Protein 6SQX (pdb70)

Organism: Photobacterium damsela subsp. piscicida (NCBI:txid38294)

Radius of gyration: 27.77 Å; Cα contacts (8 Å, |Δi|>4): 2227; chains: 2; bounding box: 77×62×69 Å

Secondary structure (DSSP, 8-state):
--EEE----S-S-GGGGS-GGGTTSBSS-HHHHHHHHHHHHHHHTGGGSTT--SSEEESSTT-GGGEEEHHHHHHHHHHHHHT---B-TTSPBPPTTHHHHHHHHH-GGG-S-S--GGGTTEEEE-S-EEEESSS-S---B--TTSTT-STT--TTEEEEE-TT-EEEEEEE-TTSSEEEEEETTEEEEEEGGGEEE--HHHHHHHTTSEEEEESSSEEEPP--TT-SS--EEETT--EEEETTEEEEEEE-TTSBEEEEE---TT--EEESSPP-BHHHHHHHHHHHTTPBP-GGGGGG----HHHHHHHHHTT----SSHHHHHHHSS-EEE-TTS-HHHHHHHHHH--SSS---TTSEEEEEESSSS--SEEEEEEEEEEETTEEEEEEEE---EEEEEETTS-EEEEE--B-EEEESSTTGGGHHHHHTTTEEE--GGG-SEEEEEESSS--/-EEE----S-S-GGGGS-GGGTTSBSS-HHHHHHHHHHHHHHHTGGGSTT--SSEEESSTT-GGGEEEHHHHHHHHHHHHHT---B-TTSPBPPTTHHHHHHHHH-GGG-S-S--GGGTTEEEE-S-EEEESSS-S---B--TTSTT-STT--TTEEEEE-TT-EEEEEEE-TTSSEEEEEETTEEEEEEGGGEEE--HHHHHHHTTSEEEEESSSEEEPP--TT--S--EEETT--EEEETTEEEEEEE-TTSBEEEEEE--TT--EEESSPP-BHHHHHHHHHHHTTPBP-GGGGGG----HHHHHHHHTTT----SSHHHHHHHSSEEEE-TTS-HHHHHIIIII--SSS---TTSEEEEEESSSS--SEEEEEEEEEEETTEEEEEEEE---EEEEE-TTS-EEEEE--B-EEEESSTTGGGHHHHHTTT-EE--GGG-SEEEEEETTS---

Sequence (912 aa):
GNNIITIPIEITQDAFHYISSHKDLDKNIIDKYTIRQMNEYFNTQYYFQWSDDANQNDFYYVPNNTQTKNNILKLENDTIRYYKERSSGYDKNYLPHTSNWVNSSISSEENMNLKSFPNIPCDNHSCRGIVVNNAQVRSLPTSSDAFYNNFTIPGEGYPFDYIIQLSALWTGTPIMLIIHMSTDKKWTLIKGQGTLGWVPTSSSIANVDESSFITQWKRYRLVTPTVRKQDLPIIEKYDINNKIILEAGSILPEHKGKLKIPVVKDKNGTATTLLTVNSSKNLKFTTTWPMTPSYKNFAHQINNYIGMPYGWGGMMDFNNDSGLLKRLFSTFGIWLPRSSSFYQANYAGQIYSMYDQSEEQRKELLVEQEGSIQLIIPFMTLVVSFGNNSKTSTSHIGLYMGTTEYNHNKVAIMFNAPWGVKLVNGNNEQQGRALVGQTLITPIGIGDAFTEGLSSNQDWALQSLLWNAVGFNTTLLTETPNNIITIPIEITQDAFHYISSHKDLDKNIIDKYTIRQMNEEYFNNTQYYFQWSDDANQNDFYYVPNNTQTKNNILKKLENDTIRYYKERSSGYDKNYLPHTSNWVNSSISSEENMNLKSFPNIPCDNHSCRGIVVNNAQVRSLPTSSDAFYNNFTIPGEGYPFDYIIQLSALWTGTPIMLIIHMMSTDKKWTLIKGQGTLGWVPTSSSIANVDESSFITQWKRYRLVTPTVRKQDLPIEKYDINNKILEAGSILPEHKGKLKIPVKDKNGTTATTLLTVNSKNLKFTTTWPMTPSYKNFAHQINNYIGMPYGWGGMMDFNNDSGLLKRLFSTFGIWLPRSSSFYQANYAGQIYSMYDQSEEQRKELLVEQEGSIQLIPFMTLVVSFGNNSKTSTSHIGLYMGTTEYNHNKVAIMFNAPWGVKLVNGNNEQQGRALVGQTLITPIGIGDAFTEGLSSNQDWALQSLLWNAVGFNTTLLTETPK

Foldseek 3Di:
DFAAADDAFDDFFLVQLPDPVQQFPFQDDPVLLVLQLVLLVCAQCVLVDPPDDQQWAALGPPPCVRIDGPLVLLVVVLVVVLPDWFAKPVRHTDDNCNSVVQVLQQPSVCWQVDDQVLHQQKKWFQAWWFFFATPDPMFGWHRCVAAPTDPPPRVRTAAIHHFGGIKGWIHATPVRQWTWIDGLSDTGITGLQRMFTEHPVRVVVQVVFFKKFFLAAWDWFDDDPPRPDIGIHGGLHIFGDDPRWTWTWHQDPVRHTDTDTTPPPPGGIDTPLDGRGSNSLRSLLSNFFFQFARVNCRVVGHHCNVVQRSCSSNSRHARSDDLRRQPPLAPKDKCLVPALVVVCCCQQVVPDPDGDRAQFKKKFFAQAARDTDFIFGWHGWDQGPNDIFTKTWHHDAFFWKAFPVRRIHTHGDGGTGIATQQHCPVCQVVCVVVRIHTDTRSHGSIIIMGGNSDGD/DAAADDAFDDFFLVVQDDPVQQFPFLDDPVLLVVQLVLLVCAQQVLVDPPDDQQWAALGPPPVVRIDGPLVLLVVVLVVVLPDWFAKPVRHTDDNPPSVVQVLQQVSVCWQVDDQPLHQQKKWFQAWWFFFATPDPMFGWHNQVAAPIDPPPRVRTAAIDFFGGIKGWIHATPVRQWTWIDGLSDTGITGLQRMFTEHPVRVVVQVVFFKKFFLAAWDWFDDDDPRPDIGIHGGLHIFGDDPRWTWGWHQDPVRHTDIDTGDCPPGGIDGPLDRRGSNSLRSLLSRFFFQFAHVNCRVNGHHCNVVQRSCSSNSRHARSDPLRRQQFLFAKDWCLVPALVVVFCCQQVQDDDDGARAQFKKKFFAQAARDTDFIWGWHGWDQGPNDIFTKTFHADAFFWKAFPVRGIYTHGDGGTGIATQQHCPVCQVVCVVVRIHTDTRSHGSIIMMGGSSHGYD

Structure (mmCIF, N/CA/C/O backbone):
data_6SQX
#
_entry.id   6SQX
#
_cell.length_a   76.578
_cell.length_b   109.966
_cell.length_c   130.936
_cell.angle_alpha   90.000
_cell.angle_beta   90.000
_cell.angle_gamma   90.000
#
_symmetry.space_group_name_H-M   'P 21 21 21'
#
loop_
_entity.id
_entity.type
_entity.pdbx_description
1 polymer 'Peptide-binding protein'
2 non-polymer 'CHLORIDE ION'
3 non-polymer 1,2-ETHANEDIOL
4 non-polymer DI(HYDROXYETHYL)ETHER
5 non-polymer 'BICARBONATE ION'
6 water water
#
loop_
_atom_site.group_PDB
_atom_site.id
_atom_site.type_symbol
_atom_site.label_atom_id
_atom_site.label_alt_id
_atom_site.label_comp_id
_atom_site.label_asym_id
_atom_site.label_entity_id
_atom_site.label_seq_id
_atom_site.pdbx_PDB_ins_code
_atom_site.Cartn_x
_atom_site.Cartn_y
_atom_site.Cartn_z
_atom_site.occupancy
_atom_site.B_iso_or_equiv
_atom_site.auth_seq_id
_atom_site.auth_comp_id
_atom_site.auth_asym_id
_atom_site.auth_atom_id
_atom_site.pdbx_PDB_model_num
ATOM 1 N N . GLY A 1 21 ? 26.318 85.847 -1.085 1.00 30.08 21 GLY A N 1
ATOM 2 C CA . GLY A 1 21 ? 26.060 86.678 0.079 1.00 30.07 21 GLY A CA 1
ATOM 3 C C . GLY A 1 21 ? 24.730 86.459 0.796 1.00 30.13 21 GLY A C 1
ATOM 4 O O . GLY A 1 21 ? 24.446 85.266 1.094 1.00 30.25 21 GLY A O 1
ATOM 5 N N . ASN A 1 22 ? 24.003 87.588 1.080 1.00 30.10 22 ASN A N 1
ATOM 6 C CA . ASN A 1 22 ? 22.693 87.832 1.726 1.00 30.02 22 ASN A CA 1
ATOM 7 C C . ASN A 1 22 ? 22.657 89.089 2.604 1.00 29.84 22 ASN A C 1
ATOM 8 O O . ASN A 1 22 ? 21.795 89.951 2.450 1.00 29.90 22 ASN A O 1
ATOM 13 N N . ASN A 1 23 ? 23.584 89.178 3.553 1.00 27.15 23 ASN A N 1
ATOM 14 C CA . ASN A 1 23 ? 23.895 90.401 4.271 1.00 24.80 23 ASN A CA 1
ATOM 15 C C . ASN A 1 23 ? 25.245 90.839 3.735 1.00 22.11 23 ASN A C 1
ATOM 16 O O . ASN A 1 23 ? 26.244 90.150 3.954 1.00 25.64 23 ASN A O 1
ATOM 21 N N A ILE A 1 24 ? 25.293 92.019 3.112 0.63 19.44 24 ILE A N 1
ATOM 22 N N B ILE A 1 24 ? 25.250 91.923 3.002 0.37 21.26 24 ILE A N 1
ATOM 23 C CA A ILE A 1 24 ? 26.466 92.522 2.375 0.63 19.28 24 ILE A CA 1
ATOM 24 C CA B ILE A 1 24 ? 26.460 92.529 2.471 0.37 21.38 24 ILE A CA 1
ATOM 25 C C A ILE A 1 24 ? 26.802 93.900 2.932 0.63 17.33 24 ILE A C 1
ATOM 26 C C B ILE A 1 24 ? 26.772 93.706 3.366 0.37 19.92 24 ILE A C 1
ATOM 27 O O A ILE A 1 24 ? 25.959 94.807 2.901 0.63 17.84 24 ILE A O 1
ATOM 28 O O B ILE A 1 24 ? 25.892 94.256 4.035 0.37 21.01 24 ILE A O 1
ATOM 37 N N . THR A 1 25 ? 28.036 94.078 3.419 1.00 18.20 25 THR A N 1
ATOM 38 C CA . THR A 1 25 ? 28.410 95.369 3.996 1.00 17.92 25 THR A CA 1
ATOM 39 C C . THR A 1 25 ? 28.557 96.414 2.890 1.00 19.01 25 THR A C 1
ATOM 40 O O . THR A 1 25 ? 28.861 96.084 1.739 1.00 19.68 25 THR A O 1
ATOM 44 N N . ILE A 1 26 ? 28.300 97.673 3.232 1.00 17.45 26 ILE A N 1
ATOM 45 C CA . ILE A 1 26 ? 28.623 98.774 2.327 1.00 17.57 26 ILE A CA 1
ATOM 46 C C . ILE A 1 26 ? 29.519 99.785 3.034 1.00 18.58 26 ILE A C 1
ATOM 47 O O . ILE A 1 26 ? 29.430 99.958 4.261 1.00 18.62 26 ILE A O 1
ATOM 52 N N . PRO A 1 27 ? 30.354 100.492 2.280 1.00 17.90 27 PRO A N 1
ATOM 53 C CA . PRO A 1 27 ? 31.258 101.480 2.883 1.00 17.53 27 PRO A CA 1
ATOM 54 C C . PRO A 1 27 ? 30.499 102.662 3.468 1.00 17.70 27 PRO A C 1
ATOM 55 O O . PRO A 1 27 ? 29.372 102.970 3.056 1.00 18.66 27 PRO A O 1
ATOM 59 N N . ILE A 1 28 ? 31.153 103.348 4.416 1.00 18.65 28 ILE A N 1
ATOM 60 C CA . ILE A 1 28 ? 30.732 104.683 4.829 1.00 18.85 28 ILE A CA 1
ATOM 61 C C . ILE A 1 28 ? 30.928 105.630 3.654 1.00 19.43 28 ILE A C 1
ATOM 62 O O . ILE A 1 28 ? 31.934 105.550 2.935 1.00 21.75 28 ILE A O 1
ATOM 67 N N . GLU A 1 29 ? 29.964 106.522 3.415 1.00 19.57 29 GLU A N 1
ATOM 68 C CA . GLU A 1 29 ? 29.959 107.311 2.181 1.00 19.08 29 GLU A CA 1
ATOM 69 C C . GLU A 1 29 ? 30.499 108.720 2.342 1.00 19.73 29 GLU A C 1
ATOM 70 O O . GLU A 1 29 ? 31.311 109.170 1.523 1.00 22.47 29 GLU A O 1
ATOM 76 N N . ILE A 1 30 ? 30.077 109.441 3.368 1.00 20.32 30 ILE A N 1
ATOM 77 C CA . ILE A 1 30 ? 30.408 110.852 3.508 1.00 20.51 30 ILE A CA 1
ATOM 78 C C . ILE A 1 30 ? 31.139 111.118 4.830 1.00 19.64 30 ILE A C 1
ATOM 79 O O . ILE A 1 30 ? 31.273 110.247 5.689 1.00 19.94 30 ILE A O 1
ATOM 84 N N . THR A 1 31 ? 31.623 112.349 4.970 1.00 19.81 31 THR A N 1
ATOM 85 C CA . THR A 1 31 ? 32.474 112.682 6.109 1.00 20.11 31 THR A CA 1
ATOM 86 C C . THR A 1 31 ? 31.700 112.582 7.421 1.00 19.47 31 THR A C 1
ATOM 87 O O . THR A 1 31 ? 30.625 113.178 7.558 1.00 21.01 31 THR A O 1
ATOM 91 N N . GLN A 1 32 ? 32.278 111.880 8.399 1.00 18.92 32 GLN A N 1
ATOM 92 C CA . GLN A 1 32 ? 31.624 111.662 9.704 1.00 18.66 32 GLN A CA 1
ATOM 93 C C . GLN A 1 32 ? 32.036 112.759 10.695 1.00 18.40 32 GLN A C 1
ATOM 94 O O . GLN A 1 32 ? 32.749 112.535 11.691 1.00 20.44 32 GLN A O 1
ATOM 100 N N . ASP A 1 33 ? 31.554 113.976 10.422 1.00 18.01 33 ASP A N 1
ATOM 101 C CA . ASP A 1 33 ? 31.799 115.101 11.319 1.00 19.11 33 ASP A CA 1
ATOM 102 C C . ASP A 1 33 ? 30.705 116.123 11.039 1.00 19.47 33 ASP A C 1
ATOM 103 O O . ASP A 1 33 ? 30.640 116.664 9.933 1.00 20.52 33 ASP A O 1
ATOM 108 N N . ALA A 1 34 ? 29.829 116.357 12.020 1.00 19.16 34 ALA A N 1
ATOM 109 C CA . ALA A 1 34 ? 28.712 117.253 11.795 1.00 19.51 34 ALA A CA 1
ATOM 110 C C . ALA A 1 34 ? 29.186 118.646 11.413 1.00 20.55 34 ALA A C 1
ATOM 111 O O . ALA A 1 34 ? 28.453 119.388 10.749 1.00 21.26 34 ALA A O 1
ATOM 113 N N . PHE A 1 35 ? 30.407 119.029 11.793 1.00 21.17 35 PHE A N 1
ATOM 114 C CA . PHE A 1 35 ? 30.840 120.382 11.470 1.00 21.04 35 PHE A CA 1
ATOM 115 C C . PHE A 1 35 ? 31.109 120.561 9.983 1.00 22.19 35 PHE A C 1
ATOM 116 O O . PHE A 1 35 ? 31.200 121.706 9.526 1.00 22.85 35 PHE A O 1
ATOM 124 N N . HIS A 1 36 ? 31.255 119.456 9.234 1.00 22.02 36 HIS A N 1
ATOM 125 C CA . HIS A 1 36 ? 31.432 119.539 7.782 1.00 22.87 36 HIS A CA 1
ATOM 126 C C . HIS A 1 36 ? 30.183 120.083 7.095 1.00 22.43 36 HIS A C 1
ATOM 127 O O . HIS A 1 36 ? 30.253 120.560 5.948 1.00 25.04 36 HIS A O 1
ATOM 134 N N . TYR A 1 37 ? 29.052 120.052 7.795 1.00 21.96 37 TYR A N 1
ATOM 135 C CA . TYR A 1 37 ? 27.758 120.435 7.248 1.00 22.98 37 TYR A CA 1
ATOM 136 C C . TYR A 1 37 ? 27.229 121.694 7.909 1.00 23.47 37 TYR A C 1
ATOM 137 O O . TYR A 1 37 ? 26.029 121.980 7.815 1.00 25.36 37 TYR A O 1
ATOM 146 N N . ILE A 1 38 ? 28.088 122.469 8.565 1.00 23.88 38 ILE A N 1
ATOM 147 C CA . ILE A 1 38 ? 27.682 123.716 9.214 1.00 23.71 38 ILE A CA 1
ATOM 148 C C . ILE A 1 38 ? 28.526 124.842 8.643 1.00 25.88 38 ILE A C 1
ATOM 149 O O . ILE A 1 38 ? 29.765 124.767 8.664 1.00 27.58 38 ILE A O 1
ATOM 154 N N A SER A 1 39 ? 27.867 125.880 8.122 0.56 25.97 39 SER A N 1
ATOM 155 N N B SER A 1 39 ? 27.865 125.879 8.123 0.44 26.65 39 SER A N 1
ATOM 156 C CA A SER A 1 39 ? 28.612 126.991 7.549 0.56 28.03 39 SER A CA 1
ATOM 157 C CA B SER A 1 39 ? 28.590 127.006 7.551 0.44 29.06 39 SER A CA 1
ATOM 158 C C A SER A 1 39 ? 29.333 127.752 8.651 0.56 30.55 39 SER A C 1
ATOM 159 C C B SER A 1 39 ? 29.317 127.770 8.650 0.44 31.34 39 SER A C 1
ATOM 160 O O A SER A 1 39 ? 28.933 127.728 9.818 0.56 30.00 39 SER A O 1
ATOM 161 O O B SER A 1 39 ? 28.910 127.762 9.814 0.44 30.94 39 SER A O 1
ATOM 166 N N . HIS A 1 40 ? 30.418 128.429 8.276 1.00 35.29 40 HIS A N 1
ATOM 167 C CA . HIS A 1 40 ? 31.210 129.116 9.290 1.00 42.72 40 HIS A CA 1
ATOM 168 C C . HIS A 1 40 ? 30.396 130.206 9.976 1.00 43.21 40 HIS A C 1
ATOM 169 O O . HIS A 1 40 ? 30.450 130.350 11.202 1.00 42.66 40 HIS A O 1
ATOM 176 N N . LYS A 1 41 ? 29.574 130.925 9.213 1.00 44.96 41 LYS A N 1
ATOM 177 C CA . LYS A 1 41 ? 28.776 131.994 9.801 1.00 47.39 41 LYS A CA 1
ATOM 178 C C . LYS A 1 41 ? 27.712 131.472 10.757 1.00 45.22 41 LYS A C 1
ATOM 179 O O . LYS A 1 41 ? 27.258 132.227 11.619 1.00 44.88 41 LYS A O 1
ATOM 185 N N . ASP A 1 42 ? 27.314 130.198 10.642 1.00 42.33 42 ASP A N 1
ATOM 186 C CA . ASP A 1 42 ? 26.336 129.647 11.566 1.00 40.30 42 ASP A CA 1
ATOM 187 C C . ASP A 1 42 ? 26.972 129.070 12.821 1.00 38.83 42 ASP A C 1
ATOM 188 O O . ASP A 1 42 ? 26.248 128.778 13.778 1.00 36.85 42 ASP A O 1
ATOM 193 N N . LEU A 1 43 ? 28.299 128.883 12.829 1.00 39.75 43 LEU A N 1
ATOM 194 C CA . LEU A 1 43 ? 28.955 128.225 13.956 1.00 44.05 43 LEU A CA 1
ATOM 195 C C . LEU A 1 43 ? 28.473 128.773 15.289 1.00 48.12 43 LEU A C 1
ATOM 196 O O . LEU A 1 43 ? 28.088 128.016 16.192 1.00 50.75 43 LEU A O 1
ATOM 201 N N . ASP A 1 44 ? 28.458 130.100 15.412 1.00 48.54 44 ASP A N 1
ATOM 202 C CA . ASP A 1 44 ? 28.162 130.780 16.660 1.00 51.46 44 ASP A CA 1
ATOM 203 C C . ASP A 1 44 ? 26.672 131.006 16.895 1.00 47.26 44 ASP A C 1
ATOM 204 O O . ASP A 1 44 ? 26.320 131.673 17.867 1.00 50.10 44 ASP A O 1
ATOM 209 N N . LYS A 1 45 ? 25.795 130.487 16.040 1.00 39.86 45 LYS A N 1
ATOM 210 C CA . LYS A 1 45 ? 24.367 130.748 16.177 1.00 35.76 45 LYS A CA 1
ATOM 211 C C . LYS A 1 45 ? 23.647 129.609 16.895 1.00 34.37 45 LYS A C 1
ATOM 212 O O . LYS A 1 45 ? 24.138 128.477 16.991 1.00 35.11 45 LYS A O 1
ATOM 218 N N . ASN A 1 46 ? 22.455 129.932 17.393 1.00 31.95 46 ASN A N 1
ATOM 219 C CA . ASN A 1 46 ? 21.526 128.926 17.882 1.00 31.81 46 ASN A CA 1
ATOM 220 C C . ASN A 1 46 ? 20.574 128.515 16.767 1.00 30.36 46 ASN A C 1
ATOM 221 O O . ASN A 1 46 ? 20.188 129.325 15.919 1.00 31.24 46 ASN A O 1
ATOM 226 N N . ILE A 1 47 ? 20.185 127.240 16.788 1.00 28.64 47 ILE A N 1
ATOM 227 C CA . ILE A 1 47 ? 19.351 126.694 15.717 1.00 26.85 47 ILE A CA 1
ATOM 228 C C . ILE A 1 47 ? 17.923 127.225 15.812 1.00 28.87 47 ILE A C 1
ATOM 229 O O . ILE A 1 47 ? 17.263 127.452 14.791 1.00 30.80 47 ILE A O 1
ATOM 234 N N . ILE A 1 48 ? 17.409 127.411 17.028 1.00 30.72 48 ILE A N 1
ATOM 235 C CA . ILE A 1 48 ? 16.110 128.046 17.197 1.00 34.29 48 ILE A CA 1
ATOM 236 C C . ILE A 1 48 ? 16.246 129.124 18.259 1.00 34.48 48 ILE A C 1
ATOM 237 O O . ILE A 1 48 ? 17.162 129.102 19.085 1.00 34.77 48 ILE A O 1
ATOM 242 N N . ASP A 1 49 ? 15.316 130.072 18.231 1.00 36.06 49 ASP A N 1
ATOM 243 C CA . ASP A 1 49 ? 15.425 131.265 19.054 1.00 37.85 49 ASP A CA 1
ATOM 244 C C . ASP A 1 49 ? 14.952 131.009 20.487 1.00 37.11 49 ASP A C 1
ATOM 245 O O . ASP A 1 49 ? 14.472 129.923 20.840 1.00 35.75 49 ASP A O 1
ATOM 250 N N . LYS A 1 50 ? 15.091 132.047 21.319 1.00 37.46 50 LYS A N 1
ATOM 251 C CA . LYS A 1 50 ? 14.825 131.912 22.748 1.00 38.02 50 LYS A CA 1
ATOM 252 C C . LYS A 1 50 ? 13.366 131.581 23.008 1.00 36.72 50 LYS A C 1
ATOM 253 O O . LYS A 1 50 ? 13.056 130.736 23.857 1.00 37.06 50 LYS A O 1
ATOM 259 N N . TYR A 1 51 ? 12.456 132.233 22.283 1.00 36.44 51 TYR A N 1
ATOM 260 C CA . TYR A 1 51 ? 11.035 131.961 22.464 1.00 36.23 51 TYR A CA 1
ATOM 261 C C . TYR A 1 51 ? 10.713 130.513 22.145 1.00 35.09 51 TYR A C 1
ATOM 262 O O . TYR A 1 51 ? 9.999 129.836 22.894 1.00 35.93 51 TYR A O 1
ATOM 271 N N . THR A 1 52 ? 11.251 130.014 21.033 1.00 32.27 52 THR A N 1
ATOM 272 C CA . THR A 1 52 ? 10.901 128.677 20.584 1.00 30.62 52 THR A CA 1
ATOM 273 C C . THR A 1 52 ? 11.462 127.623 21.527 1.00 27.27 52 THR A C 1
ATOM 274 O O . THR A 1 52 ? 10.773 126.651 21.860 1.00 27.97 52 THR A O 1
ATOM 278 N N . ILE A 1 53 ? 12.722 127.774 21.947 1.00 27.36 53 ILE A N 1
ATOM 279 C CA . ILE A 1 53 ? 13.296 126.764 22.839 1.00 26.19 53 ILE A CA 1
ATOM 280 C C . ILE A 1 53 ? 12.584 126.770 24.194 1.00 26.47 53 ILE A C 1
ATOM 281 O O . ILE A 1 53 ? 12.422 125.707 24.812 1.00 25.25 53 ILE A O 1
ATOM 286 N N . ARG A 1 54 ? 12.136 127.943 24.666 1.00 27.50 54 ARG A N 1
ATOM 287 C CA . ARG A 1 54 ? 11.373 127.988 25.906 1.00 29.51 54 ARG A CA 1
ATOM 288 C C . ARG A 1 54 ? 10.082 127.179 25.778 1.00 28.41 54 ARG A C 1
ATOM 289 O O . ARG A 1 54 ? 9.739 126.399 26.671 1.00 28.89 54 ARG A O 1
ATOM 297 N N . GLN A 1 55 ? 9.358 127.334 24.660 1.00 26.58 55 GLN A N 1
ATOM 298 C CA . GLN A 1 55 ? 8.143 126.549 24.473 1.00 26.35 55 GLN A CA 1
ATOM 299 C C . GLN A 1 55 ? 8.461 125.062 24.397 1.00 24.14 55 GLN A C 1
ATOM 300 O O . GLN A 1 55 ? 7.747 124.228 24.980 1.00 25.54 55 GLN A O 1
ATOM 306 N N . MET A 1 56 ? 9.549 124.700 23.697 1.00 22.71 56 MET A N 1
ATOM 307 C CA . MET A 1 56 ? 9.932 123.295 23.617 1.00 22.56 56 MET A CA 1
ATOM 308 C C . MET A 1 56 ? 10.309 122.749 24.993 1.00 21.86 56 MET A C 1
ATOM 309 O O . MET A 1 56 ? 9.987 121.599 25.328 1.00 21.61 56 MET A O 1
ATOM 314 N N . ASN A 1 57 ? 11.027 123.553 25.791 1.00 21.30 57 ASN A N 1
ATOM 315 C CA . ASN A 1 57 ? 11.456 123.078 27.106 1.00 22.26 57 ASN A CA 1
ATOM 316 C C . ASN A 1 57 ? 10.255 122.911 28.043 1.00 23.21 57 ASN A C 1
ATOM 317 O O . ASN A 1 57 ? 10.220 121.971 28.840 1.00 24.42 57 ASN A O 1
ATOM 322 N N . GLU A 1 58 ? 9.260 123.812 27.959 1.00 22.88 58 GLU A N 1
ATOM 323 C CA . GLU A 1 58 ? 8.050 123.638 28.764 1.00 23.16 58 GLU A CA 1
ATOM 324 C C . GLU A 1 58 ? 7.321 122.358 28.374 1.00 22.68 58 GLU A C 1
ATOM 325 O O . GLU A 1 58 ? 6.860 121.593 29.239 1.00 23.68 58 GLU A O 1
ATOM 331 N N . TYR A 1 59 ? 7.217 122.093 27.072 1.00 21.03 59 TYR A N 1
ATOM 332 C CA . TYR A 1 59 ? 6.587 120.853 26.642 1.00 20.35 59 TYR A CA 1
ATOM 333 C C . TYR A 1 59 ? 7.367 119.655 27.157 1.00 21.00 59 TYR A C 1
ATOM 334 O O . TYR A 1 59 ? 6.783 118.713 27.695 1.00 21.66 59 TYR A O 1
ATOM 343 N N . PHE A 1 60 ? 8.711 119.690 27.026 1.00 19.87 60 PHE A N 1
ATOM 344 C CA . PHE A 1 60 ? 9.536 118.611 27.562 1.00 19.26 60 PHE A CA 1
ATOM 345 C C . PHE A 1 60 ? 9.223 118.340 29.036 1.00 21.11 60 PHE A C 1
ATOM 346 O O . PHE A 1 60 ? 9.061 117.183 29.443 1.00 21.11 60 PHE A O 1
ATOM 354 N N . ASN A 1 61 ? 9.200 119.387 29.860 1.00 21.45 61 ASN A N 1
ATOM 355 C CA . ASN A 1 61 ? 8.965 119.156 31.285 1.00 23.49 61 ASN A CA 1
ATOM 356 C C . ASN A 1 61 ? 7.592 118.532 31.532 1.00 21.84 61 ASN A C 1
ATOM 357 O O . ASN A 1 61 ? 7.458 117.617 32.351 1.00 21.87 61 ASN A O 1
ATOM 362 N N . THR A 1 62 ? 6.568 118.961 30.781 1.00 20.29 62 THR A N 1
ATOM 363 C CA . THR A 1 62 ? 5.249 118.363 30.962 1.00 21.64 62 THR A CA 1
ATOM 364 C C . THR A 1 62 ? 5.266 116.887 30.615 1.00 20.22 62 THR A C 1
ATOM 365 O O . THR A 1 62 ? 4.737 116.055 31.365 1.00 21.45 62 THR A O 1
ATOM 369 N N . GLN A 1 63 ? 5.911 116.531 29.494 1.00 19.36 63 GLN A N 1
ATOM 370 C CA . GLN A 1 63 ? 5.878 115.141 29.065 1.00 20.00 63 GLN A CA 1
ATOM 371 C C . GLN A 1 63 ? 6.791 114.281 29.925 1.00 19.17 63 GLN A C 1
ATOM 372 O O . GLN A 1 63 ? 6.452 113.132 30.266 1.00 19.93 63 GLN A O 1
ATOM 378 N N . TYR A 1 64 ? 7.978 114.820 30.234 1.00 19.50 64 TYR A N 1
ATOM 379 C CA . TYR A 1 64 ? 8.996 114.047 30.945 1.00 19.10 64 TYR A CA 1
ATOM 380 C C . TYR A 1 64 ? 8.573 113.744 32.382 1.00 19.68 64 TYR A C 1
ATOM 381 O O . TYR A 1 64 ? 8.848 112.647 32.898 1.00 19.60 64 TYR A O 1
ATOM 390 N N . TYR A 1 65 ? 7.894 114.692 33.034 1.00 19.84 65 TYR A N 1
ATOM 391 C CA . TYR A 1 65 ? 7.419 114.505 34.409 1.00 20.75 65 TYR A CA 1
ATOM 392 C C . TYR A 1 65 ? 5.970 114.041 34.497 1.00 20.98 65 TYR A C 1
ATOM 393 O O . TYR A 1 65 ? 5.408 114.025 35.600 1.00 21.35 65 TYR A O 1
ATOM 402 N N . PHE A 1 66 ? 5.387 113.602 33.382 1.00 20.62 66 PHE A N 1
ATOM 403 C CA . PHE A 1 66 ? 3.970 113.241 33.386 1.00 20.70 66 PHE A CA 1
ATOM 404 C C . PHE A 1 66 ? 3.673 112.151 34.401 1.00 20.51 66 PHE A C 1
ATOM 405 O O . PHE A 1 66 ? 2.600 112.159 35.028 1.00 21.62 66 PHE A O 1
ATOM 413 N N . GLN A 1 67 ? 4.586 111.195 34.594 1.00 20.24 67 GLN A N 1
ATOM 414 C CA . GLN A 1 67 ? 4.285 110.112 35.538 1.00 19.27 67 GLN A CA 1
ATOM 415 C C . GLN A 1 67 ? 4.257 110.585 36.983 1.00 19.64 67 GLN A C 1
ATOM 416 O O . GLN A 1 67 ? 3.816 109.834 37.853 1.00 21.38 67 GLN A O 1
ATOM 422 N N . TRP A 1 68 ? 4.776 111.777 37.265 1.00 20.30 68 TRP A N 1
ATOM 423 C CA . TRP A 1 68 ? 4.730 112.344 38.602 1.00 20.40 68 TRP A CA 1
ATOM 424 C C . TRP A 1 68 ? 3.571 113.302 38.749 1.00 21.82 68 TRP A C 1
ATOM 425 O O . TRP A 1 68 ? 3.403 113.912 39.812 1.00 22.95 68 TRP A O 1
ATOM 436 N N . SER A 1 69 ? 2.721 113.389 37.724 1.00 22.91 69 SER A N 1
ATOM 437 C CA . SER A 1 69 ? 1.639 114.365 37.721 1.00 23.96 69 SER A CA 1
ATOM 438 C C . SER A 1 69 ? 0.333 113.767 38.228 1.00 24.41 69 SER A C 1
ATOM 439 O O . SER A 1 69 ? 0.136 112.559 38.259 1.00 24.67 69 SER A O 1
ATOM 442 N N . ASP A 1 70 ? -0.568 114.650 38.628 1.00 25.15 70 ASP A N 1
ATOM 443 C CA . ASP A 1 70 ? -1.842 114.164 39.120 1.00 28.58 70 ASP A CA 1
ATOM 444 C C . ASP A 1 70 ? -2.676 113.548 38.006 1.00 30.73 70 ASP A C 1
ATOM 445 O O . ASP A 1 70 ? -3.630 112.822 38.306 1.00 33.66 70 ASP A O 1
ATOM 450 N N . ASP A 1 71 ? -2.334 113.826 36.738 1.00 31.22 71 ASP A N 1
ATOM 451 C CA . ASP A 1 71 ? -3.088 113.356 35.575 1.00 33.14 71 ASP A CA 1
ATOM 452 C C . ASP A 1 71 ? -2.849 111.877 35.269 1.00 29.33 71 ASP A C 1
ATOM 453 O O . ASP A 1 71 ? -3.703 111.230 34.650 1.00 32.53 71 ASP A O 1
ATOM 458 N N . ALA A 1 72 ? -1.710 111.334 35.660 1.00 25.24 72 ALA A N 1
ATOM 459 C CA . ALA A 1 72 ? -1.330 109.983 35.292 1.00 24.01 72 ALA A CA 1
ATOM 460 C C . ALA A 1 72 ? -1.952 108.963 36.249 1.00 25.12 72 ALA A C 1
ATOM 461 O O . ALA A 1 72 ? -2.220 109.259 37.424 1.00 26.53 72 ALA A O 1
ATOM 463 N N . ASN A 1 73 ? -2.173 107.755 35.739 1.00 24.79 73 ASN A N 1
ATOM 464 C CA . ASN A 1 73 ? -2.732 106.684 36.556 1.00 23.48 73 ASN A CA 1
ATOM 465 C C . ASN A 1 73 ? -2.144 105.348 36.121 1.00 22.85 73 ASN A C 1
ATOM 466 O O . ASN A 1 73 ? -1.455 105.252 35.096 1.00 23.00 73 ASN A O 1
ATOM 471 N N . GLN A 1 74 ? -2.420 104.302 36.908 1.00 24.52 74 GLN A N 1
ATOM 472 C CA . GLN A 1 74 ? -1.791 103.007 36.675 1.00 23.86 74 GLN A CA 1
ATOM 473 C C . GLN A 1 74 ? -2.468 102.182 35.587 1.00 23.80 74 GLN A C 1
ATOM 474 O O . GLN A 1 74 ? -1.940 101.119 35.221 1.00 25.27 74 GLN A O 1
ATOM 480 N N . ASN A 1 75 ? -3.606 102.641 35.042 1.00 24.43 75 ASN A N 1
ATOM 481 C CA . ASN A 1 75 ? -4.395 101.850 34.097 1.00 24.10 75 ASN A CA 1
ATOM 482 C C . ASN A 1 75 ? -4.212 102.262 32.641 1.00 23.91 75 ASN A C 1
ATOM 483 O O . ASN A 1 75 ? -4.473 101.446 31.736 1.00 24.19 75 ASN A O 1
ATOM 488 N N . ASP A 1 76 ? -3.823 103.508 32.406 1.00 23.19 76 ASP A N 1
ATOM 489 C CA . ASP A 1 76 ? -3.802 104.118 31.084 1.00 23.00 76 ASP A CA 1
ATOM 490 C C . ASP A 1 76 ? -2.365 104.475 30.734 1.00 22.17 76 ASP A C 1
ATOM 491 O O . ASP A 1 76 ? -1.635 105.018 31.571 1.00 23.27 76 ASP A O 1
ATOM 496 N N . PHE A 1 77 ? -1.983 104.210 29.485 1.00 22.20 77 PHE A N 1
ATOM 497 C CA . PHE A 1 77 ? -0.645 104.520 28.991 1.00 21.29 77 PHE A CA 1
ATOM 498 C C . PHE A 1 77 ? -0.747 105.310 27.692 1.00 21.72 77 PHE A C 1
ATOM 499 O O . PHE A 1 77 ? -1.471 104.910 26.774 1.00 22.12 77 PHE A O 1
ATOM 507 N N . TYR A 1 78 ? -0.015 106.418 27.609 1.00 21.26 78 TYR A N 1
ATOM 508 C CA . TYR A 1 78 ? 0.007 107.291 26.436 1.00 20.86 78 TYR A CA 1
ATOM 509 C C . TYR A 1 78 ? 1.366 107.213 25.750 1.00 20.57 78 TYR A C 1
ATOM 510 O O . TYR A 1 78 ? 2.375 107.480 26.389 1.00 20.91 78 TYR A O 1
ATOM 519 N N . TYR A 1 79 ? 1.397 106.952 24.439 1.00 19.80 79 TYR A N 1
ATOM 520 C CA . TYR A 1 79 ? 2.673 107.175 23.739 1.00 19.74 79 TYR A CA 1
ATOM 521 C C . TYR A 1 79 ? 3.051 108.644 23.729 1.00 19.33 79 TYR A C 1
ATOM 522 O O . TYR A 1 79 ? 4.247 108.970 23.666 1.00 20.66 79 TYR A O 1
ATOM 531 N N . VAL A 1 80 ? 2.079 109.550 23.742 1.00 20.12 80 VAL A N 1
ATOM 532 C CA . VAL A 1 80 ? 2.309 110.988 23.822 1.00 19.93 80 VAL A CA 1
ATOM 533 C C . VAL A 1 80 ? 1.441 111.505 24.967 1.00 19.71 80 VAL A C 1
ATOM 534 O O . VAL A 1 80 ? 0.206 111.593 24.812 1.00 20.78 80 VAL A O 1
ATOM 538 N N . PRO A 1 81 ? 1.998 111.783 26.144 1.00 20.59 81 PRO A N 1
ATOM 539 C CA . PRO A 1 81 ? 1.171 112.181 27.299 1.00 21.54 81 PRO A CA 1
ATOM 540 C C . PRO A 1 81 ? 0.207 113.289 26.922 1.00 23.62 81 PRO A C 1
ATOM 541 O O . PRO A 1 81 ? 0.540 114.224 26.193 1.00 24.40 81 PRO A O 1
ATOM 545 N N . ASN A 1 82 ? -1.032 113.138 27.385 1.00 25.23 82 ASN A N 1
ATOM 546 C CA . ASN A 1 82 ? -2.134 114.090 27.219 1.00 28.65 82 ASN A CA 1
ATOM 547 C C . ASN A 1 82 ? -2.710 114.133 25.818 1.00 27.75 82 ASN A C 1
ATOM 548 O O . ASN A 1 82 ? -3.698 114.862 25.603 1.00 32.64 82 ASN A O 1
ATOM 553 N N . ASN A 1 83 ? -2.204 113.354 24.871 1.00 25.50 83 ASN A N 1
ATOM 554 C CA . ASN A 1 83 ? -2.826 113.274 23.560 1.00 23.85 83 ASN A CA 1
ATOM 555 C C . ASN A 1 83 ? -3.639 111.984 23.541 1.00 25.35 83 ASN A C 1
ATOM 556 O O . ASN A 1 83 ? -3.085 110.892 23.456 1.00 25.50 83 ASN A O 1
ATOM 561 N N . THR A 1 84 ? -4.978 112.107 23.634 1.00 26.86 84 THR A N 1
ATOM 562 C CA . THR A 1 84 ? -5.806 110.900 23.717 1.00 27.77 84 THR A CA 1
ATOM 563 C C . THR A 1 84 ? -5.851 110.084 22.430 1.00 27.20 84 THR A C 1
ATOM 564 O O . THR A 1 84 ? -6.336 108.952 22.466 1.00 28.19 84 THR A O 1
ATOM 568 N N . GLN A 1 85 ? -5.315 110.597 21.315 1.00 25.75 85 GLN A N 1
ATOM 569 C CA . GLN A 1 85 ? -5.127 109.763 20.140 1.00 26.82 85 GLN A CA 1
ATOM 570 C C . GLN A 1 85 ? -4.119 108.649 20.372 1.00 26.72 85 GLN A C 1
ATOM 571 O O . GLN A 1 85 ? -4.016 107.737 19.538 1.00 29.27 85 GLN A O 1
ATOM 577 N N . THR A 1 86 ? -3.358 108.721 21.467 1.00 24.08 86 THR A N 1
ATOM 578 C CA . THR A 1 86 ? -2.282 107.767 21.746 1.00 23.76 86 THR A CA 1
ATOM 579 C C . THR A 1 86 ? -2.531 106.973 23.027 1.00 25.03 86 THR A C 1
ATOM 580 O O . THR A 1 86 ? -1.604 106.330 23.554 1.00 25.31 86 THR A O 1
ATOM 584 N N . LYS A 1 87 ? -3.766 107.002 23.534 1.00 25.68 87 LYS A N 1
ATOM 585 C CA . LYS A 1 87 ? -4.111 106.390 24.814 1.00 26.78 87 LYS A CA 1
ATOM 586 C C . LYS A 1 87 ? -4.388 104.907 24.644 1.00 26.28 87 LYS A C 1
ATOM 587 O O . LYS A 1 87 ? -5.078 104.501 23.708 1.00 28.69 87 LYS A O 1
ATOM 593 N N . ASN A 1 88 ? -3.900 104.105 25.588 1.00 24.56 88 ASN A N 1
ATOM 594 C CA . ASN A 1 88 ? -4.015 102.658 25.559 1.00 25.34 88 ASN A CA 1
ATOM 595 C C . ASN A 1 88 ? -4.373 102.135 26.941 1.00 24.10 88 ASN A C 1
ATOM 596 O O . ASN A 1 88 ? -3.909 102.666 27.951 1.00 24.54 88 ASN A O 1
ATOM 601 N N . ASN A 1 89 ? -5.156 101.056 26.991 1.00 25.28 89 ASN A N 1
ATOM 602 C CA . ASN A 1 89 ? -5.380 100.342 28.248 1.00 25.32 89 ASN A CA 1
ATOM 603 C C . ASN A 1 89 ? -4.227 99.372 28.525 1.00 25.08 89 ASN A C 1
ATOM 604 O O . ASN A 1 89 ? -3.928 98.499 27.698 1.00 26.85 89 ASN A O 1
ATOM 609 N N . ILE A 1 90 ? -3.579 99.531 29.692 1.00 23.35 90 ILE A N 1
ATOM 610 C CA . ILE A 1 90 ? -2.353 98.778 29.989 1.00 22.55 90 ILE A CA 1
ATOM 611 C C . ILE A 1 90 ? -2.638 97.291 30.085 1.00 22.65 90 ILE A C 1
ATOM 612 O O . ILE A 1 90 ? -1.906 96.470 29.514 1.00 23.09 90 ILE A O 1
ATOM 617 N N . LEU A 1 91 ? -3.733 96.914 30.772 1.00 24.34 91 LEU A N 1
ATOM 618 C CA . LEU A 1 91 ? -4.023 95.492 30.923 1.00 25.10 91 LEU A CA 1
ATOM 619 C C . LEU A 1 91 ? -4.293 94.841 29.565 1.00 26.51 91 LEU A C 1
ATOM 620 O O . LEU A 1 91 ? -3.826 93.721 29.295 1.00 27.24 91 LEU A O 1
ATOM 625 N N . LYS A 1 92 ? -4.998 95.548 28.676 1.00 25.88 92 LYS A N 1
ATOM 626 C CA . LYS A 1 92 ? -5.211 95.026 27.320 1.00 27.13 92 LYS A CA 1
ATOM 627 C C . LYS A 1 92 ? -3.878 94.812 26.605 1.00 27.15 92 LYS A C 1
ATOM 628 O O . LYS A 1 92 ? -3.656 93.767 25.978 1.00 28.50 92 LYS A O 1
ATOM 634 N N . LEU A 1 93 ? -2.978 95.806 26.677 1.00 25.34 93 LEU A N 1
ATOM 635 C CA . LEU A 1 93 ? -1.674 95.663 26.018 1.00 23.80 93 LEU A CA 1
ATOM 636 C C . LEU A 1 93 ? -0.901 94.474 26.575 1.00 23.97 93 LEU A C 1
ATOM 637 O O . LEU A 1 93 ? -0.219 93.766 25.827 1.00 24.31 93 LEU A O 1
ATOM 642 N N . GLU A 1 94 ? -0.954 94.267 27.892 1.00 23.54 94 GLU A N 1
ATOM 643 C CA . GLU A 1 94 ? -0.263 93.132 28.487 1.00 24.97 94 GLU A CA 1
ATOM 644 C C . GLU A 1 94 ? -0.827 91.820 27.986 1.00 26.13 94 GLU A C 1
ATOM 645 O O . GLU A 1 94 ? -0.078 90.914 27.597 1.00 26.73 94 GLU A O 1
ATOM 651 N N . ASN A 1 95 ? -2.148 91.704 27.979 1.00 28.21 95 ASN A N 1
ATOM 652 C CA . ASN A 1 95 ? -2.774 90.480 27.472 1.00 28.62 95 ASN A CA 1
ATOM 653 C C . ASN A 1 95 ? -2.484 90.272 25.988 1.00 29.68 95 ASN A C 1
ATOM 654 O O . ASN A 1 95 ? -2.246 89.138 25.550 1.00 29.93 95 ASN A O 1
ATOM 659 N N . ASP A 1 96 ? -2.499 91.359 25.201 1.00 28.66 96 ASP A N 1
ATOM 660 C CA . ASP A 1 96 ? -2.151 91.271 23.785 1.00 29.05 96 ASP A CA 1
ATOM 661 C C . ASP A 1 96 ? -0.729 90.761 23.590 1.00 28.25 96 ASP A C 1
ATOM 662 O O . ASP A 1 96 ? -0.465 90.003 22.650 1.00 30.38 96 ASP A O 1
ATOM 667 N N . THR A 1 97 ? 0.204 91.188 24.449 1.00 26.51 97 THR A N 1
ATOM 668 C CA . THR A 1 97 ? 1.597 90.773 24.286 1.00 25.68 97 THR A CA 1
ATOM 669 C C . THR A 1 97 ? 1.760 89.292 24.588 1.00 26.84 97 THR A C 1
ATOM 670 O O . THR A 1 97 ? 2.429 88.566 23.837 1.00 26.25 97 THR A O 1
ATOM 674 N N . ILE A 1 98 ? 1.123 88.816 25.664 1.00 28.31 98 ILE A N 1
ATOM 675 C CA . ILE A 1 98 ? 1.149 87.390 25.964 1.00 28.75 98 ILE A CA 1
ATOM 676 C C . ILE A 1 98 ? 0.613 86.600 24.778 1.00 29.86 98 ILE A C 1
ATOM 677 O O . ILE A 1 98 ? 1.229 85.628 24.330 1.00 31.58 98 ILE A O 1
ATOM 682 N N . ARG A 1 99 ? -0.574 86.987 24.284 1.00 30.65 99 ARG A N 1
ATOM 683 C CA . ARG A 1 99 ? -1.189 86.276 23.167 1.00 33.37 99 ARG A CA 1
ATOM 684 C C . ARG A 1 99 ? -0.284 86.267 21.941 1.00 32.24 99 ARG A C 1
ATOM 685 O O . ARG A 1 99 ? -0.205 85.258 21.217 1.00 33.12 99 ARG A O 1
ATOM 693 N N . TYR A 1 100 ? 0.382 87.390 21.677 1.00 29.60 100 TYR A N 1
ATOM 694 C CA . TYR A 1 100 ? 1.218 87.495 20.488 1.00 29.14 100 TYR A CA 1
ATOM 695 C C . TYR A 1 100 ? 2.321 86.445 20.501 1.00 29.85 100 TYR A C 1
ATOM 696 O O . TYR A 1 100 ? 2.596 85.810 19.475 1.00 30.84 100 TYR A O 1
ATOM 705 N N . TYR A 1 101 ? 2.975 86.250 21.654 1.00 29.31 101 TYR A N 1
ATOM 706 C CA . TYR A 1 101 ? 4.077 85.292 21.718 1.00 28.49 101 TYR A CA 1
ATOM 707 C C . TYR A 1 101 ? 3.627 83.860 21.969 1.00 30.48 101 TYR A C 1
ATOM 708 O O . TYR A 1 101 ? 4.327 82.922 21.558 1.00 30.88 101 TYR A O 1
ATOM 717 N N . LYS A 1 102 ? 2.456 83.658 22.588 1.00 32.16 102 LYS A N 1
ATOM 718 C CA . LYS A 1 102 ? 1.937 82.303 22.716 1.00 35.33 102 LYS A CA 1
ATOM 719 C C . LYS A 1 102 ? 1.688 81.689 21.345 1.00 37.56 102 LYS A C 1
ATOM 720 O O . LYS A 1 102 ? 1.899 80.493 21.155 1.00 41.68 102 LYS A O 1
ATOM 726 N N . GLU A 1 103 ? 1.302 82.512 20.375 1.00 38.73 103 GLU A N 1
ATOM 727 C CA . GLU A 1 103 ? 0.915 82.092 19.036 1.00 41.53 103 GLU A CA 1
ATOM 728 C C . GLU A 1 103 ? 2.091 81.918 18.084 1.00 41.23 103 GLU A C 1
ATOM 729 O O . GLU A 1 103 ? 1.864 81.612 16.907 1.00 41.85 103 GLU A O 1
ATOM 735 N N . ARG A 1 104 ? 3.333 82.114 18.537 1.00 39.86 104 ARG A N 1
ATOM 736 C CA . ARG A 1 104 ? 4.468 82.124 17.625 1.00 39.02 104 ARG A CA 1
ATOM 737 C C . ARG A 1 104 ? 5.576 81.188 18.076 1.00 38.30 104 ARG A C 1
ATOM 738 O O . ARG A 1 104 ? 5.694 80.835 19.250 1.00 42.40 104 ARG A O 1
ATOM 746 N N A SER A 1 105 ? 6.390 80.780 17.109 0.46 35.79 105 SER A N 1
ATOM 747 N N B SER A 1 105 ? 6.370 80.773 17.090 0.54 34.38 105 SER A N 1
ATOM 748 C CA A SER A 1 105 ? 7.606 80.034 17.375 0.46 35.84 105 SER A CA 1
ATOM 749 C CA B SER A 1 105 ? 7.609 80.045 17.277 0.54 33.76 105 SER A CA 1
ATOM 750 C C A SER A 1 105 ? 8.796 80.825 16.856 0.46 34.49 105 SER A C 1
ATOM 751 C C B SER A 1 105 ? 8.764 80.968 16.919 0.54 33.56 105 SER A C 1
ATOM 752 O O A SER A 1 105 ? 8.739 81.432 15.780 0.46 35.92 105 SER A O 1
ATOM 753 O O B SER A 1 105 ? 8.657 81.819 16.027 0.54 34.30 105 SER A O 1
ATOM 758 N N . GLY A 1 106 ? 9.864 80.795 17.623 1.00 31.04 106 GLY A N 1
ATOM 759 C CA . GLY A 1 106 ? 11.018 81.624 17.381 1.00 29.21 106 GLY A CA 1
ATOM 760 C C . GLY A 1 106 ? 12.193 81.030 18.102 1.00 26.51 106 GLY A C 1
ATOM 761 O O . GLY A 1 106 ? 12.206 79.838 18.423 1.00 27.22 106 GLY A O 1
ATOM 762 N N . TYR A 1 107 ? 13.180 81.880 18.357 1.00 22.78 107 TYR A N 1
ATOM 763 C CA . TYR A 1 107 ? 14.471 81.436 18.871 1.00 21.17 107 TYR A CA 1
ATOM 764 C C . TYR A 1 107 ? 14.837 82.261 20.083 1.00 21.83 107 TYR A C 1
ATOM 765 O O . TYR A 1 107 ? 14.475 83.437 20.172 1.00 22.23 107 TYR A O 1
ATOM 774 N N . ASP A 1 108 ? 15.586 81.638 21.002 1.00 21.77 108 ASP A N 1
ATOM 775 C CA . ASP A 1 108 ? 15.905 82.261 22.279 1.00 21.85 108 ASP A CA 1
ATOM 776 C C . ASP A 1 108 ? 17.239 83.016 22.235 1.00 21.01 108 ASP A C 1
ATOM 777 O O . ASP A 1 108 ? 17.835 83.227 21.175 1.00 20.95 108 ASP A O 1
ATOM 782 N N . LYS A 1 109 ? 17.730 83.408 23.419 1.00 21.40 109 LYS A N 1
ATOM 783 C CA . LYS A 1 109 ? 18.915 84.261 23.524 1.00 22.06 109 LYS A CA 1
ATOM 784 C C . LYS A 1 109 ? 20.185 83.550 23.067 1.00 20.99 109 LYS A C 1
ATOM 785 O O . LYS A 1 109 ? 21.188 84.215 22.752 1.00 23.02 109 LYS A O 1
ATOM 791 N N . ASN A 1 110 ? 20.155 82.227 23.016 1.00 21.42 110 ASN A N 1
ATOM 792 C CA . ASN A 1 110 ? 21.273 81.417 22.538 1.00 22.97 110 ASN A CA 1
ATOM 793 C C . ASN A 1 110 ? 21.007 80.843 21.158 1.00 21.77 110 ASN A C 1
ATOM 794 O O . ASN A 1 110 ? 21.713 79.928 20.728 1.00 23.17 110 ASN A O 1
ATOM 799 N N . TYR A 1 111 ? 20.017 81.386 20.443 1.00 19.89 111 TYR A N 1
ATOM 800 C CA . TYR A 1 111 ? 19.663 80.999 19.077 1.00 19.09 111 TYR A CA 1
ATOM 801 C C . TYR A 1 111 ? 19.062 79.599 19.007 1.00 19.57 111 TYR A C 1
ATOM 802 O O . TYR A 1 111 ? 19.055 78.954 17.939 1.00 21.71 111 TYR A O 1
ATOM 811 N N . LEU A 1 112 ? 18.549 79.047 20.211 1.00 21.31 112 LEU A N 1
ATOM 812 C CA . LEU A 1 112 ? 17.882 77.747 20.214 1.00 23.47 112 LEU A CA 1
ATOM 813 C C . LEU A 1 112 ? 16.380 77.944 20.066 1.00 24.38 112 LEU A C 1
ATOM 814 O O . LEU A 1 112 ? 15.835 78.959 20.511 1.00 24.70 112 LEU A O 1
ATOM 819 N N . PRO A 1 113 ? 15.709 77.023 19.394 1.00 26.05 113 PRO A N 1
ATOM 820 C CA . PRO A 1 113 ? 14.253 77.140 19.282 1.00 27.81 113 PRO A CA 1
ATOM 821 C C . PRO A 1 113 ? 13.626 77.226 20.664 1.00 27.99 113 PRO A C 1
ATOM 822 O O . PRO A 1 113 ? 14.023 76.520 21.598 1.00 29.00 113 PRO A O 1
ATOM 826 N N . HIS A 1 114 ? 12.639 78.105 20.789 1.00 27.66 114 HIS A N 1
ATOM 827 C CA . HIS A 1 114 ? 11.849 78.141 22.010 1.00 29.95 114 HIS A CA 1
ATOM 828 C C . HIS A 1 114 ? 11.038 76.860 22.169 1.00 34.46 114 HIS A C 1
ATOM 829 O O . HIS A 1 114 ? 10.507 76.301 21.203 1.00 34.67 114 HIS A O 1
ATOM 836 N N . THR A 1 115 ? 10.937 76.402 23.410 1.00 37.81 115 THR A N 1
ATOM 837 C CA . THR A 1 115 ? 9.983 75.355 23.738 1.00 42.30 115 THR A CA 1
ATOM 838 C C . THR A 1 115 ? 8.565 75.833 23.432 1.00 44.53 115 THR A C 1
ATOM 839 O O . THR A 1 115 ? 8.270 77.032 23.446 1.00 44.78 115 THR A O 1
ATOM 843 N N . SER A 1 116 ? 7.682 74.871 23.141 1.00 47.14 116 SER A N 1
ATOM 844 C CA . SER A 1 116 ? 6.325 75.191 22.708 1.00 50.09 116 SER A CA 1
ATOM 845 C C . SER A 1 116 ? 5.517 75.933 23.771 1.00 49.91 116 SER A C 1
ATOM 846 O O . SER A 1 116 ? 4.575 76.657 23.423 1.00 52.47 116 SER A O 1
ATOM 849 N N . ASN A 1 117 ? 5.866 75.782 25.049 1.00 47.72 117 ASN A N 1
ATOM 850 C CA . ASN A 1 117 ? 5.099 76.358 26.143 1.00 48.40 117 ASN A CA 1
ATOM 851 C C . ASN A 1 117 ? 5.847 77.472 26.876 1.00 45.01 117 ASN A C 1
ATOM 852 O O . ASN A 1 117 ? 5.502 77.786 28.018 1.00 43.95 117 ASN A O 1
ATOM 857 N N . TRP A 1 118 ? 6.869 78.071 26.257 1.00 43.44 118 TRP A N 1
ATOM 858 C CA . TRP A 1 118 ? 7.779 78.916 27.028 1.00 40.78 118 TRP A CA 1
ATOM 859 C C . TRP A 1 118 ? 7.114 80.179 27.573 1.00 39.00 118 TRP A C 1
ATOM 860 O O . TRP A 1 118 ? 7.571 80.708 28.588 1.00 39.82 118 TRP A O 1
ATOM 871 N N . VAL A 1 119 ? 6.036 80.660 26.946 1.00 36.34 119 VAL A N 1
ATOM 872 C CA . VAL A 1 119 ? 5.336 81.835 27.461 1.00 34.28 119 VAL A CA 1
ATOM 873 C C . VAL A 1 119 ? 4.559 81.516 28.736 1.00 33.43 119 VAL A C 1
ATOM 874 O O . VAL A 1 119 ? 4.287 82.420 29.539 1.00 32.63 119 VAL A O 1
ATOM 878 N N . ASN A 1 120 ? 4.197 80.246 28.949 1.00 32.90 120 ASN A N 1
ATOM 879 C CA . ASN A 1 120 ? 3.329 79.915 30.077 1.00 32.96 120 ASN A CA 1
ATOM 880 C C . ASN A 1 120 ? 3.945 80.346 31.403 1.00 33.31 120 ASN A C 1
ATOM 881 O O . ASN A 1 120 ? 3.269 80.950 32.244 1.00 33.26 120 ASN A O 1
ATOM 886 N N . SER A 1 121 ? 5.234 80.057 31.603 1.00 33.03 121 SER A N 1
ATOM 887 C CA A SER A 1 121 ? 5.871 80.419 32.866 0.60 33.46 121 SER A CA 1
ATOM 888 C CA B SER A 1 121 ? 5.871 80.419 32.865 0.40 33.05 121 SER A CA 1
ATOM 889 C C . SER A 1 121 ? 5.926 81.931 33.028 1.00 33.20 121 SER A C 1
ATOM 890 O O . SER A 1 121 ? 5.774 82.454 34.140 1.00 33.93 121 SER A O 1
ATOM 895 N N . ILE A 1 122 ? 6.131 82.644 31.928 1.00 31.48 122 ILE A N 1
ATOM 896 C CA . ILE A 1 122 ? 6.155 84.099 31.967 1.00 30.07 122 ILE A CA 1
ATOM 897 C C . ILE A 1 122 ? 4.774 84.654 32.300 1.00 30.00 122 ILE A C 1
ATOM 898 O O . ILE A 1 122 ? 4.639 85.561 33.130 1.00 31.57 122 ILE A O 1
ATOM 903 N N . SER A 1 123 ? 3.735 84.148 31.629 1.00 30.54 123 SER A N 1
ATOM 904 C CA A SER A 1 123 ? 2.373 84.601 31.902 0.55 31.13 123 SER A CA 1
ATOM 905 C CA B SER A 1 123 ? 2.388 84.627 31.909 0.45 31.30 123 SER A CA 1
ATOM 906 C C . SER A 1 123 ? 2.002 84.369 33.361 1.00 31.04 123 SER A C 1
ATOM 907 O O . SER A 1 123 ? 1.383 85.232 34.004 1.00 33.17 123 SER A O 1
ATOM 912 N N A GLU A 1 124 ? 2.393 83.216 33.912 0.49 30.86 124 GLU A N 1
ATOM 913 N N B GLU A 1 124 ? 2.363 83.198 33.898 0.51 30.86 124 GLU A N 1
ATOM 914 C CA A GLU A 1 124 ? 2.120 82.941 35.322 0.49 33.08 124 GLU A CA 1
ATOM 915 C CA B GLU A 1 124 ? 2.135 82.936 35.320 0.51 33.08 124 GLU A CA 1
ATOM 916 C C A GLU A 1 124 ? 2.806 83.955 36.226 0.49 31.07 124 GLU A C 1
ATOM 917 C C B GLU A 1 124 ? 2.781 84.014 36.175 0.51 31.07 124 GLU A C 1
ATOM 918 O O A GLU A 1 124 ? 2.210 84.429 37.201 0.49 32.43 124 GLU A O 1
ATOM 919 O O B GLU A 1 124 ? 2.141 84.588 37.066 0.51 32.43 124 GLU A O 1
ATOM 930 N N . ASN A 1 125 ? 4.063 84.290 35.924 1.00 29.97 125 ASN A N 1
ATOM 931 C CA . ASN A 1 125 ? 4.814 85.241 36.741 1.00 29.57 125 ASN A CA 1
ATOM 932 C C . ASN A 1 125 ? 4.262 86.658 36.617 1.00 29.01 125 ASN A C 1
ATOM 933 O O . ASN A 1 125 ? 4.397 87.463 37.551 1.00 30.54 125 ASN A O 1
ATOM 938 N N . MET A 1 126 ? 3.669 86.996 35.464 1.00 28.56 126 MET A N 1
ATOM 939 C CA . MET A 1 126 ? 3.056 88.312 35.302 1.00 29.58 126 MET A CA 1
ATOM 940 C C . MET A 1 126 ? 1.866 88.501 36.230 1.00 29.30 126 MET A C 1
ATOM 941 O O . MET A 1 126 ? 1.560 89.637 36.607 1.00 30.12 126 MET A O 1
ATOM 946 N N . ASN A 1 127 ? 1.173 87.416 36.576 1.00 30.11 127 ASN A N 1
ATOM 947 C CA . ASN A 1 127 ? 0.081 87.438 37.560 1.00 32.61 127 ASN A CA 1
ATOM 948 C C . ASN A 1 127 ? -0.906 88.578 37.299 1.00 31.31 127 ASN A C 1
ATOM 949 O O . ASN A 1 127 ? -1.187 89.406 38.172 1.00 31.26 127 ASN A O 1
ATOM 954 N N . LEU A 1 128 ? -1.431 88.632 36.070 1.00 31.10 128 LEU A N 1
ATOM 955 C CA . LEU A 1 128 ? -2.333 89.719 35.678 1.00 30.64 128 LEU A CA 1
ATOM 956 C C . LEU A 1 128 ? -3.694 89.669 36.354 1.00 32.08 128 LEU A C 1
ATOM 957 O O . LEU A 1 128 ? -4.412 90.680 36.322 1.00 31.55 128 LEU A O 1
ATOM 962 N N . LYS A 1 129 ? -4.054 88.551 36.973 1.00 32.33 129 LYS A N 1
ATOM 963 C CA . LYS A 1 129 ? -5.322 88.531 37.689 1.00 33.14 129 LYS A CA 1
ATOM 964 C C . LYS A 1 129 ? -5.346 89.553 38.825 1.00 32.68 129 LYS A C 1
ATOM 965 O O . LYS A 1 129 ? -6.431 89.985 39.242 1.00 34.84 129 LYS A O 1
ATOM 971 N N . SER A 1 130 ? -4.187 89.949 39.336 1.00 32.58 130 SER A N 1
ATOM 972 C CA . SER A 1 130 ? -4.100 90.925 40.415 1.00 32.96 130 SER A CA 1
ATOM 973 C C . SER A 1 130 ? -3.798 92.343 39.921 1.00 32.20 130 SER A C 1
ATOM 974 O O . SER A 1 130 ? -3.519 93.223 40.734 1.00 32.68 130 SER A O 1
ATOM 977 N N . PHE A 1 131 ? -3.885 92.587 38.621 1.00 30.47 131 PHE A N 1
ATOM 978 C CA . PHE A 1 131 ? -3.465 93.862 38.055 1.00 28.63 131 PHE A CA 1
ATOM 979 C C . PHE A 1 131 ? -4.393 94.997 38.486 1.00 28.27 131 PHE A C 1
ATOM 980 O O . PHE A 1 131 ? -5.623 94.845 38.446 1.00 29.97 131 PHE A O 1
ATOM 988 N N . PRO A 1 132 ? -3.845 96.172 38.851 1.00 27.82 132 PRO A N 1
ATOM 989 C CA . PRO A 1 132 ? -2.423 96.457 39.071 1.00 27.54 132 PRO A CA 1
ATOM 990 C C . PRO A 1 132 ? -2.109 96.194 40.546 1.00 28.61 132 PRO A C 1
ATOM 991 O O . PRO A 1 132 ? -2.863 96.667 41.415 1.00 31.40 132 PRO A O 1
ATOM 995 N N . ASN A 1 133 ? -1.059 95.430 40.856 1.00 28.54 133 ASN A N 1
ATOM 996 C CA . ASN A 1 133 ? -0.881 94.968 42.230 1.00 28.32 133 ASN A CA 1
ATOM 997 C C . ASN A 1 133 ? 0.052 95.826 43.070 1.00 28.30 133 ASN A C 1
ATOM 998 O O . ASN A 1 133 ? 0.309 95.471 44.230 1.00 29.45 133 ASN A O 1
ATOM 1003 N N . ILE A 1 134 ? 0.533 96.950 42.552 1.00 26.90 134 ILE A N 1
ATOM 1004 C CA . ILE A 1 134 ? 1.328 97.894 43.340 1.00 25.46 134 ILE A CA 1
ATOM 1005 C C . ILE A 1 134 ? 0.391 98.982 43.855 1.00 26.36 134 ILE A C 1
ATOM 1006 O O . ILE A 1 134 ? -0.193 99.708 43.045 1.00 26.61 134 ILE A O 1
ATOM 1011 N N . PRO A 1 135 ? 0.197 99.114 45.166 1.00 27.77 135 PRO A N 1
ATOM 1012 C CA . PRO A 1 135 ? -0.746 100.128 45.654 1.00 28.37 135 PRO A CA 1
ATOM 1013 C C . PRO A 1 135 ? -0.279 101.526 45.284 1.00 28.36 135 PRO A C 1
ATOM 1014 O O . PRO A 1 135 ? 0.915 101.773 45.100 1.00 28.08 135 PRO A O 1
ATOM 1018 N N . CYS A 1 136 ? -1.225 102.458 45.174 1.00 29.67 136 CYS A N 1
ATOM 1019 C CA . CYS A 1 136 ? -0.831 103.816 44.812 1.00 31.25 136 CYS A CA 1
ATOM 1020 C C . CYS A 1 136 ? -1.499 104.875 45.684 1.00 32.59 136 CYS A C 1
ATOM 1021 O O . CYS A 1 136 ? -1.734 105.996 45.228 1.00 32.96 136 CYS A O 1
ATOM 1024 N N . ASP A 1 137 ? -1.790 104.546 46.939 1.00 33.72 137 ASP A N 1
ATOM 1025 C CA . ASP A 1 137 ? -2.352 105.552 47.842 1.00 35.92 137 ASP A CA 1
ATOM 1026 C C . ASP A 1 137 ? -1.360 106.700 48.054 1.00 33.98 137 ASP A C 1
ATOM 1027 O O . ASP A 1 137 ? -0.142 106.495 48.113 1.00 33.58 137 ASP A O 1
ATOM 1032 N N . ASN A 1 138 ? -1.878 107.930 48.114 1.00 34.90 138 ASN A N 1
ATOM 1033 C CA . ASN A 1 138 ? -1.027 109.133 48.233 1.00 35.16 138 ASN A CA 1
ATOM 1034 C C . ASN A 1 138 ? 0.063 109.181 47.159 1.00 31.41 138 ASN A C 1
ATOM 1035 O O . ASN A 1 138 ? 1.187 109.625 47.403 1.00 32.29 138 ASN A O 1
ATOM 1040 N N . HIS A 1 139 ? -0.269 108.712 45.959 1.00 29.28 139 HIS A N 1
ATOM 1041 C CA . HIS A 1 139 ? 0.666 108.708 44.830 1.00 28.65 139 HIS A CA 1
ATOM 1042 C C . HIS A 1 139 ? 1.952 107.941 45.129 1.00 26.15 139 HIS A C 1
ATOM 1043 O O . HIS A 1 139 ? 3.009 108.238 44.559 1.00 24.72 139 HIS A O 1
ATOM 1050 N N . SER A 1 140 ? 1.879 106.896 45.942 1.00 26.03 140 SER A N 1
ATOM 1051 C CA . SER A 1 140 ? 3.085 106.162 46.321 1.00 25.60 140 SER A CA 1
ATOM 1052 C C . SER A 1 140 ? 3.705 105.364 45.181 1.00 24.89 140 SER A C 1
ATOM 1053 O O . SER A 1 140 ? 4.840 104.897 45.329 1.00 25.71 140 SER A O 1
ATOM 1056 N N . CYS A 1 141 ? 3.013 105.196 44.067 1.00 24.71 141 CYS A N 1
ATOM 1057 C CA . CYS A 1 141 ? 3.558 104.445 42.939 1.00 23.94 141 CYS A CA 1
ATOM 1058 C C . CYS A 1 141 ? 4.399 105.315 42.013 1.00 22.64 141 CYS A C 1
ATOM 1059 O O . CYS A 1 141 ? 4.936 104.796 41.030 1.00 22.07 141 CYS A O 1
ATOM 1062 N N . ARG A 1 142 ? 4.497 106.617 42.273 1.00 21.17 142 ARG A N 1
ATOM 1063 C CA . ARG A 1 142 ? 5.491 107.407 41.555 1.00 20.32 142 ARG A CA 1
ATOM 1064 C C . ARG A 1 142 ? 6.874 106.879 41.873 1.00 21.71 142 ARG A C 1
ATOM 1065 O O . ARG A 1 142 ? 7.152 106.471 43.002 1.00 21.57 142 ARG A O 1
ATOM 1073 N N . GLY A 1 143 ? 7.740 106.880 40.855 1.00 20.22 143 GLY A N 1
ATOM 1074 C CA . GLY A 1 143 ? 9.055 106.302 41.041 1.00 20.27 143 GLY A CA 1
ATOM 1075 C C . GLY A 1 143 ? 10.123 106.878 40.141 1.00 19.12 143 GLY A C 1
ATOM 1076 O O . GLY A 1 143 ? 9.913 107.877 39.438 1.00 19.96 143 GLY A O 1
ATOM 1077 N N . ILE A 1 144 ? 11.295 106.245 40.173 1.00 18.31 144 ILE A N 1
ATOM 1078 C CA . ILE A 1 144 ? 12.448 106.715 39.413 1.00 18.38 144 ILE A CA 1
ATOM 1079 C C . ILE A 1 144 ? 13.318 105.519 39.050 1.00 18.79 144 ILE A C 1
ATOM 1080 O O . ILE A 1 144 ? 13.403 104.539 39.798 1.00 19.64 144 ILE A O 1
ATOM 1085 N N . VAL A 1 145 ? 13.984 105.611 37.893 1.00 19.53 145 VAL A N 1
ATOM 1086 C CA . VAL A 1 145 ? 14.974 104.609 37.496 1.00 18.53 145 VAL A CA 1
ATOM 1087 C C . VAL A 1 145 ? 16.268 104.851 38.266 1.00 19.45 145 VAL A C 1
ATOM 1088 O O . VAL A 1 145 ? 16.783 105.980 38.279 1.00 20.18 145 VAL A O 1
ATOM 1092 N N . VAL A 1 146 ? 16.776 103.799 38.929 1.00 18.68 146 VAL A N 1
ATOM 1093 C CA . VAL A 1 146 ? 18.038 103.886 39.660 1.00 20.57 146 VAL A CA 1
ATOM 1094 C C . VAL A 1 146 ? 19.204 103.206 38.945 1.00 20.80 146 VAL A C 1
ATOM 1095 O O . VAL A 1 146 ? 20.356 103.532 39.240 1.00 23.79 146 VAL A O 1
ATOM 1099 N N . ASN A 1 147 ? 18.956 102.261 38.054 1.00 19.05 147 ASN A N 1
ATOM 1100 C CA . ASN A 1 147 ? 20.008 101.709 37.203 1.00 19.88 147 ASN A CA 1
ATOM 1101 C C . ASN A 1 147 ? 19.533 101.731 35.757 1.00 17.73 147 ASN A C 1
ATOM 1102 O O . ASN A 1 147 ? 18.357 101.475 35.489 1.00 18.09 147 ASN A O 1
ATOM 1107 N N . ASN A 1 148 ? 20.424 102.074 34.820 1.00 17.61 148 ASN A N 1
ATOM 1108 C CA . ASN A 1 148 ? 20.015 102.095 33.412 1.00 17.17 148 ASN A CA 1
ATOM 1109 C C . ASN A 1 148 ? 19.339 100.768 33.104 1.00 18.54 148 ASN A C 1
ATOM 1110 O O . ASN A 1 148 ? 19.824 99.702 33.494 1.00 19.49 148 ASN A O 1
ATOM 1115 N N . ALA A 1 149 ? 18.198 100.818 32.413 1.00 18.96 149 ALA A N 1
ATOM 1116 C CA . ALA A 1 149 ? 17.367 99.631 32.295 1.00 18.66 149 ALA A CA 1
ATOM 1117 C C . ALA A 1 149 ? 16.968 99.344 30.848 1.00 17.72 149 ALA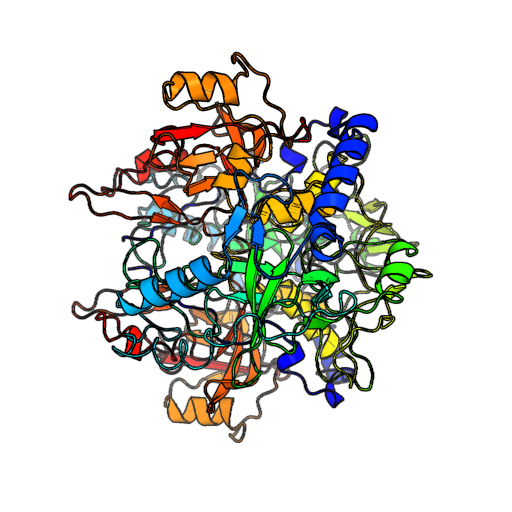 A C 1
ATOM 1118 O O . ALA A 1 149 ? 16.580 100.260 30.106 1.00 18.39 149 ALA A O 1
ATOM 1120 N N . GLN A 1 150 ? 17.032 98.067 30.468 1.00 17.54 150 GLN A N 1
ATOM 1121 C CA . GLN A 1 150 ? 16.442 97.616 29.211 1.00 18.20 150 GLN A CA 1
ATOM 1122 C C . GLN A 1 150 ? 14.991 97.232 29.457 1.00 19.15 150 GLN A C 1
ATOM 1123 O O . GLN A 1 150 ? 14.717 96.262 30.176 1.00 20.68 150 GLN A O 1
ATOM 1129 N N . VAL A 1 151 ? 14.067 98.021 28.892 1.00 18.40 151 VAL A N 1
ATOM 1130 C CA . VAL A 1 151 ? 12.641 97.782 29.094 1.00 18.47 151 VAL A CA 1
ATOM 1131 C C . VAL A 1 151 ? 12.233 96.659 28.160 1.00 17.52 151 VAL A C 1
ATOM 1132 O O . VAL A 1 151 ? 12.556 96.669 26.949 1.00 17.89 151 VAL A O 1
ATOM 1136 N N . ARG A 1 152 ? 11.506 95.698 28.716 1.00 18.78 152 ARG A N 1
ATOM 1137 C CA . ARG A 1 152 ? 11.155 94.454 28.041 1.00 19.06 152 ARG A CA 1
ATOM 1138 C C . ARG A 1 152 ? 9.629 94.338 27.913 1.00 19.40 152 ARG A C 1
ATOM 1139 O O . ARG A 1 152 ? 8.889 94.737 28.821 1.00 20.29 152 ARG A O 1
ATOM 1147 N N . SER A 1 153 ? 9.155 93.746 26.815 1.00 18.93 153 SER A N 1
ATOM 1148 C CA . SER A 1 153 ? 7.705 93.652 26.666 1.00 20.13 153 SER A CA 1
ATOM 1149 C C . SER A 1 153 ? 7.090 92.595 27.571 1.00 20.64 153 SER A C 1
ATOM 1150 O O . SER A 1 153 ? 5.877 92.645 27.818 1.00 20.85 153 SER A O 1
ATOM 1153 N N . LEU A 1 154 ? 7.862 91.612 28.020 1.00 21.17 154 LEU A N 1
ATOM 1154 C CA . LEU A 1 154 ? 7.490 90.567 28.961 1.00 22.21 154 LEU A CA 1
ATOM 1155 C C . LEU A 1 154 ? 8.596 90.505 29.999 1.00 21.99 154 LEU A C 1
ATOM 1156 O O . LEU A 1 154 ? 9.739 90.865 29.696 1.00 21.60 154 LEU A O 1
ATOM 1161 N N . PRO A 1 155 ? 8.304 90.043 31.206 1.00 21.92 155 PRO A N 1
ATOM 1162 C CA . PRO A 1 155 ? 9.348 90.042 32.268 1.00 21.51 155 PRO A CA 1
ATOM 1163 C C . PRO A 1 155 ? 10.315 88.880 32.108 1.00 22.11 155 PRO A C 1
ATOM 1164 O O . PRO A 1 155 ? 10.242 87.853 32.801 1.00 24.11 155 PRO A O 1
ATOM 1168 N N . THR A 1 156 ? 11.247 89.057 31.167 1.00 21.36 156 THR A N 1
ATOM 1169 C CA . THR A 1 156 ? 12.246 88.035 30.887 1.00 21.58 156 THR A CA 1
ATOM 1170 C C . THR A 1 156 ? 13.418 88.690 30.185 1.00 21.50 156 THR A C 1
ATOM 1171 O O . THR A 1 156 ? 13.239 89.639 29.408 1.00 22.08 156 THR A O 1
ATOM 1175 N N . SER A 1 157 ? 14.611 88.194 30.507 1.00 21.21 157 SER A N 1
ATOM 1176 C CA A SER A 1 157 ? 15.814 88.570 29.784 0.56 22.59 157 SER A CA 1
ATOM 1177 C CA B SER A 1 157 ? 15.816 88.566 29.784 0.44 22.04 157 SER A CA 1
ATOM 1178 C C . SER A 1 157 ? 16.044 87.693 28.565 1.00 22.48 157 SER A C 1
ATOM 1179 O O . SER A 1 157 ? 16.958 87.975 27.775 1.00 24.64 157 SER A O 1
ATOM 1184 N N . ASP A 1 158 ? 15.245 86.649 28.398 1.00 21.92 158 ASP A N 1
ATOM 1185 C CA . ASP A 1 158 ? 15.386 85.789 27.236 1.00 20.49 158 ASP A CA 1
ATOM 1186 C C . ASP A 1 158 ? 14.836 86.524 26.028 1.00 20.97 158 ASP A C 1
ATOM 1187 O O . ASP A 1 158 ? 14.005 87.430 26.165 1.00 21.35 158 ASP A O 1
ATOM 1192 N N . ALA A 1 159 ? 15.371 86.186 24.852 1.00 20.22 159 ALA A N 1
ATOM 1193 C CA . ALA A 1 159 ? 15.047 86.866 23.605 1.00 20.07 159 ALA A CA 1
ATOM 1194 C C . ALA A 1 159 ? 13.926 86.151 22.877 1.00 20.97 159 ALA A C 1
ATOM 1195 O O . ALA A 1 159 ? 13.661 84.959 23.108 1.00 22.69 159 ALA A O 1
ATOM 1197 N N . PHE A 1 160 ? 13.294 86.889 21.949 1.00 20.54 160 PHE A N 1
ATOM 1198 C CA . PHE A 1 160 ? 12.502 86.277 20.872 1.00 20.88 160 PHE A CA 1
ATOM 1199 C C . PHE A 1 160 ? 13.075 86.793 19.560 1.00 20.54 160 PHE A C 1
ATOM 1200 O O . PHE A 1 160 ? 12.851 87.961 19.207 1.00 22.16 160 PHE A O 1
ATOM 1208 N N . TYR A 1 161 ? 13.822 85.928 18.871 1.00 18.94 161 TYR A N 1
ATOM 1209 C CA . TYR A 1 161 ? 14.335 86.185 17.534 1.00 18.75 161 TYR A CA 1
ATOM 1210 C C . TYR A 1 161 ? 13.546 85.377 16.519 1.00 20.42 161 TYR A C 1
ATOM 1211 O O . TYR A 1 161 ? 13.102 84.259 16.800 1.00 20.39 161 TYR A O 1
ATOM 1220 N N . ASN A 1 162 ? 13.385 85.945 15.327 1.00 20.22 162 ASN A N 1
ATOM 1221 C CA . ASN A 1 162 ? 13.059 85.106 14.180 1.00 20.25 162 ASN A CA 1
ATOM 1222 C C . ASN A 1 162 ? 14.339 84.390 13.715 1.00 20.03 162 ASN A C 1
ATOM 1223 O O . ASN A 1 162 ? 15.429 84.644 14.235 1.00 20.63 162 ASN A O 1
ATOM 1228 N N . ASN A 1 163 ? 14.210 83.475 12.757 1.00 21.20 163 ASN A N 1
ATOM 1229 C CA . ASN A 1 163 ? 15.352 82.720 12.253 1.00 20.34 163 ASN A CA 1
ATOM 1230 C C . ASN A 1 163 ? 16.498 83.664 11.887 1.00 19.81 163 ASN A C 1
ATOM 1231 O O . ASN A 1 163 ? 16.357 84.541 11.029 1.00 21.58 163 ASN A O 1
ATOM 1236 N N . PHE A 1 164 ? 17.628 83.502 12.570 1.00 19.97 164 PHE A N 1
ATOM 1237 C CA . PHE A 1 164 ? 18.763 84.418 12.489 1.00 19.97 164 PHE A CA 1
ATOM 1238 C C . PHE A 1 164 ? 19.512 84.313 11.163 1.00 20.32 164 PHE A C 1
ATOM 1239 O O . PHE A 1 164 ? 20.390 85.148 10.921 1.00 21.57 164 PHE A O 1
ATOM 1247 N N . THR A 1 165 ? 19.166 83.358 10.283 1.00 19.84 165 THR A N 1
ATOM 1248 C CA . THR A 1 165 ? 19.732 83.342 8.941 1.00 20.77 165 THR A CA 1
ATOM 1249 C C . THR A 1 165 ? 18.952 84.207 7.958 1.00 21.44 165 THR A C 1
ATOM 1250 O O . THR A 1 165 ? 19.372 84.344 6.809 1.00 24.75 165 THR A O 1
ATOM 1254 N N . ILE A 1 166 ? 17.839 84.798 8.372 1.00 20.95 166 ILE A N 1
ATOM 1255 C CA . ILE A 1 166 ? 17.019 85.656 7.515 1.00 21.05 166 ILE A CA 1
ATOM 1256 C C . ILE A 1 166 ? 17.572 87.073 7.616 1.00 20.75 166 ILE A C 1
ATOM 1257 O O . ILE A 1 166 ? 17.759 87.567 8.739 1.00 21.19 166 ILE A O 1
ATOM 1262 N N . PRO A 1 167 ? 17.841 87.759 6.507 1.00 21.49 167 PRO A N 1
ATOM 1263 C CA . PRO A 1 167 ? 18.326 89.145 6.594 1.00 20.71 167 PRO A CA 1
ATOM 1264 C C . PRO A 1 167 ? 17.337 90.001 7.365 1.00 19.33 167 PRO A C 1
ATOM 1265 O O . PRO A 1 167 ? 16.117 89.881 7.177 1.00 22.10 167 PRO A O 1
ATOM 1269 N N . GLY A 1 168 ? 17.865 90.846 8.253 1.00 20.57 168 GLY A N 1
ATOM 1270 C CA . GLY A 1 168 ? 17.028 91.641 9.141 1.00 20.19 168 GLY A CA 1
ATOM 1271 C C . GLY A 1 168 ? 16.542 90.941 10.384 1.00 20.08 168 GLY A C 1
ATOM 1272 O O . GLY A 1 168 ? 15.718 91.529 11.109 1.00 20.78 168 GLY A O 1
ATOM 1273 N N . GLU A 1 169 ? 17.023 89.724 10.669 1.00 19.64 169 GLU A N 1
ATOM 1274 C CA . GLU A 1 169 ? 16.609 88.950 11.841 1.00 19.21 169 GLU A CA 1
ATOM 1275 C C . GLU A 1 169 ? 17.853 88.467 12.597 1.00 18.66 169 GLU A C 1
ATOM 1276 O O . GLU A 1 169 ? 18.988 88.647 12.154 1.00 19.58 169 GLU A O 1
ATOM 1282 N N . GLY A 1 170 ? 17.646 87.831 13.752 1.00 18.08 170 GLY A N 1
ATOM 1283 C CA . GLY A 1 170 ? 18.761 87.585 14.664 1.00 18.40 170 GLY A CA 1
ATOM 1284 C C . GLY A 1 170 ? 19.146 88.895 15.338 1.00 17.54 170 GLY A C 1
ATOM 1285 O O . GLY A 1 170 ? 18.485 89.934 15.199 1.00 17.41 170 GLY A O 1
ATOM 1286 N N . TYR A 1 171 ? 20.268 88.840 16.065 1.00 17.31 171 TYR A N 1
ATOM 1287 C CA . TYR A 1 171 ? 20.706 89.988 16.843 1.00 17.12 171 TYR A CA 1
ATOM 1288 C C . TYR A 1 171 ? 20.930 91.180 15.911 1.00 16.36 171 TYR A C 1
ATOM 1289 O O . TYR A 1 171 ? 21.473 91.014 14.809 1.00 17.90 171 TYR A O 1
ATOM 1298 N N . PRO A 1 172 ? 20.512 92.399 16.294 1.00 16.58 172 PRO A N 1
ATOM 1299 C CA . PRO A 1 172 ? 19.982 92.797 17.613 1.00 16.26 172 PRO A CA 1
ATOM 1300 C C . PRO A 1 172 ? 18.440 92.752 17.693 1.00 16.81 172 PRO A C 1
ATOM 1301 O O . PRO A 1 172 ? 17.873 93.339 18.634 1.00 17.27 172 PRO A O 1
ATOM 1305 N N . PHE A 1 173 ? 17.787 92.099 16.726 1.00 16.40 173 PHE A N 1
ATOM 1306 C CA . PHE A 1 173 ? 16.323 92.137 16.613 1.00 16.22 173 PHE A CA 1
ATOM 1307 C C . PHE A 1 173 ? 15.645 91.118 17.538 1.00 17.33 173 PHE A C 1
ATOM 1308 O O . PHE A 1 173 ? 14.935 90.199 17.100 1.00 18.49 173 PHE A O 1
ATOM 1316 N N . ASP A 1 174 ? 15.863 91.323 18.843 1.00 18.33 174 ASP A N 1
ATOM 1317 C CA . ASP A 1 174 ? 15.108 90.634 19.892 1.00 17.64 174 ASP A CA 1
ATOM 1318 C C . ASP A 1 174 ? 13.821 91.414 20.095 1.00 18.59 174 ASP A C 1
ATOM 1319 O O . ASP A 1 174 ? 13.849 92.524 20.608 1.00 19.42 174 ASP A O 1
ATOM 1324 N N . TYR A 1 175 ? 12.688 90.829 19.692 1.00 17.68 175 TYR A N 1
ATOM 1325 C CA . TYR A 1 175 ? 11.466 91.624 19.683 1.00 19.07 175 TYR A CA 1
ATOM 1326 C C . TYR A 1 175 ? 10.918 91.907 21.071 1.00 18.64 175 TYR A C 1
ATOM 1327 O O . TYR A 1 175 ? 10.037 92.774 21.190 1.00 19.79 175 TYR A O 1
ATOM 1336 N N . ILE A 1 176 ? 11.436 91.239 22.112 1.00 18.60 176 ILE A N 1
ATOM 1337 C CA A ILE A 1 176 ? 11.072 91.575 23.493 0.59 18.67 176 ILE A CA 1
ATOM 1338 C CA B ILE A 1 176 ? 11.034 91.594 23.469 0.41 18.20 176 ILE A CA 1
ATOM 1339 C C . ILE A 1 176 ? 11.684 92.898 23.921 1.00 18.20 176 ILE A C 1
ATOM 1340 O O . ILE A 1 176 ? 11.204 93.532 24.872 1.00 20.38 176 ILE A O 1
ATOM 1349 N N . GLN A 1 177 ? 12.749 93.343 23.247 1.00 17.36 177 GLN A N 1
ATOM 1350 C CA . GLN A 1 177 ? 13.473 94.533 23.662 1.00 18.06 177 GLN A CA 1
ATOM 1351 C C . GLN A 1 177 ? 12.758 95.802 23.189 1.00 18.93 177 GLN A C 1
ATOM 1352 O O . GLN A 1 177 ? 12.538 95.982 21.980 1.00 19.65 177 GLN A O 1
ATOM 1358 N N . LEU A 1 178 ? 12.398 96.699 24.122 1.00 18.08 178 LEU A N 1
ATOM 1359 C CA . LEU A 1 178 ? 11.608 97.867 23.735 1.00 17.42 178 LEU A CA 1
ATOM 1360 C C . LEU A 1 178 ? 12.349 99.197 23.796 1.00 17.65 178 LEU A C 1
ATOM 1361 O O . LEU A 1 178 ? 12.274 99.997 22.842 1.00 18.77 178 LEU A O 1
ATOM 1366 N N . SER A 1 179 ? 13.008 99.503 24.919 1.00 17.34 179 SER A N 1
ATOM 1367 C CA . SER A 1 179 ? 13.616 100.819 25.098 1.00 17.52 179 SER A CA 1
ATOM 1368 C C . SER A 1 179 ? 14.775 100.720 26.078 1.00 18.11 179 SER A C 1
ATOM 1369 O O . SER A 1 179 ? 14.877 99.754 26.837 1.00 19.23 179 SER A O 1
ATOM 1372 N N . ALA A 1 180 ? 15.610 101.765 26.101 1.00 17.27 180 ALA A N 1
ATOM 1373 C CA . ALA A 1 180 ? 16.659 101.891 27.109 1.00 18.31 180 ALA A CA 1
ATOM 1374 C C . ALA A 1 180 ? 16.376 103.157 27.906 1.00 20.36 180 ALA A C 1
ATOM 1375 O O . ALA A 1 180 ? 16.408 104.259 27.339 1.00 22.84 180 ALA A O 1
ATOM 1377 N N . LEU A 1 181 ? 16.101 103.009 29.211 1.00 17.58 181 LEU A N 1
ATOM 1378 C CA . LEU A 1 181 ? 15.823 104.151 30.091 1.00 18.35 181 LEU A CA 1
ATOM 1379 C C . LEU A 1 181 ? 16.994 104.412 31.023 1.00 18.67 181 LEU A C 1
ATOM 1380 O O . LEU A 1 181 ? 17.540 103.481 31.621 1.00 19.85 181 LEU A O 1
ATOM 1385 N N . TRP A 1 182 ? 17.330 105.685 31.183 1.00 17.11 182 TRP A N 1
ATOM 1386 C CA . TRP A 1 182 ? 18.513 106.038 31.946 1.00 17.73 182 TRP A CA 1
ATOM 1387 C C . TRP A 1 182 ? 18.202 106.297 33.417 1.00 17.42 182 TRP A C 1
ATOM 1388 O O . TRP A 1 182 ? 17.109 106.741 33.786 1.00 18.45 182 TRP A O 1
ATOM 1399 N N . THR A 1 183 ? 19.217 106.069 34.266 1.00 17.21 183 THR A N 1
ATOM 1400 C CA . THR A 1 183 ? 19.116 106.440 35.669 1.00 17.51 183 THR A CA 1
ATOM 1401 C C . THR A 1 183 ? 18.618 107.871 35.770 1.00 18.49 183 THR A C 1
ATOM 1402 O O . THR A 1 183 ? 19.100 108.766 35.066 1.00 18.08 183 THR A O 1
ATOM 1406 N N . GLY A 1 184 ? 17.646 108.093 36.666 1.00 17.98 184 GLY A N 1
ATOM 1407 C CA . GLY A 1 184 ? 17.052 109.408 36.856 1.00 17.66 184 GLY A CA 1
ATOM 1408 C C . GLY A 1 184 ? 15.685 109.583 36.210 1.00 17.40 184 GLY A C 1
ATOM 1409 O O . GLY A 1 184 ? 15.032 110.610 36.476 1.00 17.79 184 GLY A O 1
ATOM 1410 N N . THR A 1 185 ? 15.258 108.641 35.341 1.00 17.70 185 THR A N 1
ATOM 1411 C CA . THR A 1 185 ? 14.016 108.852 34.579 1.00 18.40 185 THR A CA 1
ATOM 1412 C C . THR A 1 185 ? 12.804 108.777 35.508 1.00 18.70 185 THR A C 1
ATOM 1413 O O . THR A 1 185 ? 12.640 107.770 36.200 1.00 18.61 185 THR A O 1
ATOM 1417 N N . PRO A 1 186 ? 11.937 109.799 35.525 1.00 18.74 186 PRO A N 1
ATOM 1418 C CA . PRO A 1 186 ? 10.672 109.705 36.286 1.00 18.70 186 PRO A CA 1
ATOM 1419 C C . PRO A 1 186 ? 9.746 108.652 35.673 1.00 18.05 186 PRO A C 1
ATOM 1420 O O . PRO A 1 186 ? 9.524 108.619 34.454 1.00 19.56 186 PRO A O 1
ATOM 1424 N N . ILE A 1 187 ? 9.214 107.774 36.522 1.00 18.80 187 ILE A N 1
ATOM 1425 C CA . ILE A 1 187 ? 8.367 106.673 36.068 1.00 18.87 187 ILE A CA 1
ATOM 1426 C C . ILE A 1 187 ? 7.188 106.506 37.017 1.00 19.79 187 ILE A C 1
ATOM 1427 O O . ILE A 1 187 ? 7.101 107.135 38.069 1.00 20.74 187 ILE A O 1
ATOM 1432 N N . MET A 1 188 ? 6.287 105.622 36.630 1.00 20.07 188 MET A N 1
ATOM 1433 C CA . MET A 1 188 ? 5.264 105.139 37.531 1.00 19.79 188 MET A CA 1
ATOM 1434 C C . MET A 1 188 ? 5.383 103.629 37.608 1.00 20.48 188 MET A C 1
ATOM 1435 O O . MET A 1 188 ? 5.580 102.971 36.578 1.00 20.99 188 MET A O 1
ATOM 1440 N N . LEU A 1 189 ? 5.279 103.096 38.837 1.00 20.44 189 LEU A N 1
ATOM 1441 C CA . LEU A 1 189 ? 5.319 101.664 39.091 1.00 22.25 189 LEU A CA 1
ATOM 1442 C C . LEU A 1 189 ? 3.895 101.122 38.996 1.00 22.29 189 LEU A C 1
ATOM 1443 O O . LEU A 1 189 ? 2.973 101.674 39.620 1.00 22.24 189 LEU A O 1
ATOM 1448 N N . ILE A 1 190 ? 3.689 100.048 38.227 1.00 22.07 190 ILE A N 1
ATOM 1449 C CA A ILE A 1 190 ? 2.347 99.558 37.919 0.74 22.59 190 ILE A CA 1
ATOM 1450 C CA B ILE A 1 190 ? 2.350 99.557 37.915 0.26 22.48 190 ILE A CA 1
ATOM 1451 C C . ILE A 1 190 ? 2.051 98.231 38.607 1.00 22.95 190 ILE A C 1
ATOM 1452 O O . ILE A 1 190 ? 1.019 98.084 39.275 1.00 23.91 190 ILE A O 1
ATOM 1461 N N . HIS A 1 191 ? 2.931 97.243 38.444 1.00 23.86 191 HIS A N 1
ATOM 1462 C CA . HIS A 1 191 ? 2.588 95.868 38.778 1.00 24.63 191 HIS A CA 1
ATOM 1463 C C . HIS A 1 191 ? 3.884 95.097 38.954 1.00 24.66 191 HIS A C 1
ATOM 1464 O O . HIS A 1 191 ? 4.856 95.352 38.243 1.00 24.13 191 HIS A O 1
ATOM 1471 N N . MET A 1 192 ? 3.920 94.169 39.895 1.00 24.63 192 MET A N 1
ATOM 1472 C CA . MET A 1 192 ? 5.137 93.412 40.177 1.00 26.02 192 MET A CA 1
ATOM 1473 C C . MET A 1 192 ? 4.904 91.932 39.885 1.00 26.04 192 MET A C 1
ATOM 1474 O O . MET A 1 192 ? 3.821 91.396 40.168 1.00 26.66 192 MET A O 1
ATOM 1479 N N . SER A 1 193 ? 5.916 91.268 39.325 1.00 25.43 193 SER A N 1
ATOM 1480 C CA . SER A 1 193 ? 5.841 89.842 39.041 1.00 26.18 193 SER A CA 1
ATOM 1481 C C . SER A 1 193 ? 5.722 89.027 40.336 1.00 27.83 193 SER A C 1
ATOM 1482 O O . SER A 1 193 ? 6.046 89.494 41.434 1.00 28.69 193 SER A O 1
ATOM 1485 N N . THR A 1 194 ? 5.239 87.790 40.196 1.00 29.85 194 THR A N 1
ATOM 1486 C CA . THR A 1 194 ? 5.058 86.949 41.377 1.00 32.01 194 THR A CA 1
ATOM 1487 C C . THR A 1 194 ? 6.381 86.701 42.093 1.00 32.30 194 THR A C 1
ATOM 1488 O O . THR A 1 194 ? 6.432 86.713 43.333 1.00 32.78 194 THR A O 1
ATOM 1492 N N . ASP A 1 195 ? 7.467 86.494 41.333 1.00 31.89 195 ASP A N 1
ATOM 1493 C CA . ASP A 1 195 ? 8.770 86.273 41.950 1.00 30.76 195 ASP A CA 1
ATOM 1494 C C . ASP A 1 195 ? 9.435 87.560 42.412 1.00 30.25 195 ASP A C 1
ATOM 1495 O O . ASP A 1 195 ? 10.550 87.508 42.945 1.00 31.32 195 ASP A O 1
ATOM 1500 N N . LYS A 1 196 ? 8.784 88.706 42.208 1.00 30.19 196 LYS A N 1
ATOM 1501 C CA . LYS A 1 196 ? 9.230 90.028 42.621 1.00 30.58 196 LYS A CA 1
ATOM 1502 C C . LYS A 1 196 ? 10.450 90.517 41.867 1.00 28.83 196 LYS A C 1
ATOM 1503 O O . LYS A 1 196 ? 10.918 91.647 42.131 1.00 29.47 196 LYS A O 1
ATOM 1509 N N . LYS A 1 197 ? 10.966 89.743 40.907 1.00 26.05 197 LYS A N 1
ATOM 1510 C CA . LYS A 1 197 ? 12.193 90.156 40.238 1.00 25.06 197 LYS A CA 1
ATOM 1511 C C . LYS A 1 197 ? 11.974 91.210 39.165 1.00 24.91 197 LYS A C 1
ATOM 1512 O O . LYS A 1 197 ? 12.949 91.831 38.741 1.00 25.39 197 LYS A O 1
ATOM 1518 N N . TRP A 1 198 ? 10.742 91.387 38.685 1.00 23.07 198 TRP A N 1
ATOM 1519 C CA . TRP A 1 198 ? 10.439 92.311 37.600 1.00 22.54 198 TRP A CA 1
ATOM 1520 C C . TRP A 1 198 ? 9.298 93.235 37.997 1.00 21.98 198 TRP A C 1
ATOM 1521 O O . TRP A 1 198 ? 8.368 92.830 38.700 1.00 23.62 198 TRP A O 1
ATOM 1532 N N . THR A 1 199 ? 9.348 94.478 37.507 1.00 20.94 199 THR A N 1
ATOM 1533 C CA . THR A 1 199 ? 8.293 95.455 37.739 1.00 21.11 199 THR A CA 1
ATOM 1534 C C . THR A 1 199 ? 7.875 96.055 36.411 1.00 21.13 199 THR A C 1
ATOM 1535 O O . THR A 1 199 ? 8.727 96.409 35.594 1.00 20.63 199 THR A O 1
ATOM 1539 N N . LEU A 1 200 ? 6.561 96.132 36.181 1.00 20.84 200 LEU A N 1
ATOM 1540 C CA . LEU A 1 200 ? 6.000 96.779 35.009 1.00 19.71 200 LEU A CA 1
ATOM 1541 C C . LEU A 1 200 ? 5.915 98.266 35.313 1.00 19.62 200 LEU A C 1
ATOM 1542 O O . LEU A 1 200 ? 5.378 98.654 36.357 1.00 20.35 200 LEU A O 1
ATOM 1547 N N . ILE A 1 201 ? 6.518 99.099 34.453 1.00 19.36 201 ILE A N 1
ATOM 1548 C CA . ILE A 1 201 ? 6.620 100.541 34.666 1.00 19.37 201 ILE A CA 1
ATOM 1549 C C . ILE A 1 201 ? 6.215 101.283 33.401 1.00 19.14 201 ILE A C 1
ATOM 1550 O O . ILE A 1 201 ? 6.109 100.703 32.317 1.00 19.42 201 ILE A O 1
ATOM 1555 N N . LYS A 1 202 ? 6.024 102.591 33.534 1.00 17.58 202 LYS A N 1
ATOM 1556 C CA . LYS A 1 202 ? 5.925 103.428 32.344 1.00 18.21 202 LYS A CA 1
ATOM 1557 C C . LYS A 1 202 ? 6.636 104.745 32.596 1.00 18.06 202 LYS A C 1
ATOM 1558 O O . LYS A 1 202 ? 6.642 105.250 33.723 1.00 19.30 202 LYS A O 1
ATOM 1564 N N . GLY A 1 203 ? 7.228 105.290 31.536 1.00 18.26 203 GLY A N 1
ATOM 1565 C CA . GLY A 1 203 ? 7.897 106.578 31.624 1.00 19.05 203 GLY A CA 1
ATOM 1566 C C . GLY A 1 203 ? 8.572 106.884 30.301 1.00 18.94 203 GLY A C 1
ATOM 1567 O O . GLY A 1 203 ? 8.843 105.980 29.504 1.00 19.81 203 GLY A O 1
ATOM 1568 N N . GLN A 1 204 ? 8.817 108.183 30.077 1.00 19.14 204 GLN A N 1
ATOM 1569 C CA . GLN A 1 204 ? 9.452 108.616 28.827 1.00 18.46 204 GLN A CA 1
ATOM 1570 C C . GLN A 1 204 ? 8.716 108.113 27.572 1.00 19.37 204 GLN A C 1
ATOM 1571 O O . GLN A 1 204 ? 9.290 108.035 26.478 1.00 20.59 204 GLN A O 1
ATOM 1577 N N . GLY A 1 205 ? 7.407 107.846 27.668 1.00 19.21 205 GLY A N 1
ATOM 1578 C CA . GLY A 1 205 ? 6.689 107.382 26.489 1.00 18.66 205 GLY A CA 1
ATOM 1579 C C . GLY A 1 205 ? 6.847 105.901 26.206 1.00 18.39 205 GLY A C 1
ATOM 1580 O O . GLY A 1 205 ? 6.540 105.438 25.089 1.00 19.10 205 GLY A O 1
ATOM 1581 N N . THR A 1 206 ? 7.306 105.123 27.191 1.00 19.59 206 THR A N 1
ATOM 1582 C CA . THR A 1 206 ? 7.469 103.672 27.082 1.00 19.82 206 THR A CA 1
ATOM 1583 C C . THR A 1 206 ? 6.756 102.957 28.228 1.00 19.50 206 THR A C 1
ATOM 1584 O O . THR A 1 206 ? 6.735 103.451 29.367 1.00 20.01 206 THR A O 1
ATOM 1588 N N . LEU A 1 207 ? 6.183 101.787 27.914 1.00 19.56 207 LEU A N 1
ATOM 1589 C CA . LEU A 1 207 ? 5.566 100.891 28.881 1.00 18.80 207 LEU A CA 1
ATOM 1590 C C . LEU A 1 207 ? 6.291 99.555 28.810 1.00 18.87 207 LEU A C 1
ATOM 1591 O O . LEU A 1 207 ? 6.481 99.014 27.719 1.00 20.63 207 LEU A O 1
ATOM 1596 N N . GLY A 1 208 ? 6.676 99.000 29.952 1.00 19.50 208 GLY A N 1
ATOM 1597 C CA . GLY A 1 208 ? 7.205 97.649 29.916 1.00 19.63 208 GLY A CA 1
ATOM 1598 C C . GLY A 1 208 ? 7.893 97.263 31.211 1.00 18.44 208 GLY A C 1
ATOM 1599 O O . GLY A 1 208 ? 7.809 97.964 32.204 1.00 19.47 208 GLY A O 1
ATOM 1600 N N . TRP A 1 209 ? 8.521 96.090 31.188 1.00 19.24 209 TRP A N 1
ATOM 1601 C CA . TRP A 1 209 ? 9.045 95.462 32.390 1.00 19.24 209 TRP A CA 1
ATOM 1602 C C . TRP A 1 209 ? 10.546 95.702 32.524 1.00 19.28 209 TRP A C 1
ATOM 1603 O O . TRP A 1 209 ? 11.300 95.658 31.533 1.00 20.31 209 TRP A O 1
ATOM 1614 N N . VAL A 1 210 ? 10.990 95.910 33.761 1.00 18.96 210 VAL A N 1
ATOM 1615 C CA . VAL A 1 210 ? 12.411 96.111 34.074 1.00 19.09 210 VAL A CA 1
ATOM 1616 C C . VAL A 1 210 ? 12.711 95.341 35.347 1.00 19.30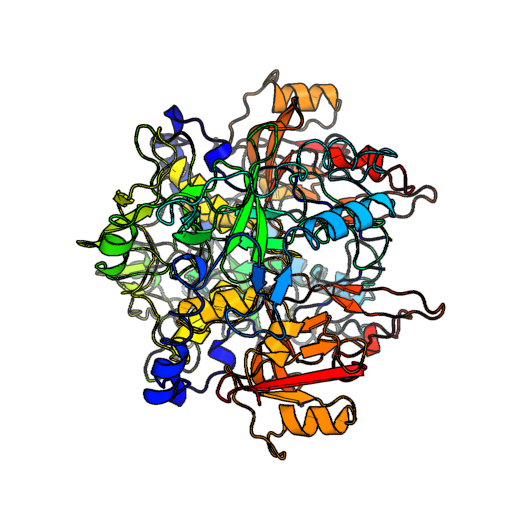 210 VAL A C 1
ATOM 1617 O O . VAL A 1 210 ? 11.803 95.034 36.124 1.00 20.70 210 VAL A O 1
ATOM 1621 N N . PRO A 1 211 ? 13.975 95.036 35.607 1.00 19.45 211 PRO A N 1
ATOM 1622 C CA . PRO A 1 211 ? 14.321 94.406 36.887 1.00 21.70 211 PRO A CA 1
ATOM 1623 C C . PRO A 1 211 ? 13.885 95.290 38.042 1.00 22.76 211 PRO A C 1
ATOM 1624 O O . PRO A 1 211 ? 14.062 96.510 38.018 1.00 22.14 211 PRO A O 1
ATOM 1628 N N . THR A 1 212 ? 13.300 94.657 39.063 1.00 21.92 212 THR A N 1
ATOM 1629 C CA . THR A 1 212 ? 12.872 95.426 40.226 1.00 22.86 212 THR A CA 1
ATOM 1630 C C . THR A 1 212 ? 14.033 96.199 40.850 1.00 22.16 212 THR A C 1
ATOM 1631 O O . THR A 1 212 ? 13.847 97.327 41.328 1.00 23.25 212 THR A O 1
ATOM 1635 N N . SER A 1 213 ? 15.240 95.639 40.817 1.00 22.10 213 SER A N 1
ATOM 1636 C CA . SER A 1 213 ? 16.386 96.335 41.388 1.00 22.37 213 SER A CA 1
ATOM 1637 C C . SER A 1 213 ? 16.749 97.609 40.634 1.00 22.09 213 SER A C 1
ATOM 1638 O O . SER A 1 213 ? 17.567 98.394 41.124 1.00 24.77 213 SER A O 1
ATOM 1641 N N . SER A 1 214 ? 16.205 97.829 39.441 1.00 20.02 214 SER A N 1
ATOM 1642 C CA A SER A 1 214 ? 16.562 99.005 38.655 0.51 20.60 214 SER A CA 1
ATOM 1643 C CA B SER A 1 214 ? 16.569 99.007 38.666 0.49 19.19 214 SER A CA 1
ATOM 1644 C C . SER A 1 214 ? 15.653 100.197 38.926 1.00 20.02 214 SER A C 1
ATOM 1645 O O . SER A 1 214 ? 15.892 101.280 38.380 1.00 20.04 214 SER A O 1
ATOM 1650 N N . ILE A 1 215 ? 14.630 100.031 39.770 1.00 19.70 215 ILE A N 1
ATOM 1651 C CA . ILE A 1 215 ? 13.679 101.095 40.036 1.00 20.68 215 ILE A CA 1
ATOM 1652 C C . ILE A 1 215 ? 13.436 101.244 41.536 1.00 21.10 215 ILE A C 1
ATOM 1653 O O . ILE A 1 215 ? 13.760 100.357 42.333 1.00 22.41 215 ILE A O 1
ATOM 1658 N N . ALA A 1 216 ? 12.888 102.401 41.910 1.00 20.52 216 ALA A N 1
ATOM 1659 C CA . ALA A 1 216 ? 12.535 102.664 43.304 1.00 20.96 216 ALA A CA 1
ATOM 1660 C C . ALA A 1 216 ? 11.366 103.635 43.311 1.00 20.85 216 ALA A C 1
ATOM 1661 O O . ALA A 1 216 ? 11.207 104.419 42.381 1.00 22.33 216 ALA A O 1
ATOM 1663 N N . ASN A 1 217 ? 10.520 103.573 44.345 1.00 21.43 217 ASN A N 1
ATOM 1664 C CA . ASN A 1 217 ? 9.483 104.593 44.407 1.00 21.69 217 ASN A CA 1
ATOM 1665 C C . ASN A 1 217 ? 10.031 105.870 45.026 1.00 21.64 217 ASN A C 1
ATOM 1666 O O . ASN A 1 217 ? 11.129 105.896 45.594 1.00 24.14 217 ASN A O 1
ATOM 1671 N N . VAL A 1 218 ? 9.300 106.966 44.846 1.00 22.09 218 VAL A N 1
ATOM 1672 C CA . VAL A 1 218 ? 9.707 108.257 45.381 1.00 24.16 218 VAL A CA 1
ATOM 1673 C C . VAL A 1 218 ? 8.562 108.804 46.212 1.00 23.55 218 VAL A C 1
ATOM 1674 O O . VAL A 1 218 ? 7.390 108.518 45.936 1.00 23.32 218 VAL A O 1
ATOM 1678 N N . ASP A 1 219 ? 8.898 109.580 47.238 1.00 25.05 219 ASP A N 1
ATOM 1679 C CA . ASP A 1 219 ? 7.877 110.223 48.059 1.00 24.81 219 ASP A CA 1
ATOM 1680 C C . ASP A 1 219 ? 7.719 111.702 47.688 1.00 24.40 219 ASP A C 1
ATOM 1681 O O . ASP A 1 219 ? 8.431 112.241 46.830 1.00 24.36 219 ASP A O 1
ATOM 1686 N N . GLU A 1 220 ? 6.731 112.350 48.302 1.00 24.91 220 GLU A N 1
ATOM 1687 C CA . GLU A 1 220 ? 6.455 113.742 47.969 1.00 26.36 220 GLU A CA 1
ATOM 1688 C C . GLU A 1 220 ? 7.673 114.620 48.221 1.00 25.31 220 GLU A C 1
ATOM 1689 O O . GLU A 1 220 ? 7.993 115.504 47.414 1.00 26.90 220 GLU A O 1
ATOM 1695 N N . SER A 1 221 ? 8.361 114.390 49.336 1.00 24.55 221 SER A N 1
ATOM 1696 C CA A SER A 1 221 ? 9.539 115.195 49.646 0.53 24.64 221 SER A CA 1
ATOM 1697 C CA B SER A 1 221 ? 9.551 115.178 49.658 0.47 24.36 221 SER A CA 1
ATOM 1698 C C . SER A 1 221 ? 10.616 115.023 48.583 1.00 23.47 221 SER A C 1
ATOM 1699 O O . SER A 1 221 ? 11.284 116.005 48.205 1.00 23.03 221 SER A O 1
ATOM 1704 N N . PHE A 1 222 ? 10.803 113.791 48.097 1.00 22.68 222 PHE A N 1
ATOM 1705 C CA . PHE A 1 222 ? 11.789 113.554 47.049 1.00 21.36 222 PHE A CA 1
ATOM 1706 C C . PHE A 1 222 ? 11.496 114.420 45.826 1.00 21.72 222 PHE A C 1
ATOM 1707 O O . PHE A 1 222 ? 12.406 115.031 45.233 1.00 23.79 222 PHE A O 1
ATOM 1715 N N . ILE A 1 223 ? 10.231 114.455 45.408 1.00 21.74 223 ILE A N 1
ATOM 1716 C CA . ILE A 1 223 ? 9.858 115.214 44.219 1.00 22.46 223 ILE A CA 1
ATOM 1717 C C . ILE A 1 223 ? 9.991 116.710 44.466 1.00 23.35 223 ILE A C 1
ATOM 1718 O O . ILE A 1 223 ? 10.512 117.441 43.618 1.00 25.32 223 ILE A O 1
ATOM 1723 N N . THR A 1 224 ? 9.537 117.187 45.630 1.00 24.53 224 THR A N 1
ATOM 1724 C CA . THR A 1 224 ? 9.699 118.597 45.983 1.00 25.77 224 THR A CA 1
ATOM 1725 C C . THR A 1 224 ? 11.166 119.015 45.924 1.00 26.21 224 THR A C 1
ATOM 1726 O O . THR A 1 224 ? 11.509 120.070 45.366 1.00 28.30 224 THR A O 1
ATOM 1730 N N . GLN A 1 225 ? 12.048 118.211 46.515 1.00 24.64 225 GLN A N 1
ATOM 1731 C CA . GLN A 1 225 ? 13.452 118.590 46.533 1.00 24.16 225 GLN A CA 1
ATOM 1732 C C . GLN A 1 225 ? 14.073 118.465 45.144 1.00 24.55 225 GLN A C 1
ATOM 1733 O O . GLN A 1 225 ? 14.907 119.295 44.760 1.00 25.40 225 GLN A O 1
ATOM 1739 N N . TRP A 1 226 ? 13.657 117.455 44.365 1.00 23.41 226 TRP A N 1
ATOM 1740 C CA . TRP A 1 226 ? 14.179 117.301 43.004 1.00 23.70 226 TRP A CA 1
ATOM 1741 C C . TRP A 1 226 ? 14.020 118.600 42.216 1.00 26.67 226 TRP A C 1
ATOM 1742 O O . TRP A 1 226 ? 14.964 119.074 41.567 1.00 26.19 226 TRP A O 1
ATOM 1753 N N . LYS A 1 227 ? 12.832 119.205 42.289 1.00 29.73 227 LYS A N 1
ATOM 1754 C CA . LYS A 1 227 ? 12.518 120.415 41.536 1.00 33.58 227 LYS A CA 1
ATOM 1755 C C . LYS A 1 227 ? 13.296 121.638 41.985 1.00 33.89 227 LYS A C 1
ATOM 1756 O O . LYS A 1 227 ? 13.268 122.653 41.283 1.00 35.60 227 LYS A O 1
ATOM 1762 N N . ARG A 1 228 ? 13.973 121.587 43.122 1.00 31.82 228 ARG A N 1
ATOM 1763 C CA . ARG A 1 228 ? 14.743 122.739 43.570 1.00 32.14 228 ARG A CA 1
ATOM 1764 C C . ARG A 1 228 ? 16.177 122.714 43.083 1.00 30.07 228 ARG A C 1
ATOM 1765 O O . ARG A 1 228 ? 16.861 123.745 43.195 1.00 31.19 228 ARG A O 1
ATOM 1773 N N . TYR A 1 229 ? 16.643 121.578 42.554 1.00 25.88 229 TYR A N 1
ATOM 1774 C CA . TYR A 1 229 ? 18.041 121.469 42.167 1.00 23.46 229 TYR A CA 1
ATOM 1775 C C . TYR A 1 229 ? 18.248 122.014 40.767 1.00 22.82 229 TYR A C 1
ATOM 1776 O O . TYR A 1 229 ? 17.382 121.892 39.893 1.00 23.56 229 TYR A O 1
ATOM 1785 N N . ARG A 1 230 ? 19.450 122.547 40.539 1.00 22.98 230 ARG A N 1
ATOM 1786 C CA . ARG A 1 230 ? 19.963 122.637 39.185 1.00 22.56 230 ARG A CA 1
ATOM 1787 C C . ARG A 1 230 ? 20.123 121.222 38.635 1.00 21.37 230 ARG A C 1
ATOM 1788 O O . ARG A 1 230 ? 20.514 120.305 39.359 1.00 22.70 230 ARG A O 1
ATOM 1796 N N . LEU A 1 231 ? 19.786 121.032 37.362 1.00 21.49 231 LEU A N 1
ATOM 1797 C CA . LEU A 1 231 ? 19.930 119.746 36.695 1.00 20.12 231 LEU A CA 1
ATOM 1798 C C . LEU A 1 231 ? 21.064 119.804 35.672 1.00 19.74 231 LEU A C 1
ATOM 1799 O O . LEU A 1 231 ? 21.320 120.854 35.052 1.00 20.46 231 LEU A O 1
ATOM 1804 N N . VAL A 1 232 ? 21.740 118.662 35.503 1.00 18.57 232 VAL A N 1
ATOM 1805 C CA . VAL A 1 232 ? 22.833 118.558 34.557 1.00 17.67 232 VAL A CA 1
ATOM 1806 C C . VAL A 1 232 ? 22.600 117.345 33.671 1.00 18.62 232 VAL A C 1
ATOM 1807 O O . VAL A 1 232 ? 21.806 116.448 33.975 1.00 19.07 232 VAL A O 1
ATOM 1811 N N . THR A 1 233 ? 23.360 117.284 32.583 1.00 18.27 233 THR A N 1
ATOM 1812 C CA . THR A 1 233 ? 23.239 116.195 31.630 1.00 18.74 233 THR A CA 1
ATOM 1813 C C . THR A 1 233 ? 24.636 115.904 31.093 1.00 17.85 233 THR A C 1
ATOM 1814 O O . THR A 1 233 ? 25.453 116.833 30.968 1.00 18.00 233 THR A O 1
ATOM 1818 N N . PRO A 1 234 ? 24.952 114.646 30.799 1.00 17.77 234 PRO A N 1
ATOM 1819 C CA . PRO A 1 234 ? 26.340 114.344 30.398 1.00 18.40 234 PRO A CA 1
ATOM 1820 C C . PRO A 1 234 ? 26.658 114.924 29.034 1.00 18.75 234 PRO A C 1
ATOM 1821 O O . PRO A 1 234 ? 25.795 115.032 28.158 1.00 21.34 234 PRO A O 1
ATOM 1825 N N . THR A 1 235 ? 27.943 115.193 28.818 1.00 19.21 235 THR A N 1
ATOM 1826 C CA . THR A 1 235 ? 28.396 115.738 27.539 1.00 20.27 235 THR A CA 1
ATOM 1827 C C . THR A 1 235 ? 29.109 114.718 26.660 1.00 19.62 235 THR A C 1
ATOM 1828 O O . THR A 1 235 ? 29.550 115.087 25.561 1.00 22.67 235 THR A O 1
ATOM 1832 N N . VAL A 1 236 ? 29.230 113.457 27.103 1.00 19.32 236 VAL A N 1
ATOM 1833 C CA . VAL A 1 236 ? 29.766 112.356 26.306 1.00 18.39 236 VAL A CA 1
ATOM 1834 C C . VAL A 1 236 ? 28.815 111.169 26.454 1.00 17.06 236 VAL A C 1
ATOM 1835 O O . VAL A 1 236 ? 27.967 111.139 27.358 1.00 17.35 236 VAL A O 1
ATOM 1839 N N . ARG A 1 237 ? 28.946 110.184 25.554 1.00 17.95 237 ARG A N 1
ATOM 1840 C CA . ARG A 1 237 ? 27.939 109.118 25.512 1.00 17.10 237 ARG A CA 1
ATOM 1841 C C . ARG A 1 237 ? 27.980 108.266 26.778 1.00 17.09 237 ARG A C 1
ATOM 1842 O O . ARG A 1 237 ? 26.942 108.003 27.397 1.00 17.69 237 ARG A O 1
ATOM 1850 N N . LYS A 1 238 ? 29.161 107.764 27.156 1.00 17.81 238 LYS A N 1
ATOM 1851 C CA . LYS A 1 238 ? 29.299 106.905 28.327 1.00 19.41 238 LYS A CA 1
ATOM 1852 C C . LYS A 1 238 ? 30.478 107.357 29.160 1.00 17.89 238 LYS A C 1
ATOM 1853 O O . LYS A 1 238 ? 31.507 107.744 28.609 1.00 20.10 238 LYS A O 1
ATOM 1859 N N . GLN A 1 239 ? 30.347 107.268 30.482 1.00 16.75 239 GLN A N 1
ATOM 1860 C CA . GLN A 1 239 ? 31.501 107.513 31.337 1.00 17.50 239 GLN A CA 1
ATOM 1861 C C . GLN A 1 239 ? 31.302 106.719 32.623 1.00 17.76 239 GLN A C 1
ATOM 1862 O O . GLN A 1 239 ? 30.179 106.357 32.979 1.00 19.72 239 GLN A O 1
ATOM 1868 N N . ASP A 1 240 ? 32.409 106.414 33.312 1.00 18.88 240 ASP A N 1
ATOM 1869 C CA . ASP A 1 240 ? 32.364 105.609 34.530 1.00 18.35 240 ASP A CA 1
ATOM 1870 C C . ASP A 1 240 ? 32.219 106.497 35.765 1.00 19.64 240 ASP A C 1
ATOM 1871 O O . ASP A 1 240 ? 32.943 107.490 35.915 1.00 22.97 240 ASP A O 1
ATOM 1876 N N . LEU A 1 241 ? 31.309 106.122 36.680 1.00 20.23 241 LEU A N 1
ATOM 1877 C CA . LEU A 1 241 ? 31.194 106.859 37.940 1.00 24.11 241 LEU A CA 1
ATOM 1878 C C . LEU A 1 241 ? 32.225 106.323 38.938 1.00 30.40 241 LEU A C 1
ATOM 1879 O O . LEU A 1 241 ? 32.633 105.162 38.833 1.00 35.10 241 LEU A O 1
ATOM 1884 N N . PRO A 1 242 ? 32.731 107.169 39.851 1.00 31.18 242 PRO A N 1
ATOM 1885 C CA . PRO A 1 242 ? 33.785 106.727 40.774 1.00 35.24 242 PRO A CA 1
ATOM 1886 C C . PRO A 1 242 ? 33.347 105.521 41.573 1.00 36.94 242 PRO A C 1
ATOM 1887 O O . PRO A 1 242 ? 32.180 105.404 41.972 1.00 39.63 242 PRO A O 1
ATOM 1891 N N . ILE A 1 243 ? 34.300 104.622 41.794 1.00 37.05 243 ILE A N 1
ATOM 1892 C CA A ILE A 1 243 ? 34.130 103.466 42.668 0.43 37.68 243 ILE A CA 1
ATOM 1893 C CA B ILE A 1 243 ? 34.101 103.475 42.671 0.57 37.48 243 ILE A CA 1
ATOM 1894 C C . ILE A 1 243 ? 34.653 103.853 44.040 1.00 40.26 243 ILE A C 1
ATOM 1895 O O . ILE A 1 243 ? 35.867 104.020 44.216 1.00 40.34 243 ILE A O 1
ATOM 1904 N N . GLU A 1 244 ? 33.746 104.000 45.003 1.00 45.62 244 GLU A N 1
ATOM 1905 C CA . GLU A 1 244 ? 34.117 104.346 46.364 1.00 51.35 244 GLU A CA 1
ATOM 1906 C C . GLU A 1 244 ? 34.560 103.098 47.120 1.00 57.68 244 GLU A C 1
ATOM 1907 O O . GLU A 1 244 ? 34.528 101.976 46.600 1.00 57.86 244 GLU A O 1
ATOM 1913 N N . LYS A 1 245 ? 34.966 103.306 48.376 1.00 63.67 245 LYS A N 1
ATOM 1914 C CA . LYS A 1 245 ? 35.592 102.239 49.151 1.00 70.46 245 LYS A CA 1
ATOM 1915 C C . LYS A 1 245 ? 34.666 101.036 49.309 1.00 75.02 245 LYS A C 1
ATOM 1916 O O . LYS A 1 245 ? 35.121 99.887 49.281 1.00 74.90 245 LYS A O 1
ATOM 1922 N N . TYR A 1 246 ? 33.363 101.274 49.455 1.00 79.64 246 TYR A N 1
ATOM 1923 C CA . TYR A 1 246 ? 32.415 100.208 49.759 1.00 83.70 246 TYR A CA 1
ATOM 1924 C C . TYR A 1 246 ? 31.460 99.895 48.608 1.00 79.36 246 TYR A C 1
ATOM 1925 O O . TYR A 1 246 ? 30.541 99.085 48.780 1.00 79.25 246 TYR A O 1
ATOM 1934 N N . ASP A 1 247 ? 31.663 100.504 47.439 1.00 74.54 247 ASP A N 1
ATOM 1935 C CA . ASP A 1 247 ? 30.868 100.166 46.268 1.00 69.82 247 ASP A CA 1
ATOM 1936 C C . ASP A 1 247 ? 31.182 98.746 45.817 1.00 68.15 247 ASP A C 1
ATOM 1937 O O . ASP A 1 247 ? 32.330 98.296 45.882 1.00 68.14 247 ASP A O 1
ATOM 1942 N N . ILE A 1 248 ? 30.154 98.039 45.348 1.00 66.23 248 ILE A N 1
ATOM 1943 C CA . ILE A 1 248 ? 30.352 96.692 44.821 1.00 64.18 248 ILE A CA 1
ATOM 1944 C C . ILE A 1 248 ? 30.551 96.665 43.307 1.00 61.50 248 ILE A C 1
ATOM 1945 O O . ILE A 1 248 ? 31.016 95.647 42.774 1.00 62.74 248 ILE A O 1
ATOM 1950 N N . ASN A 1 249 ? 30.203 97.739 42.598 1.00 57.51 249 ASN A N 1
ATOM 1951 C CA . ASN A 1 249 ? 30.257 97.741 41.140 1.00 54.78 249 ASN A CA 1
ATOM 1952 C C . ASN A 1 249 ? 30.482 99.164 40.646 1.00 47.21 249 ASN A C 1
ATOM 1953 O O . ASN A 1 249 ? 30.055 100.124 41.290 1.00 49.90 249 ASN A O 1
ATOM 1958 N N . ASN A 1 250 ? 31.176 99.286 39.506 1.00 36.74 250 ASN A N 1
ATOM 1959 C CA . ASN A 1 250 ? 31.166 100.507 38.701 1.00 28.62 250 ASN A CA 1
ATOM 1960 C C . ASN A 1 250 ? 29.763 100.759 38.167 1.00 24.66 250 ASN A C 1
ATOM 1961 O O . ASN A 1 250 ? 29.018 99.829 37.898 1.00 27.20 250 ASN A O 1
ATOM 1966 N N . LYS A 1 251 ? 29.413 102.033 38.001 1.00 21.77 251 LYS A N 1
ATOM 1967 C CA . LYS A 1 251 ? 28.153 102.426 37.361 1.00 21.55 251 LYS A CA 1
ATOM 1968 C C . LYS A 1 251 ? 28.465 103.282 36.146 1.00 20.31 251 LYS A C 1
ATOM 1969 O O . LYS A 1 251 ? 29.359 104.126 36.191 1.00 21.96 251 LYS A O 1
ATOM 1975 N N . ILE A 1 252 ? 27.723 103.087 35.056 1.00 20.57 252 ILE A N 1
ATOM 1976 C CA A ILE A 1 252 ? 27.943 103.846 33.836 0.63 19.75 252 ILE A CA 1
ATOM 1977 C CA B ILE A 1 252 ? 27.923 103.825 33.810 0.37 20.09 252 ILE A CA 1
ATOM 1978 C C . ILE A 1 252 ? 26.920 104.970 33.752 1.00 19.25 252 ILE A C 1
ATOM 1979 O O . ILE A 1 252 ? 25.705 104.749 33.894 1.00 20.74 252 ILE A O 1
ATOM 1988 N N . LEU A 1 253 ? 27.393 106.184 33.542 1.00 18.54 253 LEU A N 1
ATOM 1989 C CA . LEU A 1 253 ? 26.516 107.343 33.321 1.00 17.77 253 LEU A CA 1
ATOM 1990 C C . LEU A 1 253 ? 26.372 107.565 31.819 1.00 16.32 253 LEU A C 1
ATOM 1991 O O . LEU A 1 253 ? 27.378 107.681 31.104 1.00 17.06 253 LEU A O 1
ATOM 1996 N N . GLU A 1 254 ? 25.125 107.633 31.327 1.00 16.88 254 GLU A N 1
ATOM 1997 C CA . GLU A 1 254 ? 24.836 107.654 29.897 1.00 16.72 254 GLU A CA 1
ATOM 1998 C C . GLU A 1 254 ? 24.305 109.015 29.480 1.00 16.34 254 GLU A C 1
ATOM 1999 O O . GLU A 1 254 ? 23.497 109.645 30.198 1.00 17.18 254 GLU A O 1
ATOM 2005 N N . ALA A 1 255 ? 24.726 109.478 28.305 1.00 16.77 255 ALA A N 1
ATOM 2006 C CA . ALA A 1 255 ? 24.123 110.687 27.747 1.00 17.53 255 ALA A CA 1
ATOM 2007 C C . ALA A 1 255 ? 22.602 110.520 27.666 1.00 18.50 255 ALA A C 1
ATOM 2008 O O . ALA A 1 255 ? 22.084 109.414 27.455 1.00 19.00 255 ALA A O 1
ATOM 2010 N N . GLY A 1 256 ? 21.906 111.633 27.848 1.00 17.10 256 GLY A N 1
ATOM 2011 C CA . GLY A 1 256 ? 20.449 111.633 27.948 1.00 16.60 256 GLY A CA 1
ATOM 2012 C C . GLY A 1 256 ? 19.951 111.670 29.375 1.00 17.77 256 GLY A C 1
ATOM 2013 O O . GLY A 1 256 ? 18.810 112.069 29.610 1.00 19.18 256 GLY A O 1
ATOM 2014 N N . SER A 1 257 ? 20.785 111.278 30.343 1.00 16.59 257 SER A N 1
ATOM 2015 C CA . SER A 1 257 ? 20.396 111.364 31.741 1.00 16.77 257 SER A CA 1
ATOM 2016 C C . SER A 1 257 ? 20.275 112.823 32.163 1.00 16.99 257 SER A C 1
ATOM 2017 O O . SER A 1 257 ? 20.995 113.698 31.689 1.00 17.97 257 SER A O 1
ATOM 2020 N N . ILE A 1 258 ? 19.374 113.074 33.108 1.00 17.41 258 ILE A N 1
ATOM 2021 C CA . ILE A 1 258 ? 19.089 114.386 33.625 1.00 18.49 258 ILE A CA 1
ATOM 2022 C C . ILE A 1 258 ? 19.081 114.245 35.144 1.00 17.54 258 ILE A C 1
ATOM 2023 O O . ILE A 1 258 ? 18.228 113.550 35.712 1.00 18.53 258 ILE A O 1
ATOM 2028 N N . LEU A 1 259 ? 20.071 114.849 35.810 1.00 17.72 259 LEU A N 1
ATOM 2029 C CA . LEU A 1 259 ? 20.285 114.542 37.214 1.00 18.92 259 LEU A CA 1
ATOM 2030 C C . LEU A 1 259 ? 20.602 115.806 37.999 1.00 19.31 259 LEU A C 1
ATOM 2031 O O . LEU A 1 259 ? 21.125 116.781 37.438 1.00 19.89 259 LEU A O 1
ATOM 2036 N N . PRO A 1 260 ? 20.288 115.824 39.297 1.00 21.15 260 PRO A N 1
ATOM 2037 C CA . PRO A 1 260 ? 20.624 116.985 40.133 1.00 21.33 260 PRO A CA 1
ATOM 2038 C C . PRO A 1 260 ? 22.130 117.183 40.287 1.00 20.95 260 PRO A C 1
ATOM 2039 O O . PRO A 1 260 ? 22.926 116.241 40.214 1.00 21.04 260 PRO A O 1
ATOM 2043 N N . GLU A 1 261 ? 22.497 118.432 40.585 1.00 20.63 261 GLU A N 1
ATOM 2044 C CA . GLU A 1 261 ? 23.882 118.762 40.859 1.00 20.50 261 GLU A CA 1
ATOM 2045 C C . GLU A 1 261 ? 23.905 119.867 41.913 1.00 21.89 261 GLU A C 1
ATOM 2046 O O . GLU A 1 261 ? 23.097 120.802 41.879 1.00 22.43 261 GLU A O 1
ATOM 2052 N N . HIS A 1 262 ? 24.813 119.735 42.873 1.00 21.94 262 HIS A N 1
ATOM 2053 C CA . HIS A 1 262 ? 24.959 120.716 43.935 1.00 23.66 262 HIS A CA 1
ATOM 2054 C C . HIS A 1 262 ? 26.448 120.935 44.171 1.00 23.85 262 HIS A C 1
ATOM 2055 O O . HIS A 1 262 ? 27.191 119.962 44.344 1.00 24.19 262 HIS A O 1
ATOM 2062 N N . LYS A 1 263 ? 26.882 122.205 44.140 1.00 23.58 263 LYS A N 1
ATOM 2063 C CA . LYS A 1 263 ? 28.295 122.547 44.348 1.00 25.68 263 LYS A CA 1
ATOM 2064 C C . LYS A 1 263 ? 29.211 121.773 43.406 1.00 25.15 263 LYS A C 1
ATOM 2065 O O . LYS A 1 263 ? 30.369 121.471 43.734 1.00 26.80 263 LYS A O 1
ATOM 2071 N N . GLY A 1 264 ? 28.727 121.552 42.183 1.00 25.44 264 GLY A N 1
ATOM 2072 C CA . GLY A 1 264 ? 29.505 120.895 41.149 1.00 25.41 264 GLY A CA 1
ATOM 2073 C C . GLY A 1 264 ? 29.557 119.391 41.222 1.00 26.94 264 GLY A C 1
ATOM 2074 O O . GLY A 1 264 ? 30.246 118.768 40.386 1.00 27.63 264 GLY A O 1
ATOM 2075 N N . LYS A 1 265 ? 28.848 118.775 42.173 1.00 25.33 265 LYS A N 1
ATOM 2076 C CA . LYS A 1 265 ? 28.831 117.329 42.327 1.00 24.36 265 LYS A CA 1
ATOM 2077 C C . LYS A 1 265 ? 27.481 116.797 41.879 1.00 23.11 265 LYS A C 1
ATOM 2078 O O . LYS A 1 265 ? 26.431 117.304 42.293 1.00 23.90 265 LYS A O 1
ATOM 2084 N N . LEU A 1 266 ? 27.524 115.792 41.027 1.00 22.49 266 LEU A N 1
ATOM 2085 C CA . LEU A 1 266 ? 26.336 115.074 40.602 1.00 22.52 266 LEU A CA 1
ATOM 2086 C C . LEU A 1 266 ? 25.682 114.355 41.782 1.00 23.72 266 LEU A C 1
ATOM 2087 O O . LEU A 1 266 ? 26.351 113.849 42.682 1.00 25.03 266 LEU A O 1
ATOM 2092 N N . LYS A 1 267 ? 24.345 114.263 41.757 1.00 22.74 267 LYS A N 1
ATOM 2093 C CA . LYS A 1 267 ? 23.634 113.379 42.672 1.00 22.26 267 LYS A CA 1
ATOM 2094 C C . LYS A 1 267 ? 22.875 112.332 41.856 1.00 22.49 267 LYS A C 1
ATOM 2095 O O . LYS A 1 267 ? 22.343 112.625 40.774 1.00 24.34 267 LYS A O 1
ATOM 2101 N N . ILE A 1 268 ? 22.886 111.094 42.332 1.00 23.23 268 ILE A N 1
ATOM 2102 C CA . ILE A 1 268 ? 22.172 110.033 41.622 1.00 22.62 268 ILE A CA 1
ATOM 2103 C C . ILE A 1 268 ? 21.190 109.398 42.594 1.00 21.46 268 ILE A C 1
ATOM 2104 O O . ILE A 1 268 ? 21.498 109.252 43.795 1.00 21.98 268 ILE A O 1
ATOM 2109 N N . PRO A 1 269 ? 20.013 108.994 42.124 1.00 20.95 269 PRO A N 1
ATOM 2110 C CA . PRO A 1 269 ? 19.060 108.315 43.009 1.00 21.06 269 PRO A CA 1
ATOM 2111 C C . PRO A 1 269 ? 19.507 106.882 43.192 1.00 22.34 269 PRO A C 1
ATOM 2112 O O . PRO A 1 269 ? 19.916 106.212 42.237 1.00 23.25 269 PRO A O 1
ATOM 2116 N N . VAL A 1 270 ? 19.443 106.420 44.432 1.00 22.22 270 VAL A N 1
ATOM 2117 C CA A VAL A 1 270 ? 19.747 105.035 44.740 0.72 22.09 270 VAL A CA 1
ATOM 2118 C CA B VAL A 1 270 ? 19.790 105.056 44.808 0.28 22.40 270 VAL A CA 1
ATOM 2119 C C . VAL A 1 270 ? 18.613 104.467 45.579 1.00 23.11 270 VAL A C 1
ATOM 2120 O O . VAL A 1 270 ? 17.864 105.199 46.241 1.00 24.25 270 VAL A O 1
ATOM 2127 N N . LYS A 1 271 ? 18.454 103.137 45.511 1.00 24.12 271 LYS A N 1
ATOM 2128 C CA . LYS A 1 271 ? 17.356 102.482 46.220 1.00 23.47 271 LYS A CA 1
ATOM 2129 C C . LYS A 1 271 ? 17.763 102.217 47.665 1.00 25.47 271 LYS A C 1
ATOM 2130 O O . LYS A 1 271 ? 18.762 101.527 47.922 1.00 27.05 271 LYS A O 1
ATOM 2136 N N . ASP A 1 272 ? 16.988 102.759 48.606 1.00 27.80 272 ASP A N 1
ATOM 2137 C CA . ASP A 1 272 ? 17.249 102.558 50.026 1.00 32.99 272 ASP A CA 1
ATOM 2138 C C . ASP A 1 272 ? 16.685 101.211 50.498 1.00 35.38 272 ASP A C 1
ATOM 2139 O O . ASP A 1 272 ? 16.027 100.480 49.749 1.00 34.05 272 ASP A O 1
ATOM 2144 N N . LYS A 1 273 ? 16.927 100.880 51.774 1.00 40.41 273 LYS A N 1
ATOM 2145 C CA . LYS A 1 273 ? 16.515 99.576 52.287 1.00 46.21 273 LYS A CA 1
ATOM 2146 C C . LYS A 1 273 ? 15.001 99.391 52.289 1.00 44.79 273 LYS A C 1
ATO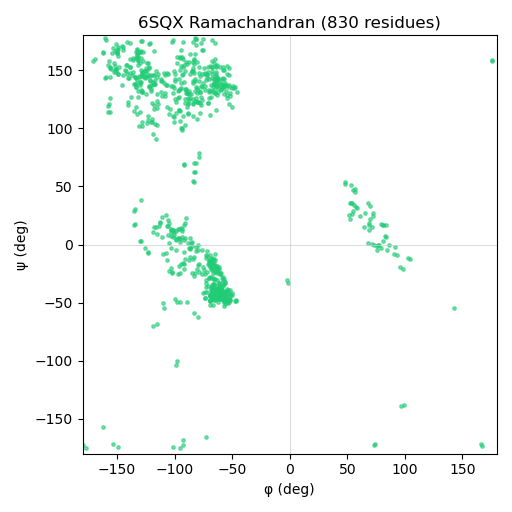M 2147 O O . LYS A 1 273 ? 14.524 98.251 52.286 1.00 45.36 273 LYS A O 1
ATOM 2153 N N . ASN A 1 274 ? 14.240 100.474 52.293 1.00 42.16 274 ASN A N 1
ATOM 2154 C CA . ASN A 1 274 ? 12.788 100.400 52.270 1.00 40.53 274 ASN A CA 1
ATOM 2155 C C . ASN A 1 274 ? 12.218 100.421 50.856 1.00 35.85 274 ASN A C 1
ATOM 2156 O O . ASN A 1 274 ? 10.991 100.455 50.695 1.00 34.94 274 ASN A O 1
ATOM 2161 N N . GLY A 1 275 ? 13.072 100.390 49.834 1.00 32.89 275 GLY A N 1
ATOM 2162 C CA . GLY A 1 275 ? 12.627 100.427 48.451 1.00 29.15 275 GLY A CA 1
ATOM 2163 C C . GLY A 1 275 ? 12.404 101.810 47.865 1.00 27.10 275 GLY A C 1
ATOM 2164 O O . GLY A 1 275 ? 12.016 101.912 46.689 1.00 25.05 275 GLY A O 1
ATOM 2165 N N . THR A 1 276 ? 12.612 102.870 48.636 1.00 27.75 276 THR A N 1
ATOM 2166 C CA . THR A 1 276 ? 12.416 104.230 48.155 1.00 26.39 276 THR A CA 1
ATOM 2167 C C . THR A 1 276 ? 13.752 104.827 47.726 1.00 24.85 276 THR A C 1
ATOM 2168 O O . THR A 1 276 ? 14.816 104.387 48.155 1.00 26.97 276 THR A O 1
ATOM 2172 N N . ALA A 1 277 ? 13.679 105.816 46.849 1.00 24.18 277 ALA A N 1
ATOM 2173 C CA . ALA A 1 277 ? 14.867 106.474 46.338 1.00 22.38 277 ALA A CA 1
ATOM 2174 C C . ALA A 1 277 ? 15.389 107.540 47.295 1.00 23.37 277 ALA A C 1
ATOM 2175 O O . ALA A 1 277 ? 14.626 108.299 47.891 1.00 24.68 277 ALA A O 1
ATOM 2177 N N . THR A 1 278 ? 16.717 107.625 47.371 1.00 23.71 278 THR A N 1
ATOM 2178 C CA A THR A 1 278 ? 17.401 108.708 48.051 0.56 23.60 278 THR A CA 1
ATOM 2179 C CA B THR A 1 278 ? 17.444 108.666 48.084 0.44 23.85 278 THR A CA 1
ATOM 2180 C C . THR A 1 278 ? 18.551 109.163 47.161 1.00 23.74 278 THR A C 1
ATOM 2181 O O . THR A 1 278 ? 19.129 108.379 46.413 1.00 25.40 278 THR A O 1
ATOM 2188 N N . LEU A 1 279 ? 18.867 110.459 47.225 1.00 24.03 279 LEU A N 1
ATOM 2189 C CA . LEU A 1 279 ? 19.963 110.976 46.424 1.00 23.76 279 LEU A CA 1
ATOM 2190 C C . LEU A 1 279 ? 21.315 110.708 47.086 1.00 26.35 279 LEU A C 1
ATOM 2191 O O . LEU A 1 279 ? 21.502 110.925 48.291 1.00 28.94 279 LEU A O 1
ATOM 2196 N N . LEU A 1 280 ? 22.265 110.254 46.276 1.00 24.38 280 LEU A N 1
ATOM 2197 C CA . LEU A 1 280 ? 23.642 110.044 46.710 1.00 24.62 280 LEU A CA 1
ATOM 2198 C C . LEU A 1 280 ? 24.552 111.004 45.963 1.00 22.72 280 LEU A C 1
ATOM 2199 O O . LEU A 1 280 ? 24.510 111.052 44.733 1.00 23.28 280 LEU A O 1
ATOM 2204 N N . THR A 1 281 ? 25.396 111.734 46.697 1.00 24.35 281 THR A N 1
ATOM 2205 C CA . THR A 1 281 ? 26.369 112.615 46.058 1.00 25.76 281 THR A CA 1
ATOM 2206 C C . THR A 1 281 ? 27.555 111.812 45.518 1.00 26.14 281 THR A C 1
ATOM 2207 O O . THR A 1 281 ? 28.136 110.985 46.231 1.00 29.11 281 THR A O 1
ATOM 2211 N N . VAL A 1 282 ? 27.922 112.067 44.265 1.00 26.28 282 VAL A N 1
ATOM 2212 C CA . VAL A 1 282 ? 29.019 111.380 43.589 1.00 27.26 282 VAL A CA 1
ATOM 2213 C C . VAL A 1 282 ? 30.233 112.297 43.541 1.00 29.36 282 VAL A C 1
ATOM 2214 O O . VAL A 1 282 ? 30.109 113.485 43.242 1.00 29.27 282 VAL A O 1
ATOM 2218 N N . ASN A 1 283 ? 31.413 111.757 43.823 1.00 34.00 283 ASN A N 1
ATOM 2219 C CA . ASN A 1 283 ? 32.638 112.538 43.589 1.00 40.67 283 ASN A CA 1
ATOM 2220 C C . ASN A 1 283 ? 32.776 112.809 42.092 1.00 41.51 283 ASN A C 1
ATOM 2221 O O . ASN A 1 283 ? 32.909 111.877 41.293 1.00 43.38 283 ASN A O 1
ATOM 2226 N N . SER A 1 284 ? 32.706 114.077 41.692 1.00 40.33 284 SER A N 1
ATOM 2227 C CA A SER A 1 284 ? 32.488 114.433 40.295 0.83 39.25 284 SER A CA 1
ATOM 2228 C CA B SER A 1 284 ? 32.499 114.405 40.284 0.17 41.54 284 SER A CA 1
ATOM 2229 C C . SER A 1 284 ? 33.688 115.099 39.631 1.00 41.44 284 SER A C 1
ATOM 2230 O O . SER A 1 284 ? 33.547 115.620 38.515 1.00 39.23 284 SER A O 1
ATOM 2235 N N . LYS A 1 285 ? 34.860 115.102 40.283 1.00 44.17 285 LYS A N 1
ATOM 2236 C CA . LYS A 1 285 ? 36.005 115.834 39.743 1.00 48.35 285 LYS A CA 1
ATOM 2237 C C . LYS A 1 285 ? 36.283 115.506 38.271 1.00 46.15 285 LYS A C 1
ATOM 2238 O O . LYS A 1 285 ? 36.563 116.408 37.470 1.00 49.16 285 LYS A O 1
ATOM 2244 N N . ASN A 1 286 ? 36.192 114.235 37.884 1.00 40.22 286 ASN A N 1
ATOM 2245 C CA . ASN A 1 286 ? 36.561 113.832 36.532 1.00 37.72 286 ASN A CA 1
ATOM 2246 C C . ASN A 1 286 ? 35.369 113.615 35.612 1.00 34.06 286 ASN A C 1
ATOM 2247 O O . ASN A 1 286 ? 35.540 113.052 34.528 1.00 35.28 286 ASN A O 1
ATOM 2252 N N . LEU A 1 287 ? 34.176 114.037 36.016 1.00 28.71 287 LEU A N 1
ATOM 2253 C CA . LEU A 1 287 ? 32.984 113.747 35.231 1.00 26.05 287 LEU A CA 1
ATOM 2254 C C . LEU A 1 287 ? 32.737 114.844 34.199 1.00 25.92 287 LEU A C 1
ATOM 2255 O O . LEU A 1 287 ? 33.153 115.994 34.371 1.00 29.31 287 LEU A O 1
ATOM 2260 N N . LYS A 1 288 ? 32.038 114.472 33.117 1.00 22.61 288 LYS A N 1
ATOM 2261 C CA . LYS A 1 288 ? 31.797 115.357 31.974 1.00 22.58 288 LYS A CA 1
ATOM 2262 C C . LYS A 1 288 ? 30.286 115.591 31.852 1.00 20.23 288 LYS A C 1
ATOM 2263 O O . LYS A 1 288 ? 29.530 114.718 31.382 1.00 19.91 288 LYS A O 1
ATOM 2269 N N . PHE A 1 289 ? 29.847 116.770 32.287 1.00 20.29 289 PHE A N 1
ATOM 2270 C CA . PHE A 1 289 ? 28.436 117.119 32.239 1.00 19.88 289 PHE A CA 1
ATOM 2271 C C . PHE A 1 289 ? 28.306 118.626 32.162 1.00 20.07 289 PHE A C 1
ATOM 2272 O O . PHE A 1 289 ? 29.283 119.361 32.351 1.00 22.31 289 PHE A O 1
ATOM 2280 N N . THR A 1 290 ? 27.089 119.082 31.881 1.00 20.19 290 THR A N 1
ATOM 2281 C CA . THR A 1 290 ? 26.815 120.502 31.755 1.00 21.70 290 THR A CA 1
ATOM 2282 C C . THR A 1 290 ? 25.389 120.789 32.212 1.00 21.21 290 THR A C 1
ATOM 2283 O O . THR A 1 290 ? 24.541 119.904 32.217 1.00 20.67 290 THR A O 1
ATOM 2287 N N A THR A 1 291 ? 25.133 122.045 32.575 0.77 21.90 291 THR A N 1
ATOM 2288 N N B THR A 1 291 ? 25.125 122.047 32.542 0.23 22.54 291 THR A N 1
ATOM 2289 C CA A THR A 1 291 ? 23.786 122.402 33.007 0.77 21.77 291 THR A CA 1
ATOM 2290 C CA B THR A 1 291 ? 23.785 122.415 32.973 0.23 23.77 291 THR A CA 1
ATOM 2291 C C A THR A 1 291 ? 22.773 122.087 31.914 0.77 21.52 291 THR A C 1
ATOM 2292 C C B THR A 1 291 ? 22.762 122.091 31.895 0.23 22.43 291 THR A C 1
ATOM 2293 O O A THR A 1 291 ? 22.985 122.393 30.735 0.77 23.16 291 THR A O 1
ATOM 2294 O O B THR A 1 291 ? 22.963 122.387 30.713 0.23 23.34 291 THR A O 1
ATOM 2301 N N . TRP A 1 292 ? 21.665 121.476 32.312 1.00 20.60 292 TRP A N 1
ATOM 2302 C CA . TRP A 1 292 ? 20.599 121.070 31.413 1.00 19.84 292 TRP A CA 1
ATOM 2303 C C . TRP A 1 292 ? 19.463 122.089 31.492 1.00 20.63 292 TRP A C 1
ATOM 2304 O O . TRP A 1 292 ? 19.197 122.623 32.571 1.00 21.96 292 TRP A O 1
ATOM 2315 N N . PRO A 1 293 ? 18.762 122.414 30.384 1.00 20.46 293 PRO A N 1
ATOM 2316 C CA . PRO A 1 293 ? 19.051 121.916 29.030 1.00 21.05 293 PRO A CA 1
ATOM 2317 C C . PRO A 1 293 ? 20.288 122.539 28.416 1.00 20.15 293 PRO A C 1
ATOM 2318 O O . PRO A 1 293 ? 20.601 123.713 28.657 1.00 22.66 293 PRO A O 1
ATOM 2322 N N . MET A 1 294 ? 20.988 121.740 27.614 1.00 19.78 294 MET A N 1
ATOM 2323 C CA . MET A 1 294 ? 22.140 122.265 26.908 1.00 20.04 294 MET A CA 1
ATOM 2324 C C . MET A 1 294 ? 21.671 123.328 25.908 1.00 21.85 294 MET A C 1
ATOM 2325 O O . MET A 1 294 ? 20.602 123.209 25.303 1.00 22.08 294 MET A O 1
ATOM 2330 N N . THR A 1 295 ? 22.485 124.355 25.710 1.00 23.56 295 THR A N 1
ATOM 2331 C CA . THR A 1 295 ? 22.108 125.415 24.793 1.00 24.79 295 THR A CA 1
ATOM 2332 C C . THR A 1 295 ? 22.020 124.874 23.367 1.00 23.83 295 THR A C 1
ATOM 2333 O O . THR A 1 295 ? 22.915 124.131 22.934 1.00 23.28 295 THR A O 1
ATOM 2337 N N . PRO A 1 296 ? 20.940 125.210 22.598 1.00 23.72 296 PRO A N 1
ATOM 2338 C CA . PRO A 1 296 ? 20.710 124.616 21.277 1.00 23.45 296 PRO A CA 1
ATOM 2339 C C . PRO A 1 296 ? 21.481 125.321 20.158 1.00 23.30 296 PRO A C 1
ATOM 2340 O O . PRO A 1 296 ? 20.908 125.776 19.165 1.00 24.59 296 PRO A O 1
ATOM 2344 N N . SER A 1 297 ? 22.800 125.427 20.333 1.00 24.15 297 SER A N 1
ATOM 2345 C CA . SER A 1 297 ? 23.655 126.041 19.340 1.00 23.35 297 SER A CA 1
ATOM 2346 C C . SER A 1 297 ? 24.007 125.016 18.263 1.00 22.90 297 SER A C 1
ATOM 2347 O O . SER A 1 297 ? 24.011 123.796 18.501 1.00 22.88 297 SER A O 1
ATOM 2350 N N . TYR A 1 298 ? 24.329 125.520 17.062 1.00 22.42 298 TYR A N 1
ATOM 2351 C CA . TYR A 1 298 ? 24.883 124.610 16.055 1.00 22.35 298 TYR A CA 1
ATOM 2352 C C . TYR A 1 298 ? 26.108 123.865 16.593 1.00 22.49 298 TYR A C 1
ATOM 2353 O O . TYR A 1 298 ? 26.248 122.658 16.372 1.00 23.50 298 TYR A O 1
ATOM 2362 N N . LYS A 1 299 ? 27.006 124.573 17.307 1.00 22.68 299 LYS A N 1
ATOM 2363 C CA . LYS A 1 299 ? 28.189 123.903 17.858 1.00 22.45 299 LYS A CA 1
ATOM 2364 C C . LYS A 1 299 ? 27.809 122.739 18.773 1.00 22.08 299 LYS A C 1
ATOM 2365 O O . LYS A 1 299 ? 28.379 121.644 18.672 1.00 22.00 299 LYS A O 1
ATOM 2371 N N . ASN A 1 300 ? 26.870 122.968 19.713 1.00 21.37 300 ASN A N 1
ATOM 2372 C CA . ASN A 1 300 ? 26.513 121.902 20.643 1.00 21.83 300 ASN A CA 1
ATOM 2373 C C . ASN A 1 300 ? 25.819 120.736 19.947 1.00 21.28 300 ASN A C 1
ATOM 2374 O O . ASN A 1 300 ? 26.057 119.563 20.293 1.00 20.70 300 ASN A O 1
ATOM 2379 N N . PHE A 1 301 ? 24.933 121.025 18.982 1.00 20.63 301 PHE A N 1
ATOM 2380 C CA . PHE A 1 301 ? 24.324 119.920 18.234 1.00 19.50 301 PHE A CA 1
ATOM 2381 C C . PHE A 1 301 ? 25.401 119.092 17.534 1.00 19.92 301 PHE A C 1
ATOM 2382 O O . PHE A 1 301 ? 25.341 117.854 17.534 1.00 21.57 301 PHE A O 1
ATOM 2390 N N . ALA A 1 302 ? 26.394 119.779 16.933 1.00 19.45 302 ALA A N 1
ATOM 2391 C CA . ALA A 1 302 ? 27.483 119.091 16.235 1.00 19.67 302 ALA A CA 1
ATOM 2392 C C . ALA A 1 302 ? 28.294 118.219 17.188 1.00 19.65 302 ALA A C 1
ATOM 2393 O O . ALA A 1 302 ? 28.621 117.069 16.862 1.00 20.00 302 ALA A O 1
ATOM 2395 N N . HIS A 1 303 ? 28.651 118.762 18.368 1.00 19.26 303 HIS A N 1
ATOM 2396 C CA . HIS A 1 303 ? 29.411 117.943 19.307 1.00 18.41 303 HIS A CA 1
ATOM 2397 C C . HIS A 1 303 ? 28.623 116.707 19.712 1.00 19.64 303 HIS A C 1
ATOM 2398 O O . HIS A 1 303 ? 29.171 115.603 19.808 1.00 20.53 303 HIS A O 1
ATOM 2405 N N . GLN A 1 304 ? 27.328 116.880 19.989 1.00 19.21 304 GLN A N 1
ATOM 2406 C CA . GLN A 1 304 ? 26.539 115.739 20.445 1.00 19.16 304 GLN A CA 1
ATOM 2407 C C . GLN A 1 304 ? 26.346 114.722 19.333 1.00 19.98 304 GLN A C 1
ATOM 2408 O O . GLN A 1 304 ? 26.490 113.511 19.560 1.00 20.62 304 GLN A O 1
ATOM 2414 N N . ILE A 1 305 ? 26.041 115.192 18.116 1.00 18.98 305 ILE A N 1
ATOM 2415 C CA . ILE A 1 305 ? 25.981 114.287 16.962 1.00 18.91 305 ILE A CA 1
ATOM 2416 C C . ILE A 1 305 ? 27.275 113.496 16.827 1.00 19.17 305 ILE A C 1
ATOM 2417 O O . ILE A 1 305 ? 27.270 112.265 16.689 1.00 19.77 305 ILE A O 1
ATOM 2422 N N . ASN A 1 306 ? 28.405 114.199 16.906 1.00 18.50 306 ASN A N 1
ATOM 2423 C CA . ASN A 1 306 ? 29.683 113.521 16.728 1.00 19.11 306 ASN A CA 1
ATOM 2424 C C . ASN A 1 306 ? 29.902 112.447 17.788 1.00 19.65 306 ASN A C 1
ATOM 2425 O O . ASN A 1 306 ? 30.566 111.435 17.516 1.00 22.37 306 ASN A O 1
ATOM 2430 N N . ASN A 1 307 ? 29.403 112.665 19.011 1.00 19.77 307 ASN A N 1
ATOM 2431 C CA . ASN A 1 307 ? 29.589 111.678 20.075 1.00 20.15 307 ASN A CA 1
ATOM 2432 C C . ASN A 1 307 ? 28.809 110.385 19.835 1.00 18.37 307 ASN A C 1
ATOM 2433 O O . ASN A 1 307 ? 29.144 109.349 20.441 1.00 22.35 307 ASN A O 1
ATOM 2438 N N . TYR A 1 308 ? 27.756 110.424 19.001 1.00 17.25 308 TYR A N 1
ATOM 2439 C CA . TYR A 1 308 ? 26.976 109.216 18.723 1.00 17.37 308 TYR A CA 1
ATOM 2440 C C . TYR A 1 308 ? 27.462 108.438 17.513 1.00 17.96 308 TYR A C 1
ATOM 2441 O O . TYR A 1 308 ? 27.128 107.248 17.386 1.00 17.88 308 TYR A O 1
ATOM 2450 N N . ILE A 1 309 ? 28.203 109.098 16.611 1.00 17.55 309 ILE A N 1
ATOM 2451 C CA . ILE A 1 309 ? 28.621 108.433 15.387 1.00 16.66 309 ILE A CA 1
ATOM 2452 C C . ILE A 1 309 ? 29.448 107.214 15.737 1.00 16.02 309 ILE A C 1
ATOM 2453 O O . ILE A 1 309 ? 30.347 107.276 16.590 1.00 18.07 309 ILE A O 1
ATOM 2458 N N . GLY A 1 310 ? 29.142 106.103 15.092 1.00 15.90 310 GLY A N 1
ATOM 2459 C CA . GLY A 1 310 ? 29.793 104.844 15.350 1.00 15.50 310 GLY A CA 1
ATOM 2460 C C . GLY A 1 310 ? 29.132 103.982 16.419 1.00 16.21 310 GLY A C 1
ATOM 2461 O O . GLY A 1 310 ? 29.534 102.808 16.585 1.00 17.37 310 GLY A O 1
ATOM 2462 N N . MET A 1 311 ? 28.116 104.501 17.151 1.00 15.11 311 MET A N 1
ATOM 2463 C CA . MET A 1 311 ? 27.401 103.638 18.083 1.00 15.50 311 MET A CA 1
ATOM 2464 C C . MET A 1 311 ? 26.697 102.518 17.320 1.00 14.83 311 MET A C 1
ATOM 2465 O O . MET A 1 311 ? 26.021 102.796 16.321 1.00 15.77 311 MET A O 1
ATOM 2470 N N . PRO A 1 312 ? 26.872 101.261 17.700 1.00 15.13 312 PRO A N 1
ATOM 2471 C CA . PRO A 1 312 ? 26.172 100.182 16.987 1.00 15.92 312 PRO A CA 1
ATOM 2472 C C . PRO A 1 312 ? 24.663 100.402 17.008 1.00 16.45 312 PRO A C 1
ATOM 2473 O O . PRO A 1 312 ? 24.102 100.982 17.946 1.00 16.41 312 PRO A O 1
ATOM 2477 N N . TYR A 1 313 ? 24.008 99.906 15.954 1.00 16.11 313 TYR A N 1
ATOM 2478 C CA . TYR A 1 313 ? 22.538 99.882 15.906 1.00 15.76 313 TYR A CA 1
ATOM 2479 C C . TYR A 1 313 ? 22.023 98.839 16.889 1.00 16.48 313 TYR A C 1
ATOM 2480 O O . TYR A 1 313 ? 22.318 97.643 16.764 1.00 18.62 313 TYR A O 1
ATOM 2489 N N . GLY A 1 314 ? 21.194 99.294 17.843 1.00 15.66 314 GLY A N 1
ATOM 2490 C CA . GLY A 1 314 ? 20.560 98.379 18.782 1.00 16.63 314 GLY A CA 1
ATOM 2491 C C . GLY A 1 314 ? 19.041 98.443 18.667 1.00 16.27 314 GLY A C 1
ATOM 2492 O O . GLY A 1 314 ? 18.445 99.423 19.139 1.00 17.72 314 GLY A O 1
ATOM 2493 N N . TRP A 1 315 ? 18.417 97.424 18.050 1.00 16.66 315 TRP A N 1
ATOM 2494 C CA . TRP A 1 315 ? 16.950 97.381 17.995 1.00 16.89 315 TRP A CA 1
ATOM 2495 C C . TRP A 1 315 ? 16.370 97.555 19.396 1.00 16.47 315 TRP A C 1
ATOM 2496 O O . TRP A 1 315 ? 16.753 96.853 20.327 1.00 17.07 315 TRP A O 1
ATOM 2507 N N . GLY A 1 316 ? 15.408 98.466 19.531 1.00 16.55 316 GLY A N 1
ATOM 2508 C CA . GLY A 1 316 ? 14.772 98.623 20.840 1.00 17.56 316 GLY A CA 1
ATOM 2509 C C . GLY A 1 316 ? 15.689 99.120 21.953 1.00 17.39 316 GLY A C 1
ATOM 2510 O O . GLY A 1 316 ? 15.346 99.018 23.128 1.00 18.28 316 GLY A O 1
ATOM 2511 N N . GLY A 1 317 ? 16.876 99.656 21.613 1.00 16.76 317 GLY A N 1
ATOM 2512 C CA . GLY A 1 317 ? 17.836 100.011 22.650 1.00 16.81 317 GLY A CA 1
ATOM 2513 C C . GLY A 1 317 ? 18.652 98.837 23.154 1.00 16.94 317 GLY A C 1
ATOM 2514 O O . GLY A 1 317 ? 19.287 98.951 24.217 1.00 17.75 317 GLY A O 1
ATOM 2515 N N A MET A 1 318 ? 18.667 97.726 22.413 0.60 15.48 318 MET A N 1
ATOM 2516 N N B MET A 1 318 ? 18.668 97.732 22.413 0.40 16.43 318 MET A N 1
ATOM 2517 C CA A MET A 1 318 ? 19.413 96.521 22.790 0.60 15.41 318 MET A CA 1
ATOM 2518 C CA B MET A 1 318 ? 19.423 96.533 22.763 0.40 16.54 318 MET A CA 1
ATOM 2519 C C A MET A 1 318 ? 20.833 96.846 23.240 0.60 16.03 318 MET A C 1
ATOM 2520 C C B MET A 1 318 ? 20.832 96.868 23.243 0.40 16.68 318 MET A C 1
ATOM 2521 O O A MET A 1 318 ? 21.615 97.475 22.513 0.60 16.86 318 MET A O 1
ATOM 2522 O O B MET A 1 318 ? 21.597 97.553 22.553 0.40 17.37 318 MET A O 1
ATOM 2531 N N . ASP A 1 319 ? 21.167 96.368 24.433 1.00 16.79 319 ASP A N 1
ATOM 2532 C CA . ASP A 1 319 ? 22.512 96.523 24.997 1.00 16.58 319 ASP A CA 1
ATOM 2533 C C . ASP A 1 319 ? 22.907 97.984 25.150 1.00 17.07 319 ASP A C 1
ATOM 2534 O O . ASP A 1 319 ? 24.117 98.302 25.218 1.00 18.19 319 ASP A O 1
ATOM 2539 N N . PHE A 1 320 ? 21.914 98.882 25.279 1.00 17.02 320 PHE A N 1
ATOM 2540 C CA . PHE A 1 320 ? 22.119 100.308 25.515 1.00 17.03 320 PHE A CA 1
ATOM 2541 C C . PHE A 1 320 ? 22.661 101.041 24.301 1.00 17.22 320 PHE A C 1
ATOM 2542 O O . PHE A 1 320 ? 23.073 102.205 24.407 1.00 18.48 320 PHE A O 1
ATOM 2550 N N . ASN A 1 321 ? 22.576 100.393 23.133 1.00 16.70 321 ASN A N 1
ATOM 2551 C CA . ASN A 1 321 ? 22.838 101.046 21.849 1.00 16.44 321 ASN A CA 1
ATOM 2552 C C . ASN A 1 321 ? 21.503 101.402 21.192 1.00 16.83 321 ASN A C 1
ATOM 2553 O O . ASN A 1 321 ? 20.584 100.576 21.178 1.00 19.02 321 ASN A O 1
ATOM 2558 N N . ASN A 1 322 ? 21.394 102.614 20.662 1.00 15.99 322 ASN A N 1
ATOM 2559 C CA . ASN A 1 322 ? 20.083 103.059 20.187 1.00 16.76 322 ASN A CA 1
ATOM 2560 C C . ASN A 1 322 ? 19.766 102.580 18.783 1.00 16.05 322 ASN A C 1
ATOM 2561 O O . ASN A 1 322 ? 20.629 102.195 17.972 1.00 16.41 322 ASN A O 1
ATOM 2566 N N . ASP A 1 323 ? 18.464 102.582 18.506 1.00 16.34 323 ASP A N 1
ATOM 2567 C CA . ASP A 1 323 ? 17.909 102.355 17.169 1.00 16.38 323 ASP A CA 1
ATOM 2568 C C . ASP A 1 323 ? 17.566 103.717 16.535 1.00 16.94 323 ASP A C 1
ATOM 2569 O O . ASP A 1 323 ? 17.893 104.809 17.033 1.00 17.55 323 ASP A O 1
ATOM 2583 N N . SER A 1 325 ? 14.796 105.625 15.914 1.00 17.98 325 SER A N 1
ATOM 2584 C CA . SER A 1 325 ? 14.032 106.648 16.602 1.00 18.19 325 SER A CA 1
ATOM 2585 C C . SER A 1 325 ? 14.590 106.954 18.002 1.00 17.24 325 SER A C 1
ATOM 2586 O O . SER A 1 325 ? 14.515 108.104 18.474 1.00 17.42 325 SER A O 1
ATOM 2589 N N . GLY A 1 326 ? 15.137 105.923 18.664 1.00 16.64 326 GLY A N 1
ATOM 2590 C CA . GLY A 1 326 ? 15.701 106.159 19.984 1.00 16.59 326 GLY A CA 1
ATOM 2591 C C . GLY A 1 326 ? 16.894 107.098 19.929 1.00 15.53 326 GLY A C 1
ATOM 2592 O O . GLY A 1 326 ? 17.100 107.902 20.838 1.00 16.93 326 GLY A O 1
ATOM 2593 N N . LEU A 1 327 ? 17.698 106.993 18.863 1.00 15.97 327 LEU A N 1
ATOM 2594 C CA . LEU A 1 327 ? 18.828 107.910 18.707 1.00 15.71 327 LEU A CA 1
ATOM 2595 C C . LEU A 1 327 ? 18.347 109.354 18.718 1.00 15.86 327 LEU A C 1
ATOM 2596 O O . LEU A 1 327 ? 18.931 110.235 19.388 1.00 16.43 327 LEU A O 1
ATOM 2601 N N . LEU A 1 328 ? 17.307 109.638 17.920 1.00 16.57 328 LEU A N 1
ATOM 2602 C CA . LEU A 1 328 ? 16.839 111.014 17.803 1.00 17.03 328 LEU A CA 1
ATOM 2603 C C . LEU A 1 328 ? 16.200 111.505 19.100 1.00 18.57 328 LEU A C 1
ATOM 2604 O O . LEU A 1 328 ? 16.452 112.641 19.531 1.00 19.21 328 LEU A O 1
ATOM 2609 N N . LYS A 1 329 ? 15.362 110.670 19.730 1.00 16.75 329 LYS A N 1
ATOM 2610 C CA . LYS A 1 329 ? 14.794 111.041 21.021 1.00 16.44 329 LYS A CA 1
ATOM 2611 C C . LYS A 1 329 ? 15.905 111.382 22.019 1.00 15.60 329 LYS A C 1
ATOM 2612 O O . LYS A 1 329 ? 15.822 112.373 22.760 1.00 17.87 329 LYS A O 1
ATOM 2618 N N . ARG A 1 330 ? 16.994 110.590 22.010 1.00 15.67 330 ARG A N 1
ATOM 2619 C CA . ARG A 1 330 ? 18.053 110.782 22.982 1.00 16.50 330 ARG A CA 1
ATOM 2620 C C . ARG A 1 330 ? 18.799 112.087 22.698 1.00 16.78 330 ARG A C 1
ATOM 2621 O O . ARG A 1 330 ? 19.052 112.884 23.612 1.00 17.85 330 ARG A O 1
ATOM 2629 N N . LEU A 1 331 ? 19.194 112.308 21.428 1.00 16.59 331 LEU A N 1
ATOM 2630 C CA . LEU A 1 331 ? 19.913 113.537 21.093 1.00 17.12 331 LEU A CA 1
ATOM 2631 C C . LEU A 1 331 ? 19.105 114.754 21.552 1.00 16.91 331 LEU A C 1
ATOM 2632 O O . LEU A 1 331 ? 19.623 115.676 22.196 1.00 18.96 331 LEU A O 1
ATOM 2637 N N . PHE A 1 332 ? 17.807 114.781 21.219 1.00 18.01 332 PHE A N 1
ATOM 2638 C CA . PHE A 1 332 ? 17.023 115.975 21.500 1.00 17.44 332 PHE A CA 1
ATOM 2639 C C . PHE A 1 332 ? 16.795 116.172 22.989 1.00 18.24 332 PHE A C 1
ATOM 2640 O O . PHE A 1 332 ? 16.644 117.319 23.440 1.00 18.77 332 PHE A O 1
ATOM 2648 N N . SER A 1 333 ? 16.778 115.064 23.764 1.00 17.69 333 SER A N 1
ATOM 2649 C CA . SER A 1 333 ? 16.539 115.173 25.204 1.00 18.92 333 SER A CA 1
ATOM 2650 C C . SER A 1 333 ? 17.604 116.024 25.884 1.00 18.20 333 SER A C 1
ATOM 2651 O O . SER A 1 333 ? 17.307 116.741 26.841 1.00 19.99 333 SER A O 1
ATOM 2654 N N . THR A 1 334 ? 18.854 115.940 25.406 1.00 18.54 334 THR A N 1
ATOM 2655 C CA . THR A 1 334 ? 19.956 116.735 25.966 1.00 18.45 334 THR A CA 1
ATOM 2656 C C . THR A 1 334 ? 19.671 118.233 25.900 1.00 18.51 334 THR A C 1
ATOM 2657 O O . THR A 1 334 ? 20.147 119.011 26.745 1.00 19.08 334 THR A O 1
ATOM 2661 N N . PHE A 1 335 ? 18.873 118.645 24.917 1.00 19.03 335 PHE A N 1
ATOM 2662 C CA . PHE A 1 335 ? 18.500 120.029 24.668 1.00 19.23 335 PHE A CA 1
ATOM 2663 C C . PHE A 1 335 ? 17.119 120.376 25.245 1.00 19.62 335 PHE A C 1
ATOM 2664 O O . PHE A 1 335 ? 16.613 121.478 24.980 1.00 20.95 335 PHE A O 1
ATOM 2672 N N . GLY A 1 336 ? 16.487 119.440 25.967 1.00 18.53 336 GLY A N 1
ATOM 2673 C CA . GLY A 1 336 ? 15.138 119.712 26.450 1.00 19.20 336 GLY A CA 1
ATOM 2674 C C . GLY A 1 336 ? 14.090 119.786 25.360 1.00 20.04 336 GLY A C 1
ATOM 2675 O O . GLY A 1 336 ? 13.152 120.583 25.469 1.00 19.84 336 GLY A O 1
ATOM 2676 N N . ILE A 1 337 ? 14.223 118.961 24.324 1.00 19.29 337 ILE A N 1
ATOM 2677 C CA . ILE A 1 337 ? 13.256 118.868 23.243 1.00 18.19 337 ILE A CA 1
ATOM 2678 C C . ILE A 1 337 ? 12.764 117.440 23.269 1.00 19.39 337 ILE A C 1
ATOM 2679 O O . ILE A 1 337 ? 13.575 116.505 23.217 1.00 19.06 337 ILE A O 1
ATOM 2684 N N . TRP A 1 338 ? 11.443 117.260 23.439 1.00 19.28 338 TRP A N 1
ATOM 2685 C CA . TRP A 1 338 ? 10.877 115.947 23.732 1.00 18.38 338 TRP A CA 1
ATOM 2686 C C . TRP A 1 338 ? 10.315 115.344 22.457 1.00 18.29 338 TRP A C 1
ATOM 2687 O O . TRP A 1 338 ? 9.442 115.958 21.819 1.00 20.61 338 TRP A O 1
ATOM 2698 N N . LEU A 1 339 ? 10.769 114.130 22.124 1.00 17.45 339 LEU A N 1
ATOM 2699 C CA . LEU A 1 339 ? 10.191 113.318 21.062 1.00 17.13 339 LEU A CA 1
ATOM 2700 C C . LEU A 1 339 ? 9.614 112.045 21.659 1.00 18.01 339 LEU A C 1
ATOM 2701 O O . LEU A 1 339 ? 10.133 111.519 22.651 1.00 18.17 339 LEU A O 1
ATOM 2706 N N . PRO A 1 340 ? 8.559 111.495 21.048 1.00 19.49 340 PRO A N 1
ATOM 2707 C CA . PRO A 1 340 ? 8.094 110.160 21.464 1.00 19.32 340 PRO A CA 1
ATOM 2708 C C . PRO A 1 340 ? 9.075 109.059 21.133 1.00 18.30 340 PRO A C 1
ATOM 2709 O O . PRO A 1 340 ? 10.066 109.311 20.446 1.00 18.92 340 PRO A O 1
ATOM 2713 N N . ARG A 1 341 ? 8.790 107.834 21.546 1.00 17.88 341 ARG A N 1
ATOM 2714 C CA . ARG A 1 341 ? 9.763 106.752 21.453 1.00 17.89 341 ARG A CA 1
ATOM 2715 C C . ARG A 1 341 ? 9.978 106.248 20.026 1.00 18.14 341 ARG A C 1
ATOM 2716 O O . ARG A 1 341 ? 11.126 105.977 19.620 1.00 18.38 341 ARG A O 1
ATOM 2724 N N . SER A 1 342 ? 8.904 106.017 19.263 1.00 18.76 342 SER A N 1
ATOM 2725 C CA A SER A 1 342 ? 8.948 105.274 18.004 0.44 19.83 342 SER A CA 1
ATOM 2726 C CA B SER A 1 342 ? 9.024 105.290 18.009 0.56 19.45 342 SER A CA 1
ATOM 2727 C C . SER A 1 342 ? 8.839 106.186 16.789 1.00 19.35 342 SER A C 1
ATOM 2728 O O . SER A 1 342 ? 8.284 107.289 16.855 1.00 20.63 342 SER A O 1
ATOM 2733 N N . SER A 1 343 ? 9.317 105.674 15.648 1.00 19.10 343 SER A N 1
ATOM 2734 C CA . SER A 1 343 ? 9.328 106.476 14.414 1.00 19.99 343 SER A CA 1
ATOM 2735 C C . SER A 1 343 ? 7.939 106.946 13.994 1.00 20.34 343 SER A C 1
ATOM 2736 O O . SER A 1 343 ? 7.795 108.090 13.538 1.00 21.46 343 SER A O 1
ATOM 2739 N N . PHE A 1 344 ? 6.921 106.081 14.102 1.00 19.90 344 PHE A N 1
ATOM 2740 C CA . PHE A 1 344 ? 5.580 106.492 13.678 1.00 21.16 344 PHE A CA 1
ATOM 2741 C C . PHE A 1 344 ? 5.082 107.649 14.533 1.00 21.44 344 PHE A C 1
ATOM 2742 O O . PHE A 1 344 ? 4.495 108.620 14.022 1.00 21.98 344 PHE A O 1
ATOM 2750 N N . TYR A 1 345 ? 5.297 107.561 15.848 1.00 20.97 345 TYR A N 1
ATOM 2751 C CA . TYR A 1 345 ? 4.807 108.619 16.719 1.00 20.71 345 TYR A CA 1
ATOM 2752 C C . TYR A 1 345 ? 5.633 109.888 16.586 1.00 20.41 345 TYR A C 1
ATOM 2753 O O . TYR A 1 345 ? 5.095 110.997 16.707 1.00 21.31 345 TYR A O 1
ATOM 2762 N N . GLN A 1 346 ? 6.948 109.756 16.324 1.00 19.68 346 GLN A N 1
ATOM 2763 C CA . GLN A 1 346 ? 7.748 110.950 16.042 1.00 20.19 346 GLN A CA 1
ATOM 2764 C C . GLN A 1 346 ? 7.244 111.641 14.786 1.00 21.03 346 GLN A C 1
ATOM 2765 O O . GLN A 1 346 ? 6.985 112.860 14.787 1.00 21.00 346 GLN A O 1
ATOM 2771 N N . ALA A 1 347 ? 7.069 110.858 13.710 1.00 20.24 347 ALA A N 1
ATOM 2772 C CA . ALA A 1 347 ? 6.680 111.440 12.428 1.00 21.02 347 ALA A CA 1
ATOM 2773 C C . ALA A 1 347 ? 5.325 112.127 12.511 1.00 21.66 347 ALA A C 1
ATOM 2774 O O . ALA A 1 347 ? 5.120 113.168 11.890 1.00 22.57 347 ALA A O 1
ATOM 2776 N N . ASN A 1 348 ? 4.392 111.558 13.278 1.00 21.96 348 ASN A N 1
ATOM 2777 C CA . ASN A 1 348 ? 3.029 112.065 13.315 1.00 23.48 348 ASN A CA 1
ATOM 2778 C C . ASN A 1 348 ? 2.752 113.042 14.450 1.00 23.81 348 ASN A C 1
ATOM 2779 O O . ASN A 1 348 ? 1.826 113.856 14.331 1.00 24.42 348 ASN A O 1
ATOM 2784 N N . TYR A 1 349 ? 3.507 112.995 15.548 1.00 22.27 349 TYR A N 1
ATOM 2785 C CA . TYR A 1 349 ? 3.149 113.776 16.729 1.00 22.56 349 TYR A CA 1
ATOM 2786 C C . TYR A 1 349 ? 4.224 114.735 17.202 1.00 21.70 349 TYR A C 1
ATOM 2787 O O . TYR A 1 349 ? 3.968 115.506 18.136 1.00 24.49 349 TYR A O 1
ATOM 2796 N N . ALA A 1 350 ? 5.415 114.705 16.610 1.00 21.28 350 ALA A N 1
ATOM 2797 C CA . ALA A 1 350 ? 6.381 115.736 16.948 1.00 22.86 350 ALA A CA 1
ATOM 2798 C C . ALA A 1 350 ? 6.161 117.025 16.164 1.00 23.89 350 ALA A C 1
ATOM 2799 O O . ALA A 1 350 ? 6.802 118.044 16.462 1.00 25.70 350 ALA A O 1
ATOM 2801 N N . GLY A 1 351 ? 5.302 116.987 15.161 1.00 24.19 351 GLY A N 1
ATOM 2802 C CA . GLY A 1 351 ? 5.000 118.148 14.345 1.00 26.00 351 GLY A CA 1
ATOM 2803 C C . GLY A 1 351 ? 3.931 117.748 13.360 1.00 29.18 351 GLY A C 1
ATOM 2804 O O . GLY A 1 351 ? 3.419 116.636 13.424 1.00 29.73 351 GLY A O 1
ATOM 2805 N N . GLN A 1 352 ? 3.597 118.668 12.451 1.00 30.85 352 GLN A N 1
ATOM 2806 C CA . GLN A 1 352 ? 2.640 118.395 11.381 1.00 31.67 352 GLN A CA 1
ATOM 2807 C C . GLN A 1 352 ? 3.337 117.587 10.287 1.00 32.33 352 GLN A C 1
ATOM 2808 O O . GLN A 1 352 ? 4.230 118.098 9.606 1.00 32.51 352 GLN A O 1
ATOM 2814 N N . ILE A 1 353 ? 2.918 116.334 10.101 1.00 29.32 353 ILE A N 1
ATOM 2815 C CA . ILE A 1 353 ? 3.542 115.485 9.092 1.00 29.13 353 ILE A CA 1
ATOM 2816 C C . ILE A 1 353 ? 3.183 115.985 7.699 1.00 29.50 353 ILE A C 1
ATOM 2817 O O . ILE A 1 353 ? 2.060 116.449 7.444 1.00 30.86 353 ILE A O 1
ATOM 2822 N N . TYR A 1 354 ? 4.143 115.912 6.789 1.00 28.73 354 TYR A N 1
ATOM 2823 C CA . TYR A 1 354 ? 3.946 116.198 5.376 1.00 28.79 354 TYR A CA 1
ATOM 2824 C C . TYR A 1 354 ? 4.289 114.924 4.620 1.00 27.84 354 TYR A C 1
ATOM 2825 O O . TYR A 1 354 ? 5.469 114.550 4.525 1.00 26.66 354 TYR A O 1
ATOM 2834 N N . SER A 1 355 ? 3.271 114.257 4.083 1.00 29.57 355 SER A N 1
ATOM 2835 C CA . SER A 1 355 ? 3.459 113.004 3.363 1.00 29.11 355 SER A CA 1
ATOM 2836 C C . SER A 1 355 ? 3.738 113.264 1.886 1.00 29.21 355 SER A C 1
ATOM 2837 O O . SER A 1 355 ? 2.997 113.991 1.211 1.00 32.00 355 SER A O 1
ATOM 2840 N N . MET A 1 356 ? 4.787 112.627 1.375 1.00 29.69 356 MET A N 1
ATOM 2841 C CA . MET A 1 356 ? 5.163 112.696 -0.031 1.00 30.99 356 MET A CA 1
ATOM 2842 C C . MET A 1 356 ? 4.847 111.387 -0.745 1.00 30.89 356 MET A C 1
ATOM 2843 O O . MET A 1 356 ? 5.464 111.057 -1.759 1.00 31.91 356 MET A O 1
ATOM 2848 N N . TYR A 1 357 ? 3.868 110.647 -0.212 1.00 30.13 357 TYR A N 1
ATOM 2849 C CA . TYR A 1 357 ? 3.361 109.423 -0.833 1.00 31.79 357 TYR A CA 1
ATOM 2850 C C . TYR A 1 357 ? 2.976 109.624 -2.297 1.00 34.43 357 TYR A C 1
ATOM 2851 O O . TYR A 1 357 ? 3.176 108.732 -3.128 1.00 35.57 357 TYR A O 1
ATOM 2860 N N . ASP A 1 358 ? 2.383 110.761 -2.632 1.00 37.38 358 ASP A N 1
ATOM 2861 C CA . ASP A 1 358 ? 1.941 110.937 -4.007 1.00 41.87 358 ASP A CA 1
ATOM 2862 C C . ASP A 1 358 ? 2.988 111.608 -4.881 1.00 43.57 358 ASP A C 1
ATOM 2863 O O . ASP A 1 358 ? 2.654 112.090 -5.963 1.00 45.62 358 ASP A O 1
ATOM 2868 N N . GLN A 1 359 ? 4.248 111.646 -4.448 1.00 42.30 359 GLN A N 1
ATOM 2869 C CA . GLN A 1 359 ? 5.262 112.433 -5.135 1.00 40.92 359 GLN A CA 1
ATOM 2870 C C . GLN A 1 359 ? 6.414 111.559 -5.603 1.00 38.18 359 GLN A C 1
ATOM 2871 O O . GLN A 1 359 ? 6.816 110.619 -4.916 1.00 37.58 359 GLN A O 1
ATOM 2877 N N . SER A 1 360 ? 6.927 111.869 -6.789 1.00 35.90 360 SER A N 1
ATOM 2878 C CA . SER A 1 360 ? 7.941 111.035 -7.407 1.00 36.34 360 SER A CA 1
ATOM 2879 C C . SER A 1 360 ? 9.290 111.245 -6.729 1.00 35.49 360 SER A C 1
ATOM 2880 O O . SER A 1 360 ? 9.491 112.185 -5.954 1.00 34.66 360 SER A O 1
ATOM 2883 N N . GLU A 1 361 ? 10.226 110.345 -7.040 1.00 35.84 361 GLU A N 1
ATOM 2884 C CA . GLU A 1 361 ? 11.603 110.538 -6.604 1.00 36.72 361 GLU A CA 1
ATOM 2885 C C . GLU A 1 361 ? 12.102 111.917 -6.993 1.00 35.07 361 GLU A C 1
ATOM 2886 O O . GLU A 1 361 ? 12.737 112.612 -6.189 1.00 33.14 361 GLU A O 1
ATOM 2892 N N . GLU A 1 362 ? 11.812 112.334 -8.225 1.00 36.64 362 GLU A N 1
ATOM 2893 C CA . GLU A 1 362 ? 12.259 113.640 -8.676 1.00 38.29 362 GLU A CA 1
ATOM 2894 C C . GLU A 1 362 ? 11.688 114.748 -7.802 1.00 37.14 362 GLU A C 1
ATOM 2895 O O . GLU A 1 362 ? 12.412 115.667 -7.403 1.00 37.15 362 GLU A O 1
ATOM 2901 N N . GLN A 1 363 ? 10.392 114.675 -7.479 1.00 37.33 363 GLN A N 1
ATOM 2902 C CA . GLN A 1 363 ? 9.775 115.714 -6.657 1.00 35.84 363 GLN A CA 1
ATOM 2903 C C . GLN A 1 363 ? 10.332 115.705 -5.238 1.00 33.99 363 GLN A C 1
ATOM 2904 O O . GLN A 1 363 ? 10.559 116.772 -4.651 1.00 33.64 363 GLN A O 1
ATOM 2910 N N . ARG A 1 364 ? 10.556 114.509 -4.671 1.00 31.19 364 ARG A N 1
ATOM 2911 C CA . ARG A 1 364 ? 11.125 114.413 -3.329 1.00 27.95 364 ARG A CA 1
ATOM 2912 C C . ARG A 1 364 ? 12.517 115.035 -3.280 1.00 28.32 364 ARG A C 1
ATOM 2913 O O . ARG A 1 364 ? 12.847 115.766 -2.333 1.00 28.12 364 ARG A O 1
ATOM 2921 N N . LYS A 1 365 ? 13.355 114.746 -4.284 1.00 29.27 365 LYS A N 1
ATOM 2922 C CA . LYS A 1 365 ? 14.688 115.333 -4.305 1.00 29.99 365 LYS A CA 1
ATOM 2923 C C . LYS A 1 365 ? 14.624 116.839 -4.521 1.00 30.90 365 LYS A C 1
ATOM 2924 O O . LYS A 1 365 ? 15.425 117.585 -3.952 1.00 32.78 365 LYS A O 1
ATOM 2930 N N . GLU A 1 366 ? 13.665 117.309 -5.319 1.00 33.00 366 GLU A N 1
ATOM 2931 C CA . GLU A 1 366 ? 13.486 118.750 -5.487 1.00 36.97 366 GLU A CA 1
ATOM 2932 C C . GLU A 1 366 ? 13.260 119.448 -4.148 1.00 35.89 366 GLU A C 1
ATOM 2933 O O . GLU A 1 366 ? 13.841 120.511 -3.884 1.00 36.19 366 GLU A O 1
ATOM 2939 N N . LEU A 1 367 ? 12.423 118.865 -3.286 1.00 33.90 367 LEU A N 1
ATOM 2940 C CA . LEU A 1 367 ? 12.168 119.480 -1.988 1.00 33.78 367 LEU A CA 1
ATOM 2941 C C . LEU A 1 367 ? 13.395 119.399 -1.093 1.00 32.74 367 LEU A C 1
ATOM 2942 O O . LEU A 1 367 ? 13.833 120.416 -0.539 1.00 34.00 367 LEU A O 1
ATOM 2947 N N . LEU A 1 368 ? 13.958 118.199 -0.923 1.00 29.69 368 LEU A N 1
ATOM 2948 C CA . LEU A 1 368 ? 15.002 118.033 0.081 1.00 27.29 368 LEU A CA 1
ATOM 2949 C C . LEU A 1 368 ? 16.368 118.542 -0.366 1.00 29.08 368 LEU A C 1
ATOM 2950 O O . LEU A 1 368 ? 17.213 118.850 0.489 1.00 28.89 368 LEU A O 1
ATOM 2955 N N . VAL A 1 369 ? 16.615 118.625 -1.667 1.00 30.92 369 VAL A N 1
ATOM 2956 C CA . VAL A 1 369 ? 17.907 119.033 -2.183 1.00 35.57 369 VAL A CA 1
ATOM 2957 C C . VAL A 1 369 ? 17.909 120.499 -2.559 1.00 39.64 369 VAL A C 1
ATOM 2958 O O . VAL A 1 369 ? 18.795 121.246 -2.157 1.00 39.60 369 VAL A O 1
ATOM 2962 N N . GLU A 1 370 ? 16.904 120.934 -3.320 1.00 43.38 370 GLU A N 1
ATOM 2963 C CA . GLU A 1 370 ? 16.852 122.304 -3.800 1.00 49.37 370 GLU A CA 1
ATOM 2964 C C . GLU A 1 370 ? 15.955 123.201 -2.964 1.00 52.98 370 GLU A C 1
ATOM 2965 O O . GLU A 1 370 ? 15.937 124.410 -3.200 1.00 52.72 370 GLU A O 1
ATOM 2971 N N . GLN A 1 371 ? 15.251 122.648 -1.978 1.00 57.60 371 GLN A N 1
ATOM 2972 C CA . GLN A 1 371 ? 14.188 123.350 -1.260 1.00 64.46 371 GLN A CA 1
ATOM 2973 C C . GLN A 1 371 ? 13.222 124.034 -2.225 1.00 68.11 371 GLN A C 1
ATOM 2974 O O . GLN A 1 371 ? 12.946 125.231 -2.128 1.00 68.53 371 GLN A O 1
ATOM 2980 N N . GLU A 1 372 ? 12.716 123.256 -3.179 1.00 71.14 372 GLU A N 1
ATOM 2981 C CA . GLU A 1 372 ? 11.747 123.733 -4.154 1.00 75.33 372 GLU A CA 1
ATOM 2982 C C . GLU A 1 372 ? 10.314 123.527 -3.690 1.00 74.76 372 GLU A C 1
ATOM 2983 O O . GLU A 1 372 ? 9.391 123.556 -4.514 1.00 74.79 372 GLU A O 1
ATOM 2989 N N . GLY A 1 373 ? 10.104 123.329 -2.397 1.00 73.56 373 GLY A N 1
ATOM 2990 C CA . GLY A 1 373 ? 8.864 122.746 -1.940 1.00 72.44 373 GLY A CA 1
ATOM 2991 C C . GLY A 1 373 ? 7.806 123.745 -1.540 1.00 72.27 373 GLY A C 1
ATOM 2992 O O . GLY A 1 373 ? 8.055 124.942 -1.380 1.00 72.73 373 GLY A O 1
ATOM 2993 N N . SER A 1 374 ? 6.591 123.215 -1.385 1.00 71.62 374 SER A N 1
ATOM 2994 C CA . SER A 1 374 ? 5.500 123.991 -0.812 1.00 71.67 374 SER A CA 1
ATOM 2995 C C . SER A 1 374 ? 5.847 124.469 0.593 1.00 72.96 374 SER A C 1
ATOM 2996 O O . SER A 1 374 ? 5.378 125.531 1.021 1.00 73.19 374 SER A O 1
ATOM 2999 N N . ILE A 1 375 ? 6.681 123.712 1.310 1.00 73.49 375 ILE A N 1
ATOM 3000 C CA . ILE A 1 375 ? 7.068 124.013 2.682 1.00 73.79 375 ILE A CA 1
ATOM 3001 C C . ILE A 1 375 ? 8.576 124.253 2.736 1.00 72.02 375 ILE A C 1
ATOM 3002 O O . ILE A 1 375 ? 9.315 123.945 1.799 1.00 72.31 375 ILE A O 1
ATOM 3007 N N . GLN A 1 376 ? 9.025 124.803 3.862 1.00 69.34 376 GLN A N 1
ATOM 3008 C CA . GLN A 1 376 ? 10.436 125.075 4.110 1.00 67.05 376 GLN A CA 1
ATOM 3009 C C . GLN A 1 376 ? 10.959 124.061 5.123 1.00 59.16 376 GLN A C 1
ATOM 3010 O O . GLN A 1 376 ? 10.464 124.005 6.255 1.00 59.48 376 GLN A O 1
ATOM 3016 N N . LEU A 1 377 ? 11.938 123.252 4.710 1.00 49.88 377 LEU A N 1
ATOM 3017 C CA . LEU A 1 377 ? 12.585 122.292 5.600 1.00 41.22 377 LEU A CA 1
ATOM 3018 C C . LEU A 1 377 ? 13.737 122.972 6.333 1.00 35.86 377 LEU A C 1
ATOM 3019 O O . LEU A 1 377 ? 14.392 123.872 5.804 1.00 38.05 377 LEU A O 1
ATOM 3024 N N . ILE A 1 378 ? 13.976 122.551 7.570 1.00 30.63 378 ILE A N 1
ATOM 3025 C CA A ILE A 1 378 ? 14.976 123.204 8.409 0.54 28.85 378 ILE A CA 1
ATOM 3026 C CA B ILE A 1 378 ? 14.978 123.205 8.404 0.46 28.67 378 ILE A CA 1
ATOM 3027 C C . ILE A 1 378 ? 16.035 122.187 8.809 1.00 27.04 378 ILE A C 1
ATOM 3028 O O . ILE A 1 378 ? 15.730 121.247 9.561 1.00 26.64 378 ILE A O 1
ATOM 3037 N N . PRO A 1 379 ? 17.276 122.331 8.346 1.00 25.55 379 PRO A N 1
ATOM 3038 C CA . PRO A 1 379 ? 18.341 121.416 8.786 1.00 25.06 379 PRO A CA 1
ATOM 3039 C C . PRO A 1 379 ? 18.443 121.403 10.299 1.00 24.41 379 PRO A C 1
ATOM 3040 O O . PRO A 1 379 ? 18.349 122.447 10.957 1.00 25.54 379 PRO A O 1
ATOM 3044 N N . PHE A 1 380 ? 18.599 120.199 10.841 1.00 21.62 380 PHE A N 1
ATOM 3045 C CA . PHE A 1 380 ? 18.719 119.915 12.266 1.00 21.03 380 PHE A CA 1
ATOM 3046 C C . PHE A 1 380 ? 17.393 119.992 13.004 1.00 20.98 380 PHE A C 1
ATOM 3047 O O . PHE A 1 380 ? 17.372 119.712 14.221 1.00 22.78 380 PHE A O 1
ATOM 3055 N N . MET A 1 381 ? 16.280 120.321 12.317 1.00 21.53 381 MET A N 1
ATOM 3056 C CA . MET A 1 381 ? 14.988 120.478 12.970 1.00 21.87 381 MET A CA 1
ATOM 3057 C C . MET A 1 381 ? 13.866 119.807 12.190 1.00 22.41 381 MET A C 1
ATOM 3058 O O . MET A 1 381 ? 12.696 120.144 12.414 1.00 24.06 381 MET A O 1
ATOM 3063 N N . THR A 1 382 ? 14.177 118.906 11.266 1.00 20.85 382 THR A N 1
ATOM 3064 C CA . THR A 1 382 ? 13.162 118.219 10.473 1.00 20.71 382 THR A CA 1
ATOM 3065 C C . THR A 1 382 ? 13.458 116.741 10.497 1.00 20.55 382 THR A C 1
ATOM 3066 O O . THR A 1 382 ? 14.599 116.349 10.261 1.00 21.08 382 THR A O 1
ATOM 3070 N N . LEU A 1 383 ? 12.460 115.917 10.764 1.00 20.55 383 LEU A N 1
ATOM 3071 C CA . LEU A 1 383 ? 12.605 114.477 10.710 1.00 20.73 383 LEU A CA 1
ATOM 3072 C C . LEU A 1 383 ? 12.164 113.999 9.334 1.00 20.73 383 LEU A C 1
ATOM 3073 O O . LEU A 1 383 ? 11.119 114.420 8.829 1.00 22.54 383 LEU A O 1
ATOM 3078 N N . VAL A 1 384 ? 12.942 113.124 8.719 1.00 19.84 384 VAL A N 1
ATOM 3079 C CA A VAL A 1 384 ? 12.554 112.451 7.483 0.71 19.28 384 VAL A CA 1
ATOM 3080 C CA B VAL A 1 384 ? 12.544 112.456 7.487 0.29 19.64 384 VAL A CA 1
ATOM 3081 C C . VAL A 1 384 ? 12.270 110.999 7.821 1.00 19.35 384 VAL A C 1
ATOM 3082 O O . VAL A 1 384 ? 13.126 110.322 8.403 1.00 19.72 384 VAL A O 1
ATOM 3089 N N . SER A 1 385 ? 11.079 110.511 7.456 1.00 19.92 385 SER A N 1
ATOM 3090 C CA . SER A 1 385 ? 10.701 109.154 7.777 1.00 20.33 385 SER A CA 1
ATOM 3091 C C . SER A 1 385 ? 10.318 108.409 6.504 1.00 20.34 385 SER A C 1
ATOM 3092 O O . SER A 1 385 ? 9.949 109.011 5.498 1.00 21.18 385 SER A O 1
ATOM 3095 N N . PHE A 1 386 ? 10.436 107.084 6.564 1.00 20.43 386 PHE A N 1
ATOM 3096 C CA . PHE A 1 386 ? 10.349 106.217 5.394 1.00 20.15 386 PHE A CA 1
ATOM 3097 C C . PHE A 1 386 ? 9.563 104.982 5.804 1.00 20.92 386 PHE A C 1
ATOM 3098 O O . PHE A 1 386 ? 9.725 104.489 6.919 1.00 21.95 386 PHE A O 1
ATOM 3106 N N . GLY A 1 387 ? 8.737 104.464 4.898 1.00 21.16 387 GLY A N 1
ATOM 3107 C CA . GLY A 1 387 ? 8.052 103.224 5.213 1.00 22.45 387 GLY A CA 1
ATOM 3108 C C . GLY A 1 387 ? 7.547 102.537 3.957 1.00 24.24 387 GLY A C 1
ATOM 3109 O O . GLY A 1 387 ? 7.698 103.047 2.843 1.00 24.43 387 GLY A O 1
ATOM 3110 N N . ASN A 1 388 ? 6.939 101.358 4.151 1.00 26.38 388 ASN A N 1
ATOM 3111 C CA A ASN A 1 388 ? 6.493 100.501 3.055 0.55 28.36 388 ASN A CA 1
ATOM 3112 C CA B ASN A 1 388 ? 6.506 100.528 3.034 0.45 28.31 388 ASN A CA 1
ATOM 3113 C C . ASN A 1 388 ? 5.033 100.705 2.679 1.00 30.39 388 ASN A C 1
ATOM 3114 O O . ASN A 1 388 ? 4.540 99.996 1.805 1.00 32.83 388 ASN A O 1
ATOM 3123 N N . SER A 1 389 ? 4.336 101.633 3.332 1.00 29.30 389 SER A N 1
ATOM 3124 C CA . SER A 1 389 ? 2.970 102.004 2.983 1.00 28.56 389 SER A CA 1
ATOM 3125 C C . SER A 1 389 ? 2.815 103.499 3.239 1.00 29.28 389 SER A C 1
ATOM 3126 O O . SER A 1 389 ? 3.680 104.134 3.851 1.00 28.69 389 SER A O 1
ATOM 3129 N N . LYS A 1 390 ? 1.688 104.067 2.783 1.00 29.73 390 LYS A N 1
ATOM 3130 C CA . LYS A 1 390 ? 1.477 105.505 2.939 1.00 30.89 390 LYS A CA 1
ATOM 3131 C C . LYS A 1 390 ? 1.664 105.964 4.382 1.00 30.23 390 LYS A C 1
ATOM 3132 O O . LYS A 1 390 ? 2.302 106.999 4.638 1.00 31.27 390 LYS A O 1
ATOM 3138 N N . THR A 1 391 ? 1.141 105.200 5.349 1.00 30.16 391 THR A N 1
ATOM 3139 C CA . THR A 1 391 ? 1.115 105.658 6.733 1.00 30.90 391 THR A CA 1
ATOM 3140 C C . THR A 1 391 ? 2.125 104.971 7.647 1.00 29.86 391 THR A C 1
ATOM 3141 O O . THR A 1 391 ? 2.346 105.457 8.762 1.00 34.29 391 THR A O 1
ATOM 3145 N N . SER A 1 392 ? 2.741 103.871 7.238 1.00 27.01 392 SER A N 1
ATOM 3146 C CA . SER A 1 392 ? 3.649 103.222 8.176 1.00 26.78 392 SER A CA 1
ATOM 3147 C C . SER A 1 392 ? 5.069 103.756 8.043 1.00 26.36 392 SER A C 1
ATOM 3148 O O . SER A 1 392 ? 5.463 104.336 7.027 1.00 26.26 392 SER A O 1
ATOM 3151 N N . THR A 1 393 ? 5.829 103.593 9.113 1.00 25.15 393 THR A N 1
ATOM 3152 C CA . THR A 1 393 ? 7.222 103.985 9.073 1.00 23.58 393 THR A CA 1
ATOM 3153 C C . THR A 1 393 ? 8.095 102.844 9.569 1.00 23.65 393 THR A C 1
ATOM 3154 O O . THR A 1 393 ? 7.765 102.151 10.532 1.00 26.20 393 THR A O 1
ATOM 3158 N N . SER A 1 394 ? 9.224 102.659 8.892 1.00 21.98 394 SER A N 1
ATOM 3159 C CA . SER A 1 394 ? 10.222 101.693 9.314 1.00 22.45 394 SER A CA 1
ATOM 3160 C C . SER A 1 394 ? 11.624 102.277 9.391 1.00 21.01 394 SER A C 1
ATOM 3161 O O . SER A 1 394 ? 12.557 101.546 9.721 1.00 21.36 394 SER A O 1
ATOM 3164 N N . HIS A 1 395 ? 11.789 103.564 9.136 1.00 19.61 395 HIS A N 1
ATOM 3165 C CA . HIS A 1 395 ? 13.067 104.229 9.355 1.00 18.85 395 HIS A CA 1
ATOM 3166 C C . HIS A 1 395 ? 12.811 105.713 9.558 1.00 20.10 395 HIS A C 1
ATOM 3167 O O . HIS A 1 395 ? 11.807 106.253 9.070 1.00 19.23 395 HIS A O 1
ATOM 3174 N N . ILE A 1 396 ? 13.706 106.375 10.303 1.00 18.62 396 ILE A N 1
ATOM 3175 C CA . ILE A 1 396 ? 13.589 107.814 10.487 1.00 18.32 396 ILE A CA 1
ATOM 3176 C C . ILE A 1 396 ? 14.998 108.366 10.686 1.00 17.44 396 ILE A C 1
ATOM 3177 O O . ILE A 1 396 ? 15.882 107.670 11.210 1.00 18.70 396 ILE A O 1
ATOM 3182 N N . GLY A 1 397 ? 15.203 109.615 10.274 1.00 17.57 397 GLY A N 1
ATOM 3183 C CA . GLY A 1 397 ? 16.462 110.304 10.538 1.00 16.99 397 GLY A CA 1
ATOM 3184 C C . GLY A 1 397 ? 16.248 111.800 10.653 1.00 18.25 397 GLY A C 1
ATOM 3185 O O . GLY A 1 397 ? 15.142 112.317 10.417 1.00 19.77 397 GLY A O 1
ATOM 3186 N N . LEU A 1 398 ? 17.302 112.511 11.040 1.00 17.52 398 LEU A N 1
ATOM 3187 C CA . LEU A 1 398 ? 17.263 113.958 11.237 1.00 17.98 398 LEU A CA 1
ATOM 3188 C C . LEU A 1 398 ? 17.870 114.640 10.013 1.00 17.74 398 LEU A C 1
ATOM 3189 O O . LEU A 1 398 ? 19.076 114.541 9.783 1.00 18.54 398 LEU A O 1
ATOM 3194 N N . TYR A 1 399 ? 17.047 115.311 9.212 1.00 19.33 399 TYR A N 1
ATOM 3195 C CA . TYR A 1 399 ? 17.538 116.046 8.047 1.00 20.11 399 TYR A CA 1
ATOM 3196 C C . TYR A 1 399 ? 18.605 117.052 8.455 1.00 19.74 399 TYR A C 1
ATOM 3197 O O . TYR A 1 399 ? 18.420 117.808 9.410 1.00 21.51 399 TYR A O 1
ATOM 3206 N N . MET A 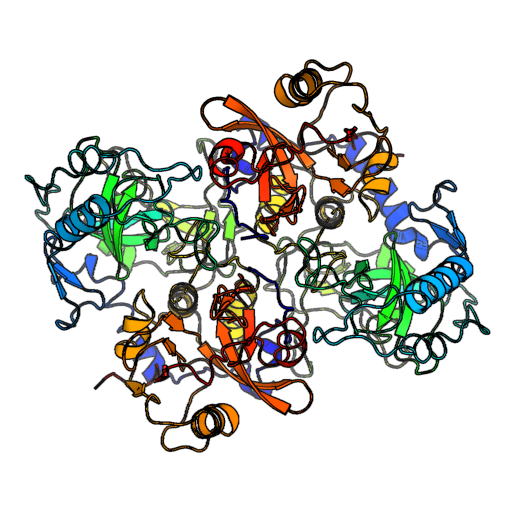1 400 ? 19.731 117.059 7.721 1.00 20.31 400 MET A N 1
ATOM 3207 C CA . MET A 1 400 ? 20.844 117.961 8.021 1.00 21.40 400 MET A CA 1
ATOM 3208 C C . MET A 1 400 ? 21.155 118.913 6.873 1.00 22.71 400 MET A C 1
ATOM 3209 O O . MET A 1 400 ? 22.161 119.605 6.925 1.00 25.54 400 MET A O 1
ATOM 3214 N N . GLY A 1 401 ? 20.300 119.003 5.855 1.00 23.64 401 GLY A N 1
ATOM 3215 C CA . GLY A 1 401 ? 20.624 119.848 4.718 1.00 25.59 401 GLY A CA 1
ATOM 3216 C C . GLY A 1 401 ? 21.245 119.072 3.569 1.00 25.38 401 GLY A C 1
ATOM 3217 O O . GLY A 1 401 ? 20.805 117.950 3.263 1.00 24.88 401 GLY A O 1
ATOM 3218 N N . THR A 1 402 ? 22.269 119.652 2.926 1.00 25.14 402 THR A N 1
ATOM 3219 C CA . THR A 1 402 ? 22.891 119.044 1.750 1.00 25.36 402 THR A CA 1
ATOM 3220 C C . THR A 1 402 ? 24.414 119.057 1.870 1.00 27.12 402 THR A C 1
ATOM 3221 O O . THR A 1 402 ? 24.994 119.742 2.725 1.00 29.06 402 THR A O 1
ATOM 3225 N N . THR A 1 403 ? 25.061 118.295 0.980 1.00 25.58 403 THR A N 1
ATOM 3226 C CA . THR A 1 403 ? 26.510 118.308 0.854 1.00 26.33 403 THR A CA 1
ATOM 3227 C C . THR A 1 403 ? 26.854 117.980 -0.594 1.00 27.68 403 THR A C 1
ATOM 3228 O O . THR A 1 403 ? 26.019 117.483 -1.353 1.00 28.71 403 THR A O 1
ATOM 3232 N N . GLU A 1 404 ? 28.107 118.231 -0.967 1.00 28.20 404 GLU A N 1
ATOM 3233 C CA . GLU A 1 404 ? 28.617 117.797 -2.260 1.00 31.01 404 GLU A CA 1
ATOM 3234 C C . GLU A 1 404 ? 29.180 116.387 -2.114 1.00 29.20 404 GLU A C 1
ATOM 3235 O O . GLU A 1 404 ? 30.113 116.164 -1.339 1.00 29.35 404 GLU A O 1
ATOM 3241 N N . TYR A 1 405 ? 28.633 115.443 -2.875 1.00 28.97 405 TYR A N 1
ATOM 3242 C CA . TYR A 1 405 ? 29.071 114.053 -2.817 1.00 28.94 405 TYR A CA 1
ATOM 3243 C C . TYR A 1 405 ? 29.087 113.503 -4.234 1.00 32.70 405 TYR A C 1
ATOM 3244 O O . TYR A 1 405 ? 28.049 113.491 -4.908 1.00 33.85 405 TYR A O 1
ATOM 3253 N N . ASN A 1 406 ? 30.263 113.061 -4.683 1.00 37.70 406 ASN A N 1
ATOM 3254 C CA . ASN A 1 406 ? 30.471 112.664 -6.080 1.00 44.06 406 ASN A CA 1
ATOM 3255 C C . ASN A 1 406 ? 30.079 113.782 -7.053 1.00 47.34 406 ASN A C 1
ATOM 3256 O O . ASN A 1 406 ? 29.346 113.565 -8.020 1.00 47.93 406 ASN A O 1
ATOM 3261 N N . HIS A 1 407 ? 30.544 114.999 -6.764 1.00 50.62 407 HIS A N 1
ATOM 3262 C CA . HIS A 1 407 ? 30.270 116.171 -7.607 1.00 55.67 407 HIS A CA 1
ATOM 3263 C C . HIS A 1 407 ? 28.773 116.386 -7.831 1.00 52.87 407 HIS A C 1
ATOM 3264 O O . HIS A 1 407 ? 28.343 116.908 -8.865 1.00 53.46 407 HIS A O 1
ATOM 3271 N N . ASN A 1 408 ? 27.961 115.972 -6.867 1.00 47.86 408 ASN A N 1
ATOM 3272 C CA . ASN A 1 408 ? 26.536 116.210 -6.921 1.00 44.04 408 ASN A CA 1
ATOM 3273 C C . ASN A 1 408 ? 26.101 116.707 -5.555 1.00 37.00 408 ASN A C 1
ATOM 3274 O O . ASN A 1 408 ? 26.638 116.269 -4.535 1.00 36.40 408 ASN A O 1
ATOM 3279 N N . LYS A 1 409 ? 25.144 117.624 -5.537 1.00 33.51 409 LYS A N 1
ATOM 3280 C CA . LYS A 1 409 ? 24.528 118.053 -4.286 1.00 30.77 409 LYS A CA 1
ATOM 3281 C C . LYS A 1 409 ? 23.526 116.993 -3.847 1.00 30.03 409 LYS A C 1
ATOM 3282 O O . LYS A 1 409 ? 22.593 116.671 -4.592 1.00 31.73 409 LYS A O 1
ATOM 3288 N N . VAL A 1 410 ? 23.719 116.443 -2.650 1.00 28.40 410 VAL A N 1
ATOM 3289 C CA . VAL A 1 410 ? 22.843 115.410 -2.109 1.00 26.40 410 VAL A CA 1
ATOM 3290 C C . VAL A 1 410 ? 22.310 115.847 -0.752 1.00 23.49 410 VAL A C 1
ATOM 3291 O O . VAL A 1 410 ? 22.994 116.542 0.008 1.00 24.66 410 VAL A O 1
ATOM 3295 N N . ALA A 1 411 ? 21.066 115.477 -0.469 1.00 22.41 411 ALA A N 1
ATOM 3296 C CA . ALA A 1 411 ? 20.498 115.675 0.858 1.00 22.99 411 ALA A CA 1
ATOM 3297 C C . ALA A 1 411 ? 21.048 114.629 1.839 1.00 23.53 411 ALA A C 1
ATOM 3298 O O . ALA A 1 411 ? 21.297 113.478 1.466 1.00 23.83 411 ALA A O 1
ATOM 3300 N N . ILE A 1 412 ? 21.207 115.027 3.116 1.00 22.08 412 ILE A N 1
ATOM 3301 C CA . ILE A 1 412 ? 21.845 114.182 4.131 1.00 21.32 412 ILE A CA 1
ATOM 3302 C C . ILE A 1 412 ? 21.029 114.144 5.422 1.00 20.69 412 ILE A C 1
ATOM 3303 O O . ILE A 1 412 ? 20.187 115.013 5.686 1.00 21.24 412 ILE A O 1
ATOM 3308 N N . MET A 1 413 ? 21.290 113.113 6.231 1.00 19.54 413 MET A N 1
ATOM 3309 C CA . MET A 1 413 ? 20.602 112.989 7.510 1.00 18.30 413 MET A CA 1
ATOM 3310 C C . MET A 1 413 ? 21.500 112.310 8.541 1.00 18.14 413 MET A C 1
ATOM 3311 O O . MET A 1 413 ? 22.364 111.487 8.214 1.00 18.50 413 MET A O 1
ATOM 3316 N N . PHE A 1 414 ? 21.250 112.636 9.803 1.00 17.91 414 PHE A N 1
ATOM 3317 C CA . PHE A 1 414 ? 21.862 111.952 10.939 1.00 17.68 414 PHE A CA 1
ATOM 3318 C C . PHE A 1 414 ? 20.917 110.821 11.320 1.00 16.75 414 PHE A C 1
ATOM 3319 O O . PHE A 1 414 ? 19.708 111.071 11.519 1.00 17.24 414 PHE A O 1
ATOM 3327 N N . ASN A 1 415 ? 21.397 109.577 11.371 1.00 16.59 415 ASN A N 1
ATOM 3328 C CA . ASN A 1 415 ? 20.459 108.481 11.594 1.00 16.70 415 ASN A CA 1
ATOM 3329 C C . ASN A 1 415 ? 21.183 107.223 12.053 1.00 16.33 415 ASN A C 1
ATOM 3330 O O . ASN A 1 415 ? 22.414 107.127 11.953 1.00 17.10 415 ASN A O 1
ATOM 3335 N N . ALA A 1 416 ? 20.415 106.259 12.567 1.00 17.05 416 ALA A N 1
ATOM 3336 C CA . ALA A 1 416 ? 20.903 104.945 12.960 1.00 16.10 416 ALA A CA 1
ATOM 3337 C C . ALA A 1 416 ? 20.165 103.934 12.096 1.00 15.73 416 ALA A C 1
ATOM 3338 O O . ALA A 1 416 ? 19.035 103.548 12.417 1.00 17.74 416 ALA A O 1
ATOM 3340 N N . PRO A 1 417 ? 20.743 103.509 10.979 1.00 17.45 417 PRO A N 1
ATOM 3341 C CA . PRO A 1 417 ? 20.099 102.503 10.131 1.00 18.46 417 PRO A CA 1
ATOM 3342 C C . PRO A 1 417 ? 20.701 101.129 10.357 1.00 18.10 417 PRO A C 1
ATOM 3343 O O . PRO A 1 417 ? 21.910 101.032 10.625 1.00 21.03 417 PRO A O 1
ATOM 3347 N N . TRP A 1 418 ? 19.927 100.060 10.203 1.00 18.29 418 TRP A N 1
ATOM 3348 C CA . TRP A 1 418 ? 20.494 98.731 10.214 1.00 17.08 418 TRP A CA 1
ATOM 3349 C C . TRP A 1 418 ? 21.046 98.377 8.847 1.00 18.02 418 TRP A C 1
ATOM 3350 O O . TRP A 1 418 ? 22.229 98.069 8.709 1.00 20.14 418 TRP A O 1
ATOM 3361 N N . GLY A 1 419 ? 20.217 98.397 7.814 1.00 19.76 419 GLY A N 1
ATOM 3362 C CA . GLY A 1 419 ? 20.689 98.077 6.476 1.00 20.70 419 GLY A CA 1
ATOM 3363 C C . GLY A 1 419 ? 19.626 98.393 5.454 1.00 21.18 419 GLY A C 1
ATOM 3364 O O . GLY A 1 419 ? 18.433 98.475 5.776 1.00 23.73 419 GLY A O 1
ATOM 3365 N N . VAL A 1 420 ? 20.051 98.585 4.248 1.00 20.05 420 VAL A N 1
ATOM 3366 C CA . VAL A 1 420 ? 19.095 98.909 3.186 1.00 19.04 420 VAL A CA 1
ATOM 3367 C C . VAL A 1 420 ? 18.642 97.618 2.527 1.00 18.93 420 VAL A C 1
ATOM 3368 O O . VAL A 1 420 ? 19.457 96.715 2.254 1.00 19.54 420 VAL A O 1
ATOM 3372 N N . LYS A 1 421 ? 17.346 97.532 2.204 1.00 19.76 421 LYS A N 1
ATOM 3373 C CA . LYS A 1 421 ? 16.829 96.323 1.576 1.00 20.73 421 LYS A CA 1
ATOM 3374 C C . LYS A 1 421 ? 17.421 96.111 0.170 1.00 20.37 421 LYS A C 1
ATOM 3375 O O . LYS A 1 421 ? 17.541 97.046 -0.632 1.00 20.11 421 LYS A O 1
ATOM 3381 N N . LEU A 1 422 ? 17.758 94.863 -0.122 1.00 19.27 422 LEU A N 1
ATOM 3382 C CA . LEU A 1 422 ? 18.174 94.429 -1.450 1.00 18.53 422 LEU A CA 1
ATOM 3383 C C . LEU A 1 422 ? 17.246 93.316 -1.904 1.00 18.58 422 LEU A C 1
ATOM 3384 O O . LEU A 1 422 ? 16.686 92.587 -1.079 1.00 20.46 422 LEU A O 1
ATOM 3389 N N . VAL A 1 423 ? 17.078 93.172 -3.220 1.00 19.49 423 VAL A N 1
ATOM 3390 C CA . VAL A 1 423 ? 16.309 92.047 -3.766 1.00 21.23 423 VAL A CA 1
ATOM 3391 C C . VAL A 1 423 ? 17.099 91.432 -4.916 1.00 20.17 423 VAL A C 1
ATOM 3392 O O . VAL A 1 423 ? 17.646 92.159 -5.749 1.00 22.66 423 VAL A O 1
ATOM 3396 N N . ASN A 1 424 ? 17.175 90.102 -4.965 1.00 21.81 424 ASN A N 1
ATOM 3397 C CA . ASN A 1 424 ? 17.877 89.465 -6.079 1.00 21.63 424 ASN A CA 1
ATOM 3398 C C . ASN A 1 424 ? 16.905 89.063 -7.191 1.00 22.75 424 ASN A C 1
ATOM 3399 O O . ASN A 1 424 ? 15.703 89.347 -7.142 1.00 23.58 424 ASN A O 1
ATOM 3404 N N . GLY A 1 425 ? 17.431 88.382 -8.213 1.00 23.70 425 GLY A N 1
ATOM 3405 C CA . GLY A 1 425 ? 16.616 88.041 -9.370 1.00 23.16 425 GLY A CA 1
ATOM 3406 C C . GLY A 1 425 ? 15.538 87.016 -9.092 1.00 23.84 425 GLY A C 1
ATOM 3407 O O . GLY A 1 425 ? 14.602 86.891 -9.896 1.00 23.09 425 GLY A O 1
ATOM 3408 N N . ASN A 1 426 ? 15.637 86.285 -7.984 1.00 24.96 426 ASN A N 1
ATOM 3409 C CA . ASN A 1 426 ? 14.611 85.353 -7.515 1.00 25.69 426 ASN A CA 1
ATOM 3410 C C . ASN A 1 426 ? 13.655 85.981 -6.520 1.00 26.91 426 ASN A C 1
ATOM 3411 O O . ASN A 1 426 ? 12.859 85.255 -5.908 1.00 30.66 426 ASN A O 1
ATOM 3416 N N . ASN A 1 427 ? 13.686 87.301 -6.379 1.00 27.37 427 ASN A N 1
ATOM 3417 C CA . ASN A 1 427 ? 12.878 88.025 -5.396 1.00 29.71 427 ASN A CA 1
ATOM 3418 C C . ASN A 1 427 ? 13.195 87.621 -3.960 1.00 29.03 427 ASN A C 1
ATOM 3419 O O . ASN A 1 427 ? 12.372 87.803 -3.063 1.00 31.53 427 ASN A O 1
ATOM 3424 N N . GLU A 1 428 ? 14.395 87.111 -3.703 1.00 26.28 428 GLU A N 1
ATOM 3425 C CA . GLU A 1 428 ? 14.860 86.895 -2.329 1.00 25.77 428 GLU A CA 1
ATOM 3426 C C . GLU A 1 428 ? 15.452 88.188 -1.764 1.00 23.27 428 GLU A C 1
ATOM 3427 O O . GLU A 1 428 ? 16.038 88.982 -2.492 1.00 23.86 428 GLU A O 1
ATOM 3433 N N A GLN A 1 429 ? 15.245 88.420 -0.466 0.57 24.19 429 GLN A N 1
ATOM 3434 N N B GLN A 1 429 ? 15.254 88.406 -0.466 0.43 24.24 429 GLN A N 1
ATOM 3435 C CA A GLN A 1 429 ? 15.705 89.661 0.152 0.57 23.22 429 GLN A CA 1
ATOM 3436 C CA B GLN A 1 429 ? 15.712 89.636 0.168 0.43 24.11 429 GLN A CA 1
ATOM 3437 C C A GLN A 1 429 ? 17.132 89.553 0.670 0.57 22.27 429 GLN A C 1
ATOM 3438 C C B GLN A 1 429 ? 17.161 89.540 0.626 0.43 22.68 429 GLN A C 1
ATOM 3439 O O A GLN A 1 429 ? 17.620 88.471 1.023 0.57 23.10 429 GLN A O 1
ATOM 3440 O O B GLN A 1 429 ? 17.695 88.457 0.894 0.43 23.31 429 GLN A O 1
ATOM 3451 N N . GLY A 1 430 ? 17.788 90.710 0.732 1.00 21.08 430 GLY A N 1
ATOM 3452 C CA . GLY A 1 430 ? 19.103 90.829 1.332 1.00 19.39 430 GLY A CA 1
ATOM 3453 C C . GLY A 1 430 ? 19.172 92.169 2.029 1.00 18.02 430 GLY A C 1
ATOM 3454 O O . GLY A 1 430 ? 18.217 92.953 2.030 1.00 19.38 430 GLY A O 1
ATOM 3455 N N . ARG A 1 431 ? 20.313 92.431 2.662 1.00 18.48 431 ARG A N 1
ATOM 3456 C CA . ARG A 1 431 ? 20.530 93.733 3.292 1.00 19.83 431 ARG A CA 1
ATOM 3457 C C . ARG A 1 431 ? 21.911 94.242 2.929 1.00 19.92 431 ARG A C 1
ATOM 3458 O O . ARG A 1 431 ? 22.891 93.488 2.982 1.00 19.97 431 ARG A O 1
ATOM 3466 N N . ALA A 1 432 ? 21.986 95.531 2.625 1.00 18.69 432 ALA A N 1
ATOM 3467 C CA . ALA A 1 432 ? 23.265 96.248 2.553 1.00 19.07 432 ALA A CA 1
ATOM 3468 C C . ALA A 1 432 ? 23.465 96.806 3.960 1.00 19.67 432 ALA A C 1
ATOM 3469 O O . ALA A 1 432 ? 22.821 97.781 4.350 1.00 20.39 432 ALA A O 1
ATOM 3471 N N . LEU A 1 433 ? 24.335 96.156 4.735 1.00 18.87 433 LEU A N 1
ATOM 3472 C CA . LEU A 1 433 ? 24.470 96.459 6.156 1.00 18.43 433 LEU A CA 1
ATOM 3473 C C . LEU A 1 433 ? 25.250 97.742 6.421 1.00 18.69 433 LEU A C 1
ATOM 3474 O O . LEU A 1 433 ? 26.335 97.969 5.853 1.00 19.32 433 LEU A O 1
ATOM 3479 N N . VAL A 1 434 ? 24.722 98.544 7.338 1.00 17.96 434 VAL A N 1
ATOM 3480 C CA . VAL A 1 434 ? 25.381 99.721 7.889 1.00 16.94 434 VAL A CA 1
ATOM 3481 C C . VAL A 1 434 ? 25.620 99.469 9.371 1.00 16.59 434 VAL A C 1
ATOM 3482 O O . VAL A 1 434 ? 26.750 99.215 9.798 1.00 17.76 434 VAL A O 1
ATOM 3486 N N . GLY A 1 435 ? 24.559 99.420 10.166 1.00 17.35 435 GLY A N 1
ATOM 3487 C CA . GLY A 1 435 ? 24.663 98.851 11.497 1.00 17.69 435 GLY A CA 1
ATOM 3488 C C . GLY A 1 435 ? 25.269 99.752 12.550 1.00 16.52 435 GLY A C 1
ATOM 3489 O O . GLY A 1 435 ? 25.673 99.244 13.613 1.00 15.25 435 GLY A O 1
ATOM 3490 N N . GLN A 1 436 ? 25.317 101.057 12.301 1.00 16.82 436 GLN A N 1
ATOM 3491 C CA . GLN A 1 436 ? 25.904 102.023 13.231 1.00 15.72 436 GLN A CA 1
ATOM 3492 C C . GLN A 1 436 ? 25.323 103.387 12.923 1.00 15.74 436 GLN A C 1
ATOM 3493 O O . GLN A 1 436 ? 24.900 103.642 11.787 1.00 17.37 436 GLN A O 1
ATOM 3499 N N . THR A 1 437 ? 25.310 104.261 13.935 1.00 15.66 437 THR A N 1
ATOM 3500 C CA . THR A 1 437 ? 24.880 105.637 13.726 1.00 14.94 437 THR A CA 1
ATOM 3501 C C . THR A 1 437 ? 25.878 106.366 12.833 1.00 15.08 437 THR A C 1
ATOM 3502 O O . THR A 1 437 ? 27.103 106.333 13.082 1.00 15.59 437 THR A O 1
ATOM 3506 N N . LEU A 1 438 ? 25.369 107.074 11.830 1.00 16.07 438 LEU A N 1
ATOM 3507 C CA . LEU A 1 438 ? 26.199 107.800 10.874 1.00 16.11 438 LEU A CA 1
ATOM 3508 C C . LEU A 1 438 ? 25.479 109.032 10.374 1.00 15.24 438 LEU A C 1
ATOM 3509 O O . LEU A 1 438 ? 24.241 109.136 10.465 1.00 16.78 438 LEU A O 1
ATOM 3514 N N . ILE A 1 439 ? 26.243 109.959 9.804 1.00 15.50 439 ILE A N 1
ATOM 3515 C CA . ILE A 1 439 ? 25.673 110.948 8.880 1.00 16.28 439 ILE A CA 1
ATOM 3516 C C . ILE A 1 439 ? 25.695 110.333 7.486 1.00 16.99 439 ILE A C 1
ATOM 3517 O O . ILE A 1 439 ? 26.739 109.845 7.053 1.00 18.44 439 ILE A O 1
ATOM 3522 N N . THR A 1 440 ? 24.549 110.250 6.806 1.00 17.82 440 THR A N 1
ATOM 3523 C CA . THR A 1 440 ? 24.497 109.581 5.516 1.00 18.27 440 THR A CA 1
ATOM 3524 C C . THR A 1 440 ? 23.726 110.425 4.509 1.00 18.46 440 THR A C 1
ATOM 3525 O O . THR A 1 440 ? 22.912 111.274 4.889 1.00 20.08 440 THR A O 1
ATOM 3529 N N . PRO A 1 441 ? 23.912 110.177 3.210 1.00 19.00 441 PRO A N 1
ATOM 3530 C CA . PRO A 1 441 ? 22.916 110.645 2.228 1.00 20.43 441 PRO A CA 1
ATOM 3531 C C . PRO A 1 441 ? 21.545 110.124 2.634 1.00 20.20 441 PRO A C 1
ATOM 3532 O O . PRO A 1 441 ? 21.425 109.074 3.254 1.00 20.13 441 PRO A O 1
ATOM 3536 N N . ILE A 1 442 ? 20.502 110.843 2.222 1.00 20.04 442 ILE A N 1
ATOM 3537 C CA . ILE A 1 442 ? 19.149 110.305 2.369 1.00 19.89 442 ILE A CA 1
ATOM 3538 C C . ILE A 1 442 ? 19.056 108.947 1.682 1.00 20.32 442 ILE A C 1
ATOM 3539 O O . ILE A 1 442 ? 18.504 107.978 2.235 1.00 20.15 442 ILE A O 1
ATOM 3544 N N . GLY A 1 443 ? 19.565 108.874 0.437 1.00 21.10 443 GLY A N 1
ATOM 3545 C CA . GLY A 1 443 ? 19.581 107.641 -0.333 1.00 21.29 443 GLY A CA 1
ATOM 3546 C C . GLY A 1 443 ? 20.757 106.773 0.093 1.00 19.99 443 GLY A C 1
ATOM 3547 O O . GLY A 1 443 ? 21.743 106.618 -0.665 1.00 20.75 443 GLY A O 1
ATOM 3548 N N . ILE A 1 444 ? 20.677 106.221 1.315 1.00 20.15 444 ILE A N 1
ATOM 3549 C CA . ILE A 1 444 ? 21.792 105.423 1.838 1.00 18.94 444 ILE A CA 1
ATOM 3550 C C . ILE A 1 444 ? 22.168 104.354 0.828 1.00 18.49 444 ILE A C 1
ATOM 3551 O O . ILE A 1 444 ? 21.334 103.539 0.426 1.00 20.08 444 ILE A O 1
ATOM 3556 N N . GLY A 1 445 ? 23.458 104.284 0.467 1.00 18.96 445 GLY A N 1
ATOM 3557 C CA . GLY A 1 445 ? 23.926 103.245 -0.418 1.00 19.86 445 GLY A CA 1
ATOM 3558 C C . GLY A 1 445 ? 23.601 103.408 -1.891 1.00 20.57 445 GLY A C 1
ATOM 3559 O O . GLY A 1 445 ? 24.025 102.560 -2.691 1.00 21.35 445 GLY A O 1
ATOM 3560 N N . ASP A 1 446 ? 22.901 104.473 -2.285 1.00 21.25 446 ASP A N 1
ATOM 3561 C CA . ASP A 1 446 ? 22.569 104.645 -3.702 1.00 23.06 446 ASP A CA 1
ATOM 3562 C C . ASP A 1 446 ? 23.823 104.670 -4.558 1.00 21.88 446 ASP A C 1
ATOM 3563 O O . ASP A 1 446 ? 23.795 104.231 -5.718 1.00 21.95 446 ASP A O 1
ATOM 3568 N N . ALA A 1 447 ? 24.934 105.154 -3.998 1.00 21.72 447 ALA A N 1
ATOM 3569 C CA . ALA A 1 447 ? 26.183 105.207 -4.737 1.00 22.53 447 ALA A CA 1
ATOM 3570 C C . ALA A 1 447 ? 26.690 103.830 -5.126 1.00 20.96 447 ALA A C 1
ATOM 3571 O O . ALA A 1 447 ? 27.474 103.730 -6.079 1.00 24.00 447 ALA A O 1
ATOM 3573 N N . PHE A 1 448 ? 26.247 102.778 -4.446 1.00 19.87 448 PHE A N 1
ATOM 3574 C CA . PHE A 1 448 ? 26.704 101.413 -4.660 1.00 19.95 448 PHE A CA 1
ATOM 3575 C C . PHE A 1 448 ? 25.719 100.593 -5.479 1.00 21.30 448 PHE A C 1
ATOM 3576 O O . PHE A 1 448 ? 25.932 99.389 -5.687 1.00 22.24 448 PHE A O 1
ATOM 3584 N N . THR A 1 449 ? 24.674 101.243 -5.996 1.00 22.99 449 THR A N 1
ATOM 3585 C CA . THR A 1 449 ? 23.625 100.524 -6.711 1.00 22.83 449 THR A CA 1
ATOM 3586 C C . THR A 1 449 ? 24.187 99.775 -7.911 1.00 21.74 449 THR A C 1
ATOM 3587 O O . THR A 1 449 ? 23.876 98.599 -8.119 1.00 22.37 449 THR A O 1
ATOM 3591 N N . GLU A 1 450 ? 25.025 100.442 -8.713 1.00 21.71 450 GLU A N 1
ATOM 3592 C CA . GLU A 1 450 ? 25.557 99.796 -9.906 1.00 21.93 450 GLU A CA 1
ATOM 3593 C C . GLU A 1 450 ? 26.430 98.598 -9.540 1.00 21.10 450 GLU A C 1
ATOM 3594 O O . GLU A 1 450 ? 26.279 97.515 -10.108 1.00 21.49 450 GLU A O 1
ATOM 3600 N N . GLY A 1 451 ? 27.329 98.761 -8.558 1.00 20.44 451 GLY A N 1
ATOM 3601 C CA . GLY A 1 451 ? 28.184 97.647 -8.160 1.00 20.71 451 GLY A CA 1
ATOM 3602 C C . GLY A 1 451 ? 27.393 96.479 -7.598 1.00 20.83 451 GLY A C 1
ATOM 3603 O O . GLY A 1 451 ? 27.674 95.315 -7.902 1.00 21.94 451 GLY A O 1
ATOM 3604 N N . LEU A 1 452 ? 26.376 96.776 -6.787 1.00 20.61 452 LEU A N 1
ATOM 3605 C CA . LEU A 1 452 ? 25.518 95.713 -6.266 1.00 20.60 452 LEU A CA 1
ATOM 3606 C C . LEU A 1 452 ? 24.764 95.002 -7.389 1.00 20.99 452 LEU A C 1
ATOM 3607 O O . LEU A 1 452 ? 24.619 93.774 -7.369 1.00 22.09 452 LEU A O 1
ATOM 3612 N N . SER A 1 453 ? 24.253 95.771 -8.359 1.00 19.89 453 SER A N 1
ATOM 3613 C CA A SER A 1 453 ? 23.486 95.174 -9.447 0.51 20.57 453 SER A CA 1
ATOM 3614 C CA B SER A 1 453 ? 23.485 95.173 -9.447 0.49 21.04 453 SER A CA 1
ATOM 3615 C C . SER A 1 453 ? 24.333 94.199 -10.251 1.00 22.43 453 SER A C 1
ATOM 3616 O O . SER A 1 453 ? 23.807 93.217 -10.792 1.00 23.99 453 SER A O 1
ATOM 3621 N N . ASN A 1 454 ? 25.647 94.453 -10.349 1.00 21.43 454 ASN A N 1
ATOM 3622 C CA . ASN A 1 454 ? 26.503 93.521 -11.080 1.00 22.65 454 ASN A CA 1
ATOM 3623 C C . ASN A 1 454 ? 26.616 92.168 -10.390 1.00 23.68 454 ASN A C 1
ATOM 3624 O O . ASN A 1 454 ? 27.025 91.190 -11.032 1.00 26.32 454 ASN A O 1
ATOM 3629 N N . GLN A 1 455 ? 26.274 92.086 -9.104 1.00 23.20 455 GLN A N 1
ATOM 3630 C CA . GLN A 1 455 ? 26.249 90.815 -8.386 1.00 24.35 455 GLN A CA 1
ATOM 3631 C C . GLN A 1 455 ? 24.809 90.339 -8.151 1.00 24.00 455 GLN A C 1
ATOM 3632 O O . GLN A 1 455 ? 24.557 89.561 -7.230 1.00 25.57 455 GLN A O 1
ATOM 3638 N N . ASP A 1 456 ? 23.857 90.833 -8.953 1.00 24.28 456 ASP A N 1
ATOM 3639 C CA . ASP A 1 456 ? 22.453 90.413 -8.938 1.00 25.64 456 ASP A CA 1
ATOM 3640 C C . ASP A 1 456 ? 21.686 90.894 -7.717 1.00 24.25 456 ASP A C 1
ATOM 3641 O O . ASP A 1 456 ? 20.695 90.285 -7.346 1.00 27.01 456 ASP A O 1
ATOM 3646 N N . TRP A 1 457 ? 22.108 91.983 -7.082 1.00 21.56 457 TRP A N 1
ATOM 3647 C CA . TRP A 1 457 ? 21.365 92.563 -5.972 1.00 21.29 457 TRP A CA 1
ATOM 3648 C C . TRP A 1 457 ? 20.874 93.943 -6.366 1.00 22.49 457 TRP A C 1
ATOM 3649 O O . TRP A 1 457 ? 21.679 94.805 -6.709 1.00 22.06 457 TRP A O 1
ATOM 3660 N N . ALA A 1 458 ? 19.558 94.160 -6.281 1.00 21.69 458 ALA A N 1
ATOM 3661 C CA . ALA A 1 458 ? 18.945 95.446 -6.595 1.00 21.62 458 ALA A CA 1
ATOM 3662 C C . ALA A 1 458 ? 18.701 96.183 -5.284 1.00 19.77 458 ALA A C 1
ATOM 3663 O O . ALA A 1 458 ? 17.872 95.759 -4.468 1.00 20.67 458 ALA A O 1
ATOM 3665 N N . LEU A 1 459 ? 19.408 97.282 -5.074 1.00 20.50 459 LEU A N 1
ATOM 3666 C CA . LEU A 1 459 ? 19.201 98.102 -3.880 1.00 20.76 459 LEU A CA 1
ATOM 3667 C C . LEU A 1 459 ? 17.896 98.884 -3.990 1.00 21.21 459 LEU A C 1
ATOM 3668 O O . LEU A 1 459 ? 17.612 99.509 -5.022 1.00 24.32 459 LEU A O 1
ATOM 3673 N N . GLN A 1 460 ? 17.108 98.855 -2.918 1.00 21.06 460 GLN A N 1
ATOM 3674 C CA . GLN A 1 460 ? 15.803 99.517 -2.882 1.00 21.53 460 GLN A CA 1
ATOM 3675 C C . GLN A 1 460 ? 16.041 100.886 -2.262 1.00 22.05 460 GLN A C 1
ATOM 3676 O O . GLN A 1 460 ? 16.207 100.999 -1.036 1.00 22.62 460 GLN A O 1
ATOM 3682 N N . SER A 1 461 ? 16.123 101.924 -3.107 1.00 22.33 461 SER A N 1
ATOM 3683 C CA . SER A 1 461 ? 16.511 103.249 -2.627 1.00 21.87 461 SER A CA 1
ATOM 3684 C C . SER A 1 461 ? 15.487 103.824 -1.650 1.00 19.61 461 SER A C 1
ATOM 3685 O O . SER A 1 461 ? 14.272 103.712 -1.852 1.00 21.03 461 SER A O 1
ATOM 3688 N N . LEU A 1 462 ? 15.973 104.444 -0.568 1.00 21.18 462 LEU A N 1
ATOM 3689 C CA A LEU A 1 462 ? 15.048 105.105 0.352 0.52 20.68 462 LEU A CA 1
ATOM 3690 C CA B LEU A 1 462 ? 15.046 105.102 0.351 0.48 21.13 462 LEU A CA 1
ATOM 3691 C C . LEU A 1 462 ? 14.243 106.193 -0.345 1.00 21.53 462 LEU A C 1
ATOM 3692 O O . LEU A 1 462 ? 13.125 106.508 0.089 1.00 22.63 462 LEU A O 1
ATOM 3701 N N . TRP A 1 463 ? 14.783 106.786 -1.418 1.00 23.05 463 TRP A N 1
ATOM 3702 C CA . TRP A 1 463 ? 14.017 107.789 -2.167 1.00 23.34 463 TRP A CA 1
ATOM 3703 C C . TRP A 1 463 ? 12.782 107.203 -2.821 1.00 24.19 463 TRP A C 1
ATOM 3704 O O . TRP A 1 463 ? 11.887 107.972 -3.203 1.00 24.77 463 TRP A O 1
ATOM 3715 N N . ASN A 1 464 ? 12.722 105.874 -2.984 1.00 24.12 464 ASN A N 1
ATOM 3716 C CA . ASN A 1 464 ? 11.577 105.227 -3.618 1.00 24.44 464 ASN A CA 1
ATOM 3717 C C . ASN A 1 464 ? 10.642 104.562 -2.614 1.00 25.18 464 ASN A C 1
ATOM 3718 O O . ASN A 1 464 ? 9.736 103.819 -3.020 1.00 25.77 464 ASN A O 1
ATOM 3723 N N . ALA A 1 465 ? 10.821 104.822 -1.317 1.00 24.43 465 ALA A N 1
ATOM 3724 C CA . ALA A 1 465 ? 9.950 104.224 -0.309 1.00 24.12 465 ALA A CA 1
ATOM 3725 C C . ALA A 1 465 ? 8.497 104.621 -0.568 1.00 26.34 465 ALA A C 1
ATOM 3726 O O . ALA A 1 465 ? 8.209 105.750 -0.971 1.00 27.71 465 ALA A O 1
ATOM 3728 N N . VAL A 1 466 ? 7.577 103.686 -0.328 1.00 26.35 466 VAL A N 1
ATOM 3729 C CA . VAL A 1 466 ? 6.166 103.994 -0.561 1.00 27.19 466 VAL A CA 1
ATOM 3730 C C . VAL A 1 466 ? 5.723 105.128 0.355 1.00 27.57 466 VAL A C 1
ATOM 3731 O O . VAL A 1 466 ? 5.058 106.083 -0.075 1.00 28.66 466 VAL A O 1
ATOM 3735 N N . GLY A 1 467 ? 6.088 105.031 1.633 1.00 26.34 467 GLY A N 1
ATOM 3736 C CA . GLY A 1 467 ? 5.884 106.098 2.599 1.00 25.23 467 GLY A CA 1
ATOM 3737 C C . GLY A 1 467 ? 7.147 106.931 2.734 1.00 22.42 467 GLY A C 1
ATOM 3738 O O . GLY A 1 467 ? 8.256 106.396 2.895 1.00 22.43 467 GLY A O 1
ATOM 3739 N N . PHE A 1 468 ? 6.973 108.245 2.686 1.00 23.48 468 PHE A N 1
ATOM 3740 C CA . PHE A 1 468 ? 8.117 109.151 2.733 1.00 23.83 468 PHE A CA 1
ATOM 3741 C C . PHE A 1 468 ? 7.577 110.481 3.226 1.00 23.51 468 PHE A C 1
ATOM 3742 O O . PHE A 1 468 ? 6.665 111.038 2.608 1.00 25.83 468 PHE A O 1
ATOM 3750 N N . ASN A 1 469 ? 8.085 110.977 4.344 1.00 23.20 469 ASN A N 1
ATOM 3751 C CA . ASN A 1 469 ? 7.453 112.108 5.021 1.00 22.99 469 ASN A CA 1
ATOM 3752 C C . ASN A 1 469 ? 8.518 113.020 5.595 1.00 23.16 469 ASN A C 1
ATOM 3753 O O . ASN A 1 469 ? 9.612 112.580 5.914 1.00 23.55 469 ASN A O 1
ATOM 3758 N N . THR A 1 470 ? 8.185 114.288 5.756 1.00 23.79 470 THR A N 1
ATOM 3759 C CA . THR A 1 470 ? 8.978 115.208 6.549 1.00 22.99 470 THR A CA 1
ATOM 3760 C C . THR A 1 470 ? 8.114 115.770 7.667 1.00 21.97 470 THR A C 1
ATOM 3761 O O . THR A 1 470 ? 6.909 116.011 7.474 1.00 25.04 470 THR A O 1
ATOM 3765 N N . THR A 1 471 ? 8.721 115.998 8.828 1.00 21.62 471 THR A N 1
ATOM 3766 C CA . THR A 1 471 ? 8.024 116.560 9.985 1.00 21.60 471 THR A CA 1
ATOM 3767 C C . THR A 1 471 ? 8.908 117.640 10.598 1.00 21.61 471 THR A C 1
ATOM 3768 O O . THR A 1 471 ? 9.980 117.335 11.130 1.00 21.96 471 THR A O 1
ATOM 3772 N N . LEU A 1 472 ? 8.471 118.891 10.563 1.00 23.34 472 LEU A N 1
ATOM 3773 C CA . LEU A 1 472 ? 9.201 119.953 11.248 1.00 24.94 472 LEU A CA 1
ATOM 3774 C C . LEU A 1 472 ? 9.008 119.827 12.752 1.00 25.71 472 LEU A C 1
ATOM 3775 O O . LEU A 1 472 ? 7.898 119.583 13.221 1.00 29.75 472 LEU A O 1
ATOM 3780 N N . LEU A 1 473 ? 10.063 120.083 13.524 1.00 24.75 473 LEU A N 1
ATOM 3781 C CA . LEU A 1 473 ? 9.963 120.083 14.974 1.00 26.84 473 LEU A CA 1
ATOM 3782 C C . LEU A 1 473 ? 9.655 121.459 15.547 1.00 33.15 473 LEU A C 1
ATOM 3783 O O . LEU A 1 473 ? 9.220 121.554 16.700 1.00 40.77 473 LEU A O 1
ATOM 3788 N N . THR A 1 474 ? 9.839 122.516 14.767 1.00 34.44 474 THR A N 1
ATOM 3789 C CA . THR A 1 474 ? 9.803 123.882 15.275 1.00 41.23 474 THR A CA 1
ATOM 3790 C C . THR A 1 474 ? 8.438 124.294 15.804 1.00 49.54 474 THR A C 1
ATOM 3791 O O . THR A 1 474 ? 8.328 125.369 16.412 1.00 52.50 474 THR A O 1
ATOM 3795 N N . GLU A 1 475 ? 7.411 123.469 15.612 1.00 53.46 475 GLU A N 1
ATOM 3796 C CA . GLU A 1 475 ? 6.080 123.723 16.152 1.00 58.14 475 GLU A CA 1
ATOM 3797 C C . GLU A 1 475 ? 5.857 122.800 17.347 1.00 56.79 475 GLU A C 1
ATOM 3798 O O . GLU A 1 475 ? 5.767 121.576 17.190 1.00 55.06 475 GLU A O 1
ATOM 3804 N N . THR A 1 476 ? 5.778 123.384 18.537 1.00 57.01 476 THR A N 1
ATOM 3805 C CA . THR A 1 476 ? 5.513 122.590 19.732 1.00 58.04 476 THR A CA 1
ATOM 3806 C C . THR A 1 476 ? 4.017 122.305 19.831 1.00 60.00 476 THR A C 1
ATOM 3807 O O . THR A 1 476 ? 3.206 123.213 19.613 1.00 60.19 476 THR A O 1
ATOM 3811 N N . PRO A 1 477 ? 3.613 121.057 20.135 1.00 60.65 477 PRO A N 1
ATOM 3812 C CA . PRO A 1 477 ? 2.194 120.698 20.283 1.00 60.94 477 PRO A CA 1
ATOM 3813 C C . PRO A 1 477 ? 1.467 121.498 21.376 1.00 60.14 477 PRO A C 1
ATOM 3814 O O . PRO A 1 477 ? 2.092 121.915 22.354 1.00 58.23 477 PRO A O 1
ATOM 3818 N N . ASN B 1 22 ? 24.978 83.624 5.127 1.00 30.10 22 ASN B N 1
ATOM 3819 C CA . ASN B 1 22 ? 26.407 83.821 4.811 1.00 30.02 22 ASN B CA 1
ATOM 3820 C C . ASN B 1 22 ? 27.138 84.632 5.828 1.00 29.83 22 ASN B C 1
ATOM 3821 O O . ASN B 1 22 ? 28.043 84.120 6.424 1.00 29.97 22 ASN B O 1
ATOM 3826 N N . ASN B 1 23 ? 26.740 85.891 5.998 1.00 26.78 23 ASN B N 1
ATOM 3827 C CA . ASN B 1 23 ? 27.066 86.654 7.199 1.00 22.83 23 ASN B CA 1
ATOM 3828 C C . ASN B 1 23 ? 25.859 86.644 8.118 1.00 20.93 23 ASN B C 1
ATOM 3829 O O . ASN B 1 23 ? 24.803 87.129 7.727 1.00 24.46 23 ASN B O 1
ATOM 3834 N N A ILE B 1 24 ? 26.004 86.042 9.288 0.51 19.03 24 ILE B N 1
ATOM 3835 N N B ILE B 1 24 ? 26.039 86.168 9.357 0.49 19.51 24 ILE B N 1
ATOM 3836 C CA A ILE B 1 24 ? 24.997 86.072 10.346 0.51 19.89 24 ILE B CA 1
ATOM 3837 C CA B ILE B 1 24 ? 24.976 86.025 10.366 0.49 19.52 24 ILE B CA 1
ATOM 3838 C C A ILE B 1 24 ? 25.510 87.030 11.412 0.51 18.03 24 ILE B C 1
ATOM 3839 C C B ILE B 1 24 ? 25.423 86.649 11.689 0.49 16.28 24 ILE B C 1
ATOM 3840 O O A ILE B 1 24 ? 26.701 87.321 11.477 0.51 18.61 24 ILE B O 1
ATOM 3841 O O B ILE B 1 24 ? 26.464 86.276 12.240 0.49 15.84 24 ILE B O 1
ATOM 3850 N N . THR B 1 25 ? 24.619 87.539 12.254 1.00 18.43 25 THR B N 1
ATOM 3851 C CA . THR B 1 25 ? 25.060 88.215 13.472 1.00 18.79 25 THR B CA 1
ATOM 3852 C C . THR B 1 25 ? 24.939 87.278 14.665 1.00 19.73 25 THR B C 1
ATOM 3853 O O . THR B 1 25 ? 24.125 86.357 14.657 1.00 20.90 25 THR B O 1
ATOM 3857 N N . ILE B 1 26 ? 25.768 87.506 15.684 1.00 18.61 26 ILE B N 1
ATOM 3858 C CA . ILE B 1 26 ? 25.596 86.854 16.983 1.00 18.72 26 ILE B CA 1
ATOM 3859 C C . ILE B 1 26 ? 25.479 87.883 18.100 1.00 17.66 26 ILE B C 1
ATOM 3860 O O . ILE B 1 26 ? 26.011 89.000 17.989 1.00 18.51 26 ILE B O 1
ATOM 3865 N N . PRO B 1 27 ? 24.751 87.552 19.161 1.00 18.23 27 PRO B N 1
ATOM 3866 C CA . PRO B 1 27 ? 24.584 88.480 20.297 1.00 16.96 27 PRO B CA 1
ATOM 3867 C C . PRO B 1 27 ? 25.904 88.781 21.016 1.00 16.60 27 PRO B C 1
ATOM 3868 O O . PRO B 1 27 ? 26.838 87.974 21.009 1.00 17.80 27 PRO B O 1
ATOM 3872 N N . ILE B 1 28 ? 25.958 89.965 21.649 1.00 16.81 28 ILE B N 1
ATOM 3873 C CA . ILE B 1 28 ? 26.994 90.229 22.652 1.00 17.58 28 ILE B CA 1
ATOM 3874 C C . ILE B 1 28 ? 26.800 89.265 23.802 1.00 17.94 28 ILE B C 1
ATOM 3875 O O . ILE B 1 28 ? 25.681 89.066 24.270 1.00 19.86 28 ILE B O 1
ATOM 3880 N N . GLU B 1 29 ? 27.888 88.684 24.300 1.00 18.34 29 GLU B N 1
ATOM 3881 C CA . GLU B 1 29 ? 27.800 87.573 25.252 1.00 18.24 29 GLU B CA 1
ATOM 3882 C C . GLU B 1 29 ? 27.898 87.974 26.711 1.00 17.38 29 GLU B C 1
ATOM 3883 O O . GLU B 1 29 ? 27.096 87.517 27.541 1.00 19.32 29 GLU B O 1
ATOM 3889 N N . ILE B 1 30 ? 28.898 88.764 27.070 1.00 16.57 30 ILE B N 1
ATOM 3890 C CA . ILE B 1 30 ? 29.182 89.060 28.468 1.00 17.00 30 ILE B CA 1
ATOM 3891 C C . ILE B 1 30 ? 29.126 90.573 28.725 1.00 17.96 30 ILE B C 1
ATOM 3892 O O . ILE B 1 30 ? 28.965 91.390 27.809 1.00 16.81 30 ILE B O 1
ATOM 3897 N N . THR B 1 31 ? 29.241 90.931 30.003 1.00 18.62 31 THR B N 1
ATOM 3898 C CA . THR B 1 31 ? 29.070 92.317 30.418 1.00 19.10 31 THR B CA 1
ATOM 3899 C C . THR B 1 31 ? 30.162 93.202 29.821 1.00 17.45 31 THR B C 1
ATOM 3900 O O . THR B 1 31 ? 31.372 92.939 29.979 1.00 18.12 31 THR B O 1
ATOM 3904 N N . GLN B 1 32 ? 29.738 94.304 29.211 1.00 17.60 32 GLN B N 1
ATOM 3905 C CA . GLN B 1 32 ? 30.668 95.238 28.558 1.00 16.57 32 GLN B CA 1
ATOM 3906 C C . GLN B 1 32 ? 31.102 96.331 29.524 1.00 18.02 32 GLN B C 1
ATOM 3907 O O . GLN B 1 32 ? 30.803 97.513 29.352 1.00 19.86 32 GLN B O 1
ATOM 3913 N N . ASP B 1 33 ? 31.873 95.915 30.533 1.00 18.36 33 ASP B N 1
ATOM 3914 C CA . ASP B 1 33 ? 32.429 96.865 31.507 1.00 17.46 33 ASP B CA 1
ATOM 3915 C C . ASP B 1 33 ? 33.665 96.221 32.103 1.00 16.80 33 ASP B C 1
ATOM 3916 O O . ASP B 1 33 ? 33.547 95.176 32.754 1.00 18.99 33 ASP B O 1
ATOM 3921 N N . ALA B 1 34 ? 34.845 96.810 31.828 1.00 16.40 34 ALA B N 1
ATOM 3922 C CA . ALA B 1 34 ? 36.069 96.178 32.289 1.00 17.65 34 ALA B CA 1
ATOM 3923 C C . ALA B 1 34 ? 36.092 96.053 33.812 1.00 19.06 34 ALA B C 1
ATOM 3924 O O . ALA B 1 34 ? 36.736 95.142 34.347 1.00 20.11 34 ALA B O 1
ATOM 3926 N N . PHE B 1 35 ? 35.359 96.925 34.522 1.00 18.99 35 PHE B N 1
ATOM 3927 C CA . PHE B 1 35 ? 35.332 96.837 35.978 1.00 19.64 35 PHE B CA 1
ATOM 3928 C C . PHE B 1 35 ? 34.641 95.570 36.476 1.00 19.54 35 PHE B C 1
ATOM 3929 O O . PHE B 1 35 ? 34.869 95.170 37.618 1.00 21.79 35 PHE B O 1
ATOM 3937 N N . HIS B 1 36 ? 33.821 94.914 35.647 1.00 19.73 36 HIS B N 1
ATOM 3938 C CA . HIS B 1 36 ? 33.195 93.668 36.081 1.00 21.00 36 HIS B CA 1
ATOM 3939 C C . HIS B 1 36 ? 34.229 92.557 36.287 1.00 20.36 36 HIS B C 1
ATOM 3940 O O . HIS B 1 36 ? 33.926 91.525 36.926 1.00 22.27 36 HIS B O 1
ATOM 3947 N N . TYR B 1 37 ? 35.444 92.744 35.753 1.00 20.76 37 TYR B N 1
ATOM 3948 C CA . TYR B 1 37 ? 36.485 91.717 35.740 1.00 20.77 37 TYR B CA 1
ATOM 3949 C C . TYR B 1 37 ? 37.676 92.090 36.613 1.00 21.26 37 TYR B C 1
ATOM 3950 O O . TYR B 1 37 ? 38.758 91.483 36.495 1.00 22.84 37 TYR B O 1
ATOM 3959 N N . ILE B 1 38 ? 37.508 93.078 37.493 1.00 20.67 38 ILE B N 1
ATOM 3960 C CA . ILE B 1 38 ? 38.590 93.533 38.366 1.00 20.46 38 ILE B CA 1
ATOM 3961 C C . ILE B 1 38 ? 38.118 93.451 39.809 1.00 22.02 38 ILE B C 1
ATOM 3962 O O . ILE B 1 38 ? 37.035 93.952 40.148 1.00 23.27 38 ILE B O 1
ATOM 3967 N N . SER B 1 39 ? 38.924 92.815 40.658 1.00 24.05 39 SER B N 1
ATOM 3968 C CA A SER B 1 39 ? 38.575 92.746 42.072 0.37 25.74 39 SER B CA 1
ATOM 3969 C CA B SER B 1 39 ? 38.591 92.743 42.078 0.63 25.89 39 SER B CA 1
ATOM 3970 C C . SER B 1 39 ? 38.704 94.126 42.710 1.00 27.53 39 SER B C 1
ATOM 3971 O O . SER B 1 39 ? 39.595 94.906 42.374 1.00 27.02 39 SER B O 1
ATOM 3976 N N . HIS B 1 40 ? 37.799 94.432 43.646 1.00 31.36 40 HIS B N 1
ATOM 3977 C CA . HIS B 1 40 ? 37.838 95.739 44.307 1.00 33.05 40 HIS B CA 1
ATOM 3978 C C . HIS B 1 40 ? 39.215 96.027 44.912 1.00 32.48 40 HIS B C 1
ATOM 3979 O O . HIS B 1 40 ? 39.737 97.150 44.813 1.00 31.98 40 HIS B O 1
ATOM 3986 N N . LYS B 1 41 ? 39.840 95.010 45.495 1.00 33.46 41 LYS B N 1
ATOM 3987 C CA . LYS B 1 41 ? 41.129 95.232 46.150 1.00 35.38 41 LYS B CA 1
ATOM 3988 C C . LYS B 1 41 ? 42.234 95.611 45.173 1.00 34.16 41 LYS B C 1
ATOM 3989 O O . LYS B 1 41 ? 43.240 96.195 45.590 1.00 34.03 41 LYS B O 1
ATOM 3995 N N . ASP B 1 42 ? 42.076 95.293 43.886 1.00 30.64 42 ASP B N 1
ATOM 3996 C CA . ASP B 1 42 ? 43.102 95.577 42.893 1.00 28.91 42 ASP B CA 1
ATOM 3997 C C . ASP B 1 42 ? 42.934 96.931 42.197 1.00 27.68 42 ASP B C 1
ATOM 3998 O O . ASP B 1 42 ? 43.819 97.310 41.437 1.00 27.74 42 ASP B O 1
ATOM 4003 N N . LEU B 1 43 ? 41.844 97.676 42.418 1.00 28.81 43 LEU B N 1
ATOM 4004 C CA . LEU B 1 43 ? 41.571 98.855 41.581 1.00 30.07 43 LEU B CA 1
ATOM 4005 C C . LEU B 1 43 ? 42.756 99.829 41.490 1.00 31.76 43 LEU B C 1
ATOM 4006 O O . LEU B 1 43 ? 43.119 100.295 40.396 1.00 32.48 43 LEU B O 1
ATOM 4011 N N . ASP B 1 44 ? 43.365 100.167 42.621 1.00 32.66 44 ASP B N 1
ATOM 4012 C CA . ASP B 1 44 ? 44.399 101.190 42.606 1.00 34.09 44 ASP B CA 1
ATOM 4013 C C . ASP B 1 44 ? 45.794 100.613 42.512 1.00 32.97 44 ASP B C 1
ATOM 4014 O O . ASP B 1 44 ? 46.774 101.373 42.559 1.00 34.90 44 ASP B O 1
ATOM 4019 N N . LYS B 1 45 ? 45.903 99.293 42.404 1.00 29.90 45 LYS B N 1
ATOM 4020 C CA . LYS B 1 45 ? 47.196 98.663 42.237 1.00 28.93 45 LYS B CA 1
ATOM 4021 C C . LYS B 1 45 ? 47.686 98.906 40.812 1.00 26.39 45 LYS B C 1
ATOM 4022 O O . LYS B 1 45 ? 46.900 99.011 39.861 1.00 29.10 45 LYS B O 1
ATOM 4028 N N . ASN B 1 46 ? 48.998 99.018 40.666 1.00 27.98 46 ASN B N 1
ATOM 4029 C CA . ASN B 1 46 ? 49.571 99.052 39.335 1.00 28.11 46 ASN B CA 1
ATOM 4030 C C . ASN B 1 46 ? 49.715 97.625 38.830 1.00 28.81 46 ASN B C 1
ATOM 4031 O O . ASN B 1 46 ? 50.026 96.708 39.598 1.00 29.25 46 ASN B O 1
ATOM 4036 N N . ILE B 1 47 ? 49.424 97.426 37.539 1.00 26.18 47 ILE B N 1
ATOM 4037 C CA . ILE B 1 47 ? 49.445 96.072 36.987 1.00 24.61 47 ILE B CA 1
ATOM 4038 C C . ILE B 1 47 ? 50.856 95.512 36.980 1.00 26.24 47 ILE B C 1
ATOM 4039 O O . ILE B 1 47 ? 51.057 94.305 37.183 1.00 26.71 47 ILE B O 1
ATOM 4044 N N . ILE B 1 48 ? 51.851 96.371 36.762 1.00 26.31 48 ILE B N 1
ATOM 4045 C CA . ILE B 1 48 ? 53.254 95.983 36.741 1.00 26.11 48 ILE B CA 1
ATOM 4046 C C . ILE B 1 48 ? 54.000 96.927 37.666 1.00 26.60 48 ILE B C 1
ATOM 4047 O O . ILE B 1 48 ? 53.544 98.040 37.957 1.00 27.34 48 ILE B O 1
ATOM 4052 N N . ASP B 1 49 ? 55.195 96.491 38.086 1.00 26.26 49 ASP B N 1
ATOM 4053 C CA . ASP B 1 49 ? 55.949 97.216 39.108 1.00 28.79 49 ASP B CA 1
ATOM 4054 C C . ASP B 1 49 ? 56.772 98.367 38.507 1.00 28.08 49 ASP B C 1
ATOM 4055 O O . ASP B 1 49 ? 56.848 98.545 37.291 1.00 27.33 49 ASP B O 1
ATOM 4060 N N . LYS B 1 50 ? 57.394 99.152 39.387 1.00 29.50 50 LYS B N 1
ATOM 4061 C CA . LYS B 1 50 ? 58.040 100.392 38.965 1.00 31.84 50 LYS B CA 1
ATOM 4062 C C . LYS B 1 50 ? 59.209 100.128 38.014 1.00 30.60 50 LYS B C 1
ATOM 4063 O O . LYS B 1 50 ? 59.366 100.829 37.006 1.00 31.40 50 LYS B O 1
ATOM 4069 N N . TYR B 1 51 ? 60.018 99.102 38.297 1.00 28.66 51 TYR B N 1
ATOM 4070 C CA . TYR B 1 51 ? 61.126 98.753 37.404 1.00 28.32 51 TYR B CA 1
ATOM 4071 C C . TYR B 1 51 ? 60.603 98.364 36.026 1.00 26.98 51 TYR B C 1
ATOM 4072 O O . TYR B 1 51 ? 61.171 98.759 34.997 1.00 27.90 51 TYR B O 1
ATOM 4081 N N . THR B 1 52 ? 59.531 97.570 35.991 1.00 25.68 52 THR B N 1
ATOM 4082 C CA . THR B 1 52 ? 59.006 97.106 34.709 1.00 25.36 52 THR B CA 1
ATOM 4083 C C . THR B 1 52 ? 58.424 98.249 33.884 1.00 24.49 52 THR B C 1
ATOM 4084 O O . THR B 1 52 ? 58.695 98.364 32.677 1.00 23.56 52 THR B O 1
ATOM 4088 N N . ILE B 1 53 ? 57.633 99.121 34.505 1.00 23.96 53 ILE B N 1
ATOM 4089 C CA . ILE B 1 53 ? 57.054 100.161 33.661 1.00 24.36 53 ILE B CA 1
ATOM 4090 C C . ILE B 1 53 ? 58.148 101.140 33.229 1.00 24.15 53 ILE B C 1
ATOM 4091 O O . ILE B 1 53 ? 58.078 101.700 32.134 1.00 24.15 53 ILE B O 1
ATOM 4096 N N . ARG B 1 54 ? 59.201 101.323 34.039 1.00 25.39 54 ARG B N 1
ATOM 4097 C CA . ARG B 1 54 ? 60.320 102.146 33.585 1.00 27.85 54 ARG B CA 1
ATOM 4098 C C . ARG B 1 54 ? 60.975 101.548 32.337 1.00 25.39 54 ARG B C 1
ATOM 4099 O O . ARG B 1 54 ? 61.243 102.262 31.364 1.00 25.25 54 ARG B O 1
ATOM 4107 N N . GLN B 1 55 ? 61.216 100.232 32.336 1.00 23.98 55 GLN B N 1
ATOM 4108 C CA . GLN B 1 55 ? 61.817 99.613 31.154 1.00 22.96 55 GLN B CA 1
ATOM 4109 C C . GLN B 1 55 ? 60.895 99.734 29.961 1.00 21.51 55 GLN B C 1
ATOM 4110 O O . GLN B 1 55 ? 61.331 100.034 28.843 1.00 22.36 55 GLN B O 1
ATOM 4116 N N . MET B 1 56 ? 59.595 99.521 30.190 1.00 21.16 56 MET B N 1
ATOM 4117 C CA . MET B 1 56 ? 58.631 99.613 29.095 1.00 20.22 56 MET B CA 1
ATOM 4118 C C . MET B 1 56 ? 58.568 101.025 28.533 1.00 20.49 56 MET B C 1
ATOM 4119 O O . MET B 1 56 ? 58.545 101.214 27.307 1.00 18.82 56 MET B O 1
ATOM 4124 N N . ASN B 1 57 ? 58.549 102.035 29.414 1.00 20.16 57 ASN B N 1
ATOM 4125 C CA . ASN B 1 57 ? 58.512 103.422 28.961 1.00 20.50 57 ASN B CA 1
ATOM 4126 C C . ASN B 1 57 ? 59.797 103.811 28.212 1.00 21.07 57 ASN B C 1
ATOM 4127 O O . ASN B 1 57 ? 59.745 104.581 27.246 1.00 21.57 57 ASN B O 1
ATOM 4132 N N A GLU B 1 58 ? 60.965 103.343 28.681 0.58 21.49 58 GLU B N 1
ATOM 4133 N N B GLU B 1 58 ? 60.957 103.342 28.678 0.42 20.96 58 GLU B N 1
ATOM 4134 C CA A GLU B 1 58 ? 62.214 103.630 27.974 0.58 22.45 58 GLU B CA 1
ATOM 4135 C CA B GLU B 1 58 ? 62.196 103.630 27.964 0.42 21.14 58 GLU B CA 1
ATOM 4136 C C A GLU B 1 58 ? 62.197 103.023 26.577 0.58 21.66 58 GLU B C 1
ATOM 4137 C C B GLU B 1 58 ? 62.163 103.033 26.568 0.42 21.04 58 GLU B C 1
ATOM 4138 O O A GLU B 1 58 ? 62.594 103.676 25.602 0.58 21.67 58 GLU B O 1
ATOM 4139 O O B GLU B 1 58 ? 62.535 103.694 25.589 0.42 21.27 58 GLU B O 1
ATOM 4150 N N . TYR B 1 59 ? 61.704 101.783 26.463 1.00 20.35 59 TYR B N 1
ATOM 4151 C CA . TYR B 1 59 ? 61.585 101.135 25.167 1.00 19.95 59 TYR B CA 1
ATOM 4152 C C . TYR B 1 59 ? 60.603 101.885 24.279 1.00 19.50 59 TYR B C 1
ATOM 4153 O O . TYR B 1 59 ? 60.861 102.094 23.076 1.00 20.09 59 TYR B O 1
ATOM 4162 N N . PHE B 1 60 ? 59.475 102.323 24.854 1.00 19.88 60 PHE B N 1
ATOM 4163 C CA . PHE B 1 60 ? 58.529 103.134 24.096 1.00 19.64 60 PHE B CA 1
ATOM 4164 C C . PHE B 1 60 ? 59.203 104.384 23.532 1.00 19.42 60 PHE B C 1
ATOM 4165 O O . PHE B 1 60 ? 59.046 104.710 22.350 1.00 20.82 60 PHE B O 1
ATOM 4173 N N A ASN B 1 61 ? 59.979 105.086 24.366 0.48 20.36 61 ASN B N 1
ATOM 4174 N N B ASN B 1 61 ? 59.981 105.094 24.351 0.52 20.36 61 ASN B N 1
ATOM 4175 C CA A ASN B 1 61 ? 60.668 106.289 23.909 0.48 23.33 61 ASN B CA 1
ATOM 4176 C CA B ASN B 1 61 ? 60.608 106.302 23.829 0.52 23.33 61 ASN B CA 1
ATOM 4177 C C A ASN B 1 61 ? 61.563 105.980 22.710 0.48 21.40 61 ASN B C 1
ATOM 4178 C C B ASN B 1 61 ? 61.559 105.978 22.676 0.52 21.39 61 ASN B C 1
ATOM 4179 O O A ASN B 1 61 ? 61.520 106.674 21.687 0.48 21.57 61 ASN B O 1
ATOM 4180 O O B ASN B 1 61 ? 61.544 106.659 21.643 0.52 21.56 61 ASN B O 1
ATOM 4189 N N . THR B 1 62 ? 62.348 104.908 22.803 1.00 20.11 62 THR B N 1
ATOM 4190 C CA . THR B 1 62 ? 63.240 104.539 21.701 1.00 20.46 62 THR B CA 1
ATOM 4191 C C . THR B 1 62 ? 62.451 104.251 20.425 1.00 19.09 62 THR B C 1
ATOM 4192 O O . THR B 1 62 ? 62.782 104.758 19.341 1.00 20.60 62 THR B O 1
ATOM 4196 N N . GLN B 1 63 ? 61.393 103.421 20.518 1.00 19.06 63 GLN B N 1
ATOM 4197 C CA . GLN B 1 63 ? 60.688 103.020 19.307 1.00 18.95 63 GLN B CA 1
ATOM 4198 C C . GLN B 1 63 ? 59.849 104.160 18.748 1.00 17.86 63 GLN B C 1
ATOM 4199 O O . GLN B 1 63 ? 59.781 104.341 17.533 1.00 20.05 63 GLN B O 1
ATOM 4205 N N . TYR B 1 64 ? 59.176 104.906 19.626 1.00 19.17 64 TYR B N 1
ATOM 4206 C CA . TYR B 1 64 ? 58.252 105.940 19.169 1.00 18.98 64 TYR B CA 1
ATOM 4207 C C . TYR B 1 64 ? 58.986 107.085 18.478 1.00 18.57 64 TYR B C 1
ATOM 4208 O O . TYR B 1 64 ? 58.482 107.677 17.509 1.00 19.52 64 TYR B O 1
ATOM 4217 N N . TYR B 1 65 ? 60.180 107.429 18.961 1.00 19.49 65 TYR B N 1
ATOM 4218 C CA . TYR B 1 65 ? 60.958 108.503 18.362 1.00 19.86 65 TYR B CA 1
ATOM 4219 C C . TYR B 1 65 ? 62.021 107.989 17.382 1.00 19.34 65 TYR B C 1
ATOM 4220 O O . TYR B 1 65 ? 62.923 108.763 16.997 1.00 20.43 65 TYR B O 1
ATOM 4229 N N . PHE B 1 66 ? 61.953 106.718 16.984 1.00 19.10 66 PHE B N 1
ATOM 4230 C CA . PHE B 1 66 ? 62.981 106.157 16.112 1.00 20.03 66 PHE B CA 1
ATOM 4231 C C . PHE B 1 66 ? 63.171 106.973 14.838 1.00 19.92 66 PHE B C 1
ATOM 4232 O O . PHE B 1 66 ? 64.296 107.131 14.350 1.00 20.58 66 PHE B O 1
ATOM 4240 N N . GLN B 1 67 ? 62.095 107.492 14.253 1.00 18.86 67 GLN B N 1
ATOM 4241 C CA . GLN B 1 67 ? 62.256 108.210 12.993 1.00 18.87 67 GLN B CA 1
ATOM 4242 C C . GLN B 1 67 ? 62.996 109.533 13.170 1.00 18.33 67 GLN B C 1
ATOM 4243 O O . GLN B 1 67 ? 63.434 110.118 12.170 1.00 19.85 67 GLN B O 1
ATOM 4249 N N . TRP B 1 68 ? 63.115 110.037 14.407 1.00 18.49 68 TRP B N 1
ATOM 4250 C CA . TRP B 1 68 ? 63.930 111.206 14.731 1.00 19.70 68 TRP B CA 1
ATOM 4251 C C . TRP B 1 68 ? 65.349 110.824 15.186 1.00 21.56 68 TRP B C 1
ATOM 4252 O O . TRP B 1 68 ? 66.103 111.705 15.628 1.00 21.72 68 TRP B O 1
ATOM 4263 N N . SER B 1 69 ? 65.709 109.540 15.116 1.00 21.08 69 SER B N 1
ATOM 4264 C CA . SER B 1 69 ? 67.004 109.112 15.633 1.00 21.61 69 SER B CA 1
ATOM 4265 C C . SER B 1 69 ? 68.055 109.129 14.531 1.00 22.41 69 SER B C 1
ATOM 4266 O O . SER B 1 69 ? 67.761 109.066 13.335 1.00 23.83 69 SER B O 1
ATOM 4269 N N . ASP B 1 70 ? 69.307 109.172 14.959 1.00 22.59 70 ASP B N 1
ATOM 4270 C CA . ASP B 1 70 ? 70.402 109.114 14.001 1.00 24.95 70 ASP B CA 1
ATOM 4271 C C . ASP B 1 70 ? 70.526 107.748 13.335 1.00 28.13 70 ASP B C 1
ATOM 4272 O O . ASP B 1 70 ? 71.197 107.642 12.304 1.00 32.88 70 ASP B O 1
ATOM 4277 N N . ASP B 1 71 ? 69.865 106.716 13.867 1.00 27.97 71 ASP B N 1
ATOM 4278 C CA . ASP B 1 71 ? 69.910 105.379 13.291 1.00 31.23 71 ASP B CA 1
ATOM 4279 C C . ASP B 1 71 ? 68.964 105.204 12.105 1.00 30.04 71 ASP B C 1
ATOM 4280 O O . ASP B 1 71 ? 69.177 104.305 11.290 1.00 33.51 71 ASP B O 1
ATOM 4285 N N . ALA B 1 72 ? 67.945 106.038 11.970 1.00 25.32 72 ALA B N 1
ATOM 4286 C CA . ALA B 1 72 ? 66.931 105.830 10.943 1.00 23.45 72 ALA B CA 1
ATOM 4287 C C . ALA B 1 72 ? 67.376 106.440 9.618 1.00 23.92 72 ALA B C 1
ATOM 4288 O O . ALA B 1 72 ? 68.110 107.440 9.586 1.00 26.86 72 ALA B O 1
ATOM 4290 N N . ASN B 1 73 ? 66.932 105.827 8.510 1.00 22.66 73 ASN B N 1
ATOM 4291 C CA . ASN B 1 73 ? 67.307 106.316 7.180 1.00 21.94 73 ASN B CA 1
ATOM 4292 C C . ASN B 1 73 ? 66.138 106.117 6.240 1.00 21.94 73 ASN B C 1
ATOM 4293 O O . ASN B 1 73 ? 65.184 105.427 6.576 1.00 21.63 73 ASN B O 1
ATOM 4298 N N . GLN B 1 74 ? 66.205 106.741 5.066 1.00 22.16 74 GLN B N 1
ATOM 4299 C CA . GLN B 1 74 ? 65.098 106.723 4.116 1.00 21.62 74 GLN B CA 1
ATOM 4300 C C . GLN B 1 74 ? 65.006 105.443 3.298 1.00 22.01 74 GLN B C 1
ATOM 4301 O O . GLN B 1 74 ? 64.055 105.300 2.511 1.00 22.39 74 GLN B O 1
ATOM 4307 N N . ASN B 1 75 ? 65.958 104.515 3.426 1.00 20.50 75 ASN B N 1
ATOM 4308 C CA . ASN B 1 75 ? 65.967 103.354 2.562 1.00 20.96 75 ASN B CA 1
ATOM 4309 C C . ASN B 1 75 ? 65.435 102.093 3.223 1.00 20.70 75 ASN B C 1
ATOM 4310 O O . ASN B 1 75 ? 65.038 101.161 2.513 1.00 21.18 75 ASN B O 1
ATOM 4315 N N . ASP B 1 76 ? 65.481 102.022 4.553 1.00 20.40 76 ASP B N 1
ATOM 4316 C CA . ASP B 1 76 ? 65.246 100.807 5.320 1.00 20.81 76 ASP B CA 1
ATOM 4317 C C . ASP B 1 76 ? 64.052 101.061 6.227 1.00 21.33 76 ASP B C 1
ATOM 4318 O O . ASP B 1 76 ? 63.949 102.121 6.835 1.00 22.42 76 ASP B O 1
ATOM 4323 N N . PHE B 1 77 ? 63.166 100.082 6.322 1.00 18.96 77 PHE B N 1
ATOM 4324 C CA . PHE B 1 77 ? 61.993 100.179 7.184 1.00 18.18 77 PHE B CA 1
ATOM 4325 C C . PHE B 1 77 ? 61.916 98.954 8.088 1.00 19.15 77 PHE B C 1
ATOM 4326 O O . PHE B 1 77 ? 62.034 97.821 7.616 1.00 20.68 77 PHE B O 1
ATOM 4334 N N . TYR B 1 78 ? 61.707 99.180 9.392 1.00 18.95 78 TYR B N 1
ATOM 4335 C CA . TYR B 1 78 ? 61.600 98.095 10.375 1.00 18.66 78 TYR B CA 1
ATOM 4336 C C . TYR B 1 78 ? 60.177 98.004 10.909 1.00 18.70 78 TYR B C 1
ATOM 4337 O O . TYR B 1 78 ? 59.644 99.003 11.382 1.00 19.37 78 TYR B O 1
ATOM 4346 N N . TYR B 1 79 ? 59.608 96.789 10.934 1.00 18.16 79 TYR B N 1
ATOM 4347 C CA . TYR B 1 79 ? 58.368 96.649 11.708 1.00 17.45 79 TYR B CA 1
ATOM 4348 C C . TYR B 1 79 ? 58.644 96.844 13.188 1.00 17.23 79 TYR B C 1
ATOM 4349 O O . TYR B 1 79 ? 57.771 97.310 13.936 1.00 18.30 79 TYR B O 1
ATOM 4358 N N . VAL B 1 80 ? 59.853 96.497 13.638 1.00 18.36 80 VAL B N 1
ATOM 4359 C CA . VAL B 1 80 ? 60.239 96.678 15.040 1.00 19.07 80 VAL B CA 1
ATOM 4360 C C . VAL B 1 80 ? 61.597 97.370 14.993 1.00 18.46 80 VAL B C 1
ATOM 4361 O O . VAL B 1 80 ? 62.598 96.702 14.693 1.00 19.48 80 VAL B O 1
ATOM 4365 N N . PRO B 1 81 ? 61.664 98.685 15.231 1.00 19.15 81 PRO B N 1
ATOM 4366 C CA . PRO B 1 81 ? 62.940 99.413 15.107 1.00 20.21 81 PRO B CA 1
ATOM 4367 C C . PRO B 1 81 ? 64.077 98.698 15.812 1.00 22.30 81 PRO B C 1
ATOM 4368 O O . PRO B 1 81 ? 63.935 98.182 16.918 1.00 23.43 81 PRO B O 1
ATOM 4372 N N . ASN B 1 82 ? 65.215 98.633 15.118 1.00 24.64 82 ASN B N 1
ATOM 4373 C CA . ASN B 1 82 ? 66.496 98.088 15.564 1.00 27.48 82 ASN B CA 1
ATOM 4374 C C . ASN B 1 82 ? 66.511 96.572 15.583 1.00 29.00 82 ASN B C 1
ATOM 4375 O O . ASN B 1 82 ? 67.562 96.000 15.833 1.00 33.65 82 ASN B O 1
ATOM 4380 N N . ASN B 1 83 ? 65.413 95.899 15.308 1.00 25.25 83 ASN B N 1
ATOM 4381 C CA . ASN B 1 83 ? 65.418 94.451 15.246 1.00 24.30 83 ASN B CA 1
ATOM 4382 C C . ASN B 1 83 ? 65.601 94.021 13.794 1.00 23.45 83 ASN B C 1
ATOM 4383 O O . ASN B 1 83 ? 64.670 94.118 12.990 1.00 23.10 83 ASN B O 1
ATOM 4388 N N . THR B 1 84 ? 66.802 93.534 13.454 1.00 26.67 84 THR B N 1
ATOM 4389 C CA . THR B 1 84 ? 67.091 93.271 12.044 1.00 28.48 84 THR B CA 1
ATOM 4390 C C . THR B 1 84 ? 66.268 92.131 11.440 1.00 28.29 84 THR B C 1
ATOM 4391 O O . THR B 1 84 ? 66.213 92.013 10.204 1.00 29.82 84 THR B O 1
ATOM 4395 N N . GLN B 1 85 ? 65.612 91.309 12.259 1.00 25.44 85 GLN B N 1
ATOM 4396 C CA . GLN B 1 85 ? 64.700 90.304 11.721 1.00 27.06 85 GLN B CA 1
ATOM 4397 C C . GLN B 1 85 ? 63.473 90.933 11.081 1.00 26.45 85 GLN B C 1
ATOM 4398 O O . GLN B 1 85 ? 62.732 90.227 10.374 1.00 27.37 85 GLN B O 1
ATOM 4404 N N . THR B 1 86 ? 63.259 92.235 11.294 1.00 24.22 86 THR B N 1
ATOM 4405 C CA . THR B 1 86 ? 62.079 92.924 10.781 1.00 21.41 86 THR B CA 1
ATOM 4406 C C . THR B 1 86 ? 62.429 94.013 9.771 1.00 22.22 86 THR B C 1
ATOM 4407 O O . THR B 1 86 ? 61.574 94.830 9.421 1.00 20.93 86 THR B O 1
ATOM 4411 N N . LYS B 1 87 ? 63.655 94.010 9.251 1.00 23.22 87 LYS B N 1
ATOM 4412 C CA . LYS B 1 87 ? 64.155 95.061 8.374 1.00 22.92 87 LYS B CA 1
ATOM 4413 C C . LYS B 1 87 ? 63.714 94.779 6.946 1.00 22.73 87 LYS B C 1
ATOM 4414 O O . LYS B 1 87 ? 63.717 93.627 6.497 1.00 25.34 87 LYS B O 1
ATOM 4420 N N . ASN B 1 88 ? 63.337 95.841 6.239 1.00 20.48 88 ASN B N 1
ATOM 4421 C CA . ASN B 1 88 ? 62.854 95.740 4.873 1.00 19.90 88 ASN B CA 1
ATOM 4422 C C . ASN B 1 88 ? 63.500 96.832 4.042 1.00 20.29 88 ASN B C 1
ATOM 4423 O O . ASN B 1 88 ? 63.764 97.937 4.537 1.00 22.14 88 ASN B O 1
ATOM 4428 N N . ASN B 1 89 ? 63.697 96.521 2.763 1.00 19.57 89 ASN B N 1
ATOM 4429 C CA . ASN B 1 89 ? 64.079 97.533 1.788 1.00 20.18 89 ASN B CA 1
ATOM 4430 C C . ASN B 1 89 ? 62.819 98.246 1.276 1.00 19.14 89 ASN B C 1
ATOM 4431 O O . ASN B 1 89 ? 61.934 97.611 0.688 1.00 20.61 89 ASN B O 1
ATOM 4436 N N . ILE B 1 90 ? 62.759 99.566 1.467 1.00 19.95 90 ILE B N 1
ATOM 4437 C CA . ILE B 1 90 ? 61.530 100.296 1.146 1.00 19.66 90 ILE B CA 1
ATOM 4438 C C . ILE B 1 90 ? 61.228 100.235 -0.342 1.00 20.17 90 ILE B C 1
ATOM 4439 O O . ILE B 1 90 ? 60.082 99.982 -0.743 1.00 20.20 90 ILE B O 1
ATOM 4444 N N . LEU B 1 91 ? 62.249 100.418 -1.189 1.00 20.30 91 LEU B N 1
ATOM 4445 C CA . LEU B 1 91 ? 62.017 100.422 -2.628 1.00 20.15 91 LEU B CA 1
ATOM 4446 C C . LEU B 1 91 ? 61.488 99.077 -3.097 1.00 19.73 91 LEU B C 1
ATOM 4447 O O . LEU B 1 91 ? 60.545 99.016 -3.904 1.00 20.42 91 LEU B O 1
ATOM 4452 N N . LYS B 1 92 ? 62.016 97.977 -2.545 1.00 19.43 92 LYS B N 1
ATOM 4453 C CA A LYS B 1 92 ? 61.471 96.668 -2.887 0.82 20.80 92 LYS B CA 1
ATOM 4454 C CA B LYS B 1 92 ? 61.470 96.666 -2.880 0.18 20.44 92 LYS B CA 1
ATOM 4455 C C . LYS B 1 92 ? 60.017 96.544 -2.434 1.00 20.98 92 LYS B C 1
ATOM 4456 O O . LYS B 1 92 ? 59.175 96.051 -3.189 1.00 22.23 92 LYS B O 1
ATOM 4467 N N . LEU B 1 93 ? 59.720 96.963 -1.198 1.00 20.65 93 LEU B N 1
ATOM 4468 C CA . LEU B 1 93 ? 58.331 96.884 -0.729 1.00 19.77 93 LEU B CA 1
ATOM 4469 C C . LEU B 1 93 ? 57.409 97.658 -1.662 1.00 19.89 93 LEU B C 1
ATOM 4470 O O . LEU B 1 93 ? 56.287 97.211 -1.938 1.00 20.55 93 LEU B O 1
ATOM 4475 N N . GLU B 1 94 ? 57.842 98.842 -2.136 1.00 19.88 94 GLU B N 1
ATOM 4476 C CA . GLU B 1 94 ? 56.988 99.621 -3.033 1.00 19.91 94 GLU B CA 1
ATOM 4477 C C . GLU B 1 94 ? 56.764 98.871 -4.333 1.00 19.77 94 GLU B C 1
ATOM 4478 O O . GLU B 1 94 ? 55.630 98.772 -4.829 1.00 20.66 94 GLU B O 1
ATOM 4484 N N . ASN B 1 95 ? 57.835 98.327 -4.912 1.00 21.16 95 ASN B N 1
ATOM 4485 C CA . ASN B 1 95 ? 57.685 97.581 -6.159 1.00 21.47 95 ASN B CA 1
ATOM 4486 C C . ASN B 1 95 ? 56.852 96.323 -5.954 1.00 21.02 95 ASN B C 1
ATOM 4487 O O . ASN B 1 95 ? 56.067 95.943 -6.841 1.00 21.47 95 ASN B O 1
ATOM 4492 N N . ASP B 1 96 ? 57.023 95.659 -4.804 1.00 21.35 96 ASP B N 1
ATOM 4493 C CA . ASP B 1 96 ? 56.214 94.485 -4.471 1.00 21.56 96 ASP B CA 1
ATOM 4494 C C . ASP B 1 96 ? 54.728 94.832 -4.427 1.00 20.32 96 ASP B C 1
ATOM 4495 O O . ASP B 1 96 ? 53.891 94.028 -4.851 1.00 20.57 96 ASP B O 1
ATOM 4500 N N . THR B 1 97 ? 54.386 96.027 -3.911 1.00 20.04 97 THR B N 1
ATOM 4501 C CA . THR B 1 97 ? 52.983 96.406 -3.764 1.00 19.82 97 THR B CA 1
ATOM 4502 C C . THR B 1 97 ? 52.378 96.692 -5.125 1.00 20.70 97 THR B C 1
ATOM 4503 O O . THR B 1 97 ? 51.272 96.231 -5.431 1.00 21.06 97 THR B O 1
ATOM 4507 N N . ILE B 1 98 ? 53.120 97.371 -5.998 1.00 20.09 98 ILE B N 1
ATOM 4508 C CA . ILE B 1 98 ? 52.651 97.555 -7.372 1.00 21.11 98 ILE B CA 1
ATOM 4509 C C . ILE B 1 98 ? 52.396 96.208 -8.021 1.00 21.47 98 ILE B C 1
ATOM 4510 O O . ILE B 1 98 ? 51.348 95.980 -8.640 1.00 23.22 98 ILE B O 1
ATOM 4515 N N . ARG B 1 99 ? 53.364 95.293 -7.923 1.00 21.81 99 ARG B N 1
ATOM 4516 C CA . ARG B 1 99 ? 53.214 94.013 -8.616 1.00 22.67 99 ARG B CA 1
ATOM 4517 C C . ARG B 1 99 ? 52.009 93.258 -8.087 1.00 22.16 99 ARG B C 1
ATOM 4518 O O . ARG B 1 99 ? 51.255 92.648 -8.861 1.00 25.28 99 ARG B O 1
ATOM 4526 N N . TYR B 1 100 ? 51.800 93.311 -6.767 1.00 22.95 100 TYR B N 1
ATOM 4527 C CA . TYR B 1 100 ? 50.674 92.613 -6.146 1.00 23.17 100 TYR B CA 1
ATOM 4528 C C . TYR B 1 100 ? 49.333 93.029 -6.770 1.00 23.43 100 TYR B C 1
ATOM 4529 O O . TYR B 1 100 ? 48.487 92.180 -7.102 1.00 24.41 100 TYR B O 1
ATOM 4538 N N . TYR B 1 101 ? 49.138 94.335 -6.973 1.00 24.25 101 TYR B N 1
ATOM 4539 C CA . TYR B 1 101 ? 47.872 94.816 -7.513 1.00 24.18 101 TYR B CA 1
ATOM 4540 C C . TYR B 1 101 ? 47.798 94.720 -9.025 1.00 25.76 101 TYR B C 1
ATOM 4541 O O . TYR B 1 101 ? 46.705 94.563 -9.566 1.00 27.11 101 TYR B O 1
ATOM 4550 N N . LYS B 1 102 ? 48.934 94.720 -9.714 1.00 28.34 102 LYS B N 1
ATOM 4551 C CA . LYS B 1 102 ? 48.895 94.490 -11.154 1.00 30.72 102 LYS B CA 1
ATOM 4552 C C . LYS B 1 102 ? 48.459 93.072 -11.490 1.00 30.53 102 LYS B C 1
ATOM 4553 O O . LYS B 1 102 ? 47.854 92.848 -12.539 1.00 33.48 102 LYS B O 1
ATOM 4559 N N . GLU B 1 103 ? 48.721 92.113 -10.610 1.00 32.10 103 GLU B N 1
ATOM 4560 C CA . GLU B 1 103 ? 48.437 90.701 -10.839 1.00 32.96 103 GLU B CA 1
ATOM 4561 C C . GLU B 1 103 ? 47.066 90.270 -10.332 1.00 33.35 103 GLU B C 1
ATOM 4562 O O . GLU B 1 103 ? 46.756 89.074 -10.385 1.00 35.37 103 GLU B O 1
ATOM 4568 N N . ARG B 1 104 ? 46.253 91.198 -9.827 1.00 31.44 104 ARG B N 1
ATOM 4569 C CA . ARG B 1 104 ? 44.951 90.869 -9.286 1.00 32.53 104 ARG B CA 1
ATOM 4570 C C . ARG B 1 104 ? 43.875 91.736 -9.910 1.00 32.92 104 ARG B C 1
ATOM 4571 O O . ARG B 1 104 ? 44.143 92.815 -10.441 1.00 33.44 104 ARG B O 1
ATOM 4579 N N . SER B 1 105 ? 42.640 91.228 -9.840 1.00 31.82 105 SER B N 1
ATOM 4580 C CA A SER B 1 105 ? 41.450 91.994 -10.161 0.55 31.60 105 SER B CA 1
ATOM 4581 C CA B SER B 1 105 ? 41.450 91.994 -10.161 0.45 30.90 105 SER B CA 1
ATOM 4582 C C . SER B 1 105 ? 40.566 92.055 -8.926 1.00 30.59 105 SER B C 1
ATOM 4583 O O . SER B 1 105 ? 40.506 91.114 -8.130 1.00 33.13 105 SER B O 1
ATOM 4588 N N . GLY B 1 106 ? 39.908 93.152 -8.773 1.00 25.98 106 GLY B N 1
ATOM 4589 C CA . GLY B 1 106 ? 39.106 93.375 -7.593 1.00 24.58 106 GLY B CA 1
ATOM 4590 C C . GLY B 1 106 ? 38.137 94.495 -7.850 1.00 22.10 106 GLY B C 1
ATOM 4591 O O . GLY B 1 106 ? 37.804 94.787 -9.000 1.00 24.38 106 GLY B O 1
ATOM 4592 N N . TYR B 1 107 ? 37.688 95.121 -6.759 1.00 20.14 107 TYR B N 1
ATOM 4593 C CA . TYR B 1 107 ? 36.604 96.095 -6.802 1.00 19.46 107 TYR B CA 1
ATOM 4594 C C . TYR B 1 107 ? 37.037 97.387 -6.138 1.00 19.87 107 TYR B C 1
ATOM 4595 O O . TYR B 1 107 ? 37.870 97.379 -5.219 1.00 20.08 107 TYR B O 1
ATOM 4604 N N . ASP B 1 108 ? 36.490 98.496 -6.619 1.00 20.61 108 ASP B N 1
ATOM 4605 C CA . ASP B 1 108 ? 36.886 99.831 -6.193 1.00 19.90 108 ASP B CA 1
ATOM 4606 C C . ASP B 1 108 ? 36.023 100.347 -5.034 1.00 19.25 108 ASP B C 1
ATOM 4607 O O . ASP B 1 108 ? 35.205 99.611 -4.454 1.00 19.49 108 ASP B O 1
ATOM 4612 N N . LYS B 1 109 ? 36.207 101.633 -4.684 1.00 19.63 109 LYS B N 1
ATOM 4613 C CA . LYS B 1 109 ? 35.520 102.222 -3.533 1.00 20.49 109 LYS B CA 1
ATOM 4614 C C . LYS B 1 109 ? 33.998 102.232 -3.704 1.00 21.53 109 LYS B C 1
ATOM 4615 O O . LYS B 1 109 ? 33.265 102.341 -2.699 1.00 23.19 109 LYS B O 1
ATOM 4621 N N . ASN B 1 110 ? 33.498 102.097 -4.942 1.00 21.75 110 ASN B N 1
ATOM 4622 C CA . ASN B 1 110 ? 32.059 102.052 -5.185 1.00 21.68 110 ASN B CA 1
ATOM 4623 C C . ASN B 1 110 ? 31.601 100.654 -5.543 1.00 20.70 110 ASN B C 1
ATOM 4624 O O . ASN B 1 110 ? 30.517 100.487 -6.110 1.00 21.47 110 ASN B O 1
ATOM 4629 N N . TYR B 1 111 ? 32.421 99.643 -5.276 1.00 20.26 111 TYR B N 1
ATOM 4630 C CA . TYR B 1 111 ? 32.086 98.250 -5.526 1.00 19.44 111 TYR B CA 1
ATOM 4631 C C . TYR B 1 111 ? 32.023 97.924 -7.021 1.00 20.88 111 TYR B C 1
ATOM 4632 O O . TYR B 1 111 ? 31.383 96.935 -7.434 1.00 21.26 111 TYR B O 1
ATOM 4641 N N . LEU B 1 112 ? 32.702 98.749 -7.852 1.00 21.60 112 LEU B N 1
ATOM 4642 C CA . LEU B 1 112 ? 32.748 98.478 -9.290 1.00 22.26 112 LEU B CA 1
ATOM 4643 C C . LEU B 1 112 ? 34.065 97.807 -9.639 1.00 22.77 112 LEU B C 1
ATOM 4644 O O . LEU B 1 112 ? 35.097 98.104 -9.021 1.00 24.22 112 LEU B O 1
ATOM 4649 N N . PRO B 1 113 ? 34.092 96.911 -10.626 1.00 24.73 113 PRO B N 1
ATOM 4650 C CA . PRO B 1 113 ? 35.362 96.297 -11.012 1.00 26.77 113 PRO B CA 1
ATOM 4651 C C . PRO B 1 113 ? 36.379 97.357 -11.404 1.00 27.49 113 PRO B C 1
ATOM 4652 O O . PRO B 1 113 ? 36.072 98.328 -12.105 1.00 27.60 113 PRO B O 1
ATOM 4656 N N . HIS B 1 114 ? 37.605 97.168 -10.931 1.00 28.58 114 HIS B N 1
ATOM 4657 C CA . HIS B 1 114 ? 38.674 98.049 -11.356 1.00 29.06 114 HIS B CA 1
ATOM 4658 C C . HIS B 1 114 ? 38.896 97.913 -12.858 1.00 32.66 114 HIS B C 1
ATOM 4659 O O . HIS B 1 114 ? 38.782 96.822 -13.422 1.00 33.60 114 HIS B O 1
ATOM 4666 N N . THR B 1 115 ? 39.218 99.038 -13.495 1.00 35.44 115 THR B N 1
ATOM 4667 C CA . THR B 1 115 ? 39.648 99.019 -14.889 1.00 41.09 115 THR B CA 1
ATOM 4668 C C . THR B 1 115 ? 40.962 98.253 -15.029 1.00 44.78 115 THR B C 1
ATOM 4669 O O . THR B 1 115 ? 41.790 98.208 -14.111 1.00 43.03 115 THR B O 1
ATOM 4673 N N . SER B 1 116 ? 41.171 97.687 -16.222 1.00 48.76 116 SER B N 1
ATOM 4674 C CA . SER B 1 116 ? 42.198 96.662 -16.413 1.00 52.07 116 SER B CA 1
ATOM 4675 C C . SER B 1 116 ? 43.595 97.134 -16.007 1.00 53.26 116 SER B C 1
ATOM 4676 O O . SER B 1 116 ? 44.424 96.318 -15.583 1.00 53.46 116 SER B O 1
ATOM 4679 N N . ASN B 1 117 ? 43.874 98.428 -16.118 1.00 52.49 117 ASN B N 1
ATOM 4680 C CA . ASN B 1 117 ? 45.214 98.942 -15.877 1.00 52.28 117 ASN B CA 1
ATOM 4681 C C . ASN B 1 117 ? 45.181 100.111 -14.899 1.00 46.72 117 ASN B C 1
ATOM 4682 O O . ASN B 1 117 ? 45.908 101.098 -15.055 1.00 46.18 117 ASN B O 1
ATOM 4687 N N . TRP B 1 118 ? 44.318 100.036 -13.881 1.00 40.57 118 TRP B N 1
ATOM 4688 C CA . TRP B 1 118 ? 44.219 101.158 -12.952 1.00 36.76 118 TRP B CA 1
ATOM 4689 C C . TRP B 1 118 ? 45.507 101.376 -12.157 1.00 33.92 118 TRP B C 1
ATOM 4690 O O . TRP B 1 118 ? 45.743 102.490 -11.685 1.00 35.77 118 TRP B O 1
ATOM 4701 N N . VAL B 1 119 ? 46.345 100.347 -12.007 1.00 30.31 119 VAL B N 1
ATOM 4702 C CA . VAL B 1 119 ? 47.594 100.517 -11.256 1.00 28.91 119 VAL B CA 1
ATOM 4703 C C . VAL B 1 119 ? 48.614 101.321 -12.039 1.00 28.76 119 VAL B C 1
ATOM 4704 O O . VAL B 1 119 ? 49.488 101.943 -11.444 1.00 27.78 119 VAL B O 1
ATOM 4708 N N . ASN B 1 120 ? 48.533 101.321 -13.372 1.00 30.95 120 ASN B N 1
ATOM 4709 C CA . ASN B 1 120 ? 49.547 102.008 -14.170 1.00 30.54 120 ASN B CA 1
ATOM 4710 C C . ASN B 1 120 ? 49.628 103.479 -13.805 1.00 31.49 120 ASN B C 1
ATOM 4711 O O . ASN B 1 120 ? 50.718 104.013 -13.603 1.00 32.67 120 ASN B O 1
ATOM 4716 N N . SER B 1 121 ? 48.481 104.148 -13.682 1.00 31.19 121 SER B N 1
ATOM 4717 C CA A SER B 1 121 ? 48.482 105.570 -13.358 0.37 30.52 121 SER B CA 1
ATOM 4718 C CA B SER B 1 121 ? 48.534 105.570 -13.378 0.63 31.28 121 SER B CA 1
ATOM 4719 C C . SER B 1 121 ? 49.062 105.814 -11.973 1.00 29.22 121 SER B C 1
ATOM 4720 O O . SER B 1 121 ? 49.749 106.818 -11.743 1.00 30.47 121 SER B O 1
ATOM 4725 N N . ILE B 1 122 ? 48.769 104.909 -11.038 1.00 26.01 122 ILE B N 1
ATOM 4726 C CA . ILE B 1 122 ? 49.301 105.020 -9.686 1.00 25.41 122 ILE B CA 1
ATOM 4727 C C . ILE B 1 122 ? 50.809 104.838 -9.687 1.00 25.39 122 ILE B C 1
ATOM 4728 O O . ILE B 1 122 ? 51.536 105.620 -9.069 1.00 25.32 122 ILE B O 1
ATOM 4733 N N . SER B 1 123 ? 51.299 103.813 -10.390 1.00 25.91 123 SER B N 1
ATOM 4734 C CA A SER B 1 123 ? 52.738 103.579 -10.473 0.68 25.93 123 SER B CA 1
ATOM 4735 C CA B SER B 1 123 ? 52.738 103.593 -10.445 0.32 25.96 123 SER B CA 1
ATOM 4736 C C . SER B 1 123 ? 53.455 104.774 -11.089 1.00 25.90 123 SER B C 1
ATOM 4737 O O . SER B 1 123 ? 54.534 105.160 -10.641 1.00 25.88 123 SER B O 1
ATOM 4742 N N A GLU B 1 124 ? 52.866 105.369 -12.134 0.44 27.44 124 GLU B N 1
ATOM 4743 N N B GLU B 1 124 ? 52.856 105.393 -12.108 0.56 27.44 124 GLU B N 1
ATOM 4744 C CA A GLU B 1 124 ? 53.425 106.590 -12.712 0.44 28.80 124 GLU B CA 1
ATOM 4745 C CA B GLU B 1 124 ? 53.478 106.579 -12.694 0.56 28.80 124 GLU B CA 1
ATOM 4746 C C A GLU B 1 124 ? 53.554 107.677 -11.653 0.44 27.20 124 GLU B C 1
ATOM 4747 C C B GLU B 1 124 ? 53.533 107.731 -11.694 0.56 27.20 124 GLU B C 1
ATOM 4748 O O A GLU B 1 124 ? 54.598 108.337 -11.532 0.44 28.60 124 GLU B O 1
ATOM 4749 O O B GLU B 1 124 ? 54.519 108.485 -11.648 0.56 28.60 124 GLU B O 1
ATOM 4760 N N . ASN B 1 125 ? 52.495 107.871 -10.865 1.00 25.95 125 ASN B N 1
ATOM 4761 C CA . ASN B 1 125 ? 52.486 108.939 -9.872 1.00 26.53 125 ASN B CA 1
ATOM 4762 C C . ASN B 1 125 ? 53.458 108.646 -8.735 1.00 25.58 125 ASN B C 1
ATOM 4763 O O . ASN B 1 125 ? 53.965 109.579 -8.091 1.00 26.38 125 ASN B O 1
ATOM 4768 N N . MET B 1 126 ? 53.721 107.364 -8.469 1.00 24.22 126 MET B N 1
ATOM 4769 C CA . MET B 1 126 ? 54.703 106.996 -7.451 1.00 25.24 126 MET B CA 1
ATOM 4770 C C . MET B 1 126 ? 56.114 107.417 -7.843 1.00 27.55 126 MET B C 1
ATOM 4771 O O . MET B 1 126 ? 56.934 107.717 -6.961 1.00 28.81 126 MET B O 1
ATOM 4776 N N . ASN B 1 127 ? 56.433 107.387 -9.137 1.00 27.64 127 ASN B N 1
ATOM 4777 C CA . ASN B 1 127 ? 57.693 107.920 -9.655 1.00 28.58 127 ASN B CA 1
ATOM 4778 C C . ASN B 1 127 ? 58.890 107.331 -8.918 1.00 26.32 127 ASN B C 1
ATOM 4779 O O . ASN B 1 127 ? 59.803 108.049 -8.467 1.00 26.09 127 ASN B O 1
ATOM 4784 N N . LEU B 1 128 ? 58.903 106.001 -8.834 1.00 26.18 128 LEU B N 1
ATOM 4785 C CA . LEU B 1 128 ? 59.966 105.329 -8.096 1.00 25.41 128 LEU B CA 1
ATOM 4786 C C . LEU B 1 128 ? 61.331 105.469 -8.765 1.00 26.99 128 LEU B C 1
ATOM 4787 O O . LEU B 1 128 ? 62.354 105.240 -8.113 1.00 26.05 128 LEU B O 1
ATOM 4792 N N . LYS B 1 129 ? 61.390 105.847 -10.037 1.00 28.66 129 LYS B N 1
ATOM 4793 C CA . LYS B 1 129 ? 62.704 106.028 -10.641 1.00 30.74 129 LYS B CA 1
ATOM 4794 C C . LYS B 1 129 ? 63.510 107.124 -9.947 1.00 31.03 129 LYS B C 1
ATOM 4795 O O . LYS B 1 129 ? 64.735 107.156 -10.091 1.00 33.25 129 LYS B O 1
ATOM 4801 N N . SER B 1 130 ? 62.865 108.022 -9.205 1.00 29.11 130 SER B N 1
ATOM 4802 C CA . SER B 1 130 ? 63.552 109.067 -8.459 1.00 29.19 130 SER B CA 1
ATOM 4803 C C . SER B 1 130 ? 63.700 108.759 -6.968 1.00 27.23 130 SER B C 1
ATOM 4804 O O . SER B 1 130 ? 64.082 109.652 -6.206 1.00 28.08 130 SER B O 1
ATOM 4807 N N . PHE B 1 131 ? 63.408 107.528 -6.547 1.00 25.16 131 PHE B N 1
ATOM 4808 C CA . PHE B 1 131 ? 63.372 107.191 -5.125 1.00 23.31 131 PHE B CA 1
ATOM 4809 C C . PHE B 1 131 ? 64.759 107.276 -4.487 1.00 24.41 131 PHE B C 1
ATOM 4810 O O . PHE B 1 131 ? 65.734 106.758 -5.044 1.00 26.22 131 PHE B O 1
ATOM 4818 N N . PRO B 1 132 ? 64.878 107.857 -3.287 1.00 24.28 132 PRO B N 1
ATOM 4819 C CA . PRO B 1 132 ? 63.879 108.632 -2.554 1.00 24.79 132 PRO B CA 1
ATOM 4820 C C . PRO B 1 132 ? 64.039 110.102 -2.951 1.00 24.27 132 PRO B C 1
ATOM 4821 O O . PRO B 1 132 ? 65.184 110.593 -2.992 1.00 25.19 132 PRO B O 1
ATOM 4825 N N . ASN B 1 133 ? 62.949 110.798 -3.273 1.00 25.16 133 ASN B N 1
ATOM 4826 C CA . ASN B 1 133 ? 63.068 112.127 -3.876 1.00 25.73 133 ASN B CA 1
ATOM 4827 C C . ASN B 1 133 ? 62.899 113.288 -2.900 1.00 26.52 133 ASN B C 1
ATOM 4828 O O . ASN B 1 133 ? 62.917 114.457 -3.331 1.00 28.11 133 ASN B O 1
ATOM 4833 N N . ILE B 1 134 ? 62.742 113.017 -1.610 1.00 26.12 134 ILE B N 1
ATOM 4834 C CA . ILE B 1 134 ? 62.741 114.066 -0.597 1.00 24.82 134 ILE B CA 1
ATOM 4835 C C . ILE B 1 134 ? 64.149 114.159 -0.018 1.00 25.92 134 ILE B C 1
ATOM 4836 O O . ILE B 1 134 ? 64.622 113.182 0.588 1.00 26.02 134 ILE B O 1
ATOM 4841 N N . PRO B 1 135 ? 64.853 115.283 -0.189 1.00 27.64 135 PRO B N 1
ATOM 4842 C CA . PRO B 1 135 ? 66.202 115.418 0.377 1.00 29.28 135 PRO B CA 1
ATOM 4843 C C . PRO B 1 135 ? 66.207 115.230 1.887 1.00 29.72 135 PRO B C 1
ATOM 4844 O O . PRO B 1 135 ? 65.216 115.496 2.578 1.00 30.31 135 PRO B O 1
ATOM 4848 N N . CYS B 1 136 ? 67.351 114.785 2.414 1.00 30.33 136 CYS B N 1
ATOM 4849 C CA . CYS B 1 136 ? 67.438 114.618 3.862 1.00 33.26 136 CYS B CA 1
ATOM 4850 C C . CYS B 1 136 ? 68.739 115.161 4.446 1.00 33.92 136 CYS B C 1
ATOM 4851 O O . CYS B 1 136 ? 69.200 114.677 5.492 1.00 35.25 136 CYS B O 1
ATOM 4854 N N . ASP B 1 137 ? 69.334 116.167 3.814 1.00 34.28 137 ASP B N 1
ATOM 4855 C CA . ASP B 1 137 ? 70.517 116.775 4.408 1.00 36.66 137 ASP B CA 1
ATOM 4856 C C . ASP B 1 137 ? 70.178 117.429 5.742 1.00 36.18 137 ASP B C 1
ATOM 4857 O O . ASP B 1 137 ? 69.101 118.007 5.915 1.00 36.42 137 ASP B O 1
ATOM 4862 N N . ASN B 1 138 ? 71.107 117.330 6.698 1.00 36.34 138 ASN B N 1
ATOM 4863 C CA . ASN B 1 138 ? 70.895 117.833 8.064 1.00 36.38 138 ASN B CA 1
ATOM 4864 C C . ASN B 1 138 ? 69.644 117.239 8.704 1.00 31.95 138 ASN B C 1
ATOM 4865 O O . ASN B 1 138 ? 68.946 117.928 9.470 1.00 33.50 138 ASN B O 1
ATOM 4870 N N . HIS B 1 139 ? 69.337 115.973 8.384 1.00 29.35 139 HIS B N 1
ATOM 4871 C CA . HIS B 1 139 ? 68.153 115.301 8.919 1.00 27.28 139 HIS B CA 1
ATOM 4872 C C . HIS B 1 139 ? 66.862 116.034 8.580 1.00 25.95 139 HIS B C 1
ATOM 4873 O O . HIS B 1 139 ? 65.885 115.931 9.325 1.00 25.52 139 HIS B O 1
ATOM 4880 N N . SER B 1 140 ? 66.812 116.718 7.430 1.00 25.18 140 SER B N 1
ATOM 4881 C CA . SER B 1 140 ? 65.658 117.549 7.102 1.00 25.59 140 SER B CA 1
ATOM 4882 C C . SER B 1 140 ? 64.402 116.741 6.785 1.00 24.58 140 SER B C 1
ATOM 4883 O O . SER B 1 140 ? 63.303 117.323 6.749 1.00 25.12 140 SER B O 1
ATOM 4886 N N . CYS B 1 141 ? 64.530 115.444 6.553 1.00 24.38 141 CYS B N 1
ATOM 4887 C CA . CYS B 1 141 ? 63.370 114.622 6.275 1.00 22.66 141 CYS B CA 1
ATOM 4888 C C . CYS B 1 141 ? 62.686 114.116 7.535 1.00 21.96 141 CYS B C 1
ATOM 4889 O O . CYS B 1 141 ? 61.672 113.426 7.418 1.00 21.86 141 CYS B O 1
ATOM 4892 N N . ARG B 1 142 ? 63.164 114.463 8.726 1.00 21.51 142 ARG B N 1
ATOM 4893 C CA . ARG B 1 142 ? 62.385 114.169 9.927 1.00 20.14 142 ARG B CA 1
ATOM 4894 C C . ARG B 1 142 ? 61.107 114.985 9.880 1.00 20.92 142 ARG B C 1
ATOM 4895 O O . ARG B 1 142 ? 61.096 116.125 9.414 1.00 21.82 142 ARG B O 1
ATOM 4903 N N . GLY B 1 143 ? 60.007 114.380 10.346 1.00 19.24 143 GLY B N 1
ATOM 4904 C CA . GLY B 1 143 ? 58.710 115.046 10.253 1.00 19.36 143 GLY B CA 1
ATOM 4905 C C . GLY B 1 143 ? 57.726 114.707 11.352 1.00 19.17 143 GLY B C 1
ATOM 4906 O O . GLY B 1 143 ? 58.039 113.988 12.316 1.00 19.64 143 GLY B O 1
ATOM 4907 N N . ILE B 1 144 ? 56.500 115.208 11.208 1.00 19.63 144 ILE B N 1
ATOM 4908 C CA . ILE B 1 144 ? 55.449 114.973 12.192 1.00 18.99 144 ILE B CA 1
ATOM 4909 C C . ILE B 1 144 ? 54.104 114.965 11.470 1.00 19.48 144 ILE B C 1
ATOM 4910 O O . ILE B 1 144 ? 53.927 115.649 10.458 1.00 20.18 144 ILE B O 1
ATOM 4915 N N . VAL B 1 145 ? 53.175 114.139 11.970 1.00 18.75 145 VAL B N 1
ATOM 4916 C CA . VAL B 1 145 ? 51.804 114.124 11.467 1.00 18.03 145 VAL B CA 1
ATOM 4917 C C . VAL B 1 145 ? 51.056 115.343 12.013 1.00 19.11 145 VAL B C 1
ATOM 4918 O O . VAL B 1 145 ? 51.068 115.603 13.228 1.00 20.52 145 VAL B O 1
ATOM 4922 N N . VAL B 1 146 ? 50.497 116.147 11.102 1.00 19.50 146 VAL B N 1
ATOM 4923 C CA . VAL B 1 146 ? 49.707 117.310 11.494 1.00 20.94 146 VAL B CA 1
ATOM 4924 C C . VAL B 1 146 ? 48.199 117.116 11.377 1.00 21.40 146 VAL B C 1
ATOM 4925 O O . VAL B 1 146 ? 47.454 117.857 12.032 1.00 25.01 146 VAL B O 1
ATOM 4929 N N . ASN B 1 147 ? 47.737 116.147 10.590 1.00 19.78 147 ASN B N 1
ATOM 4930 C CA . ASN B 1 147 ? 46.322 115.784 10.588 1.00 19.23 147 ASN B CA 1
ATOM 4931 C C . ASN B 1 147 ? 46.221 114.279 10.687 1.00 18.40 147 ASN B C 1
ATOM 4932 O O . ASN B 1 147 ? 47.022 113.561 10.077 1.00 18.87 147 ASN B O 1
ATOM 4937 N N . ASN B 1 148 ? 45.239 113.782 11.444 1.00 18.93 148 ASN B N 1
ATOM 4938 C CA . ASN B 1 148 ? 45.084 112.334 11.542 1.00 17.50 148 ASN B CA 1
ATOM 4939 C C . ASN B 1 148 ? 45.018 111.741 10.145 1.00 17.64 148 ASN B C 1
ATOM 4940 O O . ASN B 1 148 ? 44.343 112.291 9.262 1.00 18.02 148 ASN B O 1
ATOM 4945 N N . ALA B 1 149 ? 45.715 110.616 9.933 1.00 16.57 149 ALA B N 1
ATOM 4946 C CA . ALA B 1 149 ? 45.920 110.168 8.568 1.00 17.75 149 ALA B CA 1
ATOM 4947 C C . ALA B 1 149 ? 45.664 108.684 8.452 1.00 17.40 149 ALA B C 1
ATOM 4948 O O . ALA B 1 149 ? 46.108 107.889 9.297 1.00 18.24 149 ALA B O 1
ATOM 4950 N N . GLN B 1 150 ? 44.978 108.310 7.365 1.00 17.93 150 GLN B N 1
ATOM 4951 C CA . GLN B 1 150 ? 44.849 106.912 6.945 1.00 17.40 150 GLN B CA 1
ATOM 4952 C C . GLN B 1 150 ? 46.023 106.567 6.032 1.00 17.60 150 GLN B C 1
ATOM 4953 O O . GLN B 1 150 ? 46.139 107.112 4.919 1.00 18.94 150 GLN B O 1
ATOM 4959 N N . VAL B 1 151 ? 46.900 105.685 6.514 1.00 17.36 151 VAL B N 1
ATOM 4960 C CA . VAL B 1 151 ? 48.091 105.311 5.750 1.00 17.65 151 VAL B CA 1
ATOM 4961 C C . VAL B 1 151 ? 47.688 104.272 4.706 1.00 15.96 151 VAL B C 1
ATOM 4962 O O . VAL B 1 151 ? 46.995 103.292 5.025 1.00 16.87 151 VAL B O 1
ATOM 4966 N N . ARG B 1 152 ? 48.085 104.501 3.441 1.00 16.88 152 ARG B N 1
ATOM 4967 C CA . ARG B 1 152 ? 47.651 103.717 2.301 1.00 17.05 152 ARG B CA 1
ATOM 4968 C C . ARG B 1 152 ? 48.856 102.984 1.689 1.00 17.07 152 ARG B C 1
ATOM 4969 O O . ARG B 1 152 ? 49.979 103.516 1.660 1.00 17.95 152 ARG B O 1
ATOM 4977 N N . SER B 1 153 ? 48.664 101.764 1.199 1.00 17.35 153 SER B N 1
ATOM 4978 C CA . SER B 1 153 ? 49.829 101.078 0.643 1.00 17.20 153 SER B CA 1
ATOM 4979 C C . SER B 1 153 ? 50.221 101.623 -0.724 1.00 16.51 153 SER B C 1
ATOM 4980 O O . SER B 1 153 ? 51.364 101.420 -1.161 1.00 18.52 153 SER B O 1
ATOM 4983 N N . LEU B 1 154 ? 49.327 102.314 -1.410 1.00 17.71 154 LEU B N 1
ATOM 4984 C CA . LEU B 1 154 ? 49.609 103.017 -2.647 1.00 18.64 154 LEU B CA 1
ATOM 4985 C C . LEU B 1 154 ? 49.027 104.409 -2.512 1.00 18.48 154 LEU B C 1
ATOM 4986 O O . LEU B 1 154 ? 48.087 104.611 -1.733 1.00 19.55 154 LEU B O 1
ATOM 4991 N N . PRO B 1 155 ? 49.511 105.371 -3.277 1.00 18.51 155 PRO B N 1
ATOM 4992 C CA . PRO B 1 155 ? 48.994 106.761 -3.128 1.00 20.14 155 PRO B CA 1
ATOM 4993 C C . PRO B 1 155 ? 47.646 106.953 -3.813 1.00 20.48 155 PRO B C 1
ATOM 4994 O O . PRO B 1 155 ? 47.508 107.594 -4.858 1.00 22.33 155 PRO B O 1
ATOM 4998 N N . THR B 1 156 ? 46.606 106.422 -3.164 1.00 19.38 156 THR B N 1
ATOM 4999 C CA . THR B 1 156 ? 45.239 106.527 -3.671 1.00 20.01 156 THR B CA 1
ATOM 5000 C C . THR B 1 156 ? 44.247 106.377 -2.530 1.00 20.18 156 THR B C 1
ATOM 5001 O O . THR B 1 156 ? 44.489 105.639 -1.575 1.00 19.77 156 THR B O 1
ATOM 5005 N N . SER B 1 157 ? 43.145 107.129 -2.619 1.00 19.84 157 SER B N 1
ATOM 5006 C CA A SER B 1 157 ? 42.027 106.924 -1.712 0.44 20.55 157 SER B CA 1
ATOM 5007 C CA B SER B 1 157 ? 42.011 106.944 -1.725 0.56 20.43 157 SER B CA 1
ATOM 5008 C C . SER B 1 157 ? 41.052 105.881 -2.227 1.00 20.85 157 SER B C 1
ATOM 5009 O O . SER B 1 157 ? 40.126 105.514 -1.493 1.00 23.21 157 SER B O 1
ATOM 5014 N N . ASP B 1 158 ? 41.243 105.400 -3.446 1.00 20.42 158 ASP B N 1
ATOM 5015 C CA . ASP B 1 158 ? 40.403 104.330 -3.983 1.00 19.96 158 ASP B CA 1
ATOM 5016 C C . ASP B 1 158 ? 40.738 103.016 -3.273 1.00 19.52 158 ASP B C 1
ATOM 5017 O O . ASP B 1 158 ? 41.865 102.799 -2.802 1.00 19.30 158 ASP B O 1
ATOM 5022 N N . ALA B 1 159 ? 39.754 102.121 -3.209 1.00 19.35 159 ALA B N 1
ATOM 5023 C CA . ALA B 1 159 ? 39.877 100.867 -2.480 1.00 19.45 159 ALA B CA 1
ATOM 5024 C C . ALA B 1 159 ? 40.287 99.739 -3.399 1.00 18.38 159 ALA B C 1
ATOM 5025 O O . ALA B 1 159 ? 40.114 99.817 -4.625 1.00 19.95 159 ALA B O 1
ATOM 5027 N N . PHE B 1 160 ? 40.794 98.653 -2.789 1.00 18.48 160 PHE B N 1
ATOM 5028 C CA . PHE B 1 160 ? 40.829 97.343 -3.431 1.00 17.28 160 PHE B CA 1
ATOM 5029 C C . PHE B 1 160 ? 40.093 96.377 -2.523 1.00 17.58 160 PHE B C 1
ATOM 5030 O O . PHE B 1 160 ? 40.594 95.999 -1.456 1.00 18.91 160 PHE B O 1
ATOM 5038 N N . TYR B 1 161 ? 38.891 95.989 -2.937 1.00 17.14 161 TYR B N 1
ATOM 5039 C CA . TYR B 1 161 ? 38.123 94.957 -2.259 1.00 17.35 161 TYR B CA 1
ATOM 5040 C C . TYR B 1 161 ? 38.147 93.699 -3.104 1.00 18.35 161 TYR B C 1
ATOM 5041 O O . TYR B 1 161 ? 38.126 93.767 -4.343 1.00 19.86 161 TYR B O 1
ATOM 5050 N N . ASN B 1 162 ? 38.122 92.546 -2.440 1.00 19.83 162 ASN B N 1
ATOM 5051 C CA . ASN B 1 162 ? 37.710 91.327 -3.127 1.00 19.37 162 ASN B CA 1
ATOM 5052 C C . ASN B 1 162 ? 36.181 91.347 -3.295 1.00 20.12 162 ASN B C 1
ATOM 5053 O O . ASN B 1 162 ? 35.512 92.258 -2.789 1.00 22.16 162 ASN B O 1
ATOM 5058 N N . ASN B 1 163 ? 35.621 90.338 -3.972 1.00 20.06 163 ASN B N 1
ATOM 5059 C CA . ASN B 1 163 ? 34.169 90.314 -4.181 1.00 20.91 163 ASN B CA 1
ATOM 5060 C C . ASN B 1 163 ? 33.444 90.475 -2.852 1.00 19.13 163 ASN B C 1
ATOM 5061 O O . ASN B 1 163 ? 33.601 89.657 -1.931 1.00 19.02 163 ASN B O 1
ATOM 5066 N N . PHE B 1 164 ? 32.629 91.523 -2.767 1.00 20.09 164 PHE B N 1
ATOM 5067 C CA . PHE B 1 164 ? 32.009 91.919 -1.510 1.00 19.26 164 PHE B CA 1
ATOM 5068 C C . PHE B 1 164 ? 30.850 91.018 -1.115 1.00 19.18 164 PHE B C 1
ATOM 5069 O O . PHE B 1 164 ? 30.274 91.208 -0.033 1.00 20.82 164 PHE B O 1
ATOM 5077 N N . THR B 1 165 ? 30.463 90.058 -1.964 1.00 20.02 165 THR B N 1
ATOM 5078 C CA . THR B 1 165 ? 29.509 89.065 -1.517 1.00 21.02 165 THR B CA 1
ATOM 5079 C C . THR B 1 165 ? 30.147 87.868 -0.830 1.00 21.95 165 THR B C 1
ATOM 5080 O O . THR B 1 165 ? 29.414 86.989 -0.339 1.00 25.11 165 THR B O 1
ATOM 5084 N N . ILE B 1 166 ? 31.476 87.814 -0.768 1.00 21.01 166 ILE B N 1
ATOM 5085 C CA . ILE B 1 166 ? 32.186 86.729 -0.099 1.00 21.47 166 ILE B CA 1
ATOM 5086 C C . ILE B 1 166 ? 32.302 87.065 1.381 1.00 20.23 166 ILE B C 1
ATOM 5087 O O . ILE B 1 166 ? 32.733 88.170 1.720 1.00 20.15 166 ILE B O 1
ATOM 5092 N N . PRO B 1 167 ? 31.940 86.167 2.292 1.00 21.18 167 PRO B N 1
ATOM 5093 C CA . PRO B 1 167 ? 32.124 86.476 3.718 1.00 20.96 167 PRO B CA 1
ATOM 5094 C C . PRO B 1 167 ? 33.569 86.841 4.038 1.00 21.22 167 PRO B C 1
ATOM 5095 O O . PRO B 1 167 ? 34.511 86.189 3.574 1.00 22.19 167 PRO B O 1
ATOM 5099 N N . GLY B 1 168 ? 33.724 87.888 4.846 1.00 19.10 168 GLY B N 1
ATOM 5100 C CA . GLY B 1 168 ? 35.067 88.362 5.152 1.00 18.64 168 GLY B CA 1
ATOM 5101 C C . GLY B 1 168 ? 35.646 89.294 4.103 1.00 19.70 168 GLY B C 1
ATOM 5102 O O . GLY B 1 168 ? 36.816 89.696 4.231 1.00 21.08 168 GLY B O 1
ATOM 5103 N N . GLU B 1 169 ? 34.863 89.699 3.097 1.00 20.22 169 GLU B N 1
ATOM 5104 C CA . GLU B 1 169 ? 35.327 90.614 2.054 1.00 19.46 169 GLU B CA 1
ATOM 5105 C C . GLU B 1 169 ? 34.362 91.779 1.903 1.00 17.79 169 GLU B C 1
ATOM 5106 O O . GLU B 1 169 ? 33.298 91.815 2.544 1.00 19.76 169 GLU B O 1
ATOM 5112 N N . GLY B 1 170 ? 34.717 92.755 1.056 1.00 18.17 170 GLY B N 1
ATOM 5113 C CA . GLY B 1 170 ? 33.985 94.022 1.047 1.00 17.48 170 GLY B CA 1
ATOM 5114 C C . GLY B 1 170 ? 34.335 94.853 2.277 1.00 16.73 170 GLY B C 1
ATOM 5115 O O . GLY B 1 170 ? 35.247 94.512 3.031 1.00 17.80 170 GLY B O 1
ATOM 5116 N N . TYR B 1 171 ? 33.613 95.964 2.471 1.00 17.11 171 TYR B N 1
ATOM 5117 C CA . TYR B 1 171 ? 33.917 96.886 3.555 1.00 17.45 171 TYR B CA 1
ATOM 5118 C C . TYR B 1 171 ? 33.885 96.150 4.902 1.00 16.99 171 TYR B C 1
ATOM 5119 O O . TYR B 1 171 ? 33.013 95.309 5.131 1.00 18.14 171 TYR B O 1
ATOM 5128 N N . PRO B 1 172 ? 34.843 96.396 5.813 1.00 16.66 172 PRO B N 1
ATOM 5129 C CA . PRO B 1 172 ? 35.905 97.412 5.754 1.00 16.05 172 PRO B CA 1
ATOM 5130 C C . PRO B 1 172 ? 37.238 96.902 5.167 1.00 15.58 172 PRO B C 1
ATOM 5131 O O . PRO B 1 172 ? 38.270 97.606 5.324 1.00 16.58 172 PRO B O 1
ATOM 5135 N N . PHE B 1 173 ? 37.241 95.728 4.529 1.00 15.86 173 PHE B N 1
ATOM 5136 C CA . PHE B 1 173 ? 38.481 95.090 4.072 1.00 16.10 173 PHE B CA 1
ATOM 5137 C C . PHE B 1 173 ? 38.956 95.657 2.730 1.00 16.06 173 PHE B C 1
ATOM 5138 O O . PHE B 1 173 ? 39.029 94.937 1.722 1.00 17.02 173 PHE B O 1
ATOM 5146 N N . ASP B 1 174 ? 39.273 96.963 2.745 1.00 16.33 174 ASP B N 1
ATOM 5147 C CA . ASP B 1 174 ? 40.006 97.623 1.671 1.00 16.11 174 ASP B CA 1
ATOM 5148 C C . ASP B 1 174 ? 41.483 97.315 1.888 1.00 15.59 174 ASP B C 1
ATOM 5149 O O . ASP B 1 174 ? 42.101 97.829 2.840 1.00 16.58 174 ASP B O 1
ATOM 5154 N N . TYR B 1 175 ? 42.043 96.459 1.026 1.00 16.55 175 TYR B N 1
ATOM 5155 C CA . TYR B 1 175 ? 43.413 96.014 1.276 1.00 16.88 175 TYR B CA 1
ATOM 5156 C C . TYR B 1 175 ? 44.463 97.109 1.125 1.00 15.99 175 TYR B C 1
ATOM 5157 O O . TYR B 1 175 ? 45.595 96.909 1.604 1.00 17.70 175 TYR B O 1
ATOM 5166 N N . ILE B 1 176 ? 44.133 98.247 0.511 1.00 16.09 176 ILE B N 1
ATOM 5167 C CA A ILE B 1 176 ? 45.043 99.393 0.450 0.75 17.01 176 ILE B CA 1
ATOM 5168 C CA B ILE B 1 176 ? 45.089 99.349 0.467 0.25 16.07 176 ILE B CA 1
ATOM 5169 C C . ILE B 1 176 ? 45.173 100.075 1.809 1.00 17.26 176 ILE B C 1
ATOM 5170 O O . ILE B 1 176 ? 46.140 100.818 2.065 1.00 17.40 176 ILE B O 1
ATOM 5179 N N . GLN B 1 177 ? 44.205 99.881 2.699 1.00 16.43 177 GLN B N 1
ATOM 5180 C CA . GLN B 1 177 ? 44.218 100.559 3.995 1.00 15.92 177 GLN B CA 1
ATOM 5181 C C . GLN B 1 177 ? 45.164 99.867 4.982 1.00 17.22 177 GLN B C 1
ATOM 5182 O O . GLN B 1 177 ? 44.990 98.686 5.299 1.00 17.39 177 GLN B O 1
ATOM 5188 N N . LEU B 1 178 ? 46.135 100.627 5.506 1.00 15.99 178 LEU B N 1
ATOM 5189 C CA . LEU B 1 178 ? 47.160 100.031 6.375 1.00 16.10 178 LEU B CA 1
ATOM 5190 C C . LEU B 1 178 ? 47.056 100.407 7.846 1.00 16.74 178 LEU B C 1
ATOM 5191 O O . LEU B 1 178 ? 47.051 99.507 8.702 1.00 16.80 178 LEU B O 1
ATOM 5196 N N . SER B 1 179 ? 47.040 101.698 8.176 1.00 16.28 179 SER B N 1
ATOM 5197 C CA . SER B 1 179 ? 47.096 102.124 9.580 1.00 15.53 179 SER B CA 1
ATOM 5198 C C . SER B 1 179 ? 46.397 103.463 9.724 1.00 16.86 179 SER B C 1
ATOM 5199 O O . SER B 1 179 ? 46.179 104.178 8.737 1.00 17.64 179 SER B O 1
ATOM 5202 N N . ALA B 1 180 ? 46.127 103.850 10.984 1.00 17.03 180 ALA B N 1
ATOM 5203 C CA . ALA B 1 180 ? 45.659 105.202 11.304 1.00 16.62 180 ALA B CA 1
ATOM 5204 C C . ALA B 1 180 ? 46.692 105.837 12.204 1.00 18.35 180 ALA B C 1
ATOM 5205 O O . ALA B 1 180 ? 46.916 105.326 13.311 1.00 21.11 180 ALA B O 1
ATOM 5207 N N . LEU B 1 181 ? 47.273 106.962 11.757 1.00 17.69 181 LEU B N 1
ATOM 5208 C CA . LEU B 1 181 ? 48.281 107.671 12.546 1.00 17.65 181 LEU B CA 1
ATOM 5209 C C . LEU B 1 181 ? 47.693 108.975 13.051 1.00 18.03 181 LEU B C 1
ATOM 5210 O O . LEU B 1 181 ? 47.023 109.695 12.299 1.00 19.44 181 LEU B O 1
ATOM 5215 N N . TRP B 1 182 ? 47.999 109.313 14.301 1.00 17.56 182 TRP B N 1
ATOM 5216 C CA . TRP B 1 182 ? 47.399 110.466 14.943 1.00 18.59 182 TRP B CA 1
ATOM 5217 C C . TRP B 1 182 ? 48.281 111.699 14.838 1.00 17.67 182 TRP B C 1
ATOM 5218 O O . TRP B 1 182 ? 49.537 111.614 14.813 1.00 18.50 182 TRP B O 1
ATOM 5229 N N . THR B 1 183 ? 47.640 112.862 14.819 1.00 19.33 183 THR B N 1
ATOM 5230 C CA . THR B 1 183 ? 48.359 114.133 14.936 1.00 18.66 183 THR B CA 1
ATOM 5231 C C . THR B 1 183 ? 49.376 114.051 16.063 1.00 19.37 183 THR B C 1
ATOM 5232 O O . THR B 1 183 ? 49.060 113.610 17.168 1.00 20.89 183 THR B O 1
ATOM 5236 N N . GLY B 1 184 ? 50.611 114.468 15.774 1.00 18.90 184 GLY B N 1
ATOM 5237 C CA . GLY B 1 184 ? 51.688 114.461 16.741 1.00 18.58 184 GLY B CA 1
ATOM 5238 C C . GLY B 1 184 ? 52.689 113.346 16.537 1.00 17.95 184 GLY B C 1
ATOM 5239 O O . GLY B 1 184 ? 53.755 113.370 17.168 1.00 19.12 184 GLY B O 1
ATOM 5240 N N . THR B 1 185 ? 52.383 112.367 15.710 1.00 17.79 185 THR B N 1
ATOM 5241 C CA . THR B 1 185 ? 53.244 111.180 15.562 1.00 18.12 185 THR B CA 1
ATOM 5242 C C . THR B 1 185 ? 54.562 111.570 14.879 1.00 18.96 185 THR B C 1
ATOM 5243 O O . THR B 1 185 ? 54.529 112.151 13.782 1.00 19.21 185 THR B O 1
ATOM 5247 N N . PRO B 1 186 ? 55.725 111.236 15.475 1.00 19.12 186 PRO B N 1
ATOM 5248 C CA . PRO B 1 186 ? 57.031 111.434 14.803 1.00 18.21 186 PRO B CA 1
ATOM 5249 C C . PRO B 1 186 ? 57.196 110.465 13.643 1.00 18.81 186 PRO B C 1
ATOM 5250 O O . PRO B 1 186 ? 56.947 109.260 13.774 1.00 19.71 186 PRO B O 1
ATOM 5254 N N . ILE B 1 187 ? 57.624 111.007 12.497 1.00 19.34 187 ILE B N 1
ATOM 5255 C CA . ILE B 1 187 ? 57.728 110.234 11.269 1.00 19.53 187 ILE B CA 1
ATOM 5256 C C . ILE B 1 187 ? 58.982 110.656 10.506 1.00 19.55 187 ILE B C 1
ATOM 5257 O O . ILE B 1 187 ? 59.663 111.629 10.862 1.00 20.68 187 ILE B O 1
ATOM 5262 N N . MET B 1 188 ? 59.238 109.929 9.422 1.00 19.40 188 MET B N 1
ATOM 5263 C CA . MET B 1 188 ? 60.240 110.306 8.440 1.00 19.12 188 MET B CA 1
ATOM 5264 C C . MET B 1 188 ? 59.554 110.425 7.085 1.00 19.49 188 MET B C 1
ATOM 5265 O O . MET B 1 188 ? 58.736 109.565 6.725 1.00 19.39 188 MET B O 1
ATOM 5270 N N . LEU B 1 189 ? 59.875 111.505 6.353 1.00 20.23 189 LEU B N 1
ATOM 5271 C CA . LEU B 1 189 ? 59.370 111.730 5.001 1.00 20.45 189 LEU B CA 1
ATOM 5272 C C . LEU B 1 189 ? 60.332 111.092 4.020 1.00 20.02 189 LEU B C 1
ATOM 5273 O O . LEU B 1 189 ? 61.542 111.329 4.108 1.00 20.87 189 LEU B O 1
ATOM 5278 N N . ILE B 1 190 ? 59.817 110.298 3.084 1.00 19.93 190 ILE B N 1
ATOM 5279 C CA A ILE B 1 190 ? 60.644 109.487 2.190 0.72 20.05 190 ILE B CA 1
ATOM 5280 C CA B ILE B 1 190 ? 60.643 109.488 2.194 0.28 20.45 190 ILE B CA 1
ATOM 5281 C C . ILE B 1 190 ? 60.578 109.985 0.755 1.00 21.82 190 ILE B C 1
ATOM 5282 O O . ILE B 1 190 ? 61.612 110.226 0.121 1.00 22.58 190 ILE B O 1
ATOM 5291 N N . HIS B 1 191 ? 59.374 110.107 0.206 1.00 21.55 191 HIS B N 1
ATOM 5292 C CA . HIS B 1 191 ? 59.251 110.271 -1.237 1.00 22.04 191 HIS B CA 1
ATOM 5293 C C . HIS B 1 191 ? 57.908 110.926 -1.513 1.00 22.46 191 HIS B C 1
ATOM 5294 O O . HIS B 1 191 ? 56.924 110.630 -0.836 1.00 22.87 191 HIS B O 1
ATOM 5301 N N A MET B 1 192 ? 57.857 111.821 -2.493 0.67 22.74 192 MET B N 1
ATOM 5302 N N B MET B 1 192 ? 57.882 111.812 -2.498 0.33 22.89 192 MET B N 1
ATOM 5303 C CA A MET B 1 192 ? 56.622 112.537 -2.813 0.67 23.58 192 MET B CA 1
ATOM 5304 C CA B MET B 1 192 ? 56.674 112.516 -2.894 0.33 23.50 192 MET B CA 1
ATOM 5305 C C A MET B 1 192 ? 56.145 112.186 -4.224 0.67 22.87 192 MET B C 1
ATOM 5306 C C B MET B 1 192 ? 56.159 111.944 -4.209 0.33 22.78 192 MET B C 1
ATOM 5307 O O A MET B 1 192 ? 56.949 112.118 -5.168 0.67 23.76 192 MET B O 1
ATOM 5308 O O B MET B 1 192 ? 56.937 111.495 -5.061 0.33 22.45 192 MET B O 1
ATOM 5317 N N . SER B 1 193 ? 54.838 111.947 -4.368 1.00 23.28 193 SER B N 1
ATOM 5318 C CA . SER B 1 193 ? 54.262 111.582 -5.664 1.00 24.17 193 SER B CA 1
ATOM 5319 C C . SER B 1 193 ? 54.464 112.703 -6.691 1.00 26.52 193 SER B C 1
ATOM 5320 O O . SER B 1 193 ? 54.741 113.862 -6.359 1.00 27.47 193 SER B O 1
ATOM 5323 N N . THR B 1 194 ? 54.313 112.343 -7.966 1.00 28.45 194 THR B N 1
ATOM 5324 C CA . THR B 1 194 ? 54.555 113.317 -9.026 1.00 30.51 194 THR B CA 1
ATOM 5325 C C . THR B 1 194 ? 53.580 114.480 -8.927 1.00 30.84 194 THR B C 1
ATOM 5326 O O . THR B 1 194 ? 53.950 115.637 -9.164 1.00 33.45 194 THR B O 1
ATOM 5330 N N . ASP B 1 195 ? 52.333 114.200 -8.569 1.00 29.40 195 ASP B N 1
ATOM 5331 C CA . ASP B 1 195 ? 51.348 115.270 -8.455 1.00 29.92 195 ASP B CA 1
ATOM 5332 C C . ASP B 1 195 ? 51.444 116.027 -7.132 1.00 29.50 195 ASP B C 1
ATOM 5333 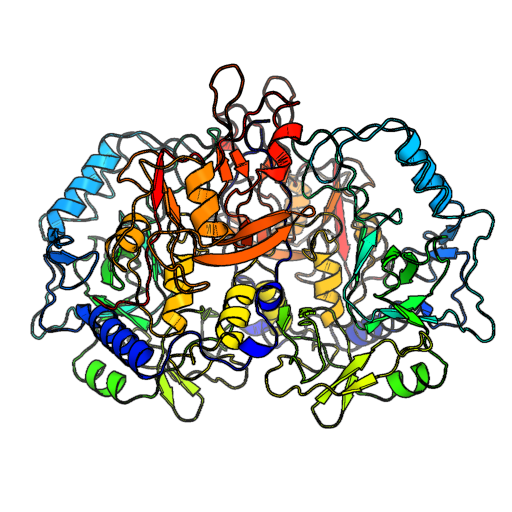O O . ASP B 1 195 ? 50.675 116.970 -6.916 1.00 29.35 195 ASP B O 1
ATOM 5338 N N . LYS B 1 196 ? 52.350 115.615 -6.242 1.00 28.75 196 LYS B N 1
ATOM 5339 C CA . LYS B 1 196 ? 52.647 116.224 -4.950 1.00 29.04 196 LYS B CA 1
ATOM 5340 C C . LYS B 1 196 ? 51.556 116.018 -3.924 1.00 27.32 196 LYS B C 1
ATOM 5341 O O . LYS B 1 196 ? 51.704 116.498 -2.775 1.00 28.18 196 LYS B O 1
ATOM 5347 N N . LYS B 1 197 ? 50.473 115.319 -4.272 1.00 24.92 197 LYS B N 1
ATOM 5348 C CA . LYS B 1 197 ? 49.347 115.187 -3.354 1.00 25.40 197 LYS B CA 1
ATOM 5349 C C . LYS B 1 197 ? 49.582 114.143 -2.272 1.00 22.90 197 LYS B C 1
ATOM 5350 O O . LYS B 1 197 ? 48.865 114.146 -1.257 1.00 22.38 197 LYS B O 1
ATOM 5356 N N . TRP B 1 198 ? 50.563 113.267 -2.455 1.00 21.94 198 TRP B N 1
ATOM 5357 C CA . TRP B 1 198 ? 50.815 112.173 -1.528 1.00 21.31 198 TRP B CA 1
ATOM 5358 C C . TRP B 1 198 ? 52.292 112.125 -1.154 1.00 20.81 198 TRP B C 1
ATOM 5359 O O . TRP B 1 198 ? 53.166 112.351 -1.999 1.00 22.22 198 TRP B O 1
ATOM 5370 N N . THR B 1 199 ? 52.574 111.756 0.093 1.00 20.68 199 THR B N 1
ATOM 5371 C CA . THR B 1 199 ? 53.945 111.563 0.568 1.00 20.03 199 THR B CA 1
ATOM 5372 C C . THR B 1 199 ? 54.053 110.197 1.225 1.00 18.17 199 THR B C 1
ATOM 5373 O O . THR B 1 199 ? 53.183 109.796 2.018 1.00 18.67 199 THR B O 1
ATOM 5377 N N . LEU B 1 200 ? 55.074 109.459 0.830 1.00 18.80 200 LEU B N 1
ATOM 5378 C CA . LEU B 1 200 ? 55.433 108.184 1.444 1.00 18.97 200 LEU B CA 1
ATOM 5379 C C . LEU B 1 200 ? 56.198 108.460 2.737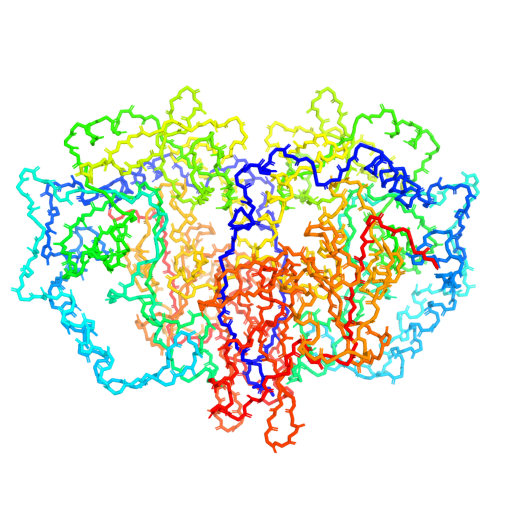 1.00 17.45 200 LEU B C 1
ATOM 5380 O O . LEU B 1 200 ? 57.204 109.187 2.731 1.00 18.56 200 LEU B O 1
ATOM 5385 N N . ILE B 1 201 ? 55.686 107.939 3.857 1.00 17.69 201 ILE B N 1
ATOM 5386 C CA . ILE B 1 201 ? 56.227 108.191 5.189 1.00 16.83 201 ILE B CA 1
ATOM 5387 C C . ILE B 1 201 ? 56.435 106.867 5.927 1.00 17.37 201 ILE B C 1
ATOM 5388 O O . ILE B 1 201 ? 55.921 105.811 5.544 1.00 17.97 201 ILE B O 1
ATOM 5393 N N . LYS B 1 202 ? 57.196 106.938 7.023 1.00 17.23 202 LYS B N 1
ATOM 5394 C CA . LYS B 1 202 ? 57.192 105.840 7.989 1.00 17.15 202 LYS B CA 1
ATOM 5395 C C . LYS B 1 202 ? 57.196 106.397 9.407 1.00 17.54 202 LYS B C 1
ATOM 5396 O O . LYS B 1 202 ? 57.764 107.466 9.679 1.00 18.39 202 LYS B O 1
ATOM 5402 N N . GLY B 1 203 ? 56.543 105.656 10.299 1.00 17.97 203 GLY B N 1
ATOM 5403 C CA . GLY B 1 203 ? 56.498 106.021 11.704 1.00 18.80 203 GLY B CA 1
ATOM 5404 C C . GLY B 1 203 ? 55.593 105.052 12.435 1.00 17.97 203 GLY B C 1
ATOM 5405 O O . GLY B 1 203 ? 54.726 104.402 11.838 1.00 18.15 203 GLY B O 1
ATOM 5406 N N . GLN B 1 204 ? 55.792 104.976 13.746 1.00 17.64 204 GLN B N 1
ATOM 5407 C CA . GLN B 1 204 ? 54.993 104.067 14.597 1.00 17.67 204 GLN B CA 1
ATOM 5408 C C . GLN B 1 204 ? 54.966 102.618 14.086 1.00 18.91 204 GLN B C 1
ATOM 5409 O O . GLN B 1 204 ? 54.078 101.841 14.416 1.00 20.04 204 GLN B O 1
ATOM 5415 N N . GLY B 1 205 ? 55.970 102.174 13.336 1.00 18.80 205 GLY B N 1
ATOM 5416 C CA . GLY B 1 205 ? 55.981 100.804 12.877 1.00 18.27 205 GLY B CA 1
ATOM 5417 C C . GLY B 1 205 ? 55.176 100.569 11.617 1.00 18.63 205 GLY B C 1
ATOM 5418 O O . GLY B 1 205 ? 54.910 99.410 11.276 1.00 18.22 205 GLY B O 1
ATOM 5419 N N . THR B 1 206 ? 54.844 101.645 10.887 1.00 17.25 206 THR B N 1
ATOM 5420 C CA . THR B 1 206 ? 54.113 101.576 9.623 1.00 18.18 206 THR B CA 1
ATOM 5421 C C . THR B 1 206 ? 54.860 102.342 8.533 1.00 17.86 206 THR B C 1
ATOM 5422 O O . THR B 1 206 ? 55.447 103.409 8.787 1.00 19.74 206 THR B O 1
ATOM 5426 N N . LEU B 1 207 ? 54.768 101.814 7.302 1.00 17.76 207 LEU B N 1
ATOM 5427 C CA . LEU B 1 207 ? 55.263 102.461 6.087 1.00 17.78 207 LEU B CA 1
ATOM 5428 C C . LEU B 1 207 ? 54.079 102.639 5.140 1.00 16.72 207 LEU B C 1
ATOM 5429 O O . LEU B 1 207 ? 53.333 101.679 4.929 1.00 18.54 207 LEU B O 1
ATOM 5434 N N . GLY B 1 208 ? 53.929 103.824 4.550 1.00 16.75 208 GLY B N 1
ATOM 5435 C CA . GLY B 1 208 ? 52.942 103.986 3.492 1.00 16.50 208 GLY B CA 1
ATOM 5436 C C . GLY B 1 208 ? 52.669 105.443 3.172 1.00 16.19 208 GLY B C 1
ATOM 5437 O O . GLY B 1 208 ? 53.361 106.361 3.635 1.00 17.75 208 GLY B O 1
ATOM 5438 N N . TRP B 1 209 ? 51.645 105.638 2.335 1.00 17.34 209 TRP B N 1
ATOM 5439 C CA . TRP B 1 209 ? 51.373 106.932 1.735 1.00 18.00 209 TRP B CA 1
ATOM 5440 C C . TRP B 1 209 ? 50.267 107.649 2.492 1.00 16.68 209 TRP B C 1
ATOM 5441 O O . TRP B 1 209 ? 49.259 107.040 2.886 1.00 17.67 209 TRP B O 1
ATOM 5452 N N . VAL B 1 210 ? 50.434 108.955 2.651 1.00 16.60 210 VAL B N 1
ATOM 5453 C CA . VAL B 1 210 ? 49.418 109.816 3.264 1.00 17.18 210 VAL B CA 1
ATOM 5454 C C . VAL B 1 210 ? 49.276 111.096 2.453 1.00 18.77 210 VAL B C 1
ATOM 5455 O O . VAL B 1 210 ? 50.177 111.477 1.694 1.00 19.49 210 VAL B O 1
ATOM 5459 N N . PRO B 1 211 ? 48.160 111.805 2.612 1.00 19.55 211 PRO B N 1
ATOM 5460 C CA . PRO B 1 211 ? 48.046 113.109 1.936 1.00 20.32 211 PRO B CA 1
ATOM 5461 C C . PRO B 1 211 ? 49.183 114.025 2.381 1.00 19.71 211 PRO B C 1
ATOM 5462 O O . PRO B 1 211 ? 49.504 114.130 3.571 1.00 21.05 211 PRO B O 1
ATOM 5466 N N . THR B 1 212 ? 49.800 114.686 1.413 1.00 20.39 212 THR B N 1
ATOM 5467 C CA . THR B 1 212 ? 50.902 115.578 1.758 1.00 20.34 212 THR B CA 1
ATOM 5468 C C . THR B 1 212 ? 50.463 116.619 2.774 1.00 21.15 212 THR B C 1
ATOM 5469 O O . THR B 1 212 ? 51.246 117.014 3.647 1.00 21.94 212 THR B O 1
ATOM 5473 N N . SER B 1 213 ? 49.191 117.042 2.712 1.00 21.46 213 SER B N 1
ATOM 5474 C CA . SER B 1 213 ? 48.697 118.053 3.649 1.00 22.39 213 SER B CA 1
ATOM 5475 C C . SER B 1 213 ? 48.643 117.545 5.096 1.00 22.90 213 SER B C 1
ATOM 5476 O O . SER B 1 213 ? 48.473 118.361 6.017 1.00 23.75 213 SER B O 1
ATOM 5479 N N . SER B 1 214 ? 48.773 116.226 5.322 1.00 21.12 214 SER B N 1
ATOM 5480 C CA A SER B 1 214 ? 48.677 115.680 6.670 0.51 20.63 214 SER B CA 1
ATOM 5481 C CA B SER B 1 214 ? 48.680 115.662 6.665 0.49 20.83 214 SER B CA 1
ATOM 5482 C C . SER B 1 214 ? 50.016 115.613 7.392 1.00 19.59 214 SER B C 1
ATOM 5483 O O . SER B 1 214 ? 50.053 115.221 8.576 1.00 20.11 214 SER B O 1
ATOM 5488 N N . ILE B 1 215 ? 51.119 115.969 6.724 1.00 20.17 215 ILE B N 1
ATOM 5489 C CA . ILE B 1 215 ? 52.450 115.847 7.310 1.00 20.52 215 ILE B CA 1
ATOM 5490 C C . ILE B 1 215 ? 53.233 117.139 7.101 1.00 21.60 215 ILE B C 1
ATOM 5491 O O . ILE B 1 215 ? 52.885 117.990 6.275 1.00 22.25 215 ILE B O 1
ATOM 5496 N N . ALA B 1 216 ? 54.320 117.266 7.859 1.00 21.23 216 ALA B N 1
ATOM 5497 C CA . ALA B 1 216 ? 55.188 118.431 7.788 1.00 22.40 216 ALA B CA 1
ATOM 5498 C C . ALA B 1 216 ? 56.560 117.988 8.264 1.00 22.63 216 ALA B C 1
ATOM 5499 O O . ALA B 1 216 ? 56.673 117.084 9.095 1.00 24.33 216 ALA B O 1
ATOM 5501 N N . ASN B 1 217 ? 57.601 118.645 7.763 1.00 22.61 217 ASN B N 1
ATOM 5502 C CA . ASN B 1 217 ? 58.917 118.313 8.291 1.00 22.96 217 ASN B CA 1
ATOM 5503 C C . ASN B 1 217 ? 59.214 119.142 9.542 1.00 23.28 217 ASN B C 1
ATOM 5504 O O . ASN B 1 217 ? 58.508 120.100 9.870 1.00 25.79 217 ASN B O 1
ATOM 5509 N N . VAL B 1 218 ? 60.210 118.709 10.296 1.00 23.38 218 VAL B N 1
ATOM 5510 C CA . VAL B 1 218 ? 60.575 119.366 11.544 1.00 24.73 218 VAL B CA 1
ATOM 5511 C C . VAL B 1 218 ? 62.069 119.661 11.504 1.00 25.69 218 VAL B C 1
ATOM 5512 O O . VAL B 1 218 ? 62.851 118.911 10.905 1.00 26.04 218 VAL B O 1
ATOM 5516 N N . ASP B 1 219 ? 62.468 120.745 12.157 1.00 26.30 219 ASP B N 1
ATOM 5517 C CA . ASP B 1 219 ? 63.890 121.043 12.271 1.00 26.69 219 ASP B CA 1
ATOM 5518 C C . ASP B 1 219 ? 64.404 120.650 13.663 1.00 26.14 219 ASP B C 1
ATOM 5519 O O . ASP B 1 219 ? 63.651 120.193 14.533 1.00 25.53 219 ASP B O 1
ATOM 5524 N N . GLU B 1 220 ? 65.720 120.806 13.859 1.00 27.97 220 GLU B N 1
ATOM 5525 C CA . GLU B 1 220 ? 66.338 120.411 15.118 1.00 29.08 220 GLU B CA 1
ATOM 5526 C C . GLU B 1 220 ? 65.764 121.195 16.299 1.00 28.37 220 GLU B C 1
ATOM 5527 O O . GLU B 1 220 ? 65.517 120.625 17.369 1.00 28.56 220 GLU B O 1
ATOM 5533 N N . SER B 1 221 ? 65.568 122.505 16.132 1.00 28.07 221 SER B N 1
ATOM 5534 C CA A SER B 1 221 ? 64.968 123.306 17.199 0.53 28.84 221 SER B CA 1
ATOM 5535 C CA B SER B 1 221 ? 64.969 123.303 17.200 0.47 28.72 221 SER B CA 1
ATOM 5536 C C . SER B 1 221 ? 63.597 122.767 17.590 1.00 28.35 221 SER B C 1
ATOM 5537 O O . SER B 1 221 ? 63.275 122.680 18.779 1.00 29.00 221 SER B O 1
ATOM 5542 N N . PHE B 1 222 ? 62.783 122.405 16.602 1.00 25.93 222 PHE B N 1
ATOM 5543 C CA . PHE B 1 222 ? 61.453 121.884 16.890 1.00 24.73 222 PHE B CA 1
ATOM 5544 C C . PHE B 1 222 ? 61.556 120.653 17.776 1.00 24.71 222 PHE B C 1
ATOM 5545 O O . PHE B 1 222 ? 60.819 120.517 18.762 1.00 24.81 222 PHE B O 1
ATOM 5553 N N . ILE B 1 223 ? 62.454 119.725 17.420 1.00 24.02 223 ILE B N 1
ATOM 5554 C CA . ILE B 1 223 ? 62.607 118.514 18.229 1.00 24.52 223 ILE B CA 1
ATOM 5555 C C . ILE B 1 223 ? 63.138 118.852 19.625 1.00 25.87 223 ILE B C 1
ATOM 5556 O O . ILE B 1 223 ? 62.640 118.343 20.639 1.00 27.65 223 ILE B O 1
ATOM 5561 N N . THR B 1 224 ? 64.141 119.725 19.705 1.00 27.51 224 THR B N 1
ATOM 5562 C CA . THR B 1 224 ? 64.680 120.111 21.005 1.00 30.44 224 THR B CA 1
ATOM 5563 C C . THR B 1 224 ? 63.589 120.693 21.897 1.00 30.75 224 THR B C 1
ATOM 5564 O O . THR B 1 224 ? 63.471 120.327 23.076 1.00 31.97 224 THR B O 1
ATOM 5568 N N . GLN B 1 225 ? 62.769 121.590 21.346 1.00 29.60 225 GLN B N 1
ATOM 5569 C CA . GLN B 1 225 ? 61.717 122.197 22.159 1.00 31.19 225 GLN B CA 1
ATOM 5570 C C . GLN B 1 225 ? 60.653 121.175 22.526 1.00 30.41 225 GLN B C 1
ATOM 5571 O O . GLN B 1 225 ? 60.173 121.153 23.669 1.00 30.89 225 GLN B O 1
ATOM 5577 N N . TRP B 1 226 ? 60.260 120.340 21.558 1.00 29.28 226 TRP B N 1
ATOM 5578 C CA . TRP B 1 226 ? 59.277 119.292 21.801 1.00 30.02 226 TRP B CA 1
ATOM 5579 C C . TRP B 1 226 ? 59.592 118.522 23.085 1.00 32.69 226 TRP B C 1
ATOM 5580 O O . TRP B 1 226 ? 58.724 118.351 23.955 1.00 32.86 226 TRP B O 1
ATOM 5591 N N . LYS B 1 227 ? 60.851 118.105 23.245 1.00 34.23 227 LYS B N 1
ATOM 5592 C CA . LYS B 1 227 ? 61.264 117.297 24.381 1.00 36.82 227 LYS B CA 1
ATOM 5593 C C . LYS B 1 227 ? 61.302 118.070 25.693 1.00 37.42 227 LYS B C 1
ATOM 5594 O O . LYS B 1 227 ? 61.469 117.441 26.743 1.00 38.68 227 LYS B O 1
ATOM 5600 N N . ARG B 1 228 ? 61.168 119.397 25.672 1.00 37.17 228 ARG B N 1
ATOM 5601 C CA . ARG B 1 228 ? 61.159 120.177 26.905 1.00 38.85 228 ARG B CA 1
ATOM 5602 C C . ARG B 1 228 ? 59.772 120.296 27.526 1.00 36.45 228 ARG B C 1
ATOM 5603 O O . ARG B 1 228 ? 59.651 120.777 28.660 1.00 38.69 228 ARG B O 1
ATOM 5611 N N . TYR B 1 229 ? 58.728 119.895 26.821 1.00 32.76 229 TYR B N 1
ATOM 5612 C CA . TYR B 1 229 ? 57.388 120.044 27.345 1.00 31.56 229 TYR B CA 1
ATOM 5613 C C . TYR B 1 229 ? 56.957 118.804 28.111 1.00 31.15 229 TYR B C 1
ATOM 5614 O O . TYR B 1 229 ? 57.337 117.672 27.785 1.00 31.03 229 TYR B O 1
ATOM 5623 N N . ARG B 1 230 ? 56.112 119.026 29.111 1.00 29.68 230 ARG B N 1
ATOM 5624 C CA . ARG B 1 230 ? 55.280 117.935 29.599 1.00 29.42 230 ARG B CA 1
ATOM 5625 C C . ARG B 1 230 ? 54.347 117.495 28.486 1.00 27.34 230 ARG B C 1
ATOM 5626 O O . ARG B 1 230 ? 53.884 118.321 27.689 1.00 27.71 230 ARG B O 1
ATOM 5634 N N . LEU B 1 231 ? 54.107 116.189 28.414 1.00 24.28 231 LEU B N 1
ATOM 5635 C CA . LEU B 1 231 ? 53.249 115.611 27.380 1.00 22.01 231 LEU B CA 1
ATOM 5636 C C . LEU B 1 231 ? 51.946 115.158 28.013 1.00 21.75 231 LEU B C 1
ATOM 5637 O O . LEU B 1 231 ? 51.918 114.698 29.161 1.00 23.52 231 LEU B O 1
ATOM 5642 N N . VAL B 1 232 ? 50.860 115.287 27.250 1.00 20.21 232 VAL B N 1
ATOM 5643 C CA . VAL B 1 232 ? 49.543 114.810 27.676 1.00 20.07 232 VAL B CA 1
ATOM 5644 C C . VAL B 1 232 ? 48.932 113.908 26.609 1.00 21.05 232 VAL B C 1
ATOM 5645 O O . VAL B 1 232 ? 49.367 113.872 25.457 1.00 22.06 232 VAL B O 1
ATOM 5649 N N . THR B 1 233 ? 47.885 113.187 27.003 1.00 20.91 233 THR B N 1
ATOM 5650 C CA . THR B 1 233 ? 47.205 112.302 26.068 1.00 20.41 233 THR B CA 1
ATOM 5651 C C . THR B 1 233 ? 45.706 112.369 26.361 1.00 20.81 233 THR B C 1
ATOM 5652 O O . THR B 1 233 ? 45.314 112.629 27.501 1.00 22.58 233 THR B O 1
ATOM 5656 N N . PRO B 1 234 ? 44.845 112.198 25.351 1.00 21.20 234 PRO B N 1
ATOM 5657 C CA . PRO B 1 234 ? 43.404 112.337 25.589 1.00 21.16 234 PRO B CA 1
ATOM 5658 C C . PRO B 1 234 ? 42.880 111.222 26.478 1.00 21.70 234 PRO B C 1
ATOM 5659 O O . PRO B 1 234 ? 43.371 110.096 26.461 1.00 22.93 234 PRO B O 1
ATOM 5663 N N . THR B 1 235 ? 41.800 111.527 27.204 1.00 22.52 235 THR B N 1
ATOM 5664 C CA . THR B 1 235 ? 41.168 110.556 28.086 1.00 24.56 235 THR B CA 1
ATOM 5665 C C . THR B 1 235 ? 39.889 109.957 27.510 1.00 24.60 235 THR B C 1
ATOM 5666 O O . THR B 1 235 ? 39.273 109.108 28.174 1.00 28.55 235 THR B O 1
ATOM 5670 N N . VAL B 1 236 ? 39.448 110.408 26.331 1.00 22.14 236 VAL B N 1
ATOM 5671 C CA . VAL B 1 236 ? 38.313 109.829 25.615 1.00 21.24 236 VAL B CA 1
ATOM 5672 C C . VAL B 1 236 ? 38.744 109.563 24.176 1.00 19.63 236 VAL B C 1
ATOM 5673 O O . VAL B 1 236 ? 39.775 110.062 23.697 1.00 19.44 236 VAL B O 1
ATOM 5677 N N . ARG B 1 237 ? 37.949 108.768 23.464 1.00 18.88 237 ARG B N 1
ATOM 5678 C CA . ARG B 1 237 ? 38.389 108.317 22.141 1.00 19.21 237 ARG B CA 1
ATOM 5679 C C . ARG B 1 237 ? 38.417 109.458 21.136 1.00 18.12 237 ARG B C 1
ATOM 5680 O O . ARG B 1 237 ? 39.426 109.670 20.439 1.00 19.19 237 ARG B O 1
ATOM 5688 N N . LYS B 1 238 ? 37.354 110.240 21.060 1.00 19.33 238 LYS B N 1
ATOM 5689 C CA . LYS B 1 238 ? 37.314 111.359 20.131 1.00 20.40 238 LYS B CA 1
ATOM 5690 C C . LYS B 1 238 ? 36.781 112.593 20.825 1.00 19.98 238 LYS B C 1
ATOM 5691 O O . LYS B 1 238 ? 35.853 112.507 21.644 1.00 20.76 238 LYS B O 1
ATOM 5697 N N . GLN B 1 239 ? 37.320 113.744 20.460 1.00 19.11 239 GLN B N 1
ATOM 5698 C CA . GLN B 1 239 ? 36.757 115.007 20.922 1.00 19.34 239 GLN B CA 1
ATOM 5699 C C . GLN B 1 239 ? 37.058 116.077 19.877 1.00 18.96 239 GLN B C 1
ATOM 5700 O O . GLN B 1 239 ? 38.020 115.957 19.121 1.00 21.69 239 GLN B O 1
ATOM 5706 N N . ASP B 1 240 ? 36.228 117.110 19.812 1.00 20.29 240 ASP B N 1
ATOM 5707 C CA . ASP B 1 240 ? 36.391 118.185 18.838 1.00 20.28 240 ASP B CA 1
ATOM 5708 C C . ASP B 1 240 ? 37.274 119.283 19.414 1.00 21.46 240 ASP B C 1
ATOM 5709 O O . ASP B 1 240 ? 37.045 119.744 20.540 1.00 24.12 240 ASP B O 1
ATOM 5714 N N . LEU B 1 241 ? 38.248 119.757 18.612 1.00 21.35 241 LEU B N 1
ATOM 5715 C CA . LEU B 1 241 ? 39.065 120.896 19.037 1.00 22.74 241 LEU B CA 1
ATOM 5716 C C . LEU B 1 241 ? 38.312 122.206 18.785 1.00 25.98 241 LEU B C 1
ATOM 5717 O O . LEU B 1 241 ? 37.373 122.249 17.974 1.00 26.92 241 LEU B O 1
ATOM 5722 N N . PRO B 1 242 ? 38.662 123.273 19.502 1.00 28.60 242 PRO B N 1
ATOM 5723 C CA . PRO B 1 242 ? 37.997 124.565 19.276 1.00 32.20 242 PRO B CA 1
ATOM 5724 C C . PRO B 1 242 ? 38.184 125.033 17.841 1.00 32.18 242 PRO B C 1
ATOM 5725 O O . PRO B 1 242 ? 39.265 124.916 17.256 1.00 34.01 242 PRO B O 1
ATOM 5729 N N . ILE B 1 243 ? 37.116 125.571 17.269 1.00 31.88 243 ILE B N 1
ATOM 5730 C CA . ILE B 1 243 ? 37.180 126.184 15.953 1.00 33.99 243 ILE B CA 1
ATOM 5731 C C . ILE B 1 243 ? 37.393 127.679 16.153 1.00 40.21 243 ILE B C 1
ATOM 5732 O O . ILE B 1 243 ? 36.530 128.369 16.713 1.00 41.21 243 ILE B O 1
ATOM 5737 N N . GLU B 1 244 ? 38.544 128.174 15.714 1.00 44.73 244 GLU B N 1
ATOM 5738 C CA . GLU B 1 244 ? 38.888 129.573 15.898 1.00 50.58 244 GLU B CA 1
ATOM 5739 C C . GLU B 1 244 ? 38.471 130.399 14.680 1.00 56.66 244 GLU B C 1
ATOM 5740 O O . GLU B 1 244 ? 38.023 129.873 13.658 1.00 55.11 244 GLU B O 1
ATOM 5746 N N . LYS B 1 245 ? 38.637 131.722 14.803 1.00 64.71 245 LYS B N 1
ATOM 5747 C CA . LYS B 1 245 ? 38.011 132.650 13.863 1.00 71.32 245 LYS B CA 1
ATOM 5748 C C . LYS B 1 245 ? 38.342 132.322 12.409 1.00 71.74 245 LYS B C 1
ATOM 5749 O O . LYS B 1 245 ? 37.466 132.382 11.538 1.00 71.26 245 LYS B O 1
ATOM 5755 N N . TYR B 1 246 ? 39.590 131.956 12.125 1.00 72.50 246 TYR B N 1
ATOM 5756 C CA . TYR B 1 246 ? 40.028 131.754 10.748 1.00 74.06 246 TYR B CA 1
ATOM 5757 C C . TYR B 1 246 ? 40.189 130.287 10.371 1.00 69.50 246 TYR B C 1
ATOM 5758 O O . TYR B 1 246 ? 40.691 129.987 9.282 1.00 69.44 246 TYR B O 1
ATOM 5767 N N . ASP B 1 247 ? 39.762 129.368 11.232 1.00 64.59 247 ASP B N 1
ATOM 5768 C CA . ASP B 1 247 ? 39.746 127.960 10.866 1.00 58.94 247 ASP B CA 1
ATOM 5769 C C . ASP B 1 247 ? 38.632 127.707 9.862 1.00 56.41 247 ASP B C 1
ATOM 5770 O O . ASP B 1 247 ? 37.561 128.312 9.941 1.00 56.92 247 ASP B O 1
ATOM 5775 N N . ILE B 1 248 ? 38.893 126.818 8.907 1.00 53.69 248 ILE B N 1
ATOM 5776 C CA . ILE B 1 248 ? 37.889 126.427 7.921 1.00 52.63 248 ILE B CA 1
ATOM 5777 C C . ILE B 1 248 ? 37.342 125.027 8.147 1.00 49.86 248 ILE B C 1
ATOM 5778 O O . ILE B 1 248 ? 36.381 124.636 7.459 1.00 49.44 248 ILE B O 1
ATOM 5783 N N . ASN B 1 249 ? 37.909 124.262 9.080 1.00 45.97 249 ASN B N 1
ATOM 5784 C CA . ASN B 1 249 ? 37.434 122.920 9.382 1.00 42.86 249 ASN B CA 1
ATOM 5785 C C . ASN B 1 249 ? 37.561 122.675 10.877 1.00 36.65 249 ASN B C 1
ATOM 5786 O O . ASN B 1 249 ? 38.431 123.241 11.543 1.00 38.62 249 ASN B O 1
ATOM 5791 N N . ASN B 1 250 ? 36.664 121.843 11.401 1.00 30.51 250 ASN B N 1
ATOM 5792 C CA . ASN B 1 250 ? 36.832 121.261 12.725 1.00 26.05 250 ASN B CA 1
ATOM 5793 C C . ASN B 1 250 ? 37.947 120.209 12.672 1.00 25.22 250 ASN B C 1
ATOM 5794 O O . ASN B 1 250 ? 38.122 119.520 11.663 1.00 29.48 250 ASN B O 1
ATOM 5799 N N . LYS B 1 251 ? 38.709 120.078 13.769 1.00 22.97 251 LYS B N 1
ATOM 5800 C CA . LYS B 1 251 ? 39.734 119.028 13.914 1.00 23.29 251 LYS B CA 1
ATOM 5801 C C . LYS B 1 251 ? 39.384 118.114 15.088 1.00 21.22 251 LYS B C 1
ATOM 5802 O O . LYS B 1 251 ? 38.929 118.591 16.146 1.00 22.62 251 LYS B O 1
ATOM 5808 N N . ILE B 1 252 ? 39.573 116.810 14.898 1.00 20.98 252 ILE B N 1
ATOM 5809 C CA . ILE B 1 252 ? 39.258 115.804 15.915 1.00 20.20 252 ILE B CA 1
ATOM 5810 C C . ILE B 1 252 ? 40.548 115.389 16.597 1.00 19.95 252 ILE B C 1
ATOM 5811 O O . ILE B 1 252 ? 41.537 115.067 15.925 1.00 21.76 252 ILE B O 1
ATOM 5816 N N . LEU B 1 253 ? 40.546 115.402 17.920 1.00 18.59 253 LEU B N 1
ATOM 5817 C CA . LEU B 1 253 ? 41.656 114.908 18.713 1.00 19.12 253 LEU B CA 1
ATOM 5818 C C . LEU B 1 253 ? 41.328 113.487 19.133 1.00 17.71 253 LEU B C 1
ATOM 5819 O O . LEU B 1 253 ? 40.251 113.246 19.703 1.00 18.38 253 LEU B O 1
ATOM 5824 N N . GLU B 1 254 ? 42.227 112.545 18.851 1.00 18.90 254 GLU B N 1
ATOM 5825 C CA . GLU B 1 254 ? 41.982 111.124 19.044 1.00 18.59 254 GLU B CA 1
ATOM 5826 C C . GLU B 1 254 ? 42.840 110.535 20.159 1.00 18.07 254 GLU B C 1
ATOM 5827 O O . GLU B 1 254 ? 44.031 110.889 20.304 1.00 19.36 254 GLU B O 1
ATOM 5833 N N . ALA B 1 255 ? 42.253 109.607 20.935 1.00 17.74 255 ALA B N 1
ATOM 5834 C CA . ALA B 1 255 ? 43.016 108.850 21.925 1.00 18.20 255 ALA B CA 1
ATOM 5835 C C . ALA B 1 255 ? 44.228 108.221 21.245 1.00 18.12 255 ALA B C 1
ATOM 5836 O O . ALA B 1 255 ? 44.177 107.841 20.076 1.00 18.68 255 ALA B O 1
ATOM 5838 N N . GLY B 1 256 ? 45.341 108.124 21.989 1.00 18.77 256 GLY B N 1
ATOM 5839 C CA . GLY B 1 256 ? 46.602 107.692 21.443 1.00 18.73 256 GLY B CA 1
ATOM 5840 C C . GLY B 1 256 ? 47.500 108.844 21.027 1.00 19.17 256 GLY B C 1
ATOM 5841 O O . GLY B 1 256 ? 48.734 108.674 20.938 1.00 21.65 256 GLY B O 1
ATOM 5842 N N . SER B 1 257 ? 46.955 110.029 20.830 1.00 17.90 257 SER B N 1
ATOM 5843 C CA . SER B 1 257 ? 47.808 111.182 20.546 1.00 18.25 257 SER B CA 1
ATOM 5844 C C . SER B 1 257 ? 48.632 111.512 21.777 1.00 19.70 257 SER B C 1
ATOM 5845 O O . SER B 1 257 ? 48.170 111.361 22.913 1.00 19.92 257 SER B O 1
ATOM 5848 N N . ILE B 1 258 ? 49.862 112.007 21.551 1.00 18.61 258 ILE B N 1
ATOM 5849 C CA . ILE B 1 258 ? 50.773 112.412 22.616 1.00 18.35 258 ILE B CA 1
ATOM 5850 C C . ILE B 1 258 ? 51.255 113.804 22.238 1.00 18.54 258 ILE B C 1
ATOM 5851 O O . ILE B 1 258 ? 51.950 113.971 21.221 1.00 18.98 258 ILE B O 1
ATOM 5856 N N . LEU B 1 259 ? 50.882 114.812 23.034 1.00 20.06 259 LEU B N 1
ATOM 5857 C CA . LEU B 1 259 ? 51.063 116.197 22.625 1.00 19.80 259 LEU B CA 1
ATOM 5858 C C . LEU B 1 259 ? 51.553 117.060 23.777 1.00 20.86 259 LEU B C 1
ATOM 5859 O O . LEU B 1 259 ? 51.278 116.771 24.949 1.00 22.41 259 LEU B O 1
ATOM 5864 N N . PRO B 1 260 ? 52.274 118.133 23.471 1.00 21.99 260 PRO B N 1
ATOM 5865 C CA . PRO B 1 260 ? 52.746 119.015 24.536 1.00 23.98 260 PRO B CA 1
ATOM 5866 C C . PRO B 1 260 ? 51.609 119.755 25.239 1.00 24.75 260 PRO B C 1
ATOM 5867 O O . PRO B 1 260 ? 50.558 120.046 24.655 1.00 25.41 260 PRO B O 1
ATOM 5871 N N . GLU B 1 261 ? 51.860 120.097 26.509 1.00 26.48 261 GLU B N 1
ATOM 5872 C CA . GLU B 1 261 ? 51.020 120.967 27.323 1.00 28.48 261 GLU B CA 1
ATOM 5873 C C . GLU B 1 261 ? 51.927 122.019 27.938 1.00 29.46 261 GLU B C 1
ATOM 5874 O O . GLU B 1 261 ? 53.073 121.731 28.285 1.00 29.99 261 GLU B O 1
ATOM 5880 N N . HIS B 1 262 ? 51.416 123.236 28.073 1.00 30.44 262 HIS B N 1
ATOM 5881 C CA . HIS B 1 262 ? 52.221 124.309 28.626 1.00 33.72 262 HIS B CA 1
ATOM 5882 C C . HIS B 1 262 ? 51.260 125.328 29.202 1.00 34.43 262 HIS B C 1
ATOM 5883 O O . HIS B 1 262 ? 50.342 125.774 28.503 1.00 33.27 262 HIS B O 1
ATOM 5890 N N . LYS B 1 263 ? 51.449 125.663 30.479 1.00 37.58 263 LYS B N 1
ATOM 5891 C CA . LYS B 1 263 ? 50.588 126.627 31.158 1.00 40.71 263 LYS B CA 1
ATOM 5892 C C . LYS B 1 263 ? 49.123 126.222 31.048 1.00 40.19 263 LYS B C 1
ATOM 5893 O O . LYS B 1 263 ? 48.232 127.063 30.909 1.00 40.20 263 LYS B O 1
ATOM 5899 N N . GLY B 1 264 ? 48.878 124.916 31.089 1.00 39.08 264 GLY B N 1
ATOM 5900 C CA . GLY B 1 264 ? 47.535 124.370 31.065 1.00 38.48 264 GLY B CA 1
ATOM 5901 C C . GLY B 1 264 ? 46.914 124.200 29.696 1.00 36.65 264 GLY B C 1
ATOM 5902 O O . GLY B 1 264 ? 45.806 123.648 29.603 1.00 36.83 264 GLY B O 1
ATOM 5903 N N . LYS B 1 265 ? 47.583 124.638 28.630 1.00 34.77 265 LYS B N 1
ATOM 5904 C CA . LYS B 1 265 ? 47.035 124.588 27.282 1.00 33.63 265 LYS B CA 1
ATOM 5905 C C . LYS B 1 265 ? 47.773 123.585 26.408 1.00 30.43 265 LYS B C 1
ATOM 5906 O O . LYS B 1 265 ? 49.001 123.434 26.487 1.00 30.27 265 LYS B O 1
ATOM 5912 N N . LEU B 1 266 ? 47.003 122.884 25.583 1.00 29.53 266 LEU B N 1
ATOM 5913 C CA . LEU B 1 266 ? 47.560 121.957 24.611 1.00 28.47 266 LEU B CA 1
ATOM 5914 C C . LEU B 1 266 ? 48.260 122.723 23.491 1.00 27.46 266 LEU B C 1
ATOM 5915 O O . LEU B 1 266 ? 47.848 123.825 23.110 1.00 30.37 266 LEU B O 1
ATOM 5920 N N . LYS B 1 267 ? 49.317 122.116 22.940 1.00 27.31 267 LYS B N 1
ATOM 5921 C CA . LYS B 1 267 ? 49.940 122.592 21.721 1.00 28.89 267 LYS B CA 1
ATOM 5922 C C . LYS B 1 267 ? 49.815 121.512 20.653 1.00 27.36 267 LYS B C 1
ATOM 5923 O O . LYS B 1 267 ? 49.963 120.320 20.945 1.00 27.45 267 LYS B O 1
ATOM 5929 N N . ILE B 1 268 ? 49.508 121.917 19.424 1.00 26.37 268 ILE B N 1
ATOM 5930 C CA . ILE B 1 268 ? 49.431 120.951 18.319 1.00 25.30 268 ILE B CA 1
ATOM 5931 C C . ILE B 1 268 ? 50.329 121.398 17.173 1.00 24.55 268 ILE B C 1
ATOM 5932 O O . ILE B 1 268 ? 50.429 122.605 16.906 1.00 25.55 268 ILE B O 1
ATOM 5937 N N . PRO B 1 269 ? 50.984 120.471 16.478 1.00 23.64 269 PRO B N 1
ATOM 5938 C CA . PRO B 1 269 ? 51.785 120.858 15.308 1.00 23.22 269 PRO B CA 1
ATOM 5939 C C . PRO B 1 269 ? 50.872 121.203 14.146 1.00 23.96 269 PRO B C 1
ATOM 5940 O O . PRO B 1 269 ? 49.894 120.499 13.885 1.00 24.73 269 PRO B O 1
ATOM 5944 N N . VAL B 1 270 ? 51.196 122.298 13.455 1.00 24.22 270 VAL B N 1
ATOM 5945 C CA . VAL B 1 270 ? 50.501 122.711 12.240 1.00 25.13 270 VAL B CA 1
ATOM 5946 C C . VAL B 1 270 ? 51.540 122.991 11.160 1.00 25.44 270 VAL B C 1
ATOM 5947 O O . VAL B 1 270 ? 52.701 123.281 11.451 1.00 26.64 270 VAL B O 1
ATOM 5951 N N . LYS B 1 271 ? 51.122 122.897 9.898 1.00 24.03 271 LYS B N 1
ATOM 5952 C CA . LYS B 1 271 ? 52.047 123.075 8.779 1.00 25.42 271 LYS B CA 1
ATOM 5953 C C . LYS B 1 271 ? 52.117 124.550 8.394 1.00 26.38 271 LYS B C 1
ATOM 5954 O O . LYS B 1 271 ? 51.095 125.165 8.078 1.00 28.13 271 LYS B O 1
ATOM 5960 N N . ASP B 1 272 ? 53.313 125.125 8.433 1.00 28.65 272 ASP B N 1
ATOM 5961 C CA . ASP B 1 272 ? 53.499 126.502 7.999 1.00 34.53 272 ASP B CA 1
ATOM 5962 C C . ASP B 1 272 ? 53.617 126.576 6.476 1.00 36.27 272 ASP B C 1
ATOM 5963 O O . ASP B 1 272 ? 53.693 125.557 5.782 1.00 36.49 272 ASP B O 1
ATOM 5968 N N . LYS B 1 273 ? 53.626 127.803 5.951 1.00 39.35 273 LYS B N 1
ATOM 5969 C CA . LYS B 1 273 ? 53.638 127.984 4.503 1.00 42.68 273 LYS B CA 1
ATOM 5970 C C . LYS B 1 273 ? 54.896 127.428 3.849 1.00 40.80 273 LYS B C 1
ATOM 5971 O O . LYS B 1 273 ? 54.889 127.172 2.641 1.00 41.64 273 LYS B O 1
ATOM 5977 N N . ASN B 1 274 ? 55.974 127.244 4.602 1.00 38.31 274 ASN B N 1
ATOM 5978 C CA . ASN B 1 274 ? 57.199 126.663 4.065 1.00 37.99 274 ASN B CA 1
ATOM 5979 C C . ASN B 1 274 ? 57.212 125.141 4.159 1.00 32.97 274 ASN B C 1
ATOM 5980 O O . ASN B 1 274 ? 58.194 124.503 3.762 1.00 33.80 274 ASN B O 1
ATOM 5985 N N . GLY B 1 275 ? 56.144 124.538 4.665 1.00 30.70 275 GLY B N 1
ATOM 5986 C CA . GLY B 1 275 ? 56.062 123.096 4.744 1.00 29.66 275 GLY B CA 1
ATOM 5987 C C . GLY B 1 275 ? 56.565 122.501 6.038 1.00 27.74 275 GLY B C 1
ATOM 5988 O O . GLY B 1 275 ? 56.522 121.271 6.198 1.00 27.16 275 GLY B O 1
ATOM 5989 N N . THR B 1 276 ? 57.062 123.328 6.950 1.00 27.46 276 THR B N 1
ATOM 5990 C CA A THR B 1 276 ? 57.617 122.860 8.211 0.65 27.04 276 THR B CA 1
ATOM 5991 C CA B THR B 1 276 ? 57.623 122.870 8.206 0.35 26.87 276 THR B CA 1
ATOM 5992 C C . THR B 1 276 ? 56.593 123.022 9.321 1.00 26.82 276 THR B C 1
ATOM 5993 O O . THR B 1 276 ? 55.704 123.872 9.256 1.00 28.99 276 THR B O 1
ATOM 6000 N N . ALA B 1 277 ? 56.732 122.201 10.348 1.00 24.96 277 ALA B N 1
ATOM 6001 C CA . ALA B 1 277 ? 55.820 122.241 11.486 1.00 24.57 277 ALA B CA 1
ATOM 6002 C C . ALA B 1 277 ? 56.132 123.385 12.454 1.00 25.56 277 ALA B C 1
ATOM 6003 O O . ALA B 1 277 ? 57.289 123.706 12.731 1.00 26.32 277 ALA B O 1
ATOM 6005 N N . THR B 1 278 ? 55.079 123.998 12.970 1.00 25.74 278 THR B N 1
ATOM 6006 C CA A THR B 1 278 ? 55.159 124.923 14.094 0.49 26.00 278 THR B CA 1
ATOM 6007 C CA B THR B 1 278 ? 55.173 124.909 14.097 0.51 26.44 278 THR B CA 1
ATOM 6008 C C . THR B 1 278 ? 54.083 124.535 15.095 1.00 26.81 278 THR B C 1
ATOM 6009 O O . THR B 1 278 ? 53.085 123.927 14.735 1.00 28.47 278 THR B O 1
ATOM 6016 N N . LEU B 1 279 ? 54.290 124.869 16.369 1.00 27.74 279 LEU B N 1
ATOM 6017 C CA . LEU B 1 279 ? 53.298 124.557 17.403 1.00 27.60 279 LEU B CA 1
ATOM 6018 C C . LEU B 1 279 ? 52.261 125.665 17.536 1.00 29.24 279 LEU B C 1
ATOM 6019 O O . LEU B 1 279 ? 52.607 126.851 17.651 1.00 31.98 279 LEU B O 1
ATOM 6024 N N . LEU B 1 280 ? 50.987 125.263 17.565 1.00 26.53 28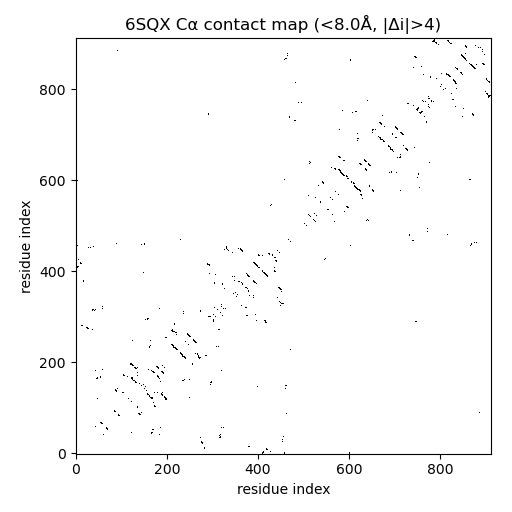0 LEU B N 1
ATOM 6025 C CA . LEU B 1 280 ? 49.862 126.164 17.781 1.00 27.55 280 LEU B CA 1
ATOM 6026 C C . LEU B 1 280 ? 49.307 125.904 19.178 1.00 26.87 280 LEU B C 1
ATOM 6027 O O . LEU B 1 280 ? 49.012 124.749 19.526 1.00 28.72 280 LEU B O 1
ATOM 6032 N N . THR B 1 281 ? 49.175 126.958 19.979 1.00 29.18 281 THR B N 1
ATOM 6033 C CA . THR B 1 281 ? 48.534 126.806 21.281 1.00 30.16 281 THR B CA 1
ATOM 6034 C C . THR B 1 281 ? 47.018 126.745 21.113 1.00 30.81 281 THR B C 1
ATOM 6035 O O . THR B 1 281 ? 46.432 127.574 20.406 1.00 32.78 281 THR B O 1
ATOM 6039 N N . VAL B 1 282 ? 46.390 125.748 21.753 1.00 30.31 282 VAL B N 1
ATOM 6040 C CA . VAL B 1 282 ? 44.951 125.497 21.680 1.00 31.75 282 VAL B CA 1
ATOM 6041 C C . VAL B 1 282 ? 44.304 125.881 23.000 1.00 34.22 282 VAL B C 1
ATOM 6042 O O . VAL B 1 282 ? 44.828 125.568 24.076 1.00 35.05 282 VAL B O 1
ATOM 6046 N N . ASN B 1 283 ? 43.152 126.539 22.919 1.00 37.25 283 ASN B N 1
ATOM 6047 C CA . ASN B 1 283 ? 42.343 126.772 24.112 1.00 43.68 283 ASN B CA 1
ATOM 6048 C C . ASN B 1 283 ? 41.765 125.448 24.587 1.00 44.40 283 ASN B C 1
ATOM 6049 O O . ASN B 1 283 ? 40.913 124.851 23.924 1.00 48.31 283 ASN B O 1
ATOM 6054 N N . SER B 1 284 ? 42.237 124.980 25.735 1.00 42.54 284 SER B N 1
ATOM 6055 C CA . SER B 1 284 ? 41.977 123.624 26.186 1.00 42.77 284 SER B CA 1
ATOM 6056 C C . SER B 1 284 ? 40.918 123.541 27.271 1.00 41.68 284 SER B C 1
ATOM 6057 O O . SER B 1 284 ? 40.774 122.482 27.894 1.00 40.65 284 SER B O 1
ATOM 6060 N N . LYS B 1 285 ? 40.159 124.619 27.492 1.00 43.69 285 LYS B N 1
ATOM 6061 C CA . LYS B 1 285 ? 39.269 124.678 28.647 1.00 46.15 285 LYS B CA 1
ATOM 6062 C C . LYS B 1 285 ? 38.299 123.502 28.689 1.00 46.74 285 LYS B C 1
ATOM 6063 O O . LYS B 1 285 ? 38.028 122.958 29.766 1.00 50.11 285 LYS B O 1
ATOM 6069 N N . ASN B 1 286 ? 37.762 123.098 27.538 1.00 42.32 286 ASN B N 1
ATOM 6070 C CA . ASN B 1 286 ? 36.769 122.030 27.481 1.00 42.65 286 ASN B CA 1
ATOM 6071 C C . ASN B 1 286 ? 37.345 120.702 27.008 1.00 38.45 286 ASN B C 1
ATOM 6072 O O . ASN B 1 286 ? 36.585 119.782 26.685 1.00 38.63 286 ASN B O 1
ATOM 6077 N N . LEU B 1 287 ? 38.661 120.572 26.947 1.00 34.69 287 LEU B N 1
ATOM 6078 C CA . LEU B 1 287 ? 39.270 119.353 26.440 1.00 32.00 287 LEU B CA 1
ATOM 6079 C C . LEU B 1 287 ? 39.554 118.381 27.576 1.00 31.69 287 LEU B C 1
ATOM 6080 O O . LEU B 1 287 ? 39.705 118.781 28.743 1.00 33.94 287 LEU B O 1
ATOM 6085 N N . LYS B 1 288 ? 39.606 117.091 27.223 1.00 30.02 288 LYS B N 1
ATOM 6086 C CA . LYS B 1 288 ? 39.728 115.990 28.169 1.00 29.44 288 LYS B CA 1
ATOM 6087 C C . LYS B 1 288 ? 41.071 115.290 27.919 1.00 26.84 288 LYS B C 1
ATOM 6088 O O . LYS B 1 288 ? 41.212 114.516 26.964 1.00 24.91 288 LYS B O 1
ATOM 6094 N N . PHE B 1 289 ? 42.054 115.562 28.775 1.00 26.57 289 PHE B N 1
ATOM 6095 C CA . PHE B 1 289 ? 43.381 114.971 28.627 1.00 25.06 289 PHE B CA 1
ATOM 6096 C C . PHE B 1 289 ? 44.018 114.799 29.999 1.00 26.06 289 PHE B C 1
ATOM 6097 O O . PHE B 1 289 ? 43.536 115.343 31.001 1.00 28.84 289 PHE B O 1
ATOM 6105 N N . THR B 1 290 ? 45.142 114.070 30.023 1.00 25.02 290 THR B N 1
ATOM 6106 C CA . THR B 1 290 ? 45.816 113.742 31.270 1.00 26.85 290 THR B CA 1
ATOM 6107 C C . THR B 1 290 ? 47.310 113.588 31.009 1.00 25.70 290 THR B C 1
ATOM 6108 O O . THR B 1 290 ? 47.742 113.426 29.870 1.00 25.13 290 THR B O 1
ATOM 6112 N N A THR B 1 291 ? 48.098 113.667 32.078 0.54 25.45 291 THR B N 1
ATOM 6113 N N B THR B 1 291 ? 48.091 113.636 32.087 0.46 25.51 291 THR B N 1
ATOM 6114 C CA A THR B 1 291 ? 49.543 113.522 31.945 0.54 26.08 291 THR B CA 1
ATOM 6115 C CA B THR B 1 291 ? 49.534 113.467 31.972 0.46 25.65 291 THR B CA 1
ATOM 6116 C C A THR B 1 291 ? 49.904 112.169 31.333 0.54 24.90 291 THR B C 1
ATOM 6117 C C B THR B 1 291 ? 49.882 112.139 31.303 0.46 24.71 291 THR B C 1
ATOM 6118 O O A THR B 1 291 ? 49.348 111.126 31.701 0.54 26.85 291 THR B O 1
ATOM 6119 O O B THR B 1 291 ? 49.299 111.089 31.602 0.46 26.39 291 THR B O 1
ATOM 6126 N N . TRP B 1 292 ? 50.828 112.198 30.374 1.00 23.26 292 TRP B N 1
ATOM 6127 C CA . TRP B 1 292 ? 51.292 111.023 29.666 1.00 22.52 292 TRP B CA 1
ATOM 6128 C C . TRP B 1 292 ? 52.710 110.689 30.122 1.00 22.52 292 TRP B C 1
ATOM 6129 O O . TRP B 1 292 ? 53.530 111.599 30.313 1.00 24.49 292 TRP B O 1
ATOM 6140 N N . PRO B 1 293 ? 53.040 109.394 30.301 1.00 22.71 293 PRO B N 1
ATOM 6141 C CA . PRO B 1 293 ? 52.155 108.220 30.192 1.00 22.83 293 PRO B CA 1
ATOM 6142 C C . PRO B 1 293 ? 51.174 108.154 31.385 1.00 22.32 293 PRO B C 1
ATOM 6143 O O . PRO B 1 293 ? 51.490 108.572 32.530 1.00 24.53 293 PRO B O 1
ATOM 6147 N N . MET B 1 294 ? 49.977 107.653 31.101 1.00 22.21 294 MET B N 1
ATOM 6148 C CA . MET B 1 294 ? 49.008 107.370 32.146 1.00 24.10 294 MET B CA 1
ATOM 6149 C C . MET B 1 294 ? 49.534 106.288 33.092 1.00 23.93 294 MET B C 1
ATOM 6150 O O . MET B 1 294 ? 50.194 105.335 32.671 1.00 24.63 294 MET B O 1
ATOM 6155 N N . THR B 1 295 ? 49.250 106.442 34.388 1.00 24.96 295 THR B N 1
ATOM 6156 C CA . THR B 1 295 ? 49.677 105.449 35.363 1.00 24.89 295 THR B CA 1
ATOM 6157 C C . THR B 1 295 ? 49.024 104.101 35.046 1.00 24.52 295 THR B C 1
ATOM 6158 O O . THR B 1 295 ? 47.801 104.047 34.792 1.00 23.87 295 THR B O 1
ATOM 6162 N N . PRO B 1 296 ? 49.777 102.985 35.069 1.00 24.33 296 PRO B N 1
ATOM 6163 C CA . PRO B 1 296 ? 49.252 101.679 34.656 1.00 24.24 296 PRO B CA 1
ATOM 6164 C C . PRO B 1 296 ? 48.480 100.942 35.743 1.00 23.50 296 PRO B C 1
ATOM 6165 O O . PRO B 1 296 ? 48.759 99.781 36.055 1.00 23.68 296 PRO B O 1
ATOM 6169 N N . SER B 1 297 ? 47.492 101.614 36.311 1.00 23.18 297 SER B N 1
ATOM 6170 C CA . SER B 1 297 ? 46.656 100.986 37.314 1.00 22.99 297 SER B CA 1
ATOM 6171 C C . SER B 1 297 ? 45.540 100.181 36.651 1.00 21.72 297 SER B C 1
ATOM 6172 O O . SER B 1 297 ? 45.158 100.422 35.496 1.00 22.17 297 SER B O 1
ATOM 6175 N N . TYR B 1 298 ? 45.018 99.204 37.401 1.00 21.57 298 TYR B N 1
ATOM 6176 C CA . TYR B 1 298 ? 43.871 98.445 36.894 1.00 20.92 298 TYR B CA 1
ATOM 6177 C C . TYR B 1 298 ? 42.719 99.384 36.571 1.00 20.07 298 TYR B C 1
ATOM 6178 O O . TYR B 1 298 ? 42.053 99.230 35.541 1.00 20.66 298 TYR B O 1
ATOM 6187 N N . LYS B 1 299 ? 42.492 100.375 37.430 1.00 20.96 299 LYS B N 1
ATOM 6188 C CA . LYS B 1 299 ? 41.422 101.346 37.215 1.00 22.11 299 LYS B CA 1
ATOM 6189 C C . LYS B 1 299 ? 41.601 102.104 35.896 1.00 21.48 299 LYS B C 1
ATOM 6190 O O . LYS B 1 299 ? 40.650 102.255 35.115 1.00 21.71 299 LYS B O 1
ATOM 6196 N N . ASN B 1 300 ? 42.809 102.597 35.616 1.00 21.66 300 ASN B N 1
ATOM 6197 C CA . ASN B 1 300 ? 42.994 103.326 34.362 1.00 21.19 300 ASN B CA 1
ATOM 6198 C C . ASN B 1 300 ? 42.880 102.420 33.142 1.00 20.21 300 ASN B C 1
ATOM 6199 O O . ASN B 1 300 ? 42.334 102.841 32.104 1.00 20.02 300 ASN B O 1
ATOM 6204 N N . PHE B 1 301 ? 43.414 101.193 33.218 1.00 20.12 301 PHE B N 1
ATOM 6205 C CA . PHE B 1 301 ? 43.215 100.268 32.106 1.00 19.00 301 PHE B CA 1
ATOM 6206 C C . PHE B 1 301 ? 41.726 100.044 31.861 1.00 19.32 301 PHE B C 1
ATOM 6207 O O . PHE B 1 301 ? 41.284 100.002 30.707 1.00 20.62 301 PHE B O 1
ATOM 6215 N N . ALA B 1 302 ? 40.938 99.923 32.939 1.00 18.41 302 ALA B N 1
ATOM 6216 C CA . ALA B 1 302 ? 39.510 99.689 32.786 1.00 18.52 302 ALA B CA 1
ATOM 6217 C C . ALA B 1 302 ? 38.814 100.894 32.157 1.00 17.72 302 ALA B C 1
ATOM 6218 O O . ALA B 1 302 ? 37.972 100.719 31.261 1.00 18.29 302 ALA B O 1
ATOM 6220 N N . HIS B 1 303 ? 39.107 102.115 32.608 1.00 19.20 303 HIS B N 1
ATOM 6221 C CA . HIS B 1 303 ? 38.498 103.285 31.965 1.00 18.75 303 HIS B CA 1
ATOM 6222 C C . HIS B 1 303 ? 38.818 103.326 30.472 1.00 17.78 303 HIS B C 1
ATOM 6223 O O . HIS B 1 303 ? 37.941 103.611 29.650 1.00 19.67 303 HIS B O 1
ATOM 6230 N N . GLN B 1 304 ? 40.085 103.065 30.097 1.00 18.94 304 GLN B N 1
ATOM 6231 C CA . GLN B 1 304 ? 40.472 103.156 28.690 1.00 20.09 304 GLN B CA 1
ATOM 6232 C C . GLN B 1 304 ? 39.828 102.045 27.872 1.00 19.31 304 GLN B C 1
ATOM 6233 O O . GLN B 1 304 ? 39.297 102.301 26.781 1.00 20.07 304 GLN B O 1
ATOM 6239 N N . ILE B 1 305 ? 39.844 100.806 28.381 1.00 19.00 305 ILE B N 1
ATOM 6240 C CA . ILE B 1 305 ? 39.110 99.721 27.707 1.00 18.44 305 ILE B CA 1
ATOM 6241 C C . ILE B 1 305 ? 37.659 100.131 27.461 1.00 17.52 305 ILE B C 1
ATOM 6242 O O . ILE B 1 305 ? 37.127 99.985 26.345 1.00 18.86 305 ILE B O 1
ATOM 6247 N N . ASN B 1 306 ? 37.000 100.664 28.498 1.00 18.62 306 ASN B N 1
ATOM 6248 C CA . ASN B 1 306 ? 35.578 100.992 28.359 1.00 19.02 306 ASN B CA 1
ATOM 6249 C C . ASN B 1 306 ? 35.357 102.056 27.303 1.00 20.13 306 ASN B C 1
ATOM 6250 O O . ASN B 1 306 ? 34.311 102.063 26.644 1.00 21.74 306 ASN B O 1
ATOM 6255 N N . ASN B 1 307 ? 36.326 102.953 27.107 1.00 19.36 307 ASN B N 1
ATOM 6256 C CA . ASN B 1 307 ? 36.176 103.987 26.089 1.00 20.37 307 ASN B CA 1
ATOM 6257 C C . ASN B 1 307 ? 36.226 103.458 24.661 1.00 20.50 307 ASN B C 1
ATOM 6258 O O . ASN B 1 307 ? 35.820 104.192 23.745 1.00 23.53 307 ASN B O 1
ATOM 6263 N N . TYR B 1 308 ? 36.778 102.260 24.431 1.00 18.28 308 TYR B N 1
ATOM 6264 C CA . TYR B 1 308 ? 36.833 101.688 23.080 1.00 16.79 308 TYR B CA 1
ATOM 6265 C C . TYR B 1 308 ? 35.696 100.732 22.779 1.00 16.15 308 TYR B C 1
ATOM 6266 O O . TYR B 1 308 ? 35.423 100.474 21.592 1.00 17.00 308 TYR B O 1
ATOM 6275 N N . ILE B 1 309 ? 35.005 100.205 23.799 1.00 16.25 309 ILE B N 1
ATOM 6276 C CA . ILE B 1 309 ? 33.955 99.224 23.543 1.00 17.37 309 ILE B CA 1
ATOM 6277 C C . ILE B 1 309 ? 32.891 99.847 22.655 1.00 17.91 309 ILE B C 1
ATOM 6278 O O . ILE B 1 309 ? 32.472 100.997 22.860 1.00 19.13 309 ILE B O 1
ATOM 6283 N N . GLY B 1 310 ? 32.502 99.099 21.624 1.00 15.44 310 GLY B N 1
ATOM 6284 C CA . GLY B 1 310 ? 31.501 99.536 20.670 1.00 16.01 310 GLY B CA 1
ATOM 6285 C C . GLY B 1 310 ? 32.089 100.226 19.448 1.00 16.65 310 GLY B C 1
ATOM 6286 O O . GLY B 1 310 ? 31.343 100.496 18.489 1.00 17.58 310 GLY B O 1
ATOM 6287 N N . MET B 1 311 ? 33.403 100.543 19.429 1.00 15.00 311 MET B N 1
ATOM 6288 C CA . MET B 1 311 ? 33.994 101.103 18.234 1.00 15.34 311 MET B CA 1
ATOM 6289 C C . MET B 1 311 ? 33.880 100.081 17.096 1.00 15.81 311 MET B C 1
ATOM 6290 O O . MET B 1 311 ? 34.226 98.900 17.285 1.00 16.93 311 MET B O 1
ATOM 6295 N N . PRO B 1 312 ? 33.404 100.481 15.913 1.00 16.31 312 PRO B N 1
ATOM 6296 C CA . PRO B 1 312 ? 33.315 99.531 14.796 1.00 16.04 312 PRO B CA 1
ATOM 6297 C C . PRO B 1 312 ? 34.682 98.934 14.464 1.00 15.26 312 PRO B C 1
ATOM 6298 O O . PRO B 1 312 ? 35.730 99.598 14.609 1.00 15.39 312 PRO B O 1
ATOM 6302 N N . TYR B 1 313 ? 34.655 97.702 13.965 1.00 14.85 313 TYR B N 1
ATOM 6303 C CA . TYR B 1 313 ? 35.879 97.084 13.437 1.00 14.97 313 TYR B CA 1
ATOM 6304 C C . TYR B 1 313 ? 36.270 97.752 12.134 1.00 15.09 313 TYR B C 1
ATOM 6305 O O . TYR B 1 313 ? 35.516 97.724 11.156 1.00 16.76 313 TYR B O 1
ATOM 6314 N N . GLY B 1 314 ? 37.477 98.305 12.087 1.00 15.43 314 GLY B N 1
ATOM 6315 C CA . GLY B 1 314 ? 38.004 98.895 10.856 1.00 16.23 314 GLY B CA 1
ATOM 6316 C C . GLY B 1 314 ? 39.294 98.237 10.404 1.00 16.37 314 GLY B C 1
ATOM 6317 O O . GLY B 1 314 ? 40.355 98.434 11.025 1.00 17.11 314 GLY B O 1
ATOM 6318 N N . TRP B 1 315 ? 39.228 97.414 9.369 1.00 16.93 315 TRP B N 1
ATOM 6319 C CA . TRP B 1 315 ? 40.436 96.772 8.847 1.00 16.46 315 TRP B CA 1
ATOM 6320 C C . TRP B 1 315 ? 41.473 97.837 8.516 1.00 15.82 315 TRP B C 1
ATOM 6321 O O . TRP B 1 315 ? 41.186 98.816 7.837 1.00 17.09 315 TRP B O 1
ATOM 6332 N N . GLY B 1 316 ? 42.702 97.643 9.036 1.00 15.42 316 GLY B N 1
ATOM 6333 C CA . GLY B 1 316 ? 43.746 98.593 8.692 1.00 15.50 316 GLY B CA 1
ATOM 6334 C C . GLY B 1 316 ? 43.546 99.974 9.290 1.00 16.37 316 GLY B C 1
ATOM 6335 O O . GLY B 1 316 ? 44.185 100.949 8.852 1.00 16.56 316 GLY B O 1
ATOM 6336 N N . GLY B 1 317 ? 42.620 100.143 10.256 1.00 15.90 317 GLY B N 1
ATOM 6337 C CA . GLY B 1 317 ? 42.334 101.489 10.726 1.00 16.93 317 GLY B CA 1
ATOM 6338 C C . GLY B 1 317 ? 41.327 102.225 9.866 1.00 16.31 317 GLY B C 1
ATOM 6339 O O . GLY B 1 317 ? 41.212 103.457 10.014 1.00 17.41 317 GLY B O 1
ATOM 6340 N N A MET B 1 318 ? 40.611 101.509 8.988 0.40 16.77 318 MET B N 1
ATOM 6341 N N B MET B 1 318 ? 40.625 101.512 8.960 0.60 15.89 318 MET B N 1
ATOM 6342 C CA A MET B 1 318 ? 39.634 102.103 8.084 0.40 17.86 318 MET B CA 1
ATOM 6343 C CA B MET B 1 318 ? 39.650 102.115 8.049 0.60 17.12 318 MET B CA 1
ATOM 6344 C C A MET B 1 318 ? 38.726 103.096 8.794 0.40 17.52 318 MET B C 1
ATOM 6345 C C B MET B 1 318 ? 38.715 103.082 8.769 0.60 17.01 318 MET B C 1
ATOM 6346 O O A MET B 1 318 ? 38.095 102.776 9.814 0.40 17.41 318 MET B O 1
ATOM 6347 O O B MET B 1 318 ? 38.077 102.738 9.785 0.60 16.90 318 MET B O 1
ATOM 6356 N N . ASP B 1 319 ? 38.663 104.310 8.241 1.00 17.59 319 ASP B N 1
ATOM 6357 C CA . ASP B 1 319 ? 37.746 105.339 8.734 1.00 17.90 319 ASP B CA 1
ATOM 6358 C C . ASP B 1 319 ? 38.020 105.692 10.185 1.00 18.34 319 ASP B C 1
ATOM 6359 O O . ASP B 1 319 ? 37.149 106.214 10.888 1.00 18.75 319 ASP B O 1
ATOM 6364 N N . PHE B 1 320 ? 39.270 105.480 10.611 1.00 17.45 320 PHE B N 1
ATOM 6365 C CA . PHE B 1 320 ? 39.763 105.785 11.949 1.00 17.57 320 PHE B CA 1
ATOM 6366 C C . PHE B 1 320 ? 39.185 104.896 13.038 1.00 18.03 320 PHE B C 1
ATOM 6367 O O . PHE B 1 320 ? 39.314 105.225 14.241 1.00 19.84 320 PHE B O 1
ATOM 6375 N N . ASN B 1 321 ? 38.604 103.764 12.649 1.00 15.75 321 ASN B N 1
ATOM 6376 C CA . ASN B 1 321 ? 38.190 102.721 13.587 1.00 14.99 321 ASN B CA 1
ATOM 6377 C C . ASN B 1 321 ? 39.218 101.597 13.567 1.00 15.42 321 ASN B C 1
ATOM 6378 O O . ASN B 1 321 ? 39.701 101.214 12.495 1.00 18.57 321 ASN B O 1
ATOM 6383 N N . ASN B 1 322 ? 39.600 101.089 14.748 1.00 15.02 322 ASN B N 1
ATOM 6384 C CA . ASN B 1 322 ? 40.737 100.184 14.773 1.00 15.38 322 ASN B CA 1
ATOM 6385 C C . ASN B 1 322 ? 40.366 98.751 14.431 1.00 15.51 322 ASN B C 1
ATOM 6386 O O . ASN B 1 322 ? 39.187 98.335 14.505 1.00 16.48 322 ASN B O 1
ATOM 6391 N N . ASP B 1 323 ? 41.379 97.988 14.024 1.00 15.55 323 ASP B N 1
ATOM 6392 C CA . ASP B 1 323 ? 41.316 96.550 13.877 1.00 15.32 323 ASP B CA 1
ATOM 6393 C C . ASP B 1 323 ? 41.908 95.820 15.111 1.00 14.77 323 ASP B C 1
ATOM 6394 O O . ASP B 1 323 ? 42.197 96.467 16.130 1.00 15.59 323 ASP B O 1
ATOM 6408 N N . SER B 1 325 ? 44.818 94.260 15.993 1.00 15.41 325 SER B N 1
ATOM 6409 C CA . SER B 1 325 ? 46.131 94.575 16.545 1.00 15.33 325 SER B CA 1
ATOM 6410 C C . SER B 1 325 ? 46.227 96.082 16.756 1.00 15.55 325 SER B C 1
ATOM 6411 O O . SER B 1 325 ? 46.871 96.588 17.709 1.00 16.11 325 SER B O 1
ATOM 6414 N N . GLY B 1 326 ? 45.539 96.861 15.914 1.00 16.21 326 GLY B N 1
ATOM 6415 C CA . GLY B 1 326 ? 45.612 98.307 16.079 1.00 15.80 326 GLY B CA 1
ATOM 6416 C C . GLY B 1 326 ? 44.977 98.793 17.375 1.00 14.89 326 GLY B C 1
ATOM 6417 O O . GLY B 1 326 ? 45.449 99.756 18.008 1.00 16.85 326 GLY B O 1
ATOM 6418 N N . LEU B 1 327 ? 43.865 98.155 17.765 1.00 14.91 327 LEU B N 1
ATOM 6419 C CA . LEU B 1 327 ? 43.229 98.407 19.062 1.00 14.85 327 LEU B CA 1
ATOM 6420 C C . LEU B 1 327 ? 44.225 98.245 20.203 1.00 15.27 327 LEU B C 1
ATOM 6421 O O . LEU B 1 327 ? 44.316 99.106 21.089 1.00 16.13 327 LEU B O 1
ATOM 6426 N N . LEU B 1 328 ? 44.941 97.123 20.212 1.00 15.18 328 LEU B N 1
ATOM 6427 C CA . LEU B 1 328 ? 45.839 96.859 21.339 1.00 15.19 328 LEU B CA 1
ATOM 6428 C C . LEU B 1 328 ? 47.006 97.825 21.347 1.00 14.65 328 LEU B C 1
ATOM 6429 O O . LEU B 1 328 ? 47.373 98.332 22.411 1.00 16.91 328 LEU B O 1
ATOM 6434 N N . LYS B 1 329 ? 47.589 98.088 20.170 1.00 15.35 329 LYS B N 1
ATOM 6435 C CA . LYS B 1 329 ? 48.678 99.057 20.100 1.00 15.54 329 LYS B CA 1
ATOM 6436 C C . LYS B 1 329 ? 48.228 100.410 20.642 1.00 15.99 329 LYS B C 1
ATOM 6437 O O . LYS B 1 329 ? 48.954 101.097 21.369 1.00 17.43 329 LYS B O 1
ATOM 6443 N N . ARG B 1 330 ? 47.011 100.816 20.303 1.00 15.94 330 ARG B N 1
ATOM 6444 C CA . ARG B 1 330 ? 46.524 102.133 20.695 1.00 16.55 330 ARG B CA 1
ATOM 6445 C C . ARG B 1 330 ? 46.292 102.198 22.203 1.00 16.99 330 ARG B C 1
ATOM 6446 O O . ARG B 1 330 ? 46.779 103.118 22.890 1.00 18.22 330 ARG B O 1
ATOM 6454 N N . LEU B 1 331 ? 45.610 101.177 22.758 1.00 16.53 331 LEU B N 1
ATOM 6455 C CA . LEU B 1 331 ? 45.397 101.129 24.213 1.00 16.28 331 LEU B CA 1
ATOM 6456 C C . LEU B 1 331 ? 46.715 101.237 24.964 1.00 17.04 331 LEU B C 1
ATOM 6457 O O . LEU B 1 331 ? 46.863 102.069 25.881 1.00 18.32 331 LEU B O 1
ATOM 6462 N N . PHE B 1 332 ? 47.703 100.419 24.557 1.00 16.58 332 PHE B N 1
ATOM 6463 C CA . PHE B 1 332 ? 48.955 100.395 25.319 1.00 16.75 332 PHE B CA 1
ATOM 6464 C C . PHE B 1 332 ? 49.740 101.687 25.152 1.00 18.01 332 PHE B C 1
ATOM 6465 O O . PHE B 1 332 ? 50.476 102.084 26.076 1.00 19.38 332 PHE B O 1
ATOM 6473 N N . SER B 1 333 ? 49.601 102.370 24.018 1.00 18.69 333 SER B N 1
ATOM 6474 C CA . SER B 1 333 ? 50.348 103.621 23.826 1.00 19.09 333 SER B CA 1
ATOM 6475 C C . SER B 1 333 ? 50.030 104.672 24.897 1.00 19.41 333 SER B C 1
ATOM 6476 O O . SER B 1 333 ? 50.906 105.463 25.284 1.00 20.14 333 SER B O 1
ATOM 6479 N N . THR B 1 334 ? 48.789 104.694 25.388 1.00 19.99 334 THR B N 1
ATOM 6480 C CA . THR B 1 334 ? 48.354 105.634 26.410 1.00 19.17 334 THR B CA 1
ATOM 6481 C C . THR B 1 334 ? 49.160 105.460 27.688 1.00 20.04 334 THR B C 1
ATOM 6482 O O . THR B 1 334 ? 49.326 106.428 28.449 1.00 21.43 334 THR B O 1
ATOM 6486 N N . PHE B 1 335 ? 49.706 104.250 27.902 1.00 19.35 335 PHE B N 1
ATOM 6487 C CA . PHE B 1 335 ? 50.494 103.925 29.093 1.00 19.38 335 PHE B CA 1
ATOM 6488 C C . PHE B 1 335 ? 51.979 103.899 28.800 1.00 19.94 335 PHE B C 1
ATOM 6489 O O . PHE B 1 335 ? 52.761 103.515 29.671 1.00 21.00 335 PHE B O 1
ATOM 6497 N N . GLY B 1 336 ? 52.380 104.302 27.596 1.00 18.93 336 GLY B N 1
ATOM 6498 C CA . GLY B 1 336 ? 53.805 104.291 27.279 1.00 17.96 336 GLY B CA 1
ATOM 6499 C C . GLY B 1 336 ? 54.336 102.885 27.144 1.00 18.66 336 GLY B C 1
ATOM 6500 O O . GLY B 1 336 ? 55.498 102.605 27.518 1.00 19.46 336 GLY B O 1
ATOM 6501 N N . ILE B 1 337 ? 53.508 101.979 26.653 1.00 19.28 337 ILE B N 1
ATOM 6502 C CA . ILE B 1 337 ? 53.895 100.616 26.345 1.00 19.27 337 ILE B CA 1
ATOM 6503 C C . ILE B 1 337 ? 53.780 100.451 24.839 1.00 18.68 337 ILE B C 1
ATOM 6504 O O . ILE B 1 337 ? 52.699 100.634 24.269 1.00 19.74 337 ILE B O 1
ATOM 6509 N N . TRP B 1 338 ? 54.879 100.104 24.173 1.00 19.40 338 TRP B N 1
ATOM 6510 C CA . TRP B 1 338 ? 54.954 100.130 22.706 1.00 18.81 338 TRP B CA 1
ATOM 6511 C C . TRP B 1 338 ? 54.738 98.739 22.132 1.00 18.79 338 TRP B C 1
ATOM 6512 O O . TRP B 1 338 ? 55.488 97.798 22.451 1.00 19.76 338 TRP B O 1
ATOM 6523 N N . LEU B 1 339 ? 53.716 98.613 21.246 1.00 18.00 339 LEU B N 1
ATOM 6524 C CA . LEU B 1 339 ? 53.499 97.399 20.470 1.00 17.53 339 LEU B CA 1
ATOM 6525 C C . LEU B 1 339 ? 53.712 97.691 18.994 1.00 17.21 339 LEU B C 1
ATOM 6526 O O . LEU B 1 339 ? 53.401 98.789 18.527 1.00 18.28 339 LEU B O 1
ATOM 6531 N N . PRO B 1 340 ? 54.227 96.722 18.241 1.00 17.02 340 PRO B N 1
ATOM 6532 C CA . PRO B 1 340 ? 54.248 96.842 16.768 1.00 18.04 340 PRO B CA 1
ATOM 6533 C C . PRO B 1 340 ? 52.835 96.857 16.194 1.00 16.65 340 PRO B C 1
ATOM 6534 O O . PRO B 1 340 ? 51.846 96.633 16.890 1.00 17.17 340 PRO B O 1
ATOM 6538 N N . ARG B 1 341 ? 52.746 97.095 14.886 1.00 17.00 341 ARG B N 1
ATOM 6539 C CA . ARG B 1 341 ? 51.457 97.350 14.232 1.00 16.49 341 ARG B CA 1
ATOM 6540 C C . ARG B 1 341 ? 50.589 96.104 14.086 1.00 16.47 341 ARG B C 1
ATOM 6541 O O . ARG B 1 341 ? 49.373 96.173 14.331 1.00 16.80 341 ARG B O 1
ATOM 6549 N N . SER B 1 342 ? 51.151 94.974 13.642 1.00 17.49 342 SER B N 1
ATOM 6550 C CA A SER B 1 342 ? 50.381 93.806 13.198 0.54 17.42 342 SER B CA 1
ATOM 6551 C CA B SER B 1 342 ? 50.311 93.850 13.246 0.46 17.47 342 SER B CA 1
ATOM 6552 C C . SER B 1 342 ? 50.371 92.690 14.241 1.00 16.20 342 SER B C 1
ATOM 6553 O O . SER B 1 342 ? 51.279 92.573 15.078 1.00 17.97 342 SER B O 1
ATOM 6558 N N . SER B 1 343 ? 49.367 91.795 14.128 1.00 17.49 343 SER B N 1
ATOM 6559 C CA . SER B 1 343 ? 49.243 90.711 15.084 1.00 17.59 343 SER B CA 1
ATOM 6560 C C . SER B 1 343 ? 50.469 89.808 15.113 1.00 17.19 343 SER B C 1
ATOM 6561 O O . SER B 1 343 ? 50.881 89.359 16.201 1.00 18.77 343 SER B O 1
ATOM 6564 N N . PHE B 1 344 ? 51.071 89.529 13.943 1.00 17.60 344 PHE B N 1
ATOM 6565 C CA . PHE B 1 344 ? 52.213 88.616 13.943 1.00 18.18 344 PHE B CA 1
ATOM 6566 C C . PHE B 1 344 ? 53.389 89.239 14.683 1.00 17.99 344 PHE B C 1
ATOM 6567 O O . PHE B 1 344 ? 54.062 88.561 15.486 1.00 18.52 344 PHE B O 1
ATOM 6575 N N . TYR B 1 345 ? 53.644 90.523 14.424 1.00 17.35 345 TYR B N 1
ATOM 6576 C CA . TYR B 1 345 ? 54.778 91.169 15.073 1.00 17.11 345 TYR B CA 1
ATOM 6577 C C . TYR B 1 345 ? 54.492 91.413 16.544 1.00 17.09 345 TYR B C 1
ATOM 6578 O O . TYR B 1 345 ? 55.411 91.385 17.355 1.00 17.62 345 TYR B O 1
ATOM 6587 N N . GLN B 1 346 ? 53.233 91.635 16.931 1.00 16.81 346 GLN B N 1
ATOM 6588 C CA . GLN B 1 346 ? 52.922 91.725 18.355 1.00 16.45 346 GLN B CA 1
ATOM 6589 C C . GLN B 1 346 ? 53.152 90.385 19.036 1.00 18.02 346 GLN B C 1
ATOM 6590 O O . GLN B 1 346 ? 53.794 90.306 20.099 1.00 18.25 346 GLN B O 1
ATOM 6596 N N . ALA B 1 347 ? 52.641 89.312 18.443 1.00 16.83 347 ALA B N 1
ATOM 6597 C CA . ALA B 1 347 ? 52.745 88.006 19.089 1.00 18.14 347 ALA B CA 1
ATOM 6598 C C . ALA B 1 347 ? 54.210 87.604 19.278 1.00 18.09 347 ALA B C 1
ATOM 6599 O O . ALA B 1 347 ? 54.561 86.955 20.278 1.00 19.81 347 ALA B O 1
ATOM 6601 N N . ASN B 1 348 ? 55.070 87.940 18.313 1.00 17.46 348 ASN B N 1
ATOM 6602 C CA . ASN B 1 348 ? 56.451 87.452 18.320 1.00 18.56 348 ASN B CA 1
ATOM 6603 C C . ASN B 1 348 ? 57.451 88.420 18.910 1.00 19.63 348 ASN B C 1
ATOM 6604 O O . ASN B 1 348 ? 58.489 87.968 19.400 1.00 21.46 348 ASN B O 1
ATOM 6609 N N . TYR B 1 349 ? 57.188 89.728 18.891 1.00 18.90 349 TYR B N 1
ATOM 6610 C CA . TYR B 1 349 ? 58.191 90.726 19.270 1.00 19.83 349 TYR B CA 1
ATOM 6611 C C . TYR B 1 349 ? 57.762 91.646 20.402 1.00 20.47 349 TYR B C 1
ATOM 6612 O O . TYR B 1 349 ? 58.592 92.421 20.884 1.00 23.04 349 TYR B O 1
ATOM 6621 N N . ALA B 1 350 ? 56.506 91.596 20.860 1.00 19.75 350 ALA B N 1
ATOM 6622 C CA . ALA B 1 350 ? 56.107 92.411 22.004 1.00 22.36 350 ALA B CA 1
ATOM 6623 C C . ALA B 1 350 ? 56.443 91.740 23.324 1.00 22.22 350 ALA B C 1
ATOM 6624 O O . ALA B 1 350 ? 56.391 92.390 24.375 1.00 24.38 350 ALA B O 1
ATOM 6626 N N . GLY B 1 351 ? 56.791 90.462 23.278 1.00 21.63 351 GLY B N 1
ATOM 6627 C CA . GLY B 1 351 ? 57.126 89.724 24.467 1.00 23.24 351 GLY B CA 1
ATOM 6628 C C . GLY B 1 351 ? 57.488 88.316 24.075 1.00 24.93 351 GLY B C 1
ATOM 6629 O O . GLY B 1 351 ? 57.598 87.989 22.887 1.00 25.39 351 GLY B O 1
ATOM 6630 N N . GLN B 1 352 ? 57.665 87.481 25.089 1.00 27.44 352 GLN B N 1
ATOM 6631 C CA . GLN B 1 352 ? 58.042 86.102 24.845 1.00 29.48 352 GLN B CA 1
ATOM 6632 C C . GLN B 1 352 ? 56.814 85.320 24.394 1.00 27.64 352 GLN B C 1
ATOM 6633 O O . GLN B 1 352 ? 55.808 85.276 25.123 1.00 27.54 352 GLN B O 1
ATOM 6639 N N . ILE B 1 353 ? 56.876 84.745 23.169 1.00 25.39 353 ILE B N 1
ATOM 6640 C CA . ILE B 1 353 ? 55.737 83.987 22.647 1.00 23.45 353 ILE B CA 1
ATOM 6641 C C . ILE B 1 353 ? 55.796 82.579 23.209 1.00 22.71 353 ILE B C 1
ATOM 6642 O O . ILE B 1 353 ? 56.876 82.012 23.460 1.00 24.77 353 ILE B O 1
ATOM 6647 N N . TYR B 1 354 ? 54.625 82.017 23.412 1.00 21.97 354 TYR B N 1
ATOM 6648 C CA . TYR B 1 354 ? 54.453 80.636 23.826 1.00 21.30 354 TYR B CA 1
ATOM 6649 C C . TYR B 1 354 ? 53.464 80.049 22.838 1.00 20.26 354 TYR B C 1
ATOM 6650 O O . TYR B 1 354 ? 52.267 80.366 22.894 1.00 20.73 354 TYR B O 1
ATOM 6659 N N . SER B 1 355 ? 53.953 79.231 21.913 1.00 21.88 355 SER B N 1
ATOM 6660 C CA . SER B 1 355 ? 53.094 78.616 20.911 1.00 21.85 355 SER B CA 1
ATOM 6661 C C . SER B 1 355 ? 52.418 77.391 21.494 1.00 23.13 355 SER B C 1
ATOM 6662 O O . SER B 1 355 ? 53.074 76.521 22.083 1.00 23.92 355 SER B O 1
ATOM 6665 N N . MET B 1 356 ? 51.101 77.305 21.287 1.00 21.60 356 MET B N 1
ATOM 6666 C CA . MET B 1 356 ? 50.291 76.158 21.672 1.00 20.33 356 MET B CA 1
ATOM 6667 C C . MET B 1 356 ? 49.779 75.394 20.456 1.00 20.34 356 MET B C 1
ATOM 6668 O O . MET B 1 356 ? 48.789 74.651 20.546 1.00 21.28 356 MET B O 1
ATOM 6673 N N . TYR B 1 357 ? 50.467 75.528 19.330 1.00 21.11 357 TYR B N 1
ATOM 6674 C CA . TYR B 1 357 ? 50.149 74.729 18.159 1.00 23.34 357 TYR B CA 1
ATOM 6675 C C . TYR B 1 357 ? 50.047 73.254 18.513 1.00 22.55 357 TYR B C 1
ATOM 6676 O O . TYR B 1 357 ? 49.193 72.529 17.990 1.00 25.40 357 TYR B O 1
ATOM 6685 N N . ASP B 1 358 ? 50.976 72.759 19.323 1.00 23.55 358 ASP B N 1
ATOM 6686 C CA . ASP B 1 358 ? 50.995 71.342 19.635 1.00 25.19 358 ASP B CA 1
ATOM 6687 C C . ASP B 1 358 ? 50.174 70.972 20.878 1.00 23.60 358 ASP B C 1
ATOM 6688 O O . ASP B 1 358 ? 50.415 69.917 21.475 1.00 25.29 358 ASP B O 1
ATOM 6693 N N . GLN B 1 359 ? 49.210 71.795 21.262 1.00 22.75 359 GLN B N 1
ATOM 6694 C CA . GLN B 1 359 ? 48.354 71.514 22.407 1.00 23.27 359 GLN B CA 1
ATOM 6695 C C . GLN B 1 359 ? 46.900 71.470 21.975 1.00 22.41 359 GLN B C 1
ATOM 6696 O O . GLN B 1 359 ? 46.470 72.197 21.063 1.00 23.84 359 GLN B O 1
ATOM 6702 N N . SER B 1 360 ? 46.153 70.599 22.639 1.00 22.07 360 SER B N 1
ATOM 6703 C CA . SER B 1 360 ? 44.742 70.422 22.333 1.00 22.60 360 SER B CA 1
ATOM 6704 C C . SER B 1 360 ? 43.912 71.572 22.892 1.00 22.40 360 SER B C 1
ATOM 6705 O O . SER B 1 360 ? 44.359 72.378 23.720 1.00 23.28 360 SER B O 1
ATOM 6708 N N . GLU B 1 361 ? 42.655 71.617 22.437 1.00 22.85 361 GLU B N 1
ATOM 6709 C CA . GLU B 1 361 ? 41.687 72.565 22.984 1.00 23.94 361 GLU B CA 1
ATOM 6710 C C . GLU B 1 361 ? 41.624 72.475 24.509 1.00 24.96 361 GLU B C 1
ATOM 6711 O O . GLU B 1 361 ? 41.624 73.504 25.213 1.00 24.26 361 GLU B O 1
ATOM 6717 N N . GLU B 1 362 ? 41.605 71.250 25.033 1.00 25.63 362 GLU B N 1
ATOM 6718 C CA . GLU B 1 362 ? 41.483 71.063 26.474 1.00 26.85 362 GLU B CA 1
ATOM 6719 C C . GLU B 1 362 ? 42.702 71.628 27.188 1.00 25.80 362 GLU B C 1
ATOM 6720 O O . GLU B 1 362 ? 42.587 72.269 28.241 1.00 26.59 362 GLU B O 1
ATOM 6726 N N . GLN B 1 363 ? 43.889 71.405 26.618 1.00 24.98 363 GLN B N 1
ATOM 6727 C CA . GLN B 1 363 ? 45.094 71.909 27.254 1.00 25.34 363 GLN B CA 1
ATOM 6728 C C . GLN B 1 363 ? 45.135 73.421 27.217 1.00 22.39 363 GLN B C 1
ATOM 6729 O O . GLN B 1 363 ? 45.556 74.064 28.188 1.00 24.22 363 GLN B O 1
ATOM 6735 N N . ARG B 1 364 ? 44.721 74.014 26.092 1.00 20.59 364 ARG B N 1
ATOM 6736 C CA . ARG B 1 364 ? 44.676 75.466 25.989 1.00 20.01 364 ARG B CA 1
ATOM 6737 C C . ARG B 1 364 ? 43.741 76.069 27.035 1.00 20.65 364 ARG B C 1
ATOM 6738 O O . ARG B 1 364 ? 44.068 77.084 27.675 1.00 21.69 364 ARG B O 1
ATOM 6746 N N . LYS B 1 365 ? 42.548 75.478 27.191 1.00 21.24 365 LYS B N 1
ATOM 6747 C CA . LYS B 1 365 ? 41.601 75.971 28.185 1.00 22.98 365 LYS B CA 1
ATOM 6748 C C . LYS B 1 365 ? 42.144 75.778 29.598 1.00 24.20 365 LYS B C 1
ATOM 6749 O O . LYS B 1 365 ? 41.985 76.659 30.448 1.00 24.49 365 LYS B O 1
ATOM 6755 N N . GLU B 1 366 ? 42.820 74.654 29.858 1.00 25.08 366 GLU B N 1
ATOM 6756 C CA . GLU B 1 366 ? 43.426 74.456 31.176 1.00 29.63 366 GLU B CA 1
ATOM 6757 C C . GLU B 1 366 ? 44.354 75.605 31.544 1.00 27.56 366 GLU B C 1
ATOM 6758 O O . GLU B 1 366 ? 44.342 76.074 32.691 1.00 28.54 366 GLU B O 1
ATOM 6764 N N . LEU B 1 367 ? 45.186 76.058 30.591 1.00 23.44 367 LEU B N 1
ATOM 6765 C CA . LEU B 1 367 ? 46.117 77.145 30.884 1.00 23.41 367 LEU B CA 1
ATOM 6766 C C . LEU B 1 367 ? 45.395 78.467 31.086 1.00 22.12 367 LEU B C 1
ATOM 6767 O O . LEU B 1 367 ? 45.660 79.191 32.052 1.00 25.89 367 LEU B O 1
ATOM 6772 N N . LEU B 1 368 ? 44.479 78.816 30.176 1.00 21.44 368 LEU B N 1
ATOM 6773 C CA . LEU B 1 368 ? 43.891 80.148 30.221 1.00 21.31 368 LEU B CA 1
ATOM 6774 C C . LEU B 1 368 ? 42.743 80.245 31.217 1.00 22.36 368 LEU B C 1
ATOM 6775 O O . LEU B 1 368 ? 42.458 81.346 31.702 1.00 22.26 368 LEU B O 1
ATOM 6780 N N . VAL B 1 369 ? 42.055 79.136 31.484 1.00 22.55 369 VAL B N 1
ATOM 6781 C CA . VAL B 1 369 ? 40.939 79.146 32.448 1.00 24.17 369 VAL B CA 1
ATOM 6782 C C . VAL B 1 369 ? 41.424 78.856 33.860 1.00 26.18 369 VAL B C 1
ATOM 6783 O O . VAL B 1 369 ? 41.062 79.561 34.805 1.00 27.83 369 VAL B O 1
ATOM 6787 N N . GLU B 1 370 ? 42.215 77.784 34.029 1.00 27.31 370 GLU B N 1
ATOM 6788 C CA . GLU B 1 370 ? 42.617 77.340 35.362 1.00 31.73 370 GLU B CA 1
ATOM 6789 C C . GLU B 1 370 ? 43.949 77.916 35.829 1.00 34.70 370 GLU B C 1
ATOM 6790 O O . GLU B 1 370 ? 44.258 77.821 37.028 1.00 37.12 370 GLU B O 1
ATOM 6796 N N . GLN B 1 371 ? 44.748 78.475 34.922 1.00 35.84 371 GLN B N 1
ATOM 6797 C CA . GLN B 1 371 ? 45.913 79.302 35.269 1.00 41.29 371 GLN B CA 1
ATOM 6798 C C . GLN B 1 371 ? 46.918 78.576 36.162 1.00 46.52 371 GLN B C 1
ATOM 6799 O O . GLN B 1 371 ? 47.397 79.118 37.160 1.00 45.36 371 GLN B O 1
ATOM 6805 N N . GLU B 1 372 ? 47.257 77.345 35.784 1.00 50.97 372 GLU B N 1
ATOM 6806 C CA . GLU B 1 372 ? 48.168 76.541 36.585 1.00 57.59 372 GLU B CA 1
ATOM 6807 C C . GLU B 1 372 ? 49.368 75.999 35.822 1.00 60.09 372 GLU B C 1
ATOM 6808 O O . GLU B 1 372 ? 50.234 75.367 36.441 1.00 59.48 372 GLU B O 1
ATOM 6814 N N . GLY B 1 373 ? 49.456 76.235 34.516 1.00 61.76 373 GLY B N 1
ATOM 6815 C CA . GLY B 1 373 ? 50.417 75.547 33.683 1.00 63.34 373 GLY B CA 1
ATOM 6816 C C . GLY B 1 373 ? 51.848 76.008 33.906 1.00 64.79 373 GLY B C 1
ATOM 6817 O O . GLY B 1 373 ? 52.193 76.694 34.872 1.00 64.46 373 GLY B O 1
ATOM 6818 N N . SER B 1 374 ? 52.699 75.616 32.953 1.00 65.65 374 SER B N 1
ATOM 6819 C CA . SER B 1 374 ? 54.132 75.885 33.058 1.00 66.19 374 SER B CA 1
ATOM 6820 C C . SER B 1 374 ? 54.409 77.377 33.211 1.00 62.85 374 SER B C 1
ATOM 6821 O O . SER B 1 374 ? 55.086 77.805 34.154 1.00 63.63 374 SER B O 1
ATOM 6824 N N . ILE B 1 375 ? 53.880 78.181 32.308 1.00 57.74 375 ILE B N 1
ATOM 6825 C CA . ILE B 1 375 ? 54.042 79.627 32.369 1.00 54.38 375 ILE B CA 1
ATOM 6826 C C . ILE B 1 375 ? 52.850 80.238 33.092 1.00 49.69 375 ILE B C 1
ATOM 6827 O O . ILE B 1 375 ? 51.750 79.680 33.117 1.00 47.52 375 ILE B O 1
ATOM 6832 N N . GLN B 1 376 ? 53.065 81.394 33.702 1.00 45.81 376 GLN B N 1
ATOM 6833 C CA . GLN B 1 376 ? 52.012 82.082 34.432 1.00 44.68 376 GLN B CA 1
ATOM 6834 C C . GLN B 1 376 ? 51.526 83.255 33.590 1.00 37.24 376 GLN B C 1
ATOM 6835 O O . GLN B 1 376 ? 52.291 84.181 33.307 1.00 37.72 376 GLN B O 1
ATOM 6841 N N . LEU B 1 377 ? 50.259 83.218 33.192 1.00 30.93 377 LEU B N 1
ATOM 6842 C CA . LEU B 1 377 ? 49.693 84.309 32.410 1.00 27.62 377 LEU B CA 1
ATOM 6843 C C . LEU B 1 377 ? 49.339 85.477 33.332 1.00 27.35 377 LEU B C 1
ATOM 6844 O O . LEU B 1 377 ? 49.064 85.295 34.530 1.00 28.79 377 LEU B O 1
ATOM 6849 N N . ILE B 1 378 ? 49.355 86.683 32.773 1.00 23.76 378 ILE B N 1
ATOM 6850 C CA . ILE B 1 378 ? 49.049 87.883 33.560 1.00 22.48 378 ILE B CA 1
ATOM 6851 C C . ILE B 1 378 ? 47.891 88.628 32.903 1.00 22.59 378 ILE B C 1
ATOM 6852 O O . ILE B 1 378 ? 48.057 89.153 31.794 1.00 23.35 378 ILE B O 1
ATOM 6857 N N . PRO B 1 379 ? 46.705 88.653 33.517 1.00 21.43 379 PRO B N 1
ATOM 6858 C CA . PRO B 1 379 ? 45.604 89.448 32.962 1.00 21.76 379 PRO B CA 1
ATOM 6859 C C . PRO B 1 379 ? 46.050 90.882 32.735 1.00 21.64 379 PRO B C 1
ATOM 6860 O O . PRO B 1 379 ? 46.765 91.464 33.562 1.00 21.52 379 PRO B O 1
ATOM 6864 N N . PHE B 1 380 ? 45.679 91.423 31.569 1.00 20.64 380 PHE B N 1
ATOM 6865 C CA . PHE B 1 380 ? 45.954 92.780 31.111 1.00 20.74 380 PHE B CA 1
ATOM 6866 C C . PHE B 1 380 ? 47.394 92.946 30.616 1.00 20.45 380 PHE B C 1
ATOM 6867 O O . PHE B 1 380 ? 47.743 94.050 30.166 1.00 20.15 380 PHE B O 1
ATOM 6875 N N . MET B 1 381 ? 48.226 91.894 30.646 1.00 20.53 381 MET B N 1
ATOM 6876 C CA . MET B 1 381 ? 49.600 92.006 30.165 1.00 20.02 381 MET B CA 1
ATOM 6877 C C . MET B 1 381 ? 49.978 90.829 29.280 1.00 18.60 381 MET B C 1
ATOM 6878 O O . MET B 1 381 ? 51.174 90.609 29.042 1.00 20.25 381 MET B O 1
ATOM 6883 N N . THR B 1 382 ? 49.002 90.080 28.761 1.00 17.96 382 THR B N 1
ATOM 6884 C CA . THR B 1 382 ? 49.250 88.883 27.965 1.00 18.05 382 THR B CA 1
ATOM 6885 C C . THR B 1 382 ? 48.399 88.979 26.719 1.00 16.80 382 THR B C 1
ATOM 6886 O O . THR B 1 382 ? 47.187 89.234 26.822 1.00 17.95 382 THR B O 1
ATOM 6890 N N . LEU B 1 383 ? 49.021 88.834 25.545 1.00 16.68 383 LEU B N 1
ATOM 6891 C CA . LEU B 1 383 ? 48.293 88.854 24.267 1.00 16.06 383 LEU B CA 1
ATOM 6892 C C . LEU B 1 383 ? 47.989 87.422 23.878 1.00 16.23 383 LEU B C 1
ATOM 6893 O O . LEU B 1 383 ? 48.834 86.543 24.015 1.00 17.74 383 LEU B O 1
ATOM 6898 N N . VAL B 1 384 ? 46.754 87.143 23.454 1.00 16.57 384 VAL B N 1
ATOM 6899 C CA A VAL B 1 384 ? 46.388 85.831 22.927 0.87 16.97 384 VAL B CA 1
ATOM 6900 C CA B VAL B 1 384 ? 46.393 85.833 22.925 0.13 16.03 384 VAL B CA 1
ATOM 6901 C C . VAL B 1 384 ? 46.172 85.984 21.429 1.00 16.19 384 VAL B C 1
ATOM 6902 O O . VAL B 1 384 ? 45.397 86.850 20.994 1.00 16.24 384 VAL B O 1
ATOM 6909 N N . SER B 1 385 ? 46.880 85.166 20.630 1.00 15.46 385 SER B N 1
ATOM 6910 C CA . SER B 1 385 ? 46.780 85.254 19.182 1.00 16.35 385 SER B CA 1
ATOM 6911 C C . SER B 1 385 ? 46.355 83.920 18.583 1.00 15.68 385 SER B C 1
ATOM 6912 O O . SER B 1 385 ? 46.511 82.862 19.188 1.00 16.69 385 SER B O 1
ATOM 6915 N N . PHE B 1 386 ? 45.759 84.003 17.383 1.00 16.39 386 PHE B N 1
ATOM 6916 C CA . PHE B 1 386 ? 45.060 82.882 16.765 1.00 16.73 386 PHE B CA 1
ATOM 6917 C C . PHE B 1 386 ? 45.382 82.918 15.277 1.00 18.80 386 PHE B C 1
ATOM 6918 O O . PHE B 1 386 ? 45.458 84.003 14.700 1.00 18.65 386 PHE B O 1
ATOM 6926 N N . GLY B 1 387 ? 45.543 81.756 14.653 1.00 17.36 387 GLY B N 1
ATOM 6927 C CA . GLY B 1 387 ? 45.808 81.768 13.225 1.00 17.50 387 GLY B CA 1
ATOM 6928 C C . GLY B 1 387 ? 45.475 80.448 12.571 1.00 17.62 387 GLY B C 1
ATOM 6929 O O . GLY B 1 387 ? 45.133 79.462 13.227 1.00 19.32 387 GLY B O 1
ATOM 6930 N N . ASN B 1 388 ? 45.613 80.422 11.247 1.00 20.38 388 ASN B N 1
ATOM 6931 C CA A ASN B 1 388 ? 45.260 79.234 10.475 0.50 22.34 388 ASN B CA 1
ATOM 6932 C CA B ASN B 1 388 ? 45.264 79.259 10.444 0.50 22.49 388 ASN B CA 1
ATOM 6933 C C . ASN B 1 388 ? 46.448 78.329 10.187 1.00 22.64 388 ASN B C 1
ATOM 6934 O O . ASN B 1 388 ? 46.295 77.332 9.473 1.00 24.76 388 ASN B O 1
ATOM 6943 N N . SER B 1 389 ? 47.612 78.640 10.750 1.00 21.61 389 SER B N 1
ATOM 6944 C CA . SER B 1 389 ? 48.789 77.798 10.601 1.00 21.82 389 SER B CA 1
ATOM 6945 C C . SER B 1 389 ? 49.622 77.977 11.860 1.00 21.55 389 SER B C 1
ATOM 6946 O O . SER B 1 389 ? 49.390 78.894 12.652 1.00 22.16 389 SER B O 1
ATOM 6949 N N . LYS B 1 390 ? 50.607 77.094 12.023 1.00 21.41 390 LYS B N 1
ATOM 6950 C CA . LYS B 1 390 ? 51.456 77.112 13.211 1.00 21.67 390 LYS B CA 1
ATOM 6951 C C . LYS B 1 390 ? 51.966 78.509 13.547 1.00 21.50 390 LYS B C 1
ATOM 6952 O O . LYS B 1 390 ? 51.885 78.956 14.703 1.00 21.87 390 LYS B O 1
ATOM 6958 N N . THR B 1 391 ? 52.507 79.227 12.559 1.00 20.34 391 THR B N 1
ATOM 6959 C CA . THR B 1 391 ? 53.151 80.503 12.871 1.00 22.40 391 THR B CA 1
ATOM 6960 C C . THR B 1 391 ? 52.410 81.746 12.379 1.00 22.32 391 THR B C 1
ATOM 6961 O O . THR B 1 391 ? 52.778 82.862 12.755 1.00 25.52 391 THR B O 1
ATOM 6965 N N . SER B 1 392 ? 51.365 81.610 11.593 1.00 21.45 392 SER B N 1
ATOM 6966 C CA . SER B 1 392 ? 50.669 82.823 11.179 1.00 22.06 392 SER B CA 1
ATOM 6967 C C . SER B 1 392 ? 49.594 83.225 12.190 1.00 19.57 392 SER B C 1
ATOM 6968 O O . SER B 1 392 ? 49.103 82.405 12.987 1.00 21.14 392 SER B O 1
ATOM 6971 N N . THR B 1 393 ? 49.256 84.505 12.158 1.00 18.84 393 THR B N 1
ATOM 6972 C CA . THR B 1 393 ? 48.210 85.021 13.033 1.00 18.16 393 THR B CA 1
ATOM 6973 C C . THR B 1 393 ? 47.208 85.834 12.222 1.00 18.58 393 THR B C 1
ATOM 6974 O O . THR B 1 393 ? 47.577 86.609 11.329 1.00 21.72 393 THR B O 1
ATOM 6978 N N . SER B 1 394 ? 45.915 85.650 12.542 1.00 17.80 394 SER B N 1
ATOM 6979 C CA . SER B 1 394 ? 44.839 86.400 11.904 1.00 19.57 394 SER B CA 1
ATOM 6980 C C . SER B 1 394 ? 43.881 87.005 12.911 1.00 18.99 394 SER B C 1
ATOM 6981 O O . SER B 1 394 ? 42.909 87.654 12.511 1.00 19.56 394 SER B O 1
ATOM 6984 N N . HIS B 1 395 ? 44.146 86.851 14.203 1.00 17.37 395 HIS B N 1
ATOM 6985 C CA . HIS B 1 395 ? 43.385 87.549 15.221 1.00 16.57 395 HIS B CA 1
ATOM 6986 C C . HIS B 1 395 ? 44.267 87.658 16.474 1.00 16.66 395 HIS B C 1
ATOM 6987 O O . HIS B 1 395 ? 45.165 86.835 16.692 1.00 16.32 395 HIS B O 1
ATOM 6994 N N . ILE B 1 396 ? 44.037 88.697 17.277 1.00 16.26 396 ILE B N 1
ATOM 6995 C CA . ILE B 1 396 ? 44.772 88.862 18.534 1.00 15.59 396 ILE B CA 1
ATOM 6996 C C . ILE B 1 396 ? 43.858 89.634 19.486 1.00 15.60 396 ILE B C 1
ATOM 6997 O O . ILE B 1 396 ? 43.016 90.424 19.048 1.00 15.38 396 ILE B O 1
ATOM 7002 N N . GLY B 1 397 ? 44.028 89.378 20.791 1.00 16.13 397 GLY B N 1
ATOM 7003 C CA . GLY B 1 397 ? 43.252 90.019 21.852 1.00 15.86 397 GLY B CA 1
ATOM 7004 C C . GLY B 1 397 ? 44.114 90.129 23.100 1.00 17.14 397 GLY B C 1
ATOM 7005 O O . GLY B 1 397 ? 45.205 89.527 23.198 1.00 17.62 397 GLY B O 1
ATOM 7006 N N . LEU B 1 398 ? 43.635 90.901 24.069 1.00 16.67 398 LEU B N 1
ATOM 7007 C CA . LEU B 1 398 ? 44.319 91.112 25.349 1.00 15.74 398 LEU B CA 1
ATOM 7008 C C . LEU B 1 398 ? 43.640 90.232 26.396 1.00 15.77 398 LEU B C 1
ATOM 7009 O O . LEU B 1 398 ? 42.473 90.456 26.733 1.00 16.53 398 LEU B O 1
ATOM 7014 N N . TYR B 1 399 ? 44.327 89.190 26.881 1.00 16.47 399 TYR B N 1
ATOM 7015 C CA . TYR B 1 399 ? 43.779 88.333 27.939 1.00 16.43 399 TYR B CA 1
ATOM 7016 C C . TYR B 1 399 ? 43.423 89.151 29.174 1.00 16.97 399 TYR B C 1
ATOM 7017 O O . TYR B 1 399 ? 44.226 89.952 29.655 1.00 18.65 399 TYR B O 1
ATOM 7026 N N . MET B 1 400 ? 42.193 88.972 29.686 1.00 17.82 400 MET B N 1
ATOM 7027 C CA . MET B 1 400 ? 41.717 89.671 30.884 1.00 18.14 400 MET B CA 1
ATOM 7028 C C . MET B 1 400 ? 41.427 88.741 32.060 1.00 19.34 400 MET B C 1
ATOM 7029 O O . MET B 1 400 ? 40.885 89.210 33.082 1.00 22.70 400 MET B O 1
ATOM 7034 N N . GLY B 1 401 ? 41.788 87.450 31.988 1.00 18.31 401 GLY B N 1
ATOM 7035 C CA . GLY B 1 401 ? 41.488 86.553 33.102 1.00 18.76 401 GLY B CA 1
ATOM 7036 C C . GLY B 1 401 ? 40.243 85.735 32.808 1.00 19.28 401 GLY B C 1
ATOM 7037 O O . GLY B 1 401 ? 40.068 85.251 31.678 1.00 19.74 401 GLY B O 1
ATOM 7038 N N . THR B 1 402 ? 39.364 85.576 33.812 1.00 19.91 402 THR B N 1
ATOM 7039 C CA . THR B 1 402 ? 38.184 84.730 33.675 1.00 20.76 402 THR B CA 1
ATOM 7040 C C . THR B 1 402 ? 36.929 85.418 34.204 1.00 22.00 402 THR B C 1
ATOM 7041 O O . THR B 1 402 ? 36.985 86.428 34.918 1.00 23.47 402 THR B O 1
ATOM 7045 N N . THR B 1 403 ? 35.779 84.835 33.846 1.00 21.03 403 THR B N 1
ATOM 7046 C CA . THR B 1 403 ? 34.489 85.251 34.393 1.00 20.88 403 THR B CA 1
ATOM 7047 C C . THR B 1 403 ? 33.579 84.039 34.421 1.00 21.09 403 THR B C 1
ATOM 7048 O O . THR B 1 403 ? 33.847 83.023 33.779 1.00 22.69 403 THR B O 1
ATOM 7052 N N . GLU B 1 404 ? 32.484 84.146 35.177 1.00 22.31 404 GLU B N 1
ATOM 7053 C CA . GLU B 1 404 ? 31.444 83.126 35.147 1.00 23.33 404 GLU B CA 1
ATOM 7054 C C . GLU B 1 404 ? 30.432 83.516 34.083 1.00 23.41 404 GLU B C 1
ATOM 7055 O O . GLU B 1 404 ? 29.839 84.601 34.144 1.00 24.75 404 GLU B O 1
ATOM 7061 N N . TYR B 1 405 ? 30.242 82.634 33.110 1.00 23.65 405 TYR B N 1
ATOM 7062 C CA . TYR B 1 405 ? 29.324 82.870 32.000 1.00 24.36 405 TYR B CA 1
ATOM 7063 C C . TYR B 1 405 ? 28.607 81.563 31.713 1.00 31.11 405 TYR B C 1
ATOM 7064 O O . TYR B 1 405 ? 29.249 80.548 31.437 1.00 33.45 405 TYR B O 1
ATOM 7073 N N . ASN B 1 406 ? 27.280 81.594 31.781 1.00 38.31 406 ASN B N 1
ATOM 7074 C CA . ASN B 1 406 ? 26.460 80.380 31.708 1.00 47.35 406 ASN B CA 1
ATOM 7075 C C . ASN B 1 406 ? 26.856 79.376 32.787 1.00 50.24 406 ASN B C 1
ATOM 7076 O O . ASN B 1 406 ? 26.995 78.181 32.527 1.00 51.98 406 ASN B O 1
ATOM 7081 N N . HIS B 1 407 ? 27.039 79.865 34.012 1.00 51.23 407 HIS B N 1
ATOM 7082 C CA . HIS B 1 407 ? 27.459 79.019 35.139 1.00 52.78 407 HIS B CA 1
ATOM 7083 C C . HIS B 1 407 ? 28.713 78.186 34.837 1.00 47.82 407 HIS B C 1
ATOM 7084 O O . HIS B 1 407 ? 28.958 77.157 35.483 1.00 47.73 407 HIS B O 1
ATOM 7091 N N . ASN B 1 408 ? 29.522 78.599 33.859 1.00 42.92 408 ASN B N 1
ATOM 7092 C CA . ASN B 1 408 ? 30.809 77.973 33.610 1.00 39.61 408 ASN B CA 1
ATOM 7093 C C . ASN B 1 408 ? 31.877 79.047 33.683 1.00 31.09 408 ASN B C 1
ATOM 7094 O O . ASN B 1 408 ? 31.645 80.192 33.299 1.00 29.75 408 ASN B O 1
ATOM 7099 N N . LYS B 1 409 ? 33.057 78.676 34.163 1.00 27.49 409 LYS B N 1
ATOM 7100 C CA . LYS B 1 409 ? 34.162 79.621 34.201 1.00 25.30 409 LYS B CA 1
ATOM 7101 C C . LYS B 1 409 ? 34.809 79.676 32.820 1.00 23.82 409 LYS B C 1
ATOM 7102 O O . LYS B 1 409 ? 35.172 78.637 32.264 1.00 24.59 409 LYS B O 1
ATOM 7108 N N . VAL B 1 410 ? 34.919 80.880 32.256 1.00 21.26 410 VAL B N 1
ATOM 7109 C CA . VAL B 1 410 ? 35.463 81.041 30.912 1.00 19.23 410 VAL B CA 1
ATOM 7110 C C . VAL B 1 410 ? 36.567 82.090 30.927 1.00 19.02 410 VAL B C 1
ATOM 7111 O O . VAL B 1 410 ? 36.529 83.055 31.693 1.00 20.43 410 VAL B O 1
ATOM 7115 N N . ALA B 1 411 ? 37.565 81.890 30.068 1.00 18.37 411 ALA B N 1
ATOM 7116 C CA . ALA B 1 411 ? 38.585 82.912 29.855 1.00 18.13 411 ALA B CA 1
ATOM 7117 C C . ALA B 1 411 ? 38.062 84.004 28.930 1.00 17.61 411 ALA B C 1
ATOM 7118 O O . ALA B 1 411 ? 37.239 83.749 28.047 1.00 17.83 411 ALA B O 1
ATOM 7120 N N . ILE B 1 412 ? 38.528 85.240 29.148 1.00 16.94 412 ILE B N 1
ATOM 7121 C CA . ILE B 1 412 ? 38.013 86.402 28.424 1.00 17.03 412 ILE B CA 1
ATOM 7122 C C . ILE B 1 412 ? 39.157 87.259 27.879 1.00 16.33 412 ILE B C 1
ATOM 7123 O O . ILE B 1 412 ? 40.304 87.195 28.347 1.00 17.30 412 ILE B O 1
ATOM 7128 N N . MET B 1 413 ? 38.824 88.099 26.894 1.00 16.16 413 MET B N 1
ATOM 7129 C CA . MET B 1 413 ? 39.791 88.971 26.240 1.00 15.98 413 MET B CA 1
ATOM 7130 C C . MET B 1 413 ? 39.125 90.256 25.769 1.00 15.23 413 MET B C 1
ATOM 7131 O O . MET B 1 413 ? 37.927 90.272 25.397 1.00 16.01 413 MET B O 1
ATOM 7136 N N . PHE B 1 414 ? 39.878 91.345 25.808 1.00 15.59 414 PHE B N 1
ATOM 7137 C CA . PHE B 1 414 ? 39.502 92.597 25.170 1.00 15.09 414 PHE B CA 1
ATOM 7138 C C . PHE B 1 414 ? 39.998 92.517 23.730 1.00 15.24 414 PHE B C 1
ATOM 7139 O O . PHE B 1 414 ? 41.190 92.252 23.508 1.00 16.27 414 PHE B O 1
ATOM 7147 N N . ASN B 1 415 ? 39.118 92.734 22.758 1.00 14.29 415 ASN B N 1
ATOM 7148 C CA . ASN B 1 415 ? 39.545 92.544 21.379 1.00 14.64 415 ASN B CA 1
ATOM 7149 C C . ASN B 1 415 ? 38.612 93.228 20.397 1.00 14.78 415 ASN B C 1
ATOM 7150 O O . ASN B 1 415 ? 37.509 93.631 20.747 1.00 15.94 415 ASN B O 1
ATOM 7155 N N . ALA B 1 416 ? 39.097 93.380 19.162 1.00 15.30 416 ALA B N 1
ATOM 7156 C CA . ALA B 1 416 ? 38.312 93.900 18.039 1.00 15.63 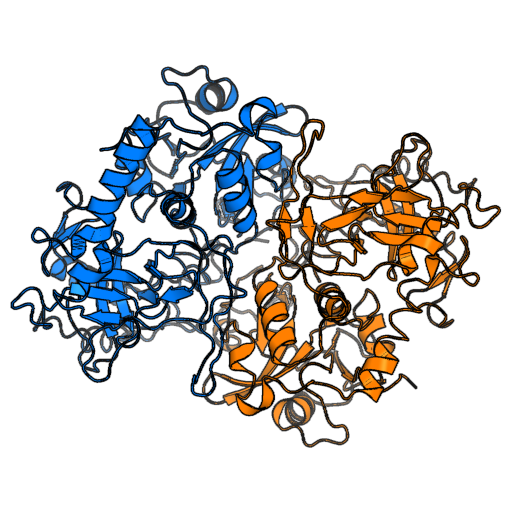416 ALA B CA 1
ATOM 7157 C C . ALA B 1 416 ? 38.205 92.793 17.006 1.00 15.45 416 ALA B C 1
ATOM 7158 O O . ALA B 1 416 ? 39.098 92.652 16.147 1.00 16.45 416 ALA B O 1
ATOM 7160 N N . PRO B 1 417 ? 37.169 91.963 17.077 1.00 16.13 417 PRO B N 1
ATOM 7161 C CA . PRO B 1 417 ? 36.976 90.862 16.107 1.00 17.11 417 PRO B CA 1
ATOM 7162 C C . PRO B 1 417 ? 36.030 91.245 14.988 1.00 17.04 417 PRO B C 1
ATOM 7163 O O . PRO B 1 417 ? 35.066 91.959 15.251 1.00 20.03 417 PRO B O 1
ATOM 7167 N N . TRP B 1 418 ? 36.291 90.810 13.764 1.00 16.42 418 TRP B N 1
ATOM 7168 C CA . TRP B 1 418 ? 35.287 90.996 12.723 1.00 15.60 418 TRP B CA 1
ATOM 7169 C C . TRP B 1 418 ? 34.200 89.934 12.844 1.00 16.33 418 TRP B C 1
ATOM 7170 O O . TRP B 1 418 ? 33.026 90.264 13.027 1.00 18.92 418 TRP B O 1
ATOM 7181 N N . GLY B 1 419 ? 34.536 88.671 12.687 1.00 17.81 419 GLY B N 1
ATOM 7182 C CA . GLY B 1 419 ? 33.543 87.607 12.817 1.00 18.61 419 GLY B CA 1
ATOM 7183 C C . GLY B 1 419 ? 34.226 86.265 12.858 1.00 18.37 419 GLY B C 1
ATOM 7184 O O . GLY B 1 419 ? 35.388 86.137 12.446 1.00 21.87 419 GLY B O 1
ATOM 7185 N N . VAL B 1 420 ? 33.524 85.272 13.381 1.00 17.47 420 VAL B N 1
ATOM 7186 C CA . VAL B 1 420 ? 34.082 83.936 13.540 1.00 17.63 420 VAL B CA 1
ATOM 7187 C C . VAL B 1 420 ? 33.699 83.082 12.327 1.00 17.75 420 VAL B C 1
ATOM 7188 O O . VAL B 1 420 ? 32.553 83.133 11.845 1.00 18.23 420 VAL B O 1
ATOM 7192 N N . LYS B 1 421 ? 34.634 82.270 11.836 1.00 17.70 421 LYS B N 1
ATOM 7193 C CA . LYS B 1 421 ? 34.369 81.461 10.660 1.00 18.73 421 LYS B CA 1
ATOM 7194 C C . LYS B 1 421 ? 33.293 80.410 10.953 1.00 18.17 421 LYS B C 1
ATOM 7195 O O . LYS B 1 421 ? 33.271 79.791 12.022 1.00 18.29 421 LYS B O 1
ATOM 7201 N N . LEU B 1 422 ? 32.398 80.210 9.977 1.00 17.34 422 LEU B N 1
ATOM 7202 C CA . LEU B 1 422 ? 31.373 79.172 9.988 1.00 18.11 422 LEU B CA 1
ATOM 7203 C C . LEU B 1 422 ? 31.561 78.319 8.748 1.00 18.52 422 LEU B C 1
ATOM 7204 O O . LEU B 1 422 ? 32.031 78.814 7.717 1.00 19.73 422 LEU B O 1
ATOM 7209 N N . VAL B 1 423 ? 31.172 77.041 8.820 1.00 18.51 423 VAL B N 1
ATOM 7210 C CA . VAL B 1 423 ? 31.227 76.172 7.647 1.00 19.34 423 VAL B CA 1
ATOM 7211 C C . VAL B 1 423 ? 29.922 75.402 7.533 1.00 19.71 423 VAL B C 1
ATOM 7212 O O . VAL B 1 423 ? 29.419 74.890 8.538 1.00 21.52 423 VAL B O 1
ATOM 7216 N N . ASN B 1 424 ? 29.371 75.323 6.316 1.00 19.48 424 ASN B N 1
ATOM 7217 C CA . ASN B 1 424 ? 28.097 74.630 6.144 1.00 20.19 424 ASN B CA 1
ATOM 7218 C C . ASN B 1 424 ? 28.327 73.230 5.576 1.00 21.44 424 ASN B C 1
ATOM 7219 O O . ASN B 1 424 ? 29.460 72.794 5.386 1.00 21.81 424 ASN B O 1
ATOM 7224 N N . GLY B 1 425 ? 27.239 72.536 5.255 1.00 22.49 425 GLY B N 1
ATOM 7225 C CA . GLY B 1 425 ? 27.307 71.175 4.782 1.00 22.61 425 GLY B CA 1
ATOM 7226 C C . GLY B 1 425 ? 27.843 71.021 3.368 1.00 23.66 425 GLY B C 1
ATOM 7227 O O . GLY B 1 425 ? 28.110 69.885 2.955 1.00 24.14 425 GLY B O 1
ATOM 7228 N N . ASN B 1 426 ? 28.024 72.130 2.631 1.00 23.63 426 ASN B N 1
ATOM 7229 C CA . ASN B 1 426 ? 28.716 72.117 1.345 1.00 23.69 426 ASN B CA 1
ATOM 7230 C C . ASN B 1 426 ? 30.189 72.472 1.496 1.00 23.58 426 ASN B C 1
ATOM 7231 O O . ASN B 1 426 ? 30.882 72.656 0.490 1.00 25.97 426 ASN B O 1
ATOM 7236 N N . ASN B 1 427 ? 30.668 72.648 2.722 1.00 22.69 427 ASN B N 1
ATOM 7237 C CA . ASN B 1 427 ? 32.032 73.127 2.965 1.00 23.16 427 ASN B CA 1
ATOM 7238 C C . ASN B 1 427 ? 32.213 74.558 2.460 1.00 24.40 427 ASN B C 1
ATOM 7239 O O . ASN B 1 427 ? 33.321 74.962 2.089 1.00 25.98 427 ASN B O 1
ATOM 7244 N N . GLU B 1 428 ? 31.130 75.324 2.424 1.00 23.92 428 GLU B N 1
ATOM 7245 C CA . GLU B 1 428 ? 31.184 76.751 2.129 1.00 22.41 428 GLU B CA 1
ATOM 7246 C C . GLU B 1 428 ? 31.314 77.546 3.423 1.00 21.49 428 GLU B C 1
ATOM 7247 O O . GLU B 1 428 ? 30.821 77.130 4.481 1.00 21.40 428 GLU B O 1
ATOM 7253 N N A GLN B 1 429 ? 32.005 78.682 3.336 0.43 21.65 429 GLN B N 1
ATOM 7254 N N B GLN B 1 429 ? 31.966 78.702 3.338 0.57 20.87 429 GLN B N 1
ATOM 7255 C CA A GLN B 1 429 ? 32.271 79.510 4.501 0.43 22.11 429 GLN B CA 1
ATOM 7256 C CA B GLN B 1 429 ? 32.250 79.487 4.527 0.57 20.65 429 GLN B CA 1
ATOM 7257 C C A GLN B 1 429 ? 31.107 80.458 4.772 0.43 20.30 429 GLN B C 1
ATOM 7258 C C B GLN B 1 429 ? 31.194 80.561 4.757 0.57 19.55 429 GLN B C 1
ATOM 7259 O O A GLN B 1 429 ? 30.324 80.799 3.880 0.43 20.76 429 GLN B O 1
ATOM 7260 O O B GLN B 1 429 ? 30.579 81.084 3.823 0.57 20.96 429 GLN B O 1
ATOM 7271 N N . GLY B 1 430 ? 31.020 80.892 6.029 1.00 19.01 430 GLY B N 1
ATOM 7272 C CA . GLY B 1 430 ? 30.196 82.001 6.470 1.00 19.08 430 GLY B CA 1
ATOM 7273 C C . GLY B 1 430 ? 30.914 82.712 7.606 1.00 16.88 430 GLY B C 1
ATOM 7274 O O . GLY B 1 430 ? 32.029 82.332 7.972 1.00 17.66 430 GLY B O 1
ATOM 7275 N N . ARG B 1 431 ? 30.301 83.779 8.122 1.00 17.14 431 ARG B N 1
ATOM 7276 C CA . ARG B 1 431 ? 30.841 84.478 9.284 1.00 17.17 431 ARG B CA 1
ATOM 7277 C C . ARG B 1 431 ? 29.750 84.752 10.294 1.00 17.59 431 ARG B C 1
ATOM 7278 O O . ARG B 1 431 ? 28.637 85.136 9.914 1.00 19.13 431 ARG B O 1
ATOM 7286 N N . ALA B 1 432 ? 30.078 84.555 11.571 1.00 17.96 432 ALA B N 1
ATOM 7287 C CA . ALA B 1 432 ? 29.256 84.997 12.693 1.00 17.84 432 ALA B CA 1
ATOM 7288 C C . ALA B 1 432 ? 29.802 86.361 13.064 1.00 17.60 432 ALA B C 1
ATOM 7289 O O . ALA B 1 432 ? 30.875 86.473 13.675 1.00 18.07 432 ALA B O 1
ATOM 7291 N N . LEU B 1 433 ? 29.125 87.396 12.616 1.00 17.59 433 LEU B N 1
ATOM 7292 C CA . LEU B 1 433 ? 29.631 88.755 12.699 1.00 17.77 433 LEU B CA 1
ATOM 7293 C C . LEU B 1 433 ? 29.526 89.310 14.113 1.00 17.32 433 LEU B C 1
ATOM 7294 O O . LEU B 1 433 ? 28.478 89.186 14.774 1.00 18.88 433 LEU B O 1
ATOM 7299 N N . VAL B 1 434 ? 30.576 90.019 14.520 1.00 17.32 434 VAL B N 1
ATOM 7300 C CA . VAL B 1 434 ? 30.648 90.794 15.748 1.00 16.51 434 VAL B CA 1
ATOM 7301 C C . VAL B 1 434 ? 30.866 92.240 15.311 1.00 15.97 434 VAL B C 1
ATOM 7302 O O . VAL B 1 434 ? 29.972 93.082 15.409 1.00 18.13 434 VAL B O 1
ATOM 7306 N N . GLY B 1 435 ? 32.051 92.559 14.778 1.00 16.07 435 GLY B N 1
ATOM 7307 C CA . GLY B 1 435 ? 32.182 93.800 14.051 1.00 16.51 435 GLY B CA 1
ATOM 7308 C C . GLY B 1 435 ? 32.373 95.042 14.888 1.00 15.60 435 GLY B C 1
ATOM 7309 O O . GLY B 1 435 ? 32.238 96.158 14.377 1.00 16.70 435 GLY B O 1
ATOM 7310 N N . GLN B 1 436 ? 32.744 94.880 16.162 1.00 15.66 436 GLN B N 1
ATOM 7311 C CA . GLN B 1 436 ? 32.976 96.015 17.047 1.00 16.83 436 GLN B CA 1
ATOM 7312 C C . GLN B 1 436 ? 33.894 95.554 18.168 1.00 16.83 436 GLN B C 1
ATOM 7313 O O . GLN B 1 436 ? 33.958 94.367 18.483 1.00 17.27 436 GLN B O 1
ATOM 7319 N N . THR B 1 437 ? 34.573 96.518 18.791 1.00 15.57 437 THR B N 1
ATOM 7320 C CA . THR B 1 437 ? 35.426 96.195 19.937 1.00 15.24 437 THR B CA 1
ATOM 7321 C C . THR B 1 437 ? 34.557 95.788 21.137 1.00 14.81 437 THR B C 1
ATOM 7322 O O . THR B 1 437 ? 33.601 96.490 21.500 1.00 16.40 437 THR B O 1
ATOM 7326 N N . LEU B 1 438 ? 34.918 94.675 21.774 1.00 15.27 438 LEU B N 1
ATOM 7327 C CA . LEU B 1 438 ? 34.173 94.159 22.919 1.00 15.26 438 LEU B CA 1
ATOM 7328 C C . LEU B 1 438 ? 35.109 93.415 23.861 1.00 15.51 438 LEU B C 1
ATOM 7329 O O . LEU B 1 438 ? 36.224 93.013 23.489 1.00 15.80 438 LEU B O 1
ATOM 7334 N N . ILE B 1 439 ? 34.617 93.182 25.088 1.00 15.86 439 ILE B N 1
ATOM 7335 C CA . ILE B 1 439 ? 35.161 92.147 25.954 1.00 16.22 439 ILE B CA 1
ATOM 7336 C C . ILE B 1 439 ? 34.399 90.865 25.624 1.00 16.00 439 ILE B C 1
ATOM 7337 O O . ILE B 1 439 ? 33.145 90.865 25.620 1.00 16.68 439 ILE B O 1
ATOM 7342 N N . THR B 1 440 ? 35.104 89.788 25.298 1.00 15.36 440 THR B N 1
ATOM 7343 C CA . THR B 1 440 ? 34.421 88.576 24.860 1.00 16.15 440 THR B CA 1
ATOM 7344 C C . THR B 1 440 ? 35.048 87.366 25.540 1.00 14.74 440 THR B C 1
ATOM 7345 O O . THR B 1 440 ? 36.208 87.413 25.950 1.00 16.00 440 THR B O 1
ATOM 7349 N N . PRO B 1 441 ? 34.340 86.252 25.629 1.00 15.69 441 PRO B N 1
ATOM 7350 C CA . PRO B 1 441 ? 35.026 84.960 25.862 1.00 16.20 441 PRO B CA 1
ATOM 7351 C C . PRO B 1 441 ? 36.122 84.777 24.809 1.00 15.76 441 PRO B C 1
ATOM 7352 O O . PRO B 1 441 ? 36.040 85.317 23.698 1.00 17.07 441 PRO B O 1
ATOM 7356 N N . ILE B 1 442 ? 37.165 84.036 25.173 1.00 16.50 442 ILE B N 1
ATOM 7357 C CA . ILE B 1 442 ? 38.151 83.620 24.166 1.00 16.68 442 ILE B CA 1
ATOM 7358 C C . ILE B 1 442 ? 37.447 82.888 23.033 1.00 16.97 442 ILE B C 1
ATOM 7359 O O . ILE B 1 442 ? 37.684 83.152 21.844 1.00 17.76 442 ILE B O 1
ATOM 7364 N N . GLY B 1 443 ? 36.541 81.982 23.389 1.00 16.70 443 GLY B N 1
ATOM 7365 C CA . GLY B 1 443 ? 35.787 81.245 22.393 1.00 16.76 443 GLY B CA 1
ATOM 7366 C C . GLY B 1 443 ? 34.592 82.043 21.912 1.00 16.06 443 GLY B C 1
ATOM 7367 O O . GLY B 1 443 ? 33.447 81.701 22.263 1.00 17.63 443 GLY B O 1
ATOM 7368 N N . ILE B 1 444 ? 34.829 83.107 21.157 1.00 16.45 444 ILE B N 1
ATOM 7369 C CA . ILE B 1 444 ? 33.742 83.992 20.732 1.00 16.26 444 ILE B CA 1
ATOM 7370 C C . ILE B 1 444 ? 32.677 83.163 20.041 1.00 16.91 444 ILE B C 1
ATOM 7371 O O . ILE B 1 444 ? 32.956 82.437 19.085 1.00 18.21 444 ILE B O 1
ATOM 7376 N N . GLY B 1 445 ? 31.436 83.281 20.519 1.00 17.28 445 GLY B N 1
ATOM 7377 C CA . GLY B 1 445 ? 30.325 82.605 19.881 1.00 17.77 445 GLY B CA 1
ATOM 7378 C C . GLY B 1 445 ? 30.174 81.135 20.203 1.00 18.46 445 GLY B C 1
ATOM 7379 O O . GLY B 1 445 ? 29.185 80.519 19.756 1.00 19.02 445 GLY B O 1
ATOM 7380 N N . ASP B 1 446 ? 31.084 80.529 20.988 1.00 19.25 446 ASP B N 1
ATOM 7381 C CA . ASP B 1 446 ? 30.949 79.104 21.319 1.00 18.82 446 ASP B CA 1
ATOM 7382 C C . ASP B 1 446 ? 29.607 78.794 21.977 1.00 19.98 446 ASP B C 1
ATOM 7383 O O . ASP B 1 446 ? 29.057 77.688 21.811 1.00 20.42 446 ASP B O 1
ATOM 7388 N N . ALA B 1 447 ? 29.078 79.742 22.755 1.00 19.40 447 ALA B N 1
ATOM 7389 C CA . ALA B 1 447 ? 27.788 79.538 23.407 1.00 21.15 447 ALA B CA 1
ATOM 7390 C C . ALA B 1 447 ? 26.657 79.340 22.405 1.00 21.07 447 ALA B C 1
ATOM 7391 O O . ALA B 1 447 ? 25.611 78.798 22.781 1.00 23.35 447 ALA B O 1
ATOM 7393 N N . PHE B 1 448 ? 26.831 79.771 21.163 1.00 19.73 448 PHE B N 1
ATOM 7394 C CA . PHE B 1 448 ? 25.806 79.681 20.132 1.00 19.27 448 PHE B CA 1
ATOM 7395 C C . PHE B 1 448 ? 26.034 78.515 19.181 1.00 18.93 448 PHE B C 1
ATOM 7396 O O . PHE B 1 448 ? 25.286 78.372 18.200 1.00 20.13 448 PHE B O 1
ATOM 7404 N N . THR B 1 449 ? 27.001 77.638 19.476 1.00 20.39 449 THR B N 1
ATOM 7405 C CA . THR B 1 449 ? 27.361 76.560 18.559 1.00 20.97 449 THR B CA 1
ATOM 7406 C C . THR B 1 449 ? 26.147 75.698 18.225 1.00 18.94 449 THR B C 1
ATOM 7407 O O . THR B 1 449 ? 25.931 75.353 17.060 1.00 21.32 449 THR B O 1
ATOM 7411 N N . GLU B 1 450 ? 25.369 75.301 19.243 1.00 20.87 450 GLU B N 1
ATOM 7412 C CA . GLU B 1 450 ? 24.234 74.411 18.983 1.00 21.73 450 GLU B CA 1
ATOM 7413 C C . GLU B 1 450 ? 23.180 75.090 18.117 1.00 20.62 450 GLU B C 1
ATOM 7414 O O . GLU B 1 450 ? 22.699 74.498 17.137 1.00 21.57 450 GLU B O 1
ATOM 7420 N N . GLY B 1 451 ? 22.805 76.326 18.477 1.00 20.66 451 GLY B N 1
ATOM 7421 C CA . GLY B 1 451 ? 21.826 77.046 17.685 1.00 20.28 451 GLY B CA 1
ATOM 7422 C C . GLY B 1 451 ? 22.262 77.197 16.246 1.00 19.35 451 GLY B C 1
ATOM 7423 O O . GLY B 1 451 ? 21.462 77.028 15.319 1.00 20.94 451 GLY B O 1
ATOM 7424 N N . LEU B 1 452 ? 23.548 77.508 16.035 1.00 19.54 452 LEU B N 1
ATOM 7425 C CA . LEU B 1 452 ? 24.063 77.683 14.679 1.00 19.50 452 LEU B CA 1
ATOM 7426 C C . LEU B 1 452 ? 24.062 76.354 13.932 1.00 18.55 452 LEU B C 1
ATOM 7427 O O . LEU B 1 452 ? 23.677 76.286 12.754 1.00 19.67 452 LEU B O 1
ATOM 7432 N N . SER B 1 453 ? 24.428 75.271 14.617 1.00 19.63 453 SER B N 1
ATOM 7433 C CA A SER B 1 453 ? 24.465 73.967 13.961 0.66 20.48 453 SER B CA 1
ATOM 7434 C CA B SER B 1 453 ? 24.461 73.951 13.995 0.34 20.47 453 SER B CA 1
ATOM 7435 C C . SER B 1 453 ? 23.075 73.516 13.522 1.00 21.38 453 SER B C 1
ATOM 7436 O O . SER B 1 453 ? 22.946 72.785 12.528 1.00 22.66 453 SER B O 1
ATOM 7441 N N . ASN B 1 454 ? 22.028 73.939 14.234 1.00 21.75 454 ASN B N 1
ATOM 7442 C CA . ASN B 1 454 ? 20.674 73.564 13.839 1.00 23.29 454 ASN B CA 1
ATOM 7443 C C . ASN B 1 454 ? 20.280 74.206 12.514 1.00 23.21 454 ASN B C 1
ATOM 7444 O O . ASN B 1 454 ? 19.326 73.751 11.876 1.00 24.88 454 ASN B O 1
ATOM 7449 N N . GLN B 1 455 ? 20.984 75.260 12.088 1.00 22.37 455 GLN B N 1
ATOM 7450 C CA . GLN B 1 455 ? 20.766 75.878 10.791 1.00 22.26 455 GLN B CA 1
ATOM 7451 C C . GLN B 1 455 ? 21.860 75.522 9.783 1.00 21.13 455 GLN B C 1
ATOM 7452 O O . GLN B 1 455 ? 21.991 76.207 8.766 1.00 21.94 455 GLN B O 1
ATOM 7458 N N . ASP B 1 456 ? 22.621 74.453 10.053 1.00 21.77 456 ASP B N 1
ATOM 7459 C CA . ASP B 1 456 ? 23.690 73.931 9.185 1.00 21.38 456 ASP B CA 1
ATOM 7460 C C . ASP B 1 456 ? 24.934 74.811 9.155 1.00 21.63 456 ASP B C 1
ATOM 7461 O O . ASP B 1 456 ? 25.654 74.807 8.162 1.00 24.15 456 ASP B O 1
ATOM 7466 N N . TRP B 1 457 ? 25.215 75.575 10.212 1.00 20.42 457 TRP B N 1
ATOM 7467 C CA . TRP B 1 457 ? 26.461 76.337 10.300 1.00 19.96 457 TRP B CA 1
ATOM 7468 C C . TRP B 1 457 ? 27.289 75.798 11.449 1.00 19.98 457 TRP B C 1
ATOM 7469 O O . TRP B 1 457 ? 26.868 75.874 12.604 1.00 20.48 457 TRP B O 1
ATOM 7480 N N . ALA B 1 458 ? 28.482 75.272 11.130 1.00 19.36 458 ALA B N 1
ATOM 7481 C CA . ALA B 1 458 ? 29.417 74.768 12.141 1.00 18.82 458 ALA B CA 1
ATOM 7482 C C . ALA B 1 458 ? 30.378 75.891 12.517 1.00 18.26 458 ALA B C 1
ATOM 7483 O O . ALA B 1 458 ? 31.209 76.297 11.706 1.00 18.68 458 ALA B O 1
ATOM 7485 N N . LEU B 1 459 ? 30.248 76.406 13.737 1.00 19.09 459 LEU B N 1
ATOM 7486 C CA . LEU B 1 459 ? 31.151 77.456 14.206 1.00 18.56 459 LEU B CA 1
ATOM 7487 C C . LEU B 1 459 ? 32.545 76.869 14.438 1.00 20.93 459 LEU B C 1
ATOM 7488 O O . LEU B 1 459 ? 32.677 75.782 15.014 1.00 22.60 459 LEU B O 1
ATOM 7493 N N . GLN B 1 460 ? 33.567 77.547 13.907 1.00 19.47 460 GLN B N 1
ATOM 7494 C CA . GLN B 1 460 ? 34.961 77.105 14.052 1.00 19.33 460 GLN B CA 1
ATOM 7495 C C . GLN B 1 460 ? 35.539 77.810 15.277 1.00 18.77 460 GLN B C 1
ATOM 7496 O O . GLN B 1 460 ? 35.878 78.990 15.213 1.00 19.47 460 GLN B O 1
ATOM 7502 N N . SER B 1 461 ? 35.565 77.107 16.423 1.00 18.99 461 SER B N 1
ATOM 7503 C CA . SER B 1 461 ? 35.941 77.764 17.673 1.00 18.79 461 SER B CA 1
ATOM 7504 C C . SER B 1 461 ? 37.373 78.311 17.617 1.00 18.19 461 SER B C 1
ATOM 7505 O O . SER B 1 461 ? 38.295 77.638 17.138 1.00 18.14 461 SER B O 1
ATOM 7508 N N . LEU B 1 462 ? 37.561 79.532 18.141 1.00 17.14 462 LEU B N 1
ATOM 7509 C CA A LEU B 1 462 ? 38.918 80.052 18.307 0.32 16.82 462 LEU B CA 1
ATOM 7510 C CA B LEU B 1 462 ? 38.927 80.037 18.282 0.68 17.24 462 LEU B CA 1
ATOM 7511 C C . LEU B 1 462 ? 39.800 79.104 19.110 1.00 17.06 462 LEU B C 1
ATOM 7512 O O . LEU B 1 462 ? 41.016 79.081 18.915 1.00 17.97 462 LEU B O 1
ATOM 7521 N N . TRP B 1 463 ? 39.218 78.339 20.034 1.00 17.23 463 TRP B N 1
ATOM 7522 C CA . TRP B 1 463 ? 40.027 77.432 20.838 1.00 18.10 463 TRP B CA 1
ATOM 7523 C C . TRP B 1 463 ? 40.647 76.333 20.003 1.00 18.70 463 TRP B C 1
ATOM 7524 O O . TRP B 1 463 ? 41.566 75.662 20.491 1.00 19.69 463 TRP B O 1
ATOM 7535 N N . ASN B 1 464 ? 40.099 76.052 18.821 1.00 18.45 464 ASN B N 1
ATOM 7536 C CA . ASN B 1 464 ? 40.608 75.012 17.932 1.00 19.28 464 ASN B CA 1
ATOM 7537 C C . ASN B 1 464 ? 41.440 75.593 16.791 1.00 18.76 464 ASN B C 1
ATOM 7538 O O . ASN B 1 464 ? 41.717 74.868 15.824 1.00 20.36 464 ASN B O 1
ATOM 7543 N N . ALA B 1 465 ? 41.822 76.880 16.859 1.00 18.14 465 ALA B N 1
ATOM 7544 C CA . ALA B 1 465 ? 42.644 77.458 15.786 1.00 18.05 465 ALA B CA 1
ATOM 7545 C C . ALA B 1 465 ? 43.940 76.648 15.647 1.00 18.84 465 ALA B C 1
ATOM 7546 O O . ALA B 1 465 ? 44.485 76.144 16.637 1.00 18.80 465 ALA B O 1
ATOM 7548 N N . VAL B 1 466 ? 44.415 76.488 14.402 1.00 19.35 466 VAL B N 1
ATOM 7549 C CA . VAL B 1 466 ? 45.663 75.749 14.205 1.00 20.85 466 VAL B CA 1
ATOM 7550 C C . VAL B 1 466 ? 46.810 76.452 14.920 1.00 20.56 466 VAL B C 1
ATOM 7551 O O . VAL B 1 466 ? 47.609 75.826 15.632 1.00 21.01 466 VAL B O 1
ATOM 7555 N N . GLY B 1 467 ? 46.889 77.769 14.748 1.00 18.63 467 GLY B N 1
ATOM 7556 C CA . GLY B 1 467 ? 47.852 78.610 15.449 1.00 18.15 467 GLY B CA 1
ATOM 7557 C C . GLY B 1 467 ? 47.183 79.232 16.666 1.00 17.81 467 GLY B C 1
ATOM 7558 O O . GLY B 1 467 ? 46.075 79.750 16.576 1.00 17.86 467 GLY B O 1
ATOM 7559 N N . PHE B 1 468 ? 47.860 79.159 17.807 1.00 17.57 468 PHE B N 1
ATOM 7560 C CA . PHE B 1 468 ? 47.272 79.636 19.061 1.00 16.89 468 PHE B CA 1
ATOM 7561 C C . PHE B 1 468 ? 48.450 79.916 19.990 1.00 18.17 468 PHE B C 1
ATOM 7562 O O . PHE B 1 468 ? 49.221 78.996 20.295 1.00 18.33 468 PHE B O 1
ATOM 7570 N N . ASN B 1 469 ? 48.598 81.173 20.420 1.00 17.23 469 ASN B N 1
ATOM 7571 C CA . ASN B 1 469 ? 49.777 81.577 21.185 1.00 17.81 469 ASN B CA 1
ATOM 7572 C C . ASN B 1 469 ? 49.405 82.545 22.292 1.00 17.67 469 ASN B C 1
ATOM 7573 O O . ASN B 1 469 ? 48.416 83.278 22.198 1.00 17.90 469 ASN B O 1
ATOM 7578 N N . THR B 1 470 ? 50.228 82.569 23.338 1.00 18.15 470 THR B N 1
ATOM 7579 C CA . THR B 1 470 ? 50.179 83.627 24.344 1.00 19.04 470 THR B CA 1
ATOM 7580 C C . THR B 1 470 ? 51.517 84.363 24.337 1.00 18.74 470 THR B C 1
ATOM 7581 O O . THR B 1 470 ? 52.572 83.758 24.094 1.00 20.67 470 THR B O 1
ATOM 7585 N N . THR B 1 471 ? 51.484 85.663 24.586 1.00 18.54 471 THR B N 1
ATOM 7586 C CA . THR B 1 471 ? 52.690 86.484 24.583 1.00 18.47 471 THR B CA 1
ATOM 7587 C C . THR B 1 471 ? 52.659 87.343 25.830 1.00 18.85 471 THR B C 1
ATOM 7588 O O . THR B 1 471 ? 51.757 88.159 26.002 1.00 19.41 471 THR B O 1
ATOM 7592 N N . LEU B 1 472 ? 53.652 87.172 26.699 1.00 20.02 472 LEU B N 1
ATOM 7593 C CA . LEU B 1 472 ? 53.728 87.920 27.955 1.00 22.03 472 LEU B CA 1
ATOM 7594 C C . LEU B 1 472 ? 54.490 89.214 27.700 1.00 19.69 472 LEU B C 1
ATOM 7595 O O . LEU B 1 472 ? 55.685 89.172 27.376 1.00 21.77 472 LEU B O 1
ATOM 7600 N N . LEU B 1 473 ? 53.838 90.365 27.898 1.00 19.26 473 LEU B N 1
ATOM 7601 C CA . LEU B 1 473 ? 54.481 91.656 27.637 1.00 20.93 473 LEU B CA 1
ATOM 7602 C C . LEU B 1 473 ? 55.569 91.967 28.659 1.00 23.23 473 LEU B C 1
ATOM 7603 O O . LEU B 1 473 ? 56.422 92.837 28.407 1.00 25.64 473 LEU B O 1
ATOM 7608 N N . THR B 1 474 ? 55.552 91.285 29.798 1.00 23.61 474 THR B N 1
ATOM 7609 C CA . THR B 1 474 ? 56.532 91.481 30.860 1.00 25.31 474 THR B CA 1
ATOM 7610 C C . THR B 1 474 ? 57.807 90.680 30.661 1.00 27.70 474 THR B C 1
ATOM 7611 O O . THR B 1 474 ? 58.701 90.763 31.512 1.00 31.41 474 THR B O 1
ATOM 7615 N N . GLU B 1 475 ? 57.916 89.879 29.612 1.00 28.92 475 GLU B N 1
ATOM 7616 C CA . GLU B 1 475 ? 59.105 89.070 29.370 1.00 32.47 475 GLU B CA 1
ATOM 7617 C C . GLU B 1 475 ? 59.684 89.437 28.013 1.00 33.27 475 GLU B C 1
ATOM 7618 O O . GLU B 1 475 ? 58.947 89.583 27.047 1.00 33.95 475 GLU B O 1
ATOM 7624 N N . THR B 1 476 ? 61.005 89.591 27.934 1.00 35.46 476 THR B N 1
ATOM 7625 C CA . THR B 1 476 ? 61.570 89.999 26.654 1.00 38.48 476 THR B CA 1
ATOM 7626 C C . THR B 1 476 ? 61.627 88.805 25.703 1.00 38.44 476 THR B C 1
ATOM 7627 O O . THR B 1 476 ? 61.859 87.675 26.134 1.00 39.77 476 THR B O 1
ATOM 7631 N N . PRO B 1 477 ? 61.425 89.026 24.403 1.00 39.92 477 PRO B N 1
ATOM 7632 C CA . PRO B 1 477 ? 61.533 87.915 23.449 1.00 43.85 477 PRO B CA 1
ATOM 7633 C C . PRO B 1 477 ? 62.956 87.369 23.406 1.00 51.65 477 PRO B C 1
ATOM 7634 O O . PRO B 1 477 ? 63.930 88.124 23.381 1.00 50.82 477 PRO B O 1
ATOM 7638 N N . LYS B 1 478 ? 63.066 86.045 23.399 1.00 59.37 478 LYS B N 1
ATOM 7639 C CA . LYS B 1 478 ? 64.365 85.380 23.302 1.00 65.92 478 LYS B CA 1
ATOM 7640 C C . LYS B 1 478 ? 64.614 84.819 21.903 1.00 66.86 478 LYS B C 1
ATOM 7641 O O . LYS B 1 478 ? 64.348 85.483 20.899 1.00 67.63 478 LYS B O 1
#

Nearest PDB structures (foldseek):
  6sqx-assembly2_B  TM=1.002E+00  e=0.000E+00  Photobacterium damselae subsp. piscicida
  3m1u-assembly1_B  TM=8.836E-01  e=3.222E-35  Nitratidesulfovibrio vulgaris str. Hildenborough
  3m1u-assembly1_A  TM=8.703E-01  e=3.222E-35  Nitratidesulfovibrio vulgaris str. Hildenborough
  3npf-assembly1_B  TM=6.985E-01  e=1.223E-10  Bacteroides ovatus ATCC 8483
  8ssn-assembly2_B  TM=3.806E-01  e=4.343E-02  Homo sapiens

B-factor: mean 28.36, std 11.92, range [12.61, 105.92]

Solvent-accessible surface area: 37089 Å² total

InterPro domains:
  IPR000064 Endopeptidase, NLPC/P60 domain [PF00877] (310-409)
  IPR000064 Endopeptidase, NLPC/P60 domain [PS51935] (295-445)
  IPR027017 Uncharacterised peptidase with NlpC/P60 domain, YkfC type [PIRSF019015] (32-453)
  IPR038765 Papain-like cysteine peptidase superfamily [SSF54001] (290-408)
  IPR039439 SH3b1 domain [PF12913] (160-211)
  IPR051202 Peptidase C40 [PTHR47053] (299-407)